Protein 1GC0 (pdb70)

Sequence (1427 aa):
LPGFATRAIHHGYDPQDHGGALVPPVYQTATFTFPSNPTLNLLEARMASLEGGEAGLALASGMGAITSTLWTLLRPGDEVLLGNTLYGCTFAFLHHGIGEFGVKLRHVDMADLQALEAAMTPATRVIYFESPANPNMHMADIAGVAKIARKHGATVVVDNTYCTPYLQRPLELGADLVVHSATYLSGHGDITAGIVVGSQALVDRIRLQGLKDMTGAVLSPHDAALLMRGIKTLNLRMDRHCANAQVLAEFLARQPQVELIHYPQPGGMIAFELKGGIGAGRRFMNALQLFSRAVSLGDAESLAQHPASMTHSSYTPEERAHYGISEGLVRLSVGLEDIDDLLADVQQALKASALPGFATRAIHHGYDPQDHGGALVPPVYQTATFTFPTVESNPTLNLLEARMASLEGGEAGLALASGMGAITSTLWTLLRPGDEVLLGNTLYGCTFAFLHHGIGEFGVKLRHVDMADLQALEAAMTPATRVIYFESPANPNMHMADIAGVAKIARKHGATVVVDNTYCTPYLQRPLELGADLVVHSATYLSGHGDITAGIVVGSQALVDRIRLQGLKDMTGAVLSPHDAALLMRGIKTLNLRMDRHCANAQVLAEFLARQPQVELIHYPPGGMIAFELKGGIGAGRRFMNALQLFSRAVSLGDAESLAQHPASMTHSSYTPEERAHYGISEGLVRLSVGLEDIDDLLADVQQALKASALPGFATRAIHHGYDPQDHGGALVPPVYQTATFTFPTSNPTLNLLEARMASLEGGEAGLALASGMGAITSTLWTLLRPGDEVLLGNTLYGCTFAFLHHGIGEFGVKLRHVDMADLQALEAAMTPATRVIYFESPANPNMHMADIAGVAKIARKHGATVVVDNTYCTPYLQRPLELGADLVVHSATYLSGHGDITAGIVVGSQALVDRIRLQGLKDMTGAVLSPHDAALLMRGIKTLNLRMDRHCANAQVLAEFLARQPQVELIHYPGLASQMSQPGGMIAFELKGGIGAGRRFMNALQLFSRAVSLGDAESLAQHPASMTHSSYTPEERAHYGISEGLVRLSVGLEDIDDLLADVQQALKASALPGFATRAIHHGYDPQDHGGALVPPVYQTATFTFPSNPTLNLLEARMASLEGGEAGLALASGMGAITSTLWTLLRPGDEVLLGNTLYGCTFAFLHHGIGEFGVKLRHVDMADLQALEAAMTPATRVIYFESPANPNMHMADIAGVAKIARKHGATVVVDNTYCTPYLQRPLELGADLVVHSATYLSGHGDITAGIVVGSQALVDRIRLQGLKDMTGAVLSPHDAALLMRGIKTLNLRMDRHCANAQVLAEFLARQPQVELIHYPGQPGGMIAFELKGGIGAGRRFMNALQLFSRAVSLGDAESLAQHPASMTHSSYTPEERAHYGISEGLVRLSVGLEDIDDLLADVQQALKASA

Nearest PDB structures (foldseek):
  1gc0-assembly1_D  TM=1.003E+00  e=3.222E-78  Pseudomonas putida
  1gc0-assembly1_A  TM=9.998E-01  e=4.541E-76  Pseudomonas putida
  3qi6-assembly1_A  TM=9.263E-01  e=9.766E-42  Mycobacterium ulcerans Agy99
  3qhx-assembly1_B  TM=9.249E-01  e=1.760E-41  Mycobacterium ulcerans Agy99
  3qhx-assembly1_C  TM=9.249E-01  e=3.569E-41  Mycobacterium ulcerans Agy99

Structure (mmCIF, N/CA/C/O backbone):
data_1GC0
#
_entry.id   1GC0
#
_cell.length_a   72.861
_cell.length_b   81.030
_cell.length_c   81.282
_cell.angle_alpha   70.56
_cell.angle_beta   63.17
_cell.angle_gamma   63.38
#
_symmetry.space_group_name_H-M   'P 1'
#
loop_
_entity.id
_entity.type
_entity.pdbx_description
1 polymer 'METHIONINE GAMMA-LYASE'
2 water water
#
loop_
_atom_site.group_PDB
_atom_site.id
_atom_site.type_symbol
_atom_site.label_atom_id
_atom_site.label_alt_id
_atom_site.label_comp_id
_atom_site.label_asym_id
_atom_site.label_entity_id
_atom_site.label_seq_id
_atom_site.pdbx_PDB_ins_code
_atom_site.Cartn_x
_atom_site.Cartn_y
_atom_site.Cartn_z
_atom_site.occupancy
_atom_site.B_iso_or_equiv
_atom_site.auth_seq_id
_atom_site.auth_comp_id
_atom_site.auth_asym_id
_atom_site.auth_atom_id
_atom_site.pdbx_PDB_model_num
ATOM 1 N N . LEU A 1 7 ? 26.409 -6.961 22.163 1.00 23.65 7 LEU A N 1
ATOM 2 C CA . LEU A 1 7 ? 25.477 -6.065 21.420 1.00 22.86 7 LEU A CA 1
ATOM 3 C C . LEU A 1 7 ? 25.703 -6.242 19.922 1.00 21.73 7 LEU A C 1
ATOM 4 O O . LEU A 1 7 ? 26.810 -6.038 19.422 1.00 21.95 7 LEU A O 1
ATOM 9 N N . PRO A 1 8 ? 24.651 -6.626 19.186 1.00 20.30 8 PRO A N 1
ATOM 10 C CA . PRO A 1 8 ? 24.759 -6.823 17.736 1.00 18.86 8 PRO A CA 1
ATOM 11 C C . PRO A 1 8 ? 25.184 -5.526 17.051 1.00 17.59 8 PRO A C 1
ATOM 12 O O . PRO A 1 8 ? 24.957 -4.435 17.577 1.00 17.32 8 PRO A O 1
ATOM 16 N N . GLY A 1 9 ? 25.802 -5.650 15.882 1.00 16.04 9 GLY A N 1
ATOM 17 C CA . GLY A 1 9 ? 26.244 -4.476 15.152 1.00 14.66 9 GLY A CA 1
ATOM 18 C C . GLY A 1 9 ? 25.078 -3.651 14.633 1.00 13.38 9 GLY A C 1
ATOM 19 O O . GLY A 1 9 ? 23.952 -4.132 14.553 1.00 12.93 9 GLY A O 1
ATOM 20 N N . PHE A 1 10 ? 25.366 -2.404 14.279 1.00 12.77 10 PHE A N 1
ATOM 21 C CA . PHE A 1 10 ? 24.362 -1.473 13.766 1.00 12.28 10 PHE A CA 1
ATOM 22 C C . PHE A 1 10 ? 23.525 -2.055 12.622 1.00 11.85 10 PHE A C 1
ATOM 23 O O . PHE A 1 10 ? 22.290 -2.021 12.666 1.00 11.61 10 PHE A O 1
ATOM 31 N N . ALA A 1 11 ? 24.189 -2.583 11.595 1.00 11.27 11 ALA A N 1
ATOM 32 C CA . ALA A 1 11 ? 23.477 -3.144 10.447 1.00 11.08 11 ALA A CA 1
ATOM 33 C C . ALA A 1 11 ? 22.569 -4.290 10.864 1.00 10.87 11 ALA A C 1
ATOM 34 O O . ALA A 1 11 ? 21.472 -4.462 10.333 1.00 11.01 11 ALA A O 1
ATOM 36 N N . THR A 1 12 ? 23.038 -5.089 11.811 1.00 10.57 12 THR A N 1
ATOM 37 C CA . THR A 1 12 ? 22.244 -6.202 12.283 1.00 10.50 12 THR A CA 1
ATOM 38 C C . THR A 1 12 ? 20.985 -5.686 12.967 1.00 10.22 12 THR A C 1
ATOM 39 O O . THR A 1 12 ? 19.888 -6.168 12.706 1.00 9.90 12 THR A O 1
ATOM 43 N N . ARG A 1 13 ? 21.142 -4.695 13.837 1.00 10.38 13 ARG A N 1
ATOM 44 C CA . ARG A 1 13 ? 19.992 -4.155 14.550 1.00 10.52 13 ARG A CA 1
ATOM 45 C C . ARG A 1 13 ? 19.023 -3.415 13.629 1.00 10.35 13 ARG A C 1
ATOM 46 O O . ARG A 1 13 ? 17.808 -3.462 13.832 1.00 9.83 13 ARG A O 1
ATOM 54 N N . ALA A 1 14 ? 19.553 -2.754 12.605 1.00 10.11 14 ALA A N 1
ATOM 55 C CA . ALA A 1 14 ? 18.708 -2.011 11.674 1.00 10.22 14 ALA A CA 1
ATOM 56 C C . ALA A 1 14 ? 17.820 -2.945 10.856 1.00 10.52 14 ALA A C 1
ATOM 57 O O . ALA A 1 14 ? 16.808 -2.527 10.288 1.00 10.49 14 ALA A O 1
ATOM 59 N N . ILE A 1 15 ? 18.202 -4.217 10.806 1.00 10.36 15 ILE A N 1
ATOM 60 C CA . ILE A 1 15 ? 17.454 -5.213 10.053 1.00 10.22 15 ILE A CA 1
ATOM 61 C C . ILE A 1 15 ? 16.588 -6.110 10.937 1.00 10.41 15 ILE A C 1
ATOM 62 O O . ILE A 1 15 ? 15.492 -6.500 10.536 1.00 10.58 15 ILE A O 1
ATOM 67 N N . HIS A 1 16 ? 17.071 -6.396 12.149 1.00 10.74 16 HIS A N 1
ATOM 68 C CA . HIS A 1 16 ? 16.398 -7.320 13.069 1.00 10.90 16 HIS A CA 1
ATOM 69 C C . HIS A 1 16 ? 15.847 -6.845 14.407 1.00 11.07 16 HIS A C 1
ATOM 70 O O . HIS A 1 16 ? 14.903 -7.438 14.929 1.00 10.86 16 HIS A O 1
ATOM 77 N N . HIS A 1 17 ? 16.439 -5.812 14.986 1.00 11.29 17 HIS A N 1
ATOM 78 C CA . HIS A 1 17 ? 16.014 -5.414 16.321 1.00 11.71 17 HIS A CA 1
ATOM 79 C C . HIS A 1 17 ? 14.530 -5.310 16.612 1.00 12.15 17 HIS A C 1
ATOM 80 O O . HIS A 1 17 ? 13.790 -4.622 15.911 1.00 11.61 17 HIS A O 1
ATOM 87 N N . GLY A 1 18 ? 14.118 -5.996 17.677 1.00 12.56 18 GLY A N 1
ATOM 88 C CA . GLY A 1 18 ? 12.735 -5.967 18.118 1.00 13.32 18 GLY A CA 1
ATOM 89 C C . GLY A 1 18 ? 11.757 -6.923 17.468 1.00 13.61 18 GLY A C 1
ATOM 90 O O . GLY A 1 18 ? 10.606 -6.998 17.902 1.00 13.73 18 GLY A O 1
ATOM 91 N N . TYR A 1 19 ? 12.200 -7.658 16.451 1.00 14.15 19 TYR A N 1
ATOM 92 C CA . TYR A 1 19 ? 11.315 -8.575 15.742 1.00 15.68 19 TYR A CA 1
ATOM 93 C C . TYR A 1 19 ? 11.741 -10.036 15.713 1.00 17.45 19 TYR A C 1
ATOM 94 O O . TYR A 1 19 ? 12.906 -10.359 15.528 1.00 18.06 19 TYR A O 1
ATOM 103 N N . ASP A 1 20 ? 10.763 -10.912 15.886 1.00 19.66 20 ASP A N 1
ATOM 104 C CA . ASP A 1 20 ? 10.979 -12.347 15.832 1.00 21.53 20 ASP A CA 1
ATOM 105 C C . ASP A 1 20 ? 9.786 -12.941 15.096 1.00 21.71 20 ASP A C 1
ATOM 106 O O . ASP A 1 20 ? 8.650 -12.830 15.556 1.00 22.22 20 ASP A O 1
ATOM 111 N N . PRO A 1 21 ? 10.029 -13.573 13.939 1.00 22.62 21 PRO A N 1
ATOM 112 C CA . PRO A 1 21 ? 8.958 -14.177 13.143 1.00 23.02 21 PRO A CA 1
ATOM 113 C C . PRO A 1 21 ? 7.968 -15.031 13.938 1.00 23.78 21 PRO A C 1
ATOM 114 O O . PRO A 1 21 ? 6.783 -15.070 13.618 1.00 22.99 21 PRO A O 1
ATOM 118 N N . GLN A 1 22 ? 8.456 -15.701 14.979 1.00 24.64 22 GLN A N 1
ATOM 119 C CA . GLN A 1 22 ? 7.613 -16.566 15.805 1.00 25.67 22 GLN A CA 1
ATOM 120 C C . GLN A 1 22 ? 6.391 -15.855 16.383 1.00 25.77 22 GLN A C 1
ATOM 121 O O . GLN A 1 22 ? 5.331 -16.459 16.551 1.00 26.05 22 GLN A O 1
ATOM 127 N N . ASP A 1 23 ? 6.540 -14.571 16.682 1.00 25.85 23 ASP A N 1
ATOM 128 C CA . ASP A 1 23 ? 5.455 -13.788 17.257 1.00 25.94 23 ASP A CA 1
ATOM 129 C C . ASP A 1 23 ? 4.444 -13.317 16.209 1.00 25.44 23 ASP A C 1
ATOM 130 O O . ASP A 1 23 ? 3.396 -12.768 16.551 1.00 25.57 23 ASP A O 1
ATOM 135 N N . HIS A 1 24 ? 4.752 -13.537 14.934 1.00 24.30 24 HIS A N 1
ATOM 136 C CA . HIS A 1 24 ? 3.860 -13.095 13.871 1.00 23.37 24 HIS A CA 1
ATOM 137 C C . HIS A 1 24 ? 3.688 -14.104 12.737 1.00 22.53 24 HIS A C 1
ATOM 138 O O . HIS A 1 24 ? 3.925 -13.797 11.568 1.00 22.34 24 HIS A O 1
ATOM 145 N N . GLY A 1 25 ? 3.268 -15.312 13.097 1.00 21.54 25 GLY A N 1
ATOM 146 C CA . GLY A 1 25 ? 3.032 -16.352 12.111 1.00 20.50 25 GLY A CA 1
ATOM 147 C C . GLY A 1 25 ? 4.213 -16.833 11.287 1.00 19.56 25 GLY A C 1
ATOM 148 O O . GLY A 1 25 ? 4.014 -17.438 10.236 1.00 19.88 25 GLY A O 1
ATOM 149 N N . GLY A 1 26 ? 5.432 -16.577 11.753 1.00 18.48 26 GLY A N 1
ATOM 150 C CA . GLY A 1 26 ? 6.611 -17.012 11.023 1.00 17.02 26 GLY A CA 1
ATOM 151 C C . GLY A 1 26 ? 6.988 -16.128 9.845 1.00 15.94 26 GLY A C 1
ATOM 152 O O . GLY A 1 26 ? 7.875 -16.464 9.063 1.00 15.63 26 GLY A O 1
ATOM 153 N N . ALA A 1 27 ? 6.321 -14.988 9.715 1.00 14.89 27 ALA A N 1
ATOM 154 C CA . ALA A 1 27 ? 6.599 -14.072 8.618 1.00 13.76 27 ALA A CA 1
ATOM 155 C C . ALA A 1 27 ? 8.016 -13.508 8.710 1.00 13.17 27 ALA A C 1
ATOM 156 O O . ALA A 1 27 ? 8.414 -12.998 9.752 1.00 12.61 27 ALA A O 1
ATOM 158 N N . LEU A 1 28 ? 8.779 -13.601 7.624 1.00 12.87 28 LEU A N 1
ATOM 159 C CA . LEU A 1 28 ? 10.138 -13.069 7.626 1.00 13.40 28 LEU A CA 1
ATOM 160 C C . LEU A 1 28 ? 10.069 -11.554 7.748 1.00 12.74 28 LEU A C 1
ATOM 161 O O . LEU A 1 28 ? 10.842 -10.953 8.496 1.00 13.53 28 LEU A O 1
ATOM 166 N N . VAL A 1 29 ? 9.142 -10.949 7.007 1.00 12.24 29 VAL A N 1
ATOM 167 C CA . VAL A 1 29 ? 8.924 -9.503 7.040 1.00 12.20 29 VAL A CA 1
ATOM 168 C C . VAL A 1 29 ? 7.709 -9.296 7.940 1.00 11.45 29 VAL A C 1
ATOM 169 O O . VAL A 1 29 ? 6.698 -9.980 7.786 1.00 11.50 29 VAL A O 1
ATOM 173 N N . PRO A 1 30 ? 7.796 -8.356 8.893 1.00 11.34 30 PRO A N 1
ATOM 174 C CA . PRO A 1 30 ? 6.678 -8.098 9.804 1.00 11.17 30 PRO A CA 1
ATOM 175 C C . PRO A 1 30 ? 5.394 -7.713 9.080 1.00 10.94 30 PRO A C 1
ATOM 176 O O . PRO A 1 30 ? 5.414 -6.885 8.170 1.00 10.74 30 PRO A O 1
ATOM 180 N N . PRO A 1 31 ? 4.261 -8.317 9.468 1.00 10.89 31 PRO A N 1
ATOM 181 C CA . PRO A 1 31 ? 2.972 -8.008 8.839 1.00 10.90 31 PRO A CA 1
ATOM 182 C C . PRO A 1 31 ? 2.652 -6.545 9.131 1.00 10.24 31 PRO A C 1
ATOM 183 O O . PRO A 1 31 ? 3.009 -6.035 10.192 1.00 10.24 31 PRO A O 1
ATOM 187 N N . VAL A 1 32 ? 1.976 -5.874 8.204 1.00 10.36 32 VAL A N 1
ATOM 188 C CA . VAL A 1 32 ? 1.634 -4.472 8.402 1.00 10.26 32 VAL A CA 1
ATOM 189 C C . VAL A 1 32 ? 0.276 -4.348 9.082 1.00 10.05 32 VAL A C 1
ATOM 190 O O . VAL A 1 32 ? -0.749 -4.741 8.521 1.00 9.37 32 VAL A O 1
ATOM 194 N N . TYR A 1 33 ? 0.276 -3.810 10.297 1.00 10.36 33 TYR A N 1
ATOM 195 C CA . TYR A 1 33 ? -0.963 -3.648 11.038 1.00 11.17 33 TYR A CA 1
ATOM 196 C C . TYR A 1 33 ? -1.705 -2.385 10.628 1.00 11.31 33 TYR A C 1
ATOM 197 O O . TYR A 1 33 ? -1.724 -1.389 11.355 1.00 11.55 33 TYR A O 1
ATOM 206 N N . GLN A 1 34 ? -2.303 -2.440 9.445 1.00 11.75 34 GLN A N 1
ATOM 207 C CA . GLN A 1 34 ? -3.060 -1.324 8.912 1.00 12.56 34 GLN A CA 1
ATOM 208 C C . GLN A 1 34 ? -4.471 -1.459 9.480 1.00 12.48 34 GLN A C 1
ATOM 209 O O . GLN A 1 34 ? -5.403 -1.883 8.794 1.00 12.71 34 GLN A O 1
ATOM 215 N N . THR A 1 35 ? -4.594 -1.132 10.760 1.00 12.56 35 THR A N 1
ATOM 216 C CA . THR A 1 35 ? -5.863 -1.189 11.477 1.00 13.02 35 THR A CA 1
ATOM 217 C C . THR A 1 35 ? -5.887 0.032 12.380 1.00 13.54 35 THR A C 1
ATOM 218 O O . THR A 1 35 ? -4.888 0.359 13.016 1.00 13.17 35 THR A O 1
ATOM 222 N N . ALA A 1 36 ? -7.017 0.725 12.420 1.00 13.92 36 ALA A N 1
ATOM 223 C CA . ALA A 1 36 ? -7.119 1.914 13.246 1.00 14.88 36 ALA A CA 1
ATOM 224 C C . ALA A 1 36 ? -7.392 1.541 14.691 1.00 15.57 36 ALA A C 1
ATOM 225 O O . ALA A 1 36 ? -7.027 2.277 15.611 1.00 16.69 36 ALA A O 1
ATOM 227 N N . THR A 1 37 ? -8.018 0.385 14.882 1.00 16.19 37 THR A N 1
ATOM 228 C CA . THR A 1 37 ? -8.391 -0.063 16.216 1.00 16.92 37 THR A CA 1
ATOM 229 C C . THR A 1 37 ? -8.004 -1.500 16.550 1.00 16.33 37 THR A C 1
ATOM 230 O O . THR A 1 37 ? -7.826 -2.343 15.668 1.00 15.83 37 THR A O 1
ATOM 234 N N . PHE A 1 38 ? -7.882 -1.758 17.848 1.00 16.08 38 PHE A N 1
ATOM 235 C CA . PHE A 1 38 ? -7.571 -3.080 18.368 1.00 16.06 38 PHE A CA 1
ATOM 236 C C . PHE A 1 38 ? -8.633 -3.365 19.420 1.00 16.85 38 PHE A C 1
ATOM 237 O O . PHE A 1 38 ? -9.255 -2.443 19.949 1.00 16.13 38 PHE A O 1
ATOM 245 N N . THR A 1 39 ? -8.849 -4.639 19.712 1.00 17.91 39 THR A N 1
ATOM 246 C CA . THR A 1 39 ? -9.823 -5.012 20.724 1.00 19.57 39 THR A CA 1
ATOM 247 C C . THR A 1 39 ? -9.350 -4.383 22.037 1.00 20.37 39 THR A C 1
ATOM 248 O O . THR A 1 39 ? -8.148 -4.241 22.263 1.00 20.76 39 THR A O 1
ATOM 252 N N . PHE A 1 40 ? -10.283 -3.990 22.896 1.00 21.33 40 PHE A N 1
ATOM 253 C CA . PHE A 1 40 ? -9.905 -3.388 24.168 1.00 22.47 40 PHE A CA 1
ATOM 254 C C . PHE A 1 40 ? -9.247 -4.465 25.035 1.00 23.13 40 PHE A C 1
ATOM 255 O O . PHE A 1 40 ? -9.728 -5.593 25.104 1.00 23.46 40 PHE A O 1
ATOM 263 N N . PRO A 1 41 ? -8.137 -4.129 25.710 1.00 23.81 41 PRO A N 1
ATOM 264 C CA . PRO A 1 41 ? -7.452 -5.111 26.558 1.00 24.21 41 PRO A CA 1
ATOM 265 C C . PRO A 1 41 ? -8.300 -5.605 27.729 1.00 24.53 41 PRO A C 1
ATOM 266 O O . PRO A 1 41 ? -9.240 -4.933 28.154 1.00 24.71 41 PRO A O 1
ATOM 270 N N . SER A 1 63 ? -1.473 -0.766 21.604 1.00 20.18 63 SER A N 1
ATOM 271 C CA . SER A 1 63 ? -0.404 -0.254 20.753 1.00 19.11 63 SER A CA 1
ATOM 272 C C . SER A 1 63 ? -0.310 -1.037 19.442 1.00 18.11 63 SER A C 1
ATOM 273 O O . SER A 1 63 ? -0.537 -2.247 19.406 1.00 18.47 63 SER A O 1
ATOM 276 N N . ASN A 1 64 ? 0.040 -0.333 18.371 1.00 16.29 64 ASN A N 1
ATOM 277 C CA . ASN A 1 64 ? 0.161 -0.931 17.044 1.00 14.40 64 ASN A CA 1
ATOM 278 C C . ASN A 1 64 ? 1.540 -1.584 16.899 1.00 13.33 64 ASN A C 1
ATOM 279 O O . ASN A 1 64 ? 2.559 -0.906 16.987 1.00 13.59 64 ASN A O 1
ATOM 284 N N . PRO A 1 65 ? 1.585 -2.909 16.664 1.00 12.64 65 PRO A N 1
ATOM 285 C CA . PRO A 1 65 ? 2.852 -3.636 16.523 1.00 12.02 65 PRO A CA 1
ATOM 286 C C . PRO A 1 65 ? 3.814 -3.102 15.469 1.00 11.49 65 PRO A C 1
ATOM 287 O O . PRO A 1 65 ? 5.029 -3.216 15.631 1.00 11.65 65 PRO A O 1
ATOM 291 N N . THR A 1 66 ? 3.275 -2.529 14.394 1.00 10.34 66 THR A N 1
ATOM 292 C CA . THR A 1 66 ? 4.114 -1.989 13.331 1.00 9.79 66 THR A CA 1
ATOM 293 C C . THR A 1 66 ? 4.809 -0.728 13.829 1.00 9.43 66 THR A C 1
ATOM 294 O O . THR A 1 66 ? 6.012 -0.555 13.646 1.00 8.60 66 THR A O 1
ATOM 298 N N . LEU A 1 67 ? 4.052 0.155 14.468 1.00 9.90 67 LEU A N 1
ATOM 299 C CA . LEU A 1 67 ? 4.647 1.376 14.990 1.00 10.68 67 LEU A CA 1
ATOM 300 C C . LEU A 1 67 ? 5.592 1.050 16.151 1.00 10.83 67 LEU A C 1
ATOM 301 O O . LEU A 1 67 ? 6.676 1.625 16.253 1.00 10.69 67 LEU A O 1
ATOM 306 N N . ASN A 1 68 ? 5.186 0.119 17.012 1.00 10.96 68 ASN A N 1
ATOM 307 C CA . ASN A 1 68 ? 6.010 -0.269 18.160 1.00 11.40 68 ASN A CA 1
ATOM 308 C C . ASN A 1 68 ? 7.376 -0.763 17.697 1.00 10.27 68 ASN A C 1
ATOM 309 O O . ASN A 1 68 ? 8.407 -0.421 18.284 1.00 10.01 68 ASN A O 1
ATOM 314 N N . LEU A 1 69 ? 7.374 -1.579 16.650 1.00 9.51 69 LEU A N 1
ATOM 315 C CA . LEU A 1 69 ? 8.616 -2.131 16.120 1.00 8.86 69 LEU A CA 1
ATOM 316 C C . LEU A 1 69 ? 9.512 -1.030 15.584 1.00 8.45 69 LEU A C 1
ATOM 317 O O . LEU A 1 69 ? 10.705 -1.003 15.869 1.00 8.73 69 LEU A O 1
ATOM 322 N N . LEU A 1 70 ? 8.940 -0.128 14.791 1.00 8.38 70 LEU A N 1
ATOM 323 C CA . LEU A 1 70 ? 9.705 0.984 14.241 1.00 8.03 70 LEU A CA 1
ATOM 324 C C . LEU A 1 70 ? 10.323 1.802 15.368 1.00 8.21 70 LEU A C 1
ATOM 325 O O . LEU A 1 70 ? 11.487 2.196 15.306 1.00 8.09 70 LEU A O 1
ATOM 330 N N . GLU A 1 71 ? 9.531 2.057 16.402 1.00 8.73 71 GLU A N 1
ATOM 331 C CA . GLU A 1 71 ? 9.993 2.838 17.538 1.00 8.88 71 GLU A CA 1
ATOM 332 C C . GLU A 1 71 ? 11.115 2.148 18.304 1.00 9.09 71 GLU A C 1
ATOM 333 O O . GLU A 1 71 ? 12.113 2.776 18.656 1.00 9.52 71 GLU A O 1
ATOM 339 N N . ALA A 1 72 ? 10.959 0.855 18.541 1.00 9.29 72 ALA A N 1
ATOM 340 C CA . ALA A 1 72 ? 11.969 0.100 19.272 1.00 9.13 72 ALA A CA 1
ATOM 341 C C . ALA A 1 72 ? 13.272 0.034 18.491 1.00 9.22 72 ALA A C 1
ATOM 342 O O . ALA A 1 72 ? 14.365 0.147 19.055 1.00 9.34 72 ALA A O 1
ATOM 344 N N . ARG A 1 73 ? 13.152 -0.159 17.184 1.00 9.09 73 ARG A N 1
ATOM 345 C CA . ARG A 1 73 ? 14.326 -0.249 16.337 1.00 9.47 73 ARG A CA 1
ATOM 346 C C . ARG A 1 73 ? 15.062 1.091 16.285 1.00 9.88 73 ARG A C 1
ATOM 347 O O . ARG A 1 73 ? 16.282 1.132 16.403 1.00 9.37 73 ARG A O 1
ATOM 355 N N . MET A 1 74 ? 14.329 2.194 16.129 1.00 10.08 74 MET A N 1
ATOM 356 C CA . MET A 1 74 ? 14.979 3.499 16.089 1.00 10.45 74 MET A CA 1
ATOM 357 C C . MET A 1 74 ? 15.619 3.819 17.436 1.00 10.05 74 MET A C 1
ATOM 358 O O . MET A 1 74 ? 16.667 4.455 17.490 1.00 9.79 74 MET A O 1
ATOM 363 N N . ALA A 1 75 ? 14.990 3.378 18.522 1.00 10.16 75 ALA A N 1
ATOM 364 C CA . ALA A 1 75 ? 15.545 3.620 19.853 1.00 10.45 75 ALA A CA 1
ATOM 365 C C . ALA A 1 75 ? 16.886 2.884 19.943 1.00 10.46 75 ALA A C 1
ATOM 366 O O . ALA A 1 75 ? 17.881 3.427 20.412 1.00 10.48 75 ALA A O 1
ATOM 368 N N . SER A 1 76 ? 16.907 1.644 19.470 1.00 10.94 76 SER A N 1
ATOM 369 C CA . SER A 1 76 ? 18.126 0.850 19.494 1.00 11.22 76 SER A CA 1
ATOM 370 C C . SER A 1 76 ? 19.255 1.516 18.716 1.00 11.47 76 SER A C 1
ATOM 371 O O . SER A 1 76 ? 20.386 1.603 19.196 1.00 11.65 76 SER A O 1
ATOM 374 N N . LEU A 1 77 ? 18.951 1.983 17.509 1.00 11.32 77 LEU A N 1
ATOM 375 C CA . LEU A 1 77 ? 19.970 2.612 16.680 1.00 11.80 77 LEU A CA 1
ATOM 376 C C . LEU A 1 77 ? 20.527 3.905 17.291 1.00 11.88 77 LEU A C 1
ATOM 377 O O . LEU A 1 77 ? 21.703 4.214 17.108 1.00 11.90 77 LEU A O 1
ATOM 382 N N . GLU A 1 78 ? 19.696 4.642 18.029 1.00 12.44 78 GLU A N 1
ATOM 383 C CA . GLU A 1 78 ? 20.134 5.888 18.671 1.00 12.99 78 GLU A CA 1
ATOM 384 C C . GLU A 1 78 ? 20.709 5.656 20.072 1.00 13.07 78 GLU A C 1
ATOM 385 O O . GLU A 1 78 ? 21.219 6.586 20.702 1.00 12.86 78 GLU A O 1
ATOM 391 N N . GLY A 1 79 ? 20.631 4.420 20.556 1.00 13.23 79 GLY A N 1
ATOM 392 C CA . GLY A 1 79 ? 21.147 4.121 21.882 1.00 13.45 79 GLY A CA 1
ATOM 393 C C . GLY A 1 79 ? 20.242 4.681 22.965 1.00 13.28 79 GLY A C 1
ATOM 394 O O . GLY A 1 79 ? 20.685 4.971 24.085 1.00 13.58 79 GLY A O 1
ATOM 395 N N . GLY A 1 80 ? 18.965 4.837 22.628 1.00 12.71 80 GLY A N 1
ATOM 396 C CA . GLY A 1 80 ? 18.000 5.364 23.573 1.00 12.46 80 GLY A CA 1
ATOM 397 C C . GLY A 1 80 ? 17.069 4.297 24.108 1.00 12.13 80 GLY A C 1
ATOM 398 O O . GLY A 1 80 ? 16.987 3.194 23.569 1.00 11.92 80 GLY A O 1
ATOM 399 N N . GLU A 1 81 ? 16.344 4.632 25.169 1.00 12.15 81 GLU A N 1
ATOM 400 C CA . GLU A 1 81 ? 15.433 3.685 25.792 1.00 12.08 81 GLU A CA 1
ATOM 401 C C . GLU A 1 81 ? 14.108 3.477 25.059 1.00 11.58 81 GLU A C 1
ATOM 402 O O . GLU A 1 81 ? 13.617 2.348 24.972 1.00 11.55 81 GLU A O 1
ATOM 408 N N . ALA A 1 82 ? 13.544 4.558 24.523 1.00 10.92 82 ALA A N 1
ATOM 409 C CA . ALA A 1 82 ? 12.255 4.482 23.842 1.00 10.38 82 ALA A CA 1
ATOM 410 C C . ALA A 1 82 ? 12.152 5.374 22.606 1.00 10.22 82 ALA A C 1
ATOM 411 O O . ALA A 1 82 ? 12.875 6.361 22.475 1.00 10.03 82 ALA A O 1
ATOM 413 N N . GLY A 1 83 ? 11.233 5.016 21.711 1.00 9.91 83 GLY A N 1
ATOM 414 C CA . GLY A 1 83 ? 11.031 5.793 20.498 1.00 9.46 83 GLY A CA 1
ATOM 415 C C . GLY A 1 83 ? 9.566 6.119 20.270 1.00 9.49 83 GLY A C 1
ATOM 416 O O . GLY A 1 83 ? 8.675 5.495 20.850 1.00 9.50 83 GLY A O 1
ATOM 417 N N . LEU A 1 84 ? 9.317 7.110 19.423 1.00 9.15 84 LEU A N 1
ATOM 418 C CA . LEU A 1 84 ? 7.959 7.520 19.097 1.00 9.32 84 LEU A CA 1
ATOM 419 C C . LEU A 1 84 ? 7.939 7.913 17.626 1.00 9.41 84 LEU A C 1
ATOM 420 O O . LEU A 1 84 ? 8.792 8.679 17.183 1.00 9.32 84 LEU A O 1
ATOM 425 N N . ALA A 1 85 ? 6.979 7.379 16.875 1.00 9.43 85 ALA A N 1
ATOM 426 C CA . ALA A 1 85 ? 6.865 7.694 15.450 1.00 9.28 85 ALA A CA 1
ATOM 427 C C . ALA A 1 85 ? 5.743 8.709 15.248 1.00 9.22 85 ALA A C 1
ATOM 428 O O . ALA A 1 85 ? 4.676 8.582 15.850 1.00 9.62 85 ALA A O 1
ATOM 430 N N . LEU A 1 86 ? 5.997 9.701 14.391 1.00 9.03 86 LEU A N 1
ATOM 431 C CA . LEU A 1 86 ? 5.037 10.761 14.092 1.00 9.01 86 LEU A CA 1
ATOM 432 C C . LEU A 1 86 ? 4.823 10.932 12.582 1.00 8.39 86 LEU A C 1
ATOM 433 O O . LEU A 1 86 ? 5.606 10.447 11.763 1.00 8.50 86 LEU A O 1
ATOM 438 N N . ALA A 1 87 ? 3.757 11.640 12.224 1.00 8.00 87 ALA A N 1
ATOM 439 C CA . ALA A 1 87 ? 3.412 11.866 10.826 1.00 8.01 87 ALA A CA 1
ATOM 440 C C . ALA A 1 87 ? 4.456 12.623 10.012 1.00 8.07 87 ALA A C 1
ATOM 441 O O . ALA A 1 87 ? 4.484 12.508 8.789 1.00 7.99 87 ALA A O 1
ATOM 443 N N . SER A 1 88 ? 5.304 13.398 10.681 1.00 8.20 88 SER A N 1
ATOM 444 C CA . SER A 1 88 ? 6.327 14.178 9.991 1.00 8.38 88 SER A CA 1
ATOM 445 C C . SER A 1 88 ? 7.388 14.652 10.969 1.00 8.37 88 SER A C 1
ATOM 446 O O . SER A 1 88 ? 7.217 14.546 12.181 1.00 8.93 88 SER A O 1
ATOM 449 N N . GLY A 1 89 ? 8.482 15.178 10.430 1.00 8.93 89 GLY A N 1
ATOM 450 C CA . GLY A 1 89 ? 9.529 15.717 11.277 1.00 9.40 89 GLY A CA 1
ATOM 451 C C . GLY A 1 89 ? 8.945 16.859 12.087 1.00 10.32 89 GLY A C 1
ATOM 452 O O . GLY A 1 89 ? 9.253 17.019 13.260 1.00 9.99 89 GLY A O 1
ATOM 453 N N . MET A 1 90 ? 8.092 17.669 11.464 1.00 10.97 90 MET A N 1
ATOM 454 C CA . MET A 1 90 ? 7.478 18.770 12.194 1.00 12.19 90 MET A CA 1
ATOM 455 C C . MET A 1 90 ? 6.584 18.218 13.300 1.00 12.02 90 MET A C 1
ATOM 456 O O . MET A 1 90 ? 6.465 18.816 14.370 1.00 12.26 90 MET A O 1
ATOM 461 N N . GLY A 1 91 ? 5.970 17.066 13.048 1.00 11.64 91 GLY A N 1
ATOM 462 C CA . GLY A 1 91 ? 5.128 16.450 14.059 1.00 11.31 91 GLY A CA 1
ATOM 463 C C . GLY A 1 91 ? 5.975 16.059 15.259 1.00 11.05 91 GLY A C 1
ATOM 464 O O . GLY A 1 91 ? 5.553 16.185 16.409 1.00 10.60 91 GLY A O 1
ATOM 465 N N . ALA A 1 92 ? 7.187 15.594 14.990 1.00 10.56 92 ALA A N 1
ATOM 466 C CA . ALA A 1 92 ? 8.097 15.185 16.056 1.00 10.88 92 ALA A CA 1
ATOM 467 C C . ALA A 1 92 ? 8.535 16.378 16.900 1.00 11.28 92 ALA A C 1
ATOM 468 O O . ALA A 1 92 ? 8.520 16.310 18.127 1.00 10.97 92 ALA A O 1
ATOM 470 N N . ILE A 1 93 ? 8.903 17.476 16.242 1.00 11.66 93 ILE A N 1
ATOM 471 C CA . ILE A 1 93 ? 9.357 18.665 16.958 1.00 12.96 93 ILE A CA 1
ATOM 472 C C . ILE A 1 93 ? 8.234 19.347 17.737 1.00 12.40 93 ILE A C 1
ATOM 473 O O . ILE A 1 93 ? 8.396 19.665 18.918 1.00 12.33 93 ILE A O 1
ATOM 478 N N . THR A 1 94 ? 7.095 19.568 17.090 1.00 12.18 94 THR A N 1
ATOM 479 C CA . THR A 1 94 ? 5.972 20.217 17.760 1.00 11.90 94 THR A CA 1
ATOM 480 C C . THR A 1 94 ? 5.433 19.385 18.927 1.00 11.92 94 THR A C 1
ATOM 481 O O . THR A 1 94 ? 5.162 19.917 20.007 1.00 11.78 94 THR A O 1
ATOM 485 N N . SER A 1 95 ? 5.288 18.079 18.720 1.00 11.42 95 SER A N 1
ATOM 486 C CA . SER A 1 95 ? 4.780 17.210 19.775 1.00 11.50 95 SER A CA 1
ATOM 487 C C . SER A 1 95 ? 5.711 17.257 20.981 1.00 11.47 95 SER A C 1
ATOM 488 O O . SER A 1 95 ? 5.265 17.249 22.126 1.00 11.62 95 SER A O 1
ATOM 491 N N . THR A 1 96 ? 7.007 17.306 20.711 1.00 11.38 96 THR A N 1
ATOM 492 C CA . THR A 1 96 ? 8.002 17.353 21.773 1.00 11.92 96 THR A CA 1
ATOM 493 C C . THR A 1 96 ? 7.976 18.677 22.533 1.00 12.72 96 THR A C 1
ATOM 494 O O . THR A 1 96 ? 7.918 18.686 23.762 1.00 13.04 96 THR A O 1
ATOM 498 N N . LEU A 1 97 ? 8.008 19.790 21.806 1.00 13.25 97 LEU A N 1
ATOM 499 C CA . LEU A 1 97 ? 8.016 21.102 22.446 1.00 13.62 97 LEU A CA 1
ATOM 500 C C . LEU A 1 97 ? 6.718 21.468 23.151 1.00 13.68 97 LEU A C 1
ATOM 501 O O . LEU A 1 97 ? 6.752 22.110 24.202 1.00 13.73 97 LEU A O 1
ATOM 506 N N . TRP A 1 98 ? 5.579 21.072 22.584 1.00 14.00 98 TRP A N 1
ATOM 507 C CA . TRP A 1 98 ? 4.287 21.359 23.203 1.00 14.18 98 TRP A CA 1
ATOM 508 C C . TRP A 1 98 ? 4.228 20.643 24.548 1.00 14.58 98 TRP A C 1
ATOM 509 O O . TRP A 1 98 ? 3.601 21.119 25.487 1.00 14.74 98 TRP A O 1
ATOM 520 N N . THR A 1 99 ? 4.890 19.494 24.630 1.00 14.29 99 THR A N 1
ATOM 521 C CA . THR A 1 99 ? 4.904 18.699 25.853 1.00 14.51 99 THR A CA 1
ATOM 522 C C . THR A 1 99 ? 5.772 19.305 26.952 1.00 14.68 99 THR A C 1
ATOM 523 O O . THR A 1 99 ? 5.352 19.409 28.106 1.00 14.81 99 THR A O 1
ATOM 527 N N . LEU A 1 100 ? 6.977 19.719 26.584 1.00 14.94 100 LEU A N 1
ATOM 528 C CA . LEU A 1 100 ? 7.935 20.246 27.551 1.00 15.44 100 LEU A CA 1
ATOM 529 C C . LEU A 1 100 ? 7.816 21.701 27.991 1.00 15.74 100 LEU A C 1
ATOM 530 O O . LEU A 1 100 ? 8.372 22.076 29.027 1.00 15.55 100 LEU A O 1
ATOM 535 N N . LEU A 1 101 ? 7.090 22.515 27.233 1.00 15.69 101 LEU A N 1
ATOM 536 C CA . LEU A 1 101 ? 6.987 23.935 27.555 1.00 15.91 101 LEU A CA 1
ATOM 537 C C . LEU A 1 101 ? 5.603 24.461 27.888 1.00 15.94 101 LEU A C 1
ATOM 538 O O . LEU A 1 101 ? 4.589 23.942 27.426 1.00 15.71 101 LEU A O 1
ATOM 543 N N . ARG A 1 102 ? 5.585 25.508 28.707 1.00 16.00 102 ARG A N 1
ATOM 544 C CA . ARG A 1 102 ? 4.355 26.174 29.114 1.00 16.03 102 ARG A CA 1
ATOM 545 C C . ARG A 1 102 ? 4.661 27.665 29.218 1.00 16.37 102 ARG A C 1
ATOM 546 O O . ARG A 1 102 ? 5.825 28.060 29.265 1.00 16.49 102 ARG A O 1
ATOM 554 N N . PRO A 1 103 ? 3.621 28.514 29.235 1.00 17.00 103 PRO A N 1
ATOM 555 C CA . PRO A 1 103 ? 3.838 29.962 29.331 1.00 17.41 103 PRO A CA 1
ATOM 556 C C . PRO A 1 103 ? 4.825 30.329 30.437 1.00 17.71 103 PRO A C 1
ATOM 557 O O . PRO A 1 103 ? 4.732 29.826 31.557 1.00 17.88 103 PRO A O 1
ATOM 561 N N . GLY A 1 104 ? 5.772 31.205 30.114 1.00 18.00 104 GLY A N 1
ATOM 562 C CA . GLY A 1 104 ? 6.758 31.611 31.097 1.00 18.73 104 GLY A CA 1
ATOM 563 C C . GLY A 1 104 ? 8.076 30.879 30.945 1.00 19.29 104 GLY A C 1
ATOM 564 O O . GLY A 1 104 ? 9.127 31.397 31.324 1.00 19.60 104 GLY A O 1
ATOM 565 N N . ASP A 1 105 ? 8.023 29.667 30.401 1.00 19.41 105 ASP A N 1
ATOM 566 C CA . ASP A 1 105 ? 9.233 28.875 30.192 1.00 19.89 105 ASP A CA 1
ATOM 567 C C . ASP A 1 105 ? 10.067 29.514 29.090 1.00 20.36 105 ASP A C 1
ATOM 568 O O . ASP A 1 105 ? 9.539 30.198 28.209 1.00 20.64 105 ASP A O 1
ATOM 573 N N . GLU A 1 106 ? 11.372 29.283 29.137 1.00 20.79 106 GLU A N 1
ATOM 574 C CA . GLU A 1 106 ? 12.269 29.841 28.141 1.00 21.51 106 GLU A CA 1
ATOM 575 C C . GLU A 1 106 ? 12.935 28.728 27.340 1.00 21.37 106 GLU A C 1
ATOM 576 O O . GLU A 1 106 ? 13.266 27.671 27.880 1.00 20.94 106 GLU A O 1
ATOM 582 N N . VAL A 1 107 ? 13.122 28.966 26.048 1.00 21.28 107 VAL A N 1
ATOM 583 C CA . VAL A 1 107 ? 13.770 27.987 25.186 1.00 21.50 107 VAL A CA 1
ATOM 584 C C . VAL A 1 107 ? 14.971 28.623 24.513 1.00 21.56 107 VAL A C 1
ATOM 585 O O . VAL A 1 107 ? 14.851 29.674 23.883 1.00 21.26 107 VAL A O 1
ATOM 589 N N . LEU A 1 108 ? 16.132 27.995 24.665 1.00 21.84 108 LEU A N 1
ATOM 590 C CA . LEU A 1 108 ? 17.345 28.489 24.031 1.00 22.43 108 LEU A CA 1
ATOM 591 C C . LEU A 1 108 ? 17.469 27.729 22.718 1.00 22.83 108 LEU A C 1
ATOM 592 O O . LEU A 1 108 ? 17.424 26.501 22.699 1.00 22.43 108 LEU A O 1
ATOM 597 N N . LEU A 1 109 ? 17.615 28.470 21.625 1.00 23.54 109 LEU A N 1
ATOM 598 C CA . LEU A 1 109 ? 17.697 27.887 20.290 1.00 24.82 109 LEU A CA 1
ATOM 599 C C . LEU A 1 109 ? 19.020 28.167 19.586 1.00 26.11 109 LEU A C 1
ATOM 600 O O . LEU A 1 109 ? 19.697 29.151 19.881 1.00 26.16 109 LEU A O 1
ATOM 605 N N . GLY A 1 110 ? 19.380 27.296 18.647 1.00 27.66 110 GLY A N 1
ATOM 606 C CA . GLY A 1 110 ? 20.603 27.500 17.893 1.00 29.62 110 GLY A CA 1
ATOM 607 C C . GLY A 1 110 ? 20.414 28.728 17.020 1.00 31.16 110 GLY A C 1
ATOM 608 O O . GLY A 1 110 ? 19.282 29.090 16.704 1.00 31.06 110 GLY A O 1
ATOM 609 N N . ASN A 1 111 ? 21.510 29.375 16.634 1.00 32.67 111 ASN A N 1
ATOM 610 C CA . ASN A 1 111 ? 21.442 30.576 15.803 1.00 34.46 111 ASN A CA 1
ATOM 611 C C . ASN A 1 111 ? 20.753 30.362 14.460 1.00 35.46 111 ASN A C 1
ATOM 612 O O . ASN A 1 111 ? 20.201 31.301 13.882 1.00 35.71 111 ASN A O 1
ATOM 617 N N . THR A 1 112 ? 20.791 29.132 13.958 1.00 36.50 112 THR A N 1
ATOM 618 C CA . THR A 1 112 ? 20.165 28.821 12.678 1.00 37.72 112 THR A CA 1
ATOM 619 C C . THR A 1 112 ? 19.442 27.482 12.723 1.00 38.34 112 THR A C 1
ATOM 620 O O . THR A 1 112 ? 20.010 26.472 13.139 1.00 38.51 112 THR A O 1
ATOM 624 N N . LEU A 1 113 ? 18.184 27.484 12.294 1.00 39.08 113 LEU A N 1
ATOM 625 C CA . LEU A 1 113 ? 17.377 26.271 12.280 1.00 39.81 113 LEU A CA 1
ATOM 626 C C . LEU A 1 113 ? 16.848 25.985 10.880 1.00 40.27 113 LEU A C 1
ATOM 627 O O . LEU A 1 113 ? 17.004 26.798 9.968 1.00 40.45 113 LEU A O 1
ATOM 632 N N . TYR A 1 114 ? 16.224 24.821 10.729 1.00 40.77 114 TYR A N 1
ATOM 633 C CA . TYR A 1 114 ? 15.645 24.379 9.463 1.00 41.26 114 TYR A CA 1
ATOM 634 C C . TYR A 1 114 ? 14.992 25.531 8.702 1.00 41.37 114 TYR A C 1
ATOM 635 O O . TYR A 1 114 ? 15.594 26.127 7.806 1.00 41.80 114 TYR A O 1
ATOM 644 N N . GLY A 1 115 ? 13.752 25.829 9.072 1.00 41.21 115 GLY A N 1
ATOM 645 C CA . GLY A 1 115 ? 12.998 26.894 8.438 1.00 40.79 115 GLY A CA 1
ATOM 646 C C . GLY A 1 115 ? 11.579 26.812 8.961 1.00 40.58 115 GLY A C 1
ATOM 647 O O . GLY A 1 115 ? 11.019 27.795 9.449 1.00 40.49 115 GLY A O 1
ATOM 648 N N . CYS A 1 116 ? 11.000 25.620 8.863 1.00 40.30 116 CYS A N 1
ATOM 649 C CA . CYS A 1 116 ? 9.648 25.383 9.347 1.00 40.00 116 CYS A CA 1
ATOM 650 C C . CYS A 1 116 ? 9.677 25.388 10.873 1.00 39.33 116 CYS A C 1
ATOM 651 O O . CYS A 1 116 ? 8.713 25.796 11.525 1.00 39.29 116 CYS A O 1
ATOM 654 N N . THR A 1 117 ? 10.792 24.931 11.436 1.00 38.43 117 THR A N 1
ATOM 655 C CA . THR A 1 117 ? 10.956 24.903 12.884 1.00 37.47 117 THR A CA 1
ATOM 656 C C . THR A 1 117 ? 11.044 26.343 13.374 1.00 36.74 117 THR A C 1
ATOM 657 O O . THR A 1 117 ? 10.371 26.730 14.328 1.00 36.47 117 THR A O 1
ATOM 661 N N . PHE A 1 118 ? 11.878 27.136 12.707 1.00 35.78 118 PHE A N 1
ATOM 662 C CA . PHE A 1 118 ? 12.047 28.537 13.068 1.00 35.01 118 PHE A CA 1
ATOM 663 C C . PHE A 1 118 ? 10.691 29.234 13.101 1.00 34.35 118 PHE A C 1
ATOM 664 O O . PHE A 1 118 ? 10.430 30.055 13.981 1.00 34.04 118 PHE A O 1
ATOM 672 N N . ALA A 1 119 ? 9.832 28.895 12.142 1.00 33.63 119 ALA A N 1
ATOM 673 C CA . ALA A 1 119 ? 8.498 29.482 12.059 1.00 32.98 119 ALA A CA 1
ATOM 674 C C . ALA A 1 119 ? 7.629 28.995 13.214 1.00 32.60 119 ALA A C 1
ATOM 675 O O . ALA A 1 119 ? 6.893 29.775 13.821 1.00 32.73 119 ALA A O 1
ATOM 677 N N . PHE A 1 120 ? 7.715 27.702 13.513 1.00 31.81 120 PHE A N 1
ATOM 678 C CA . PHE A 1 120 ? 6.944 27.124 14.608 1.00 30.93 120 PHE A CA 1
ATOM 679 C C . PHE A 1 120 ? 7.233 27.906 15.881 1.00 30.56 120 PHE A C 1
ATOM 680 O O . PHE A 1 120 ? 6.323 28.392 16.550 1.00 30.43 120 PHE A O 1
ATOM 688 N N . LEU A 1 121 ? 8.512 28.024 16.205 1.00 29.92 121 LEU A N 1
ATOM 689 C CA . LEU A 1 121 ? 8.922 28.726 17.406 1.00 29.43 121 LEU A CA 1
ATOM 690 C C . LEU A 1 121 ? 8.430 30.169 17.475 1.00 28.98 121 LEU A C 1
ATOM 691 O O . LEU A 1 121 ? 7.771 30.552 18.437 1.00 29.37 121 LEU A O 1
ATOM 696 N N . HIS A 1 122 ? 8.732 30.961 16.452 1.00 28.02 122 HIS A N 1
ATOM 697 C CA . HIS A 1 122 ? 8.347 32.370 16.445 1.00 26.98 122 HIS A CA 1
ATOM 698 C C . HIS A 1 122 ? 6.894 32.703 16.119 1.00 26.36 122 HIS A C 1
ATOM 699 O O . HIS A 1 122 ? 6.310 33.588 16.744 1.00 26.15 122 HIS A O 1
ATOM 706 N N . HIS A 1 123 ? 6.306 32.009 15.149 1.00 25.27 123 HIS A N 1
ATOM 707 C CA . HIS A 1 123 ? 4.921 32.284 14.779 1.00 24.43 123 HIS A CA 1
ATOM 708 C C . HIS A 1 123 ? 3.934 31.293 15.381 1.00 23.51 123 HIS A C 1
ATOM 709 O O . HIS A 1 123 ? 2.727 31.408 15.171 1.00 22.88 123 HIS A O 1
ATOM 716 N N . GLY A 1 124 ? 4.447 30.326 16.138 1.00 22.34 124 GLY A N 1
ATOM 717 C CA . GLY A 1 124 ? 3.580 29.333 16.747 1.00 21.50 124 GLY A CA 1
ATOM 718 C C . GLY A 1 124 ? 3.620 29.312 18.264 1.00 20.97 124 GLY A C 1
ATOM 719 O O . GLY A 1 124 ? 3.005 30.146 18.922 1.00 20.50 124 GLY A O 1
ATOM 720 N N . ILE A 1 125 ? 4.349 28.351 18.822 1.00 20.62 125 ILE A N 1
ATOM 721 C CA . ILE A 1 125 ? 4.451 28.216 20.270 1.00 20.27 125 ILE A CA 1
ATOM 722 C C . ILE A 1 125 ? 4.963 29.497 20.931 1.00 20.38 125 ILE A C 1
ATOM 723 O O . ILE A 1 125 ? 4.600 29.808 22.067 1.00 20.06 125 ILE A O 1
ATOM 728 N N . GLY A 1 126 ? 5.799 30.239 20.212 1.00 20.52 126 GLY A N 1
ATOM 729 C CA . GLY A 1 126 ? 6.339 31.476 20.746 1.00 20.76 126 GLY A CA 1
ATOM 730 C C . GLY A 1 126 ? 5.287 32.545 20.987 1.00 20.94 126 GLY A C 1
ATOM 731 O O . GLY A 1 126 ? 5.510 33.473 21.767 1.00 20.93 126 GLY A O 1
ATOM 732 N N . GLU A 1 127 ? 4.141 32.424 20.323 1.00 20.78 127 GLU A N 1
ATOM 733 C CA . GLU A 1 127 ? 3.068 33.401 20.500 1.00 20.98 127 GLU A CA 1
ATOM 734 C C . GLU A 1 127 ? 2.107 32.965 21.601 1.00 20.99 127 GLU A C 1
ATOM 735 O O . GLU A 1 127 ? 1.064 33.590 21.811 1.00 21.11 127 GLU A O 1
ATOM 741 N N . PHE A 1 128 ? 2.464 31.895 22.307 1.00 20.49 128 PHE A N 1
ATOM 742 C CA . PHE A 1 128 ? 1.629 31.382 23.387 1.00 20.52 128 PHE A CA 1
ATOM 743 C C . PHE A 1 128 ? 2.269 31.544 24.768 1.00 20.89 128 PHE A C 1
ATOM 744 O O . PHE A 1 128 ? 2.035 30.738 25.671 1.00 21.63 128 PHE A O 1
ATOM 752 N N . GLY A 1 129 ? 3.081 32.586 24.922 1.00 20.89 129 GLY A N 1
ATOM 753 C CA . GLY A 1 129 ? 3.709 32.851 26.206 1.00 21.15 129 GLY A CA 1
ATOM 754 C C . GLY A 1 129 ? 5.076 32.238 26.434 1.00 21.34 129 GLY A C 1
ATOM 755 O O . GLY A 1 129 ? 5.715 32.510 27.453 1.00 21.35 129 GLY A O 1
ATOM 756 N N . VAL A 1 130 ? 5.529 31.407 25.502 1.00 21.35 130 VAL A N 1
ATOM 757 C CA . VAL A 1 130 ? 6.838 30.774 25.631 1.00 21.98 130 VAL A CA 1
ATOM 758 C C . VAL A 1 130 ? 7.910 31.709 25.089 1.00 22.72 130 VAL A C 1
ATOM 759 O O . VAL A 1 130 ? 7.799 32.216 23.973 1.00 22.61 130 VAL A O 1
ATOM 763 N N . LYS A 1 131 ? 8.949 31.941 25.884 1.00 23.72 131 LYS A N 1
ATOM 764 C CA . LYS A 1 131 ? 10.028 32.828 25.472 1.00 24.90 131 LYS A CA 1
ATOM 765 C C . LYS A 1 131 ? 11.140 32.111 24.720 1.00 25.62 131 LYS A C 1
ATOM 766 O O . LYS A 1 131 ? 11.623 31.060 25.142 1.00 25.25 131 LYS A O 1
ATOM 772 N N . LEU A 1 132 ? 11.537 32.700 23.598 1.00 26.38 132 LEU A N 1
ATOM 773 C CA . LEU A 1 132 ? 12.587 32.146 22.754 1.00 27.58 132 LEU A CA 1
ATOM 774 C C . LEU A 1 132 ? 13.820 33.032 22.796 1.00 28.19 132 LEU A C 1
ATOM 775 O O . LEU A 1 132 ? 13.716 34.255 22.904 1.00 28.50 132 LEU A O 1
ATOM 780 N N . ARG A 1 133 ? 14.988 32.409 22.706 1.00 28.84 133 ARG A N 1
ATOM 781 C CA . ARG A 1 133 ? 16.246 33.136 22.721 1.00 29.57 133 ARG A CA 1
ATOM 782 C C . ARG A 1 133 ? 17.279 32.356 21.917 1.00 29.51 133 ARG A C 1
ATOM 783 O O . ARG A 1 133 ? 17.598 31.212 22.241 1.00 29.45 133 ARG A O 1
ATOM 791 N N . HIS A 1 134 ? 17.787 32.976 20.858 1.00 29.60 134 HIS A N 1
ATOM 792 C CA . HIS A 1 134 ? 18.788 32.342 20.011 1.00 29.77 134 HIS A CA 1
ATOM 793 C C . HIS A 1 134 ? 20.169 32.512 20.627 1.00 30.03 134 HIS A C 1
ATOM 794 O O . HIS A 1 134 ? 20.512 33.585 21.122 1.00 29.67 134 HIS A O 1
ATOM 801 N N . VAL A 1 135 ? 20.954 31.440 20.602 1.00 30.21 135 VAL A N 1
ATOM 802 C CA . VAL A 1 135 ? 22.296 31.460 21.165 1.00 30.78 135 VAL A CA 1
ATOM 803 C C . VAL A 1 135 ? 23.238 30.617 20.311 1.00 31.16 135 VAL A C 1
ATOM 804 O O . VAL A 1 135 ? 22.816 29.651 19.673 1.00 31.01 135 VAL A O 1
ATOM 808 N N . ASP A 1 136 ? 24.511 30.995 20.297 1.00 31.59 136 ASP A N 1
ATOM 809 C CA . ASP A 1 136 ? 25.518 30.263 19.541 1.00 32.06 136 ASP A CA 1
ATOM 810 C C . ASP A 1 136 ? 25.929 29.059 20.379 1.00 32.27 136 ASP A C 1
ATOM 811 O O . ASP A 1 136 ? 26.737 29.181 21.300 1.00 32.25 136 ASP A O 1
ATOM 816 N N . MET A 1 137 ? 25.361 27.901 20.058 1.00 32.50 137 MET A N 1
ATOM 817 C CA . MET A 1 137 ? 25.648 26.671 20.789 1.00 32.69 137 MET A CA 1
ATOM 818 C C . MET A 1 137 ? 27.126 26.295 20.779 1.00 33.02 137 MET A C 1
ATOM 819 O O . MET A 1 137 ? 27.570 25.485 21.592 1.00 33.07 137 MET A O 1
ATOM 824 N N . ALA A 1 138 ? 27.884 26.880 19.858 1.00 33.29 138 ALA A N 1
ATOM 825 C CA . ALA A 1 138 ? 29.311 26.599 19.763 1.00 33.54 138 ALA A CA 1
ATOM 826 C C . ALA A 1 138 ? 30.067 27.418 20.804 1.00 33.67 138 ALA A C 1
ATOM 827 O O . ALA A 1 138 ? 31.232 27.147 21.098 1.00 33.77 138 ALA A O 1
ATOM 829 N N . ASP A 1 139 ? 29.390 28.417 21.359 1.00 33.84 139 ASP A N 1
ATOM 830 C CA . ASP A 1 139 ? 29.978 29.293 22.365 1.00 33.95 139 ASP A CA 1
ATOM 831 C C . ASP A 1 139 ? 29.399 28.975 23.741 1.00 33.97 139 ASP A C 1
ATOM 832 O O . ASP A 1 139 ? 28.435 29.602 24.179 1.00 33.82 139 ASP A O 1
ATOM 837 N N . LEU A 1 140 ? 29.999 27.999 24.417 1.00 33.96 140 LEU A N 1
ATOM 838 C CA . LEU A 1 140 ? 29.542 27.578 25.737 1.00 34.16 140 LEU A CA 1
ATOM 839 C C . LEU A 1 140 ? 29.442 28.728 26.733 1.00 34.33 140 LEU A C 1
ATOM 840 O O . LEU A 1 140 ? 28.535 28.758 27.565 1.00 34.26 140 LEU A O 1
ATOM 845 N N . GLN A 1 141 ? 30.376 29.671 26.649 1.00 34.60 141 GLN A N 1
ATOM 846 C CA . GLN A 1 141 ? 30.374 30.819 27.547 1.00 34.88 141 GLN A CA 1
ATOM 847 C C . GLN A 1 141 ? 29.079 31.603 27.367 1.00 34.72 141 GLN A C 1
ATOM 848 O O . GLN A 1 141 ? 28.433 31.987 28.341 1.00 34.74 141 GLN A O 1
ATOM 854 N N . ALA A 1 142 ? 28.705 31.834 26.113 1.00 34.61 142 ALA A N 1
ATOM 855 C CA . ALA A 1 142 ? 27.485 32.571 25.802 1.00 34.59 142 ALA A CA 1
ATOM 856 C C . ALA A 1 142 ? 26.246 31.771 26.198 1.00 34.52 142 ALA A C 1
ATOM 857 O O . ALA A 1 142 ? 25.274 32.327 26.709 1.00 34.42 142 ALA A O 1
ATOM 859 N N . LEU A 1 143 ? 26.285 30.465 25.959 1.00 34.47 143 LEU A N 1
ATOM 860 C CA . LEU A 1 143 ? 25.162 29.599 26.297 1.00 34.46 143 LEU A CA 1
ATOM 861 C C . LEU A 1 143 ? 24.963 29.581 27.809 1.00 34.42 143 LEU A C 1
ATOM 862 O O . LEU A 1 143 ? 23.844 29.730 28.298 1.00 34.45 143 LEU A O 1
ATOM 867 N N . GLU A 1 144 ? 26.054 29.402 28.545 1.00 34.52 144 GLU A N 1
ATOM 868 C CA . GLU A 1 144 ? 25.996 29.375 30.002 1.00 34.51 144 GLU A CA 1
ATOM 869 C C . GLU A 1 144 ? 25.505 30.714 30.540 1.00 34.11 144 GLU A C 1
ATOM 870 O O . GLU A 1 144 ? 24.820 30.772 31.561 1.00 34.01 144 GLU A O 1
ATOM 876 N N . ALA A 1 145 ? 25.856 31.789 29.842 1.00 33.69 145 ALA A N 1
ATOM 877 C CA . ALA A 1 145 ? 25.462 33.133 30.247 1.00 33.26 145 ALA A CA 1
ATOM 878 C C . ALA A 1 145 ? 23.994 33.423 29.944 1.00 32.89 145 ALA A C 1
ATOM 879 O O . ALA A 1 145 ? 23.395 34.319 30.542 1.00 32.92 145 ALA A O 1
ATOM 881 N N . ALA A 1 146 ? 23.418 32.662 29.018 1.00 32.22 146 ALA A N 1
ATOM 882 C CA . ALA A 1 146 ? 22.023 32.845 28.633 1.00 31.42 146 ALA A CA 1
ATOM 883 C C . ALA A 1 146 ? 21.081 31.975 29.458 1.00 30.82 146 ALA A C 1
ATOM 884 O O . ALA A 1 146 ? 19.862 32.068 29.319 1.00 30.80 146 ALA A O 1
ATOM 886 N N . MET A 1 147 ? 21.649 31.130 30.313 1.00 30.18 147 MET A N 1
ATOM 887 C CA . MET A 1 147 ? 20.859 30.245 31.164 1.00 29.53 147 MET A CA 1
ATOM 888 C C . MET A 1 147 ? 20.182 31.009 32.295 1.00 29.30 147 MET A C 1
ATOM 889 O O . MET A 1 147 ? 20.842 31.706 33.067 1.00 29.52 147 MET A O 1
ATOM 894 N N . THR A 1 148 ? 18.863 30.873 32.390 1.00 28.79 148 THR A N 1
ATOM 895 C CA . THR A 1 148 ? 18.093 31.534 33.436 1.00 28.15 148 THR A CA 1
ATOM 896 C C . THR A 1 148 ? 17.272 30.485 34.179 1.00 27.70 148 THR A C 1
ATOM 897 O O . THR A 1 148 ? 17.118 29.358 33.706 1.00 27.49 148 THR A O 1
ATOM 901 N N . PRO A 1 149 ? 16.748 30.835 35.363 1.00 27.10 149 PRO A N 1
ATOM 902 C CA . PRO A 1 149 ? 15.944 29.880 36.130 1.00 26.42 149 PRO A CA 1
ATOM 903 C C . PRO A 1 149 ? 14.686 29.454 35.369 1.00 25.74 149 PRO A C 1
ATOM 904 O O . PRO A 1 149 ? 13.998 28.516 35.769 1.00 25.74 149 PRO A O 1
ATOM 908 N N . ALA A 1 150 ? 14.396 30.148 34.271 1.00 24.67 150 ALA A N 1
ATOM 909 C CA . ALA A 1 150 ? 13.217 29.850 33.462 1.00 23.51 150 ALA A CA 1
ATOM 910 C C . ALA A 1 150 ? 13.511 28.949 32.262 1.00 22.93 150 ALA A C 1
ATOM 911 O O . ALA A 1 150 ? 12.588 28.461 31.614 1.00 22.37 150 ALA A O 1
ATOM 913 N N . THR A 1 151 ? 14.790 28.735 31.968 1.00 22.22 151 THR A N 1
ATOM 914 C CA . THR A 1 151 ? 15.188 27.890 30.841 1.00 21.84 151 THR A CA 1
ATOM 915 C C . THR A 1 151 ? 14.778 26.439 31.087 1.00 21.48 151 THR A C 1
ATOM 916 O O . THR A 1 151 ? 15.177 25.836 32.082 1.00 21.73 151 THR A O 1
ATOM 920 N N . ARG A 1 152 ? 13.993 25.875 30.173 1.00 20.89 152 ARG A N 1
ATOM 921 C CA . ARG A 1 152 ? 13.530 24.497 30.318 1.00 20.09 152 ARG A CA 1
ATOM 922 C C . ARG A 1 152 ? 13.948 23.593 29.169 1.00 19.56 152 ARG A C 1
ATOM 923 O O . ARG A 1 152 ? 14.043 22.378 29.336 1.00 19.00 152 ARG A O 1
ATOM 931 N N . VAL A 1 153 ? 14.191 24.184 28.006 1.00 18.74 153 VAL A N 1
ATOM 932 C CA . VAL A 1 153 ? 14.585 23.411 26.837 1.00 18.44 153 VAL A CA 1
ATOM 933 C C . VAL A 1 153 ? 15.698 24.090 26.051 1.00 18.28 153 VAL A C 1
ATOM 934 O O . VAL A 1 153 ? 15.699 25.308 25.884 1.00 18.14 153 VAL A O 1
ATOM 938 N N . ILE A 1 154 ? 16.655 23.288 25.597 1.00 18.20 154 ILE A N 1
ATOM 939 C CA . ILE A 1 154 ? 17.756 23.768 24.771 1.00 18.23 154 ILE A CA 1
ATOM 940 C C . ILE A 1 154 ? 17.591 22.946 23.496 1.00 18.41 154 ILE A C 1
ATOM 941 O O . ILE A 1 154 ? 17.764 21.729 23.512 1.00 17.82 154 ILE A O 1
ATOM 946 N N . TYR A 1 155 ? 17.242 23.613 22.401 1.00 18.61 155 TYR A N 1
ATOM 947 C CA . TYR A 1 155 ? 17.008 22.923 21.137 1.00 18.86 155 TYR A CA 1
ATOM 948 C C . TYR A 1 155 ? 17.889 23.417 19.997 1.00 19.47 155 TYR A C 1
ATOM 949 O O . TYR A 1 155 ? 18.000 24.618 19.760 1.00 19.48 155 TYR A O 1
ATOM 958 N N . PHE A 1 156 ? 18.503 22.480 19.280 1.00 20.04 156 PHE A N 1
ATOM 959 C CA . PHE A 1 156 ? 19.369 22.840 18.166 1.00 21.04 156 PHE A CA 1
ATOM 960 C C . PHE A 1 156 ? 19.647 21.667 17.234 1.00 22.18 156 PHE A C 1
ATOM 961 O O . PHE A 1 156 ? 19.392 20.509 17.574 1.00 21.59 156 PHE A O 1
ATOM 969 N N . GLU A 1 157 ? 20.157 21.984 16.049 1.00 23.82 157 GLU A N 1
ATOM 970 C CA . GLU A 1 157 ? 20.502 20.973 15.060 1.00 26.04 157 GLU A CA 1
ATOM 971 C C . GLU A 1 157 ? 22.012 20.815 15.124 1.00 27.41 157 GLU A C 1
ATOM 972 O O . GLU A 1 157 ? 22.728 21.782 15.385 1.00 27.52 157 GLU A O 1
ATOM 978 N N . SER A 1 158 ? 22.489 19.594 14.905 1.00 28.99 158 SER A N 1
ATOM 979 C CA . SER A 1 158 ? 23.918 19.307 14.929 1.00 30.69 158 SER A CA 1
ATOM 980 C C . SER A 1 158 ? 24.243 18.289 13.844 1.00 31.73 158 SER A C 1
ATOM 981 O O . SER A 1 158 ? 23.832 17.132 13.930 1.00 31.93 158 SER A O 1
ATOM 984 N N . PRO A 1 159 ? 24.989 18.704 12.807 1.00 32.96 159 PRO A N 1
ATOM 985 C CA . PRO A 1 159 ? 25.533 20.051 12.608 1.00 34.02 159 PRO A CA 1
ATOM 986 C C . PRO A 1 159 ? 24.482 21.091 12.221 1.00 35.07 159 PRO A C 1
ATOM 987 O O . PRO A 1 159 ? 23.336 20.750 11.919 1.00 35.17 159 PRO A O 1
ATOM 991 N N . ALA A 1 160 ? 24.886 22.358 12.227 1.00 36.19 160 ALA A N 1
ATOM 992 C CA . ALA A 1 160 ? 23.992 23.460 11.886 1.00 37.47 160 ALA A CA 1
ATOM 993 C C . ALA A 1 160 ? 24.246 23.981 10.470 1.00 38.32 160 ALA A C 1
ATOM 994 O O . ALA A 1 160 ? 25.368 23.925 9.968 1.00 38.51 160 ALA A O 1
ATOM 996 N N . ASN A 1 161 ? 23.191 24.501 9.846 1.00 39.17 161 ASN A N 1
ATOM 997 C CA . ASN A 1 161 ? 23.232 25.023 8.479 1.00 40.12 161 ASN A CA 1
ATOM 998 C C . ASN A 1 161 ? 24.491 25.745 8.000 1.00 40.40 161 ASN A C 1
ATOM 999 O O . ASN A 1 161 ? 25.058 25.376 6.969 1.00 40.65 161 ASN A O 1
ATOM 1004 N N . PRO A 1 162 ? 24.942 26.782 8.729 1.00 40.62 162 PRO A N 1
ATOM 1005 C CA . PRO A 1 162 ? 26.139 27.537 8.339 1.00 40.62 162 PRO A CA 1
ATOM 1006 C C . PRO A 1 162 ? 27.212 26.713 7.626 1.00 40.66 162 PRO A C 1
ATOM 1007 O O . PRO A 1 162 ? 27.196 26.582 6.401 1.00 40.57 162 PRO A O 1
ATOM 1011 N N . ASN A 1 163 ? 28.147 26.168 8.396 1.00 40.71 163 ASN A N 1
ATOM 1012 C CA . ASN A 1 163 ? 29.220 25.352 7.840 1.00 40.88 163 ASN A CA 1
ATOM 1013 C C . ASN A 1 163 ? 29.130 23.946 8.408 1.00 40.91 163 ASN A C 1
ATOM 1014 O O . ASN A 1 163 ? 30.118 23.211 8.441 1.00 40.93 163 ASN A O 1
ATOM 1019 N N . MET A 1 164 ? 27.934 23.579 8.853 1.00 40.97 164 MET A N 1
ATOM 1020 C CA . MET A 1 164 ? 27.708 22.266 9.432 1.00 40.93 164 MET A CA 1
ATOM 1021 C C . MET A 1 164 ? 28.702 21.992 10.551 1.00 40.92 164 MET A C 1
ATOM 1022 O O . MET A 1 164 ? 29.338 20.937 10.590 1.00 40.82 164 MET A O 1
ATOM 1027 N N . HIS A 1 165 ? 28.838 22.956 11.456 1.00 40.96 165 HIS A N 1
ATOM 1028 C CA . HIS A 1 165 ? 29.740 22.812 12.589 1.00 40.92 165 HIS A CA 1
ATOM 1029 C C . HIS A 1 165 ? 29.067 21.945 13.646 1.00 40.71 165 HIS A C 1
ATOM 1030 O O . HIS A 1 165 ? 27.994 22.273 14.151 1.00 40.80 165 HIS A O 1
ATOM 1037 N N . MET A 1 166 ? 29.718 20.833 13.963 1.00 40.50 166 MET A N 1
ATOM 1038 C CA . MET A 1 166 ? 29.236 19.851 14.928 1.00 40.13 166 MET A CA 1
ATOM 1039 C C . MET A 1 166 ? 28.643 20.386 16.233 1.00 39.39 166 MET A C 1
ATOM 1040 O O . MET A 1 166 ? 27.504 20.064 16.569 1.00 39.52 166 MET A O 1
ATOM 1045 N N . ALA A 1 167 ? 29.413 21.187 16.965 1.00 38.41 167 ALA A N 1
ATOM 1046 C CA . ALA A 1 167 ? 28.972 21.749 18.247 1.00 37.12 167 ALA A CA 1
ATOM 1047 C C . ALA A 1 167 ? 29.131 20.715 19.363 1.00 36.00 167 ALA A C 1
ATOM 1048 O O . ALA A 1 167 ? 28.850 19.532 19.169 1.00 35.91 167 ALA A O 1
ATOM 1050 N N . ASP A 1 168 ? 29.575 21.172 20.532 1.00 34.42 168 ASP A N 1
ATOM 1051 C CA . ASP A 1 168 ? 29.801 20.290 21.674 1.00 32.80 168 ASP A CA 1
ATOM 1052 C C . ASP A 1 168 ? 28.509 19.935 22.402 1.00 31.46 168 ASP A C 1
ATOM 1053 O O . ASP A 1 168 ? 28.012 20.713 23.220 1.00 31.24 168 ASP A O 1
ATOM 1058 N N . ILE A 1 169 ? 27.975 18.753 22.112 1.00 29.73 169 ILE A N 1
ATOM 1059 C CA . ILE A 1 169 ? 26.745 18.300 22.747 1.00 28.21 169 ILE A CA 1
ATOM 1060 C C . ILE A 1 169 ? 26.951 17.975 24.226 1.00 27.48 169 ILE A C 1
ATOM 1061 O O . ILE A 1 169 ? 26.124 18.335 25.063 1.00 27.15 169 ILE A O 1
ATOM 1066 N N . ALA A 1 170 ? 28.049 17.297 24.547 1.00 26.58 170 ALA A N 1
ATOM 1067 C CA . ALA A 1 170 ? 28.340 16.946 25.934 1.00 25.92 170 ALA A CA 1
ATOM 1068 C C . ALA A 1 170 ? 28.529 18.214 26.759 1.00 25.64 170 ALA A C 1
ATOM 1069 O O . ALA A 1 170 ? 28.178 18.256 27.940 1.00 25.19 170 ALA A O 1
ATOM 1071 N N . GLY A 1 171 ? 29.088 19.242 26.127 1.00 25.28 171 GLY A N 1
ATOM 1072 C CA . GLY A 1 171 ? 29.312 20.506 26.810 1.00 25.01 171 GLY A CA 1
ATOM 1073 C C . GLY A 1 171 ? 28.012 21.227 27.101 1.00 24.83 171 GLY A C 1
ATOM 1074 O O . GLY A 1 171 ? 27.836 21.801 28.177 1.00 24.78 171 GLY A O 1
ATOM 1075 N N . VAL A 1 172 ? 27.100 21.205 26.136 1.00 24.50 172 VAL A N 1
ATOM 1076 C CA . VAL A 1 172 ? 25.802 21.846 26.298 1.00 24.32 172 VAL A CA 1
ATOM 1077 C C . VAL A 1 172 ? 25.026 21.112 27.385 1.00 24.19 172 VAL A C 1
ATOM 1078 O O . VAL A 1 172 ? 24.339 21.731 28.199 1.00 24.25 172 VAL A O 1
ATOM 1082 N N . ALA A 1 173 ? 25.151 19.788 27.395 1.00 24.28 173 ALA A N 1
ATOM 1083 C CA . ALA A 1 173 ? 24.463 18.956 28.373 1.00 24.52 173 ALA A CA 1
ATOM 1084 C C . ALA A 1 173 ? 24.902 19.278 29.799 1.00 24.94 173 ALA A C 1
ATOM 1085 O O . ALA A 1 173 ? 24.087 19.287 30.722 1.00 24.72 173 ALA A O 1
ATOM 1087 N N . LYS A 1 174 ? 26.191 19.544 29.975 1.00 25.48 174 LYS A N 1
ATOM 1088 C CA . LYS A 1 174 ? 26.721 19.864 31.296 1.00 26.30 174 LYS A CA 1
ATOM 1089 C C . LYS A 1 174 ? 26.117 21.168 31.809 1.00 26.59 174 LYS A C 1
ATOM 1090 O O . LYS A 1 174 ? 25.808 21.295 32.995 1.00 26.77 174 LYS A O 1
ATOM 1096 N N . ILE A 1 175 ? 25.944 22.132 30.910 1.00 26.95 175 ILE A N 1
ATOM 1097 C CA . ILE A 1 175 ? 25.372 23.423 31.274 1.00 27.53 175 ILE A CA 1
ATOM 1098 C C . ILE A 1 175 ? 23.874 23.316 31.533 1.00 28.04 175 ILE A C 1
ATOM 1099 O O . ILE A 1 175 ? 23.362 23.897 32.490 1.00 28.12 175 ILE A O 1
ATOM 1104 N N . ALA A 1 176 ? 23.175 22.573 30.678 1.00 28.10 176 ALA A N 1
ATOM 1105 C CA . ALA A 1 176 ? 21.732 22.393 30.816 1.00 28.57 176 ALA A CA 1
ATOM 1106 C C . ALA A 1 176 ? 21.362 21.946 32.228 1.00 28.99 176 ALA A C 1
ATOM 1107 O O . ALA A 1 176 ? 20.347 22.375 32.777 1.00 28.93 176 ALA A O 1
ATOM 1109 N N . ARG A 1 177 ? 22.195 21.085 32.807 1.00 29.63 177 ARG A N 1
ATOM 1110 C CA . ARG A 1 177 ? 21.980 20.565 34.158 1.00 30.46 177 ARG A CA 1
ATOM 1111 C C . ARG A 1 177 ? 21.691 21.678 35.162 1.00 30.28 177 ARG A C 1
ATOM 1112 O O . ARG A 1 177 ? 20.897 21.500 36.087 1.00 30.40 177 ARG A O 1
ATOM 1120 N N . LYS A 1 178 ? 22.349 22.819 34.975 1.00 30.06 178 LYS A N 1
ATOM 1121 C CA . LYS A 1 178 ? 22.192 23.973 35.857 1.00 29.93 178 LYS A CA 1
ATOM 1122 C C . LYS A 1 178 ? 20.772 24.109 36.391 1.00 29.35 178 LYS A C 1
ATOM 1123 O O . LYS A 1 178 ? 20.563 24.314 37.590 1.00 29.28 178 LYS A O 1
ATOM 1129 N N . HIS A 1 179 ? 19.796 23.999 35.498 1.00 28.42 179 HIS A N 1
ATOM 1130 C CA . HIS A 1 179 ? 18.400 24.104 35.894 1.00 27.59 179 HIS A CA 1
ATOM 1131 C C . HIS A 1 179 ? 17.573 22.975 35.306 1.00 26.59 179 HIS A C 1
ATOM 1132 O O . HIS A 1 179 ? 16.406 23.159 34.954 1.00 26.47 179 HIS A O 1
ATOM 1139 N N . GLY A 1 180 ? 18.191 21.802 35.206 1.00 25.47 180 GLY A N 1
ATOM 1140 C CA . GLY A 1 180 ? 17.500 20.642 34.677 1.00 23.88 180 GLY A CA 1
ATOM 1141 C C . GLY A 1 180 ? 16.815 20.880 33.348 1.00 23.01 180 GLY A C 1
ATOM 1142 O O . GLY A 1 180 ? 15.716 20.376 33.114 1.00 22.96 180 GLY A O 1
ATOM 1143 N N . ALA A 1 181 ? 17.456 21.648 32.474 1.00 21.57 181 ALA A N 1
ATOM 1144 C CA . ALA A 1 181 ? 16.888 21.926 31.162 1.00 20.13 181 ALA A CA 1
ATOM 1145 C C . ALA A 1 181 ? 17.004 20.672 30.310 1.00 19.30 181 ALA A C 1
ATOM 1146 O O . ALA A 1 181 ? 17.963 19.912 30.433 1.00 19.27 181 ALA A O 1
ATOM 1148 N N . THR A 1 182 ? 16.018 20.456 29.450 1.00 18.00 182 THR A N 1
ATOM 1149 C CA . THR A 1 182 ? 16.020 19.291 28.579 1.00 17.06 182 THR A CA 1
ATOM 1150 C C . THR A 1 182 ? 16.697 19.633 27.263 1.00 16.22 182 THR A C 1
ATOM 1151 O O . THR A 1 182 ? 16.310 20.587 26.586 1.00 15.86 182 THR A O 1
ATOM 1155 N N . VAL A 1 183 ? 17.714 18.854 26.908 1.00 15.09 183 VAL A N 1
ATOM 1156 C CA . VAL A 1 183 ? 18.452 19.079 25.672 1.00 14.30 183 VAL A CA 1
ATOM 1157 C C . VAL A 1 183 ? 17.869 18.242 24.541 1.00 13.84 183 VAL A C 1
ATOM 1158 O O . VAL A 1 183 ? 17.854 17.017 24.614 1.00 13.31 183 VAL A O 1
ATOM 1162 N N . VAL A 1 184 ? 17.393 18.918 23.499 1.00 13.78 184 VAL A N 1
ATOM 1163 C CA . VAL A 1 184 ? 16.803 18.250 22.346 1.00 13.54 184 VAL A CA 1
ATOM 1164 C C . VAL A 1 184 ? 17.658 18.529 21.117 1.00 13.37 184 VAL A C 1
ATOM 1165 O O . VAL A 1 184 ? 17.923 19.680 20.787 1.00 13.22 184 VAL A O 1
ATOM 1169 N N . VAL A 1 185 ? 18.077 17.472 20.431 1.00 13.37 185 VAL A N 1
ATOM 1170 C CA . VAL A 1 185 ? 18.913 17.632 19.253 1.00 13.09 185 VAL A CA 1
ATOM 1171 C C . VAL A 1 185 ? 18.278 17.068 17.989 1.00 13.43 185 VAL A C 1
ATOM 1172 O O . VAL A 1 185 ? 17.817 15.931 17.979 1.00 12.76 185 VAL A O 1
ATOM 1176 N N . ASP A 1 186 ? 18.244 17.877 16.932 1.00 13.40 186 ASP A N 1
ATOM 1177 C CA . ASP A 1 186 ? 17.701 17.428 15.650 1.00 13.65 186 ASP A CA 1
ATOM 1178 C C . ASP A 1 186 ? 18.861 16.701 14.973 1.00 13.54 186 ASP A C 1
ATOM 1179 O O . ASP A 1 186 ? 19.839 17.326 14.571 1.00 14.03 186 ASP A O 1
ATOM 1184 N N . ASN A 1 187 ? 18.748 15.382 14.849 1.00 13.15 187 ASN A N 1
ATOM 1185 C CA . ASN A 1 187 ? 19.811 14.562 14.266 1.00 13.19 187 ASN A CA 1
ATOM 1186 C C . ASN A 1 187 ? 19.501 14.106 12.843 1.00 13.01 187 ASN A C 1
ATOM 1187 O O . ASN A 1 187 ? 20.070 13.125 12.362 1.00 12.77 187 ASN A O 1
ATOM 1192 N N . THR A 1 188 ? 18.608 14.830 12.174 1.00 12.74 188 THR A N 1
ATOM 1193 C CA . THR A 1 188 ? 18.192 14.498 10.809 1.00 12.90 188 THR A CA 1
ATOM 1194 C C . THR A 1 188 ? 19.329 14.355 9.801 1.00 13.37 188 THR A C 1
ATOM 1195 O O . THR A 1 188 ? 19.388 13.376 9.052 1.00 13.23 188 THR A O 1
ATOM 1199 N N . TYR A 1 189 ? 20.222 15.337 9.775 1.00 13.95 189 TYR A N 1
ATOM 1200 C CA . TYR A 1 189 ? 21.332 15.344 8.829 1.00 15.42 189 TYR A CA 1
ATOM 1201 C C . TYR A 1 189 ? 22.288 14.161 8.958 1.00 15.16 189 TYR A C 1
ATOM 1202 O O . TYR A 1 189 ? 22.749 13.618 7.956 1.00 15.52 189 TYR A O 1
ATOM 1211 N N . CYS A 1 190 ? 22.578 13.765 10.191 1.00 14.54 190 CYS A N 1
ATOM 1212 C CA . CYS A 1 190 ? 23.528 12.685 10.441 1.00 14.49 190 CYS A CA 1
ATOM 1213 C C . CYS A 1 190 ? 22.967 11.270 10.464 1.00 13.26 190 CYS A C 1
ATOM 1214 O O . CYS A 1 190 ? 23.596 10.345 9.955 1.00 13.49 190 CYS A O 1
ATOM 1217 N N . THR A 1 191 ? 21.779 11.127 11.047 1.00 12.68 191 THR A N 1
ATOM 1218 C CA . THR A 1 191 ? 21.106 9.840 11.261 1.00 12.13 191 THR A CA 1
ATOM 1219 C C . THR A 1 191 ? 21.913 9.164 12.372 1.00 12.32 191 THR A C 1
ATOM 1220 O O . THR A 1 191 ? 23.076 9.502 12.594 1.00 12.50 191 THR A O 1
ATOM 1224 N N . PRO A 1 192 ? 21.305 8.216 13.096 1.00 12.35 192 PRO A N 1
ATOM 1225 C CA . PRO A 1 192 ? 22.029 7.532 14.174 1.00 12.52 192 PRO A CA 1
ATOM 1226 C C . PRO A 1 192 ? 23.262 6.752 13.711 1.00 12.74 192 PRO A C 1
ATOM 1227 O O . PRO A 1 192 ? 24.081 6.336 14.525 1.00 12.30 192 PRO A O 1
ATOM 1231 N N . TYR A 1 193 ? 23.389 6.547 12.405 1.00 12.70 193 TYR A N 1
ATOM 1232 C CA . TYR A 1 193 ? 24.536 5.821 11.872 1.00 13.12 193 TYR A CA 1
ATOM 1233 C C . TYR A 1 193 ? 25.823 6.636 12.003 1.00 13.56 193 TYR A C 1
ATOM 1234 O O . TYR A 1 193 ? 26.902 6.074 12.212 1.00 14.08 193 TYR A O 1
ATOM 1243 N N . LEU A 1 194 ? 25.701 7.959 11.902 1.00 13.78 194 LEU A N 1
ATOM 1244 C CA . LEU A 1 194 ? 26.852 8.859 11.977 1.00 14.32 194 LEU A CA 1
ATOM 1245 C C . LEU A 1 194 ? 27.005 9.632 13.284 1.00 14.80 194 LEU A C 1
ATOM 1246 O O . LEU A 1 194 ? 28.116 10.038 13.636 1.00 15.26 194 LEU A O 1
ATOM 1251 N N . GLN A 1 195 ? 25.903 9.854 13.993 1.00 14.46 195 GLN A N 1
ATOM 1252 C CA . GLN A 1 195 ? 25.951 10.589 15.258 1.00 15.04 195 GLN A CA 1
ATOM 1253 C C . GLN A 1 195 ? 24.815 10.150 16.172 1.00 14.89 195 GLN A C 1
ATOM 1254 O O . GLN A 1 195 ? 23.694 9.936 15.722 1.00 14.49 195 GLN A O 1
ATOM 1260 N N . ARG A 1 196 ? 25.117 10.006 17.458 1.00 15.04 196 ARG A N 1
ATOM 1261 C CA . ARG A 1 196 ? 24.117 9.591 18.429 1.00 15.35 196 ARG A CA 1
ATOM 1262 C C . ARG A 1 196 ? 24.157 10.532 19.626 1.00 15.30 196 ARG A C 1
ATOM 1263 O O . ARG A 1 196 ? 24.805 10.253 20.633 1.00 14.86 196 ARG A O 1
ATOM 1271 N N . PRO A 1 197 ? 23.460 11.672 19.522 1.00 14.99 197 PRO A N 1
ATOM 1272 C CA . PRO A 1 197 ? 23.393 12.693 20.572 1.00 15.46 197 PRO A CA 1
ATOM 1273 C C . PRO A 1 197 ? 23.103 12.182 21.982 1.00 15.76 197 PRO A C 1
ATOM 1274 O O . PRO A 1 197 ? 23.617 12.730 22.956 1.00 15.73 197 PRO A O 1
ATOM 1278 N N . LEU A 1 198 ? 22.283 11.141 22.097 1.00 16.10 198 LEU A N 1
ATOM 1279 C CA . LEU A 1 198 ? 21.940 10.611 23.414 1.00 16.70 198 LEU A CA 1
ATOM 1280 C C . LEU A 1 198 ? 23.145 10.048 24.159 1.00 17.69 198 LEU A C 1
ATOM 1281 O O . LEU A 1 198 ? 23.225 10.140 25.387 1.00 17.82 198 LEU A O 1
ATOM 1286 N N . GLU A 1 199 ? 24.079 9.464 23.417 1.00 18.82 199 GLU A N 1
ATOM 1287 C CA . GLU A 1 199 ? 25.269 8.878 24.023 1.00 19.99 199 GLU A CA 1
ATOM 1288 C C . GLU A 1 199 ? 26.268 9.968 24.402 1.00 20.52 199 GLU A C 1
ATOM 1289 O O . GLU A 1 199 ? 27.276 9.704 25.056 1.00 20.76 199 GLU A O 1
ATOM 1295 N N . LEU A 1 200 ? 25.967 11.200 24.003 1.00 20.98 200 LEU A N 1
ATOM 1296 C CA . LEU A 1 200 ? 26.824 12.340 24.304 1.00 21.12 200 LEU A CA 1
ATOM 1297 C C . LEU A 1 200 ? 26.212 13.211 25.401 1.00 20.75 200 LEU A C 1
ATOM 1298 O O . LEU A 1 200 ? 26.798 14.213 25.810 1.00 21.17 200 LEU A O 1
ATOM 1303 N N . GLY A 1 201 ? 25.028 12.832 25.874 1.00 20.24 201 GLY A N 1
ATOM 1304 C CA . GLY A 1 201 ? 24.396 13.594 26.938 1.00 19.30 201 GLY A CA 1
ATOM 1305 C C . GLY A 1 201 ? 23.059 14.247 26.647 1.00 18.62 201 GLY A C 1
ATOM 1306 O O . GLY A 1 201 ? 22.437 14.801 27.554 1.00 18.48 201 GLY A O 1
ATOM 1307 N N . ALA A 1 202 ? 22.608 14.210 25.397 1.00 17.70 202 ALA A N 1
ATOM 1308 C CA . ALA A 1 202 ? 21.318 14.811 25.060 1.00 16.85 202 ALA A CA 1
ATOM 1309 C C . ALA A 1 202 ? 20.195 14.001 25.693 1.00 15.97 202 ALA A C 1
ATOM 1310 O O . ALA A 1 202 ? 20.358 12.814 25.965 1.00 15.85 202 ALA A O 1
ATOM 1312 N N . ASP A 1 203 ? 19.059 14.652 25.927 1.00 15.05 203 ASP A N 1
ATOM 1313 C CA . ASP A 1 203 ? 17.895 14.002 26.524 1.00 14.69 203 ASP A CA 1
ATOM 1314 C C . ASP A 1 203 ? 16.998 13.421 25.440 1.00 14.02 203 ASP A C 1
ATOM 1315 O O . ASP A 1 203 ? 16.445 12.331 25.589 1.00 13.66 203 ASP A O 1
ATOM 1320 N N . LEU A 1 204 ? 16.849 14.163 24.351 1.00 13.41 204 LEU A N 1
ATOM 1321 C CA . LEU A 1 204 ? 15.998 13.721 23.257 1.00 13.00 204 LEU A CA 1
ATOM 1322 C C . LEU A 1 204 ? 16.595 14.014 21.897 1.00 13.08 204 LEU A C 1
ATOM 1323 O O . LEU A 1 204 ? 17.317 14.991 21.717 1.00 13.37 204 LEU A O 1
ATOM 1328 N N . VAL A 1 205 ? 16.286 13.153 20.939 1.00 13.14 205 VAL A N 1
ATOM 1329 C CA . VAL A 1 205 ? 16.743 13.350 19.572 1.00 13.20 205 VAL A CA 1
ATOM 1330 C C . VAL A 1 205 ? 15.501 13.289 18.692 1.00 12.73 205 VAL A C 1
ATOM 1331 O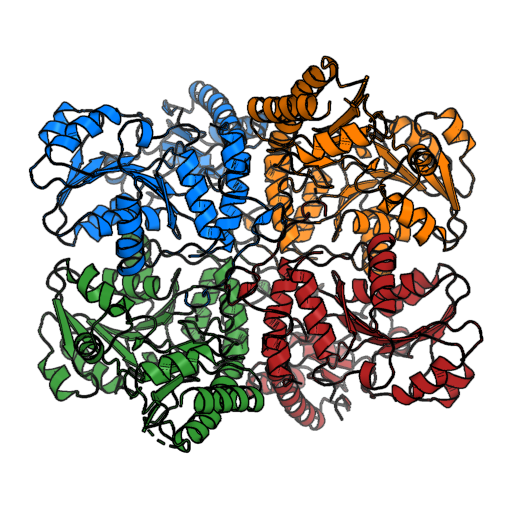 O . VAL A 1 205 ? 14.615 12.462 18.915 1.00 12.63 205 VAL A O 1
ATOM 1335 N N . VAL A 1 206 ? 15.419 14.193 17.723 1.00 11.96 206 VAL A N 1
ATOM 1336 C CA . VAL A 1 206 ? 14.290 14.212 16.799 1.00 11.54 206 VAL A CA 1
ATOM 1337 C C . VAL A 1 206 ? 14.818 14.049 15.382 1.00 11.16 206 VAL A C 1
ATOM 1338 O O . VAL A 1 206 ? 15.949 14.436 15.082 1.00 10.75 206 VAL A O 1
ATOM 1342 N N . HIS A 1 207 ? 13.987 13.470 14.521 1.00 10.90 207 HIS A N 1
ATOM 1343 C CA . HIS A 1 207 ? 14.348 13.230 13.127 1.00 11.28 207 HIS A CA 1
ATOM 1344 C C . HIS A 1 207 ? 13.225 13.495 12.150 1.00 11.11 207 HIS A C 1
ATOM 1345 O O . HIS A 1 207 ? 12.061 13.222 12.437 1.00 10.63 207 HIS A O 1
ATOM 1352 N N . SER A 1 208 ? 13.589 14.007 10.981 1.00 10.99 208 SER A N 1
ATOM 1353 C CA . SER A 1 208 ? 12.624 14.116 9.903 1.00 10.60 208 SER A CA 1
ATOM 1354 C C . SER A 1 208 ? 13.032 12.827 9.188 1.00 10.41 208 SER A C 1
ATOM 1355 O O . SER A 1 208 ? 14.024 12.809 8.451 1.00 11.19 208 SER A O 1
ATOM 1358 N N . ALA A 1 209 ? 12.308 11.740 9.446 1.00 10.40 209 ALA A N 1
ATOM 1359 C CA . ALA A 1 209 ? 12.622 10.450 8.839 1.00 9.59 209 ALA A CA 1
ATOM 1360 C C . ALA A 1 209 ? 12.300 10.488 7.348 1.00 9.77 209 ALA A C 1
ATOM 1361 O O . ALA A 1 209 ? 12.611 9.564 6.601 1.00 9.08 209 ALA A O 1
ATOM 1363 N N . THR A 1 210 ? 11.671 11.586 6.944 1.00 9.04 210 THR A N 1
ATOM 1364 C CA . THR A 1 210 ? 11.301 11.854 5.560 1.00 9.89 210 THR A CA 1
ATOM 1365 C C . THR A 1 210 ? 12.572 11.887 4.720 1.00 10.19 210 THR A C 1
ATOM 1366 O O . THR A 1 210 ? 12.554 11.629 3.509 1.00 10.61 210 THR A O 1
ATOM 1394 N N . TYR A 1 212 ? 16.959 11.011 5.136 1.00 10.49 212 TYR A N 1
ATOM 1395 C CA . TYR A 1 212 ? 17.825 9.831 5.081 1.00 10.01 212 TYR A CA 1
ATOM 1396 C C . TYR A 1 212 ? 17.276 8.512 5.604 1.00 9.83 212 TYR A C 1
ATOM 1397 O O . TYR A 1 212 ? 17.515 7.480 4.997 1.00 9.73 212 TYR A O 1
ATOM 1406 N N . LEU A 1 213 ? 16.572 8.530 6.732 1.00 9.08 213 LEU A N 1
ATOM 1407 C CA . LEU A 1 213 ? 16.056 7.281 7.292 1.00 9.30 213 LEU A CA 1
ATOM 1408 C C . LEU A 1 213 ? 15.198 6.532 6.277 1.00 9.26 213 LEU A C 1
ATOM 1409 O O . LEU A 1 213 ? 15.395 5.329 6.067 1.00 9.22 213 LEU A O 1
ATOM 1414 N N . SER A 1 214 ? 14.250 7.230 5.652 1.00 8.75 214 SER A N 1
ATOM 1415 C CA . SER A 1 214 ? 13.418 6.615 4.611 1.00 9.21 214 SER A CA 1
ATOM 1416 C C . SER A 1 214 ? 14.335 6.325 3.431 1.00 9.28 214 SER A C 1
ATOM 1417 O O . SER A 1 214 ? 14.354 5.215 2.885 1.00 9.46 214 SER A O 1
ATOM 1420 N N . GLY A 1 215 ? 15.063 7.365 3.030 1.00 8.95 215 GLY A N 1
ATOM 1421 C CA . GLY A 1 215 ? 16.017 7.273 1.944 1.00 9.16 215 GLY A CA 1
ATOM 1422 C C . GLY A 1 215 ? 15.501 7.197 0.521 1.00 8.89 215 GLY A C 1
ATOM 1423 O O . GLY A 1 215 ? 16.286 7.331 -0.413 1.00 9.36 215 GLY A O 1
ATOM 1424 N N . HIS A 1 216 ? 14.198 7.012 0.337 1.00 9.35 216 HIS A N 1
ATOM 1425 C CA . HIS A 1 216 ? 13.665 6.869 -1.012 1.00 9.71 216 HIS A CA 1
ATOM 1426 C C . HIS A 1 216 ? 12.609 7.897 -1.433 1.00 10.23 216 HIS A C 1
ATOM 1427 O O . HIS A 1 216 ? 11.947 7.732 -2.461 1.00 10.45 216 HIS A O 1
ATOM 1434 N N . GLY A 1 217 ? 12.461 8.942 -0.622 1.00 10.25 217 GLY A N 1
ATOM 1435 C CA . GLY A 1 217 ? 11.542 10.032 -0.917 1.00 10.63 217 GLY A CA 1
ATOM 1436 C C . GLY A 1 217 ? 10.075 9.734 -1.142 1.00 11.15 217 GLY A C 1
ATOM 1437 O O . GLY A 1 217 ? 9.367 10.556 -1.737 1.00 11.23 217 GLY A O 1
ATOM 1438 N N . ASP A 1 218 ? 9.601 8.589 -0.669 1.00 11.22 218 ASP A N 1
ATOM 1439 C CA . ASP A 1 218 ? 8.199 8.243 -0.865 1.00 11.89 218 ASP A CA 1
ATOM 1440 C C . ASP A 1 218 ? 7.320 8.370 0.372 1.00 12.37 218 ASP A C 1
ATOM 1441 O O . ASP A 1 218 ? 6.112 8.136 0.300 1.00 13.74 218 ASP A O 1
ATOM 1446 N N . ILE A 1 219 ? 7.910 8.734 1.505 1.00 12.31 219 ILE A N 1
ATOM 1447 C CA . ILE A 1 219 ? 7.118 8.903 2.713 1.00 12.10 219 ILE A CA 1
ATOM 1448 C C . ILE A 1 219 ? 7.536 10.117 3.529 1.00 11.42 219 ILE A C 1
ATOM 1449 O O . ILE A 1 219 ? 8.651 10.630 3.402 1.00 11.64 219 ILE A O 1
ATOM 1454 N N . THR A 1 220 ? 6.611 10.574 4.363 1.00 10.70 220 THR A N 1
ATOM 1455 C CA . THR A 1 220 ? 6.863 11.690 5.258 1.00 10.48 220 THR A CA 1
ATOM 1456 C C . THR A 1 220 ? 6.691 11.064 6.633 1.00 9.74 220 THR A C 1
ATOM 1457 O O . THR A 1 220 ? 5.747 10.302 6.849 1.00 9.91 220 THR A O 1
ATOM 1461 N N . ALA A 1 221 ? 7.617 11.345 7.545 1.00 9.57 221 ALA A N 1
ATOM 1462 C CA . ALA A 1 221 ? 7.544 10.782 8.892 1.00 8.95 221 ALA A CA 1
ATOM 1463 C C . ALA A 1 221 ? 8.512 11.460 9.851 1.00 8.89 221 ALA A C 1
ATOM 1464 O O . ALA A 1 221 ? 9.485 12.086 9.437 1.00 8.77 221 ALA A O 1
ATOM 1466 N N . GLY A 1 222 ? 8.234 11.315 11.140 1.00 8.62 222 GLY A N 1
ATOM 1467 C CA . GLY A 1 222 ? 9.083 11.901 12.157 1.00 8.29 222 GLY A CA 1
ATOM 1468 C C . GLY A 1 222 ? 9.368 10.877 13.237 1.00 8.38 222 GLY A C 1
ATOM 1469 O O . GLY A 1 222 ? 8.596 9.935 13.422 1.00 8.25 222 GLY A O 1
ATOM 1470 N N . ILE A 1 223 ? 10.481 11.057 13.937 1.00 8.68 223 ILE A N 1
ATOM 1471 C CA . ILE A 1 223 ? 10.879 10.153 15.015 1.00 9.35 223 ILE A CA 1
ATOM 1472 C C . ILE A 1 223 ? 11.435 10.935 16.206 1.00 9.50 223 ILE A C 1
ATOM 1473 O O . ILE A 1 223 ? 12.121 11.939 16.029 1.00 10.14 223 ILE A O 1
ATOM 1478 N N . VAL A 1 224 ? 11.122 10.475 17.413 1.00 9.73 224 VAL A N 1
ATOM 1479 C CA . VAL A 1 224 ? 11.652 11.066 18.636 1.00 10.21 224 VAL A CA 1
ATOM 1480 C C . VAL A 1 224 ? 12.186 9.891 19.445 1.00 9.96 224 VAL A C 1
ATOM 1481 O O . VAL A 1 224 ? 11.521 8.863 19.544 1.00 9.99 224 VAL A O 1
ATOM 1485 N N . VAL A 1 225 ? 13.387 10.030 19.997 1.00 10.16 225 VAL A N 1
ATOM 1486 C CA . VAL A 1 225 ? 13.964 8.967 20.821 1.00 10.32 225 VAL A CA 1
ATOM 1487 C C . VAL A 1 225 ? 14.568 9.570 22.078 1.00 10.74 225 VAL A C 1
ATOM 1488 O O . VAL A 1 225 ? 15.181 10.637 22.036 1.00 10.43 225 VAL A O 1
ATOM 1492 N N . GLY A 1 226 ? 14.384 8.874 23.193 1.00 10.88 226 GLY A N 1
ATOM 1493 C CA . GLY A 1 226 ? 14.916 9.339 24.461 1.00 11.99 226 GLY A CA 1
ATOM 1494 C C . GLY A 1 226 ? 14.525 8.379 25.564 1.00 12.02 226 GLY A C 1
ATOM 1495 O O . GLY A 1 226 ? 14.237 7.211 25.303 1.00 12.15 226 GLY A O 1
ATOM 1496 N N . SER A 1 227 ? 14.502 8.865 26.802 1.00 12.61 227 SER A N 1
ATOM 1497 C CA . SER A 1 227 ? 14.128 8.027 27.936 1.00 12.95 227 SER A CA 1
ATOM 1498 C C . SER A 1 227 ? 12.656 7.650 27.848 1.00 13.34 227 SER A C 1
ATOM 1499 O O . SER A 1 227 ? 11.853 8.380 27.268 1.00 13.16 227 SER A O 1
ATOM 1502 N N . GLN A 1 228 ? 12.301 6.512 28.432 1.00 13.40 228 GLN A N 1
ATOM 1503 C CA . GLN A 1 228 ? 10.915 6.077 28.420 1.00 13.71 228 GLN A CA 1
ATOM 1504 C C . GLN A 1 228 ? 10.074 7.164 29.091 1.00 13.36 228 GLN A C 1
ATOM 1505 O O . GLN A 1 228 ? 8.966 7.465 28.652 1.00 13.24 228 GLN A O 1
ATOM 1511 N N . ALA A 1 229 ? 10.620 7.758 30.150 1.00 13.20 229 ALA A N 1
ATOM 1512 C CA . ALA A 1 229 ? 9.933 8.813 30.891 1.00 12.85 229 ALA A CA 1
ATOM 1513 C C . ALA A 1 229 ? 9.521 9.979 29.995 1.00 12.40 229 ALA A C 1
ATOM 1514 O O . ALA A 1 229 ? 8.364 10.384 29.992 1.00 12.30 229 ALA A O 1
ATOM 1516 N N . LEU A 1 230 ? 10.475 10.517 29.243 1.00 12.04 230 LEU A N 1
ATOM 1517 C CA . LEU A 1 230 ? 10.205 11.641 28.350 1.00 11.86 230 LEU A CA 1
ATOM 1518 C C . LEU A 1 230 ? 9.312 11.267 27.165 1.00 12.17 230 LEU A C 1
ATOM 1519 O O . LEU A 1 230 ? 8.349 11.974 26.848 1.00 11.34 230 LEU A O 1
ATOM 1524 N N . VAL A 1 231 ? 9.622 10.154 26.510 1.00 12.22 231 VAL A N 1
ATOM 1525 C CA . VAL A 1 231 ? 8.829 9.726 25.364 1.00 12.66 231 VAL A CA 1
ATOM 1526 C C . VAL A 1 231 ? 7.377 9.451 25.753 1.00 12.96 231 VAL A C 1
ATOM 1527 O O . VAL A 1 231 ? 6.456 9.788 25.008 1.00 12.77 231 VAL A O 1
ATOM 1531 N N . ASP A 1 232 ? 7.167 8.845 26.919 1.00 13.43 232 ASP A N 1
ATOM 1532 C CA . ASP A 1 232 ? 5.809 8.564 27.381 1.00 14.16 232 ASP A CA 1
ATOM 1533 C C . ASP A 1 232 ? 5.011 9.861 27.476 1.00 13.75 232 ASP A C 1
ATOM 1534 O O . ASP A 1 232 ? 3.848 9.913 27.078 1.00 13.68 232 ASP A O 1
ATOM 1539 N N . ARG A 1 233 ? 5.636 10.897 28.027 1.00 13.30 233 ARG A N 1
ATOM 1540 C CA . ARG A 1 233 ? 4.979 12.194 28.170 1.00 13.42 233 ARG A CA 1
ATOM 1541 C C . ARG A 1 233 ? 4.646 12.792 26.808 1.00 13.06 233 ARG A C 1
ATOM 1542 O O . ARG A 1 233 ? 3.545 13.301 26.597 1.00 12.52 233 ARG A O 1
ATOM 1550 N N . ILE A 1 234 ? 5.595 12.715 25.882 1.00 12.62 234 ILE A N 1
ATOM 1551 C CA . ILE A 1 234 ? 5.378 13.261 24.545 1.00 11.89 234 ILE A CA 1
ATOM 1552 C C . ILE A 1 234 ? 4.260 12.488 23.846 1.00 11.93 234 ILE A C 1
ATOM 1553 O O . ILE A 1 234 ? 3.385 13.078 23.211 1.00 11.12 234 ILE A O 1
ATOM 1558 N N . ARG A 1 235 ? 4.280 11.168 23.979 1.00 11.82 235 ARG A N 1
ATOM 1559 C CA . ARG A 1 235 ? 3.258 10.326 23.368 1.00 12.44 235 ARG A CA 1
ATOM 1560 C C . ARG A 1 235 ? 1.859 10.623 23.903 1.00 13.10 235 ARG A C 1
ATOM 1561 O O . ARG A 1 235 ? 0.907 10.760 23.138 1.00 12.90 235 ARG A O 1
ATOM 1569 N N . LEU A 1 236 ? 1.744 10.718 25.224 1.00 13.38 236 LEU A N 1
ATOM 1570 C CA . LEU A 1 236 ? 0.452 10.935 25.869 1.00 14.22 236 LEU A CA 1
ATOM 1571 C C . LEU A 1 236 ? 0.010 12.374 26.065 1.00 14.60 236 LEU A C 1
ATOM 1572 O O . LEU A 1 236 ? -1.096 12.620 26.544 1.00 15.24 236 LEU A O 1
ATOM 1577 N N . GLN A 1 237 ? 0.859 13.326 25.709 1.00 14.77 237 GLN A N 1
ATOM 1578 C CA . GLN A 1 237 ? 0.507 14.730 25.867 1.00 15.20 237 GLN A CA 1
ATOM 1579 C C . GLN A 1 237 ? 0.638 15.477 24.543 1.00 15.04 237 GLN A C 1
ATOM 1580 O O . GLN A 1 237 ? -0.366 15.819 23.917 1.00 15.15 237 GLN A O 1
ATOM 1586 N N . GLY A 1 238 ? 1.868 15.708 24.103 1.00 15.04 238 GLY A N 1
ATOM 1587 C CA . GLY A 1 238 ? 2.068 16.417 22.852 1.00 14.66 238 GLY A CA 1
ATOM 1588 C C . GLY A 1 238 ? 1.340 15.783 21.679 1.00 14.76 238 GLY A C 1
ATOM 1589 O O . GLY A 1 238 ? 0.574 16.445 20.973 1.00 14.47 238 GLY A O 1
ATOM 1590 N N . LEU A 1 239 ? 1.570 14.493 21.468 1.00 14.66 239 LEU A N 1
ATOM 1591 C 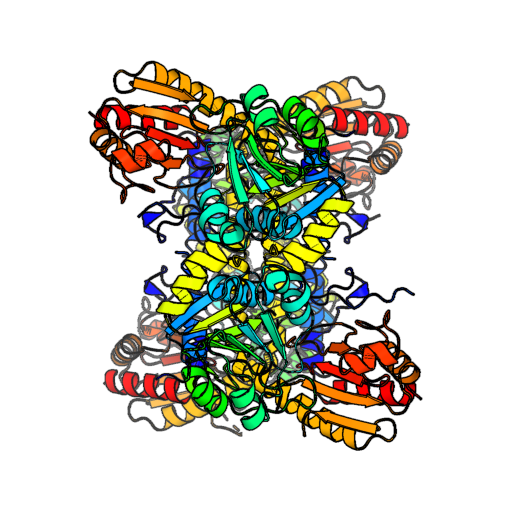CA . LEU A 1 239 ? 0.931 13.792 20.360 1.00 14.88 239 LEU A CA 1
ATOM 1592 C C . LEU A 1 239 ? -0.553 13.517 20.575 1.00 15.49 239 LEU A C 1
ATOM 1593 O O . LEU A 1 239 ? -1.397 13.943 19.788 1.00 14.89 239 LEU A O 1
ATOM 1598 N N . LYS A 1 240 ? -0.869 12.801 21.645 1.00 16.03 240 LYS A N 1
ATOM 1599 C CA . LYS A 1 240 ? -2.253 12.452 21.935 1.00 17.29 240 LYS A CA 1
ATOM 1600 C C . LYS A 1 240 ? -3.207 13.636 22.071 1.00 17.59 240 LYS A C 1
ATOM 1601 O O . LYS A 1 240 ? -4.314 13.610 21.526 1.00 18.26 240 LYS A O 1
ATOM 1607 N N . ASP A 1 241 ? -2.775 14.674 22.779 1.00 17.87 241 ASP A N 1
ATOM 1608 C CA . ASP A 1 241 ? -3.615 15.840 23.024 1.00 18.12 241 ASP A CA 1
ATOM 1609 C C . ASP A 1 241 ? -3.398 17.089 22.176 1.00 17.62 241 ASP A C 1
ATOM 1610 O O . ASP A 1 241 ? -4.356 17.801 21.884 1.00 18.26 241 ASP A O 1
ATOM 1615 N N . MET A 1 242 ? -2.163 17.363 21.767 1.00 16.38 242 MET A N 1
ATOM 1616 C CA . MET A 1 242 ? -1.903 18.601 21.048 1.00 15.02 242 MET A CA 1
ATOM 1617 C C . MET A 1 242 ? -1.562 18.625 19.557 1.00 13.73 242 MET A C 1
ATOM 1618 O O . MET A 1 242 ? -1.576 19.699 18.954 1.00 12.73 242 MET A O 1
ATOM 1623 N N . THR A 1 243 ? -1.246 17.482 18.954 1.00 12.26 243 THR A N 1
ATOM 1624 C CA . THR A 1 243 ? -0.954 17.493 17.517 1.00 11.49 243 THR A CA 1
ATOM 1625 C C . THR A 1 243 ? -1.708 16.441 16.716 1.00 11.00 243 THR A C 1
ATOM 1626 O O . THR A 1 243 ? -2.086 16.691 15.570 1.00 11.14 243 THR A O 1
ATOM 1630 N N . GLY A 1 244 ? -1.921 15.269 17.308 1.00 10.70 244 GLY A N 1
ATOM 1631 C CA . GLY A 1 244 ? -2.601 14.200 16.601 1.00 10.17 244 GLY A CA 1
ATOM 1632 C C . GLY A 1 244 ? -1.817 13.793 15.364 1.00 9.76 244 GLY A C 1
ATOM 1633 O O . GLY A 1 244 ? -2.370 13.217 14.438 1.00 9.93 244 GLY A O 1
ATOM 1634 N N . ALA A 1 245 ? -0.519 14.085 15.364 1.00 9.38 245 ALA A N 1
ATOM 1635 C CA . ALA A 1 245 ? 0.355 13.772 14.234 1.00 9.18 245 ALA A CA 1
ATOM 1636 C C . ALA A 1 245 ? 0.802 12.308 14.226 1.00 9.22 245 ALA A C 1
ATOM 1637 O O . ALA A 1 245 ? 1.984 12.006 14.384 1.00 9.68 245 ALA A O 1
ATOM 1639 N N . VAL A 1 246 ? -0.147 11.407 14.027 1.00 9.74 246 VAL A N 1
ATOM 1640 C CA . VAL A 1 246 ? 0.149 9.980 14.009 1.00 10.74 246 VAL A CA 1
ATOM 1641 C C . VAL A 1 246 ? 0.699 9.512 12.664 1.00 10.88 246 VAL A C 1
ATOM 1642 O O . VAL A 1 246 ? 0.380 10.076 11.616 1.00 11.39 246 VAL A O 1
ATOM 1646 N N . LEU A 1 247 ? 1.534 8.480 12.707 1.00 10.26 247 LEU A N 1
ATOM 1647 C CA . LEU A 1 247 ? 2.129 7.921 11.491 1.00 10.16 247 LEU A CA 1
ATOM 1648 C C . LEU A 1 247 ? 1.362 6.686 11.015 1.00 10.45 247 LEU A C 1
ATOM 1649 O O . LEU A 1 247 ? 1.034 5.799 11.810 1.00 10.78 247 LEU A O 1
ATOM 1654 N N . SER A 1 248 ? 1.088 6.630 9.714 1.00 10.21 248 SER A N 1
ATOM 1655 C CA . SER A 1 248 ? 0.377 5.501 9.118 1.00 10.71 248 SER A CA 1
ATOM 1656 C C . SER A 1 248 ? 1.225 4.241 9.198 1.00 10.35 248 SER A C 1
ATOM 1657 O O . SER A 1 248 ? 2.431 4.292 8.960 1.00 9.85 248 SER A O 1
ATOM 1660 N N . PRO A 1 249 ? 0.609 3.097 9.545 1.00 10.16 249 PRO A N 1
ATOM 1661 C CA . PRO A 1 249 ? 1.372 1.848 9.629 1.00 10.07 249 PRO A CA 1
ATOM 1662 C C . PRO A 1 249 ? 2.033 1.539 8.282 1.00 10.46 249 PRO A C 1
ATOM 1663 O O . PRO A 1 249 ? 3.143 1.009 8.232 1.00 10.28 249 PRO A O 1
ATOM 1667 N N . HIS A 1 250 ? 1.353 1.885 7.190 1.00 10.52 250 HIS A N 1
ATOM 1668 C CA . HIS A 1 250 ? 1.895 1.661 5.849 1.00 11.02 250 HIS A CA 1
ATOM 1669 C C . HIS A 1 250 ? 3.208 2.422 5.666 1.00 10.86 250 HIS A C 1
ATOM 1670 O O . HIS A 1 250 ? 4.187 1.872 5.165 1.00 10.61 250 HIS A O 1
ATOM 1677 N N . ASP A 1 251 ? 3.221 3.690 6.063 1.00 10.76 251 ASP A N 1
ATOM 1678 C CA . ASP A 1 251 ? 4.427 4.508 5.950 1.00 10.98 251 ASP A CA 1
ATOM 1679 C C . ASP A 1 251 ? 5.503 4.008 6.912 1.00 10.42 251 ASP A C 1
ATOM 1680 O O . ASP A 1 251 ? 6.694 4.022 6.589 1.00 10.13 251 ASP A O 1
ATOM 1685 N N . ALA A 1 252 ? 5.083 3.588 8.102 1.00 9.84 252 ALA A N 1
ATOM 1686 C CA . ALA A 1 252 ? 6.023 3.081 9.096 1.00 9.07 252 ALA A CA 1
ATOM 1687 C C . ALA A 1 252 ? 6.737 1.850 8.543 1.00 8.96 252 ALA A C 1
ATOM 1688 O O . ALA A 1 252 ? 7.930 1.663 8.766 1.00 8.62 252 ALA A O 1
ATOM 1690 N N . ALA A 1 253 ? 5.994 1.007 7.834 1.00 8.91 253 ALA A N 1
ATOM 1691 C CA . ALA A 1 253 ? 6.572 -0.204 7.256 1.00 8.97 253 ALA A CA 1
ATOM 1692 C C . ALA A 1 253 ? 7.577 0.166 6.169 1.00 9.32 253 ALA A C 1
ATOM 1693 O O . ALA A 1 253 ? 8.645 -0.447 6.064 1.00 9.24 253 ALA A O 1
ATOM 1695 N N . LEU A 1 254 ? 7.242 1.173 5.367 1.00 9.23 254 LEU A N 1
ATOM 1696 C CA . LEU A 1 254 ? 8.149 1.624 4.319 1.00 9.25 254 LEU A CA 1
ATOM 1697 C C . LEU A 1 254 ? 9.389 2.251 4.937 1.00 8.64 254 LEU A C 1
ATOM 1698 O O . LEU A 1 254 ? 10.493 2.115 4.411 1.00 8.45 254 LEU A O 1
ATOM 1703 N N . LEU A 1 255 ? 9.212 2.951 6.051 1.00 7.98 255 LEU A N 1
ATOM 1704 C CA . LEU A 1 255 ? 10.347 3.573 6.717 1.00 7.98 255 LEU A CA 1
ATOM 1705 C C . LEU A 1 255 ? 11.298 2.487 7.213 1.00 8.09 255 LEU A C 1
ATOM 1706 O O . LEU A 1 255 ? 12.509 2.609 7.057 1.00 8.52 255 LEU A O 1
ATOM 1711 N N . MET A 1 256 ? 10.754 1.423 7.803 1.00 8.81 256 MET A N 1
ATOM 1712 C CA . MET A 1 256 ? 11.609 0.336 8.277 1.00 9.05 256 MET A CA 1
ATOM 1713 C C . MET A 1 256 ? 12.311 -0.325 7.095 1.00 9.05 256 MET A C 1
ATOM 1714 O O . MET A 1 256 ? 13.461 -0.745 7.218 1.00 9.36 256 MET A O 1
ATOM 1719 N N . ARG A 1 257 ? 11.635 -0.400 5.948 1.00 9.09 257 ARG A N 1
ATOM 1720 C CA . ARG A 1 257 ? 12.248 -0.995 4.755 1.00 8.88 257 ARG A CA 1
ATOM 1721 C C . ARG A 1 257 ? 13.478 -0.157 4.414 1.00 9.01 257 ARG A C 1
ATOM 1722 O O . ARG A 1 257 ? 14.554 -0.690 4.147 1.00 9.17 257 ARG A O 1
ATOM 1730 N N . GLY A 1 258 ? 13.314 1.163 4.436 1.00 8.82 258 GLY A N 1
ATOM 1731 C CA . GLY A 1 258 ? 14.428 2.045 4.135 1.00 8.74 258 GLY A CA 1
ATOM 1732 C C . GLY A 1 258 ? 15.574 1.948 5.129 1.00 9.07 258 GLY A C 1
ATOM 1733 O O . GLY A 1 258 ? 16.743 1.965 4.746 1.00 9.13 258 GLY A O 1
ATOM 1734 N N . ILE A 1 259 ? 15.249 1.831 6.411 1.00 8.98 259 ILE A N 1
ATOM 1735 C CA . ILE A 1 259 ? 16.280 1.762 7.438 1.00 9.15 259 ILE A CA 1
ATOM 1736 C C . ILE A 1 259 ? 17.205 0.553 7.249 1.00 9.33 259 ILE A C 1
ATOM 1737 O O . ILE A 1 259 ? 18.376 0.599 7.629 1.00 9.72 259 ILE A O 1
ATOM 1742 N N . LYS A 1 260 ? 16.691 -0.506 6.625 1.00 9.56 260 LYS A N 1
ATOM 1743 C CA . LYS A 1 260 ? 17.484 -1.713 6.396 1.00 9.57 260 LYS A CA 1
ATOM 1744 C C . LYS A 1 260 ? 18.721 -1.521 5.518 1.00 10.04 260 LYS A C 1
ATOM 1745 O O . LYS A 1 260 ? 19.630 -2.354 5.538 1.00 10.50 260 LYS A O 1
ATOM 1751 N N . THR A 1 261 ? 18.764 -0.434 4.754 1.00 10.11 261 THR A N 1
ATOM 1752 C CA . THR A 1 261 ? 19.924 -0.153 3.914 1.00 9.93 261 THR A CA 1
ATOM 1753 C C . THR A 1 261 ? 20.588 1.163 4.321 1.00 10.14 261 THR A C 1
ATOM 1754 O O . THR A 1 261 ? 21.452 1.674 3.609 1.00 9.80 261 THR A O 1
ATOM 1758 N N . LEU A 1 262 ? 20.209 1.692 5.483 1.00 9.87 262 LEU A N 1
ATOM 1759 C CA . LEU A 1 262 ? 20.756 2.963 5.955 1.00 9.63 262 LEU A CA 1
ATOM 1760 C C . LEU A 1 262 ? 22.278 3.042 5.947 1.00 9.55 262 LEU A C 1
ATOM 1761 O O . LEU A 1 262 ? 22.845 3.979 5.396 1.00 9.23 262 LEU A O 1
ATOM 1766 N N . ASN A 1 263 ? 22.951 2.069 6.551 1.00 10.12 263 ASN A N 1
ATOM 1767 C CA . ASN A 1 263 ? 24.408 2.133 6.579 1.00 10.51 263 ASN A CA 1
ATOM 1768 C C . ASN A 1 263 ? 25.017 2.149 5.176 1.00 10.47 263 ASN A C 1
ATOM 1769 O O . ASN A 1 263 ? 25.956 2.900 4.916 1.00 10.41 263 ASN A O 1
ATOM 1774 N N . LEU A 1 264 ? 24.468 1.340 4.276 1.00 10.15 264 LEU A N 1
ATOM 1775 C CA . LEU A 1 264 ? 24.984 1.261 2.913 1.00 9.99 264 LEU A CA 1
ATOM 1776 C C . LEU A 1 264 ? 24.733 2.552 2.154 1.00 9.68 264 LEU A C 1
ATOM 1777 O O . LEU A 1 264 ? 25.599 3.027 1.418 1.00 9.58 264 LEU A O 1
ATOM 1782 N N . ARG A 1 265 ? 23.546 3.118 2.327 1.00 9.07 265 ARG A N 1
ATOM 1783 C CA . ARG A 1 265 ? 23.221 4.358 1.634 1.00 8.97 265 ARG A CA 1
ATOM 1784 C C . ARG A 1 265 ? 24.052 5.525 2.151 1.00 9.14 265 ARG A C 1
ATOM 1785 O O . ARG A 1 265 ? 24.606 6.288 1.359 1.00 9.33 265 ARG A O 1
ATOM 1793 N N . MET A 1 266 ? 24.158 5.663 3.470 1.00 9.76 266 MET A N 1
ATOM 1794 C CA . MET A 1 266 ? 24.941 6.755 4.025 1.00 10.63 266 MET A CA 1
ATOM 1795 C C . MET A 1 266 ? 26.394 6.670 3.561 1.00 11.17 266 MET A C 1
ATOM 1796 O O . MET A 1 266 ? 27.018 7.692 3.270 1.00 11.46 266 MET A O 1
ATOM 1801 N N . ASP A 1 267 ? 26.931 5.457 3.478 1.00 11.75 267 ASP A N 1
ATOM 1802 C CA . ASP A 1 267 ? 28.309 5.291 3.021 1.00 12.07 267 ASP A CA 1
ATOM 1803 C C . ASP A 1 267 ? 28.475 5.867 1.614 1.00 12.04 267 ASP A C 1
ATOM 1804 O O . ASP A 1 267 ? 29.430 6.601 1.354 1.00 12.57 267 ASP A O 1
ATOM 1809 N N . ARG A 1 268 ? 27.539 5.548 0.720 1.00 11.67 268 ARG A N 1
ATOM 1810 C CA . ARG A 1 268 ? 27.587 6.029 -0.661 1.00 12.08 268 ARG A CA 1
ATOM 1811 C C . ARG A 1 268 ? 27.312 7.534 -0.750 1.00 12.06 268 ARG A C 1
ATOM 1812 O O . ARG A 1 268 ? 27.974 8.238 -1.511 1.00 11.82 268 ARG A O 1
ATOM 1820 N N . HIS A 1 269 ? 26.347 8.031 0.024 1.00 11.99 269 HIS A N 1
ATOM 1821 C CA . HIS A 1 269 ? 26.044 9.467 0.022 1.00 12.28 269 HIS A CA 1
ATOM 1822 C C . HIS A 1 269 ? 27.315 10.234 0.379 1.00 12.93 269 HIS A C 1
ATOM 1823 O O . HIS A 1 269 ? 27.676 11.216 -0.275 1.00 13.05 269 HIS A O 1
ATOM 1830 N N . CYS A 1 270 ? 27.987 9.776 1.431 1.00 13.05 270 CYS A N 1
ATOM 1831 C CA . CYS A 1 270 ? 29.215 10.411 1.898 1.00 13.79 270 CYS A CA 1
ATOM 1832 C C . CYS A 1 270 ? 30.339 10.364 0.877 1.00 13.74 270 CYS A C 1
ATOM 1833 O O . CYS A 1 270 ? 31.018 11.370 0.649 1.00 13.79 270 CYS A O 1
ATOM 1836 N N . ALA A 1 271 ? 30.541 9.198 0.275 1.00 13.15 271 ALA A N 1
ATOM 1837 C CA . ALA A 1 271 ? 31.592 9.024 -0.722 1.00 13.23 271 ALA A CA 1
ATOM 1838 C C . ALA A 1 271 ? 31.322 9.920 -1.928 1.00 13.40 271 ALA A C 1
ATOM 1839 O O . ALA A 1 271 ? 32.212 10.628 -2.398 1.00 13.28 271 ALA A O 1
ATOM 1841 N N . ASN A 1 272 ? 30.092 9.894 -2.428 1.00 12.95 272 ASN A N 1
ATOM 1842 C CA . ASN A 1 272 ? 29.746 10.731 -3.573 1.00 13.47 272 ASN A CA 1
ATOM 1843 C C . ASN A 1 272 ? 29.952 12.209 -3.247 1.00 13.93 272 ASN A C 1
ATOM 1844 O O . ASN A 1 272 ? 30.537 12.950 -4.036 1.00 14.26 272 ASN A O 1
ATOM 1849 N N . ALA A 1 273 ? 29.464 12.636 -2.088 1.00 14.53 273 ALA A N 1
ATOM 1850 C CA . ALA A 1 273 ? 29.586 14.034 -1.683 1.00 15.07 273 ALA A CA 1
ATOM 1851 C C . ALA A 1 273 ? 31.038 14.487 -1.547 1.00 15.80 273 ALA A C 1
ATOM 1852 O O . ALA A 1 273 ? 31.371 15.616 -1.913 1.00 15.81 273 ALA A O 1
ATOM 1854 N N . GLN A 1 274 ? 31.899 13.615 -1.025 1.00 16.25 274 GLN A N 1
ATOM 1855 C CA . GLN A 1 274 ? 33.315 13.952 -0.862 1.00 17.41 274 GLN A CA 1
ATOM 1856 C C . GLN A 1 274 ? 33.949 14.245 -2.220 1.00 17.23 274 GLN A C 1
ATOM 1857 O O . GLN A 1 274 ? 34.678 15.224 -2.382 1.00 16.93 274 GLN A O 1
ATOM 1863 N N . VAL A 1 275 ? 33.673 13.387 -3.195 1.00 17.08 275 VAL A N 1
ATOM 1864 C CA . VAL A 1 275 ? 34.217 13.565 -4.535 1.00 17.27 275 VAL A CA 1
ATOM 1865 C C . VAL A 1 275 ? 33.695 14.851 -5.181 1.00 17.62 275 VAL A C 1
ATOM 1866 O O . VAL A 1 275 ? 34.463 15.610 -5.778 1.00 17.30 275 VAL A O 1
ATOM 1870 N N . LEU A 1 276 ? 32.395 15.101 -5.051 1.00 17.71 276 LEU A N 1
ATOM 1871 C CA . LEU A 1 276 ? 31.799 16.305 -5.629 1.00 18.66 276 LEU A CA 1
ATOM 1872 C C . LEU A 1 276 ? 32.296 17.571 -4.944 1.00 18.93 276 LEU A C 1
ATOM 1873 O O . LEU A 1 276 ? 32.470 18.607 -5.593 1.00 19.28 276 LEU A O 1
ATOM 1878 N N . ALA A 1 277 ? 32.510 17.490 -3.634 1.00 19.36 277 ALA A N 1
ATOM 1879 C CA . ALA A 1 277 ? 32.990 18.636 -2.872 1.00 20.17 277 ALA A CA 1
ATOM 1880 C C . ALA A 1 277 ? 34.400 18.997 -3.326 1.00 20.86 277 ALA A C 1
ATOM 1881 O O . ALA A 1 277 ? 34.713 20.171 -3.513 1.00 20.83 277 ALA A O 1
ATOM 1883 N N . GLU A 1 278 ? 35.243 17.984 -3.502 1.00 21.65 278 GLU A N 1
ATOM 1884 C CA . GLU A 1 278 ? 36.617 18.202 -3.950 1.00 22.97 278 GLU A CA 1
ATOM 1885 C C . GLU A 1 278 ? 36.619 18.870 -5.319 1.00 22.91 278 GLU A C 1
ATOM 1886 O O . GLU A 1 278 ? 37.424 19.767 -5.584 1.00 23.02 278 GLU A O 1
ATOM 1892 N N . PHE A 1 279 ? 35.713 18.424 -6.183 1.00 22.84 279 PHE A N 1
ATOM 1893 C CA . PHE A 1 279 ? 35.586 18.964 -7.530 1.00 22.85 279 PHE A CA 1
ATOM 1894 C C . PHE A 1 279 ? 35.150 20.424 -7.506 1.00 22.92 279 PHE A C 1
ATOM 1895 O O . PHE A 1 279 ? 35.787 21.283 -8.120 1.00 22.84 279 PHE A O 1
ATOM 1903 N N . LEU A 1 280 ? 34.057 20.696 -6.803 1.00 22.86 280 LEU A N 1
ATOM 1904 C CA . LEU A 1 280 ? 33.520 22.049 -6.703 1.00 23.22 280 LEU A CA 1
ATOM 1905 C C . LEU A 1 280 ? 34.544 23.053 -6.187 1.00 23.88 280 LEU A C 1
ATOM 1906 O O . LEU A 1 280 ? 34.532 24.222 -6.581 1.00 23.94 280 LEU A O 1
ATOM 1911 N N . ALA A 1 281 ? 35.429 22.594 -5.309 1.00 24.66 281 ALA A N 1
ATOM 1912 C CA . ALA A 1 281 ? 36.450 23.460 -4.731 1.00 25.79 281 ALA A CA 1
ATOM 1913 C C . ALA A 1 281 ? 37.450 23.968 -5.763 1.00 26.46 281 ALA A C 1
ATOM 1914 O O . ALA A 1 281 ? 37.997 25.063 -5.618 1.00 27.14 281 ALA A O 1
ATOM 1916 N N . ARG A 1 282 ? 37.682 23.179 -6.805 1.00 27.07 282 ARG A N 1
ATOM 1917 C CA . ARG A 1 282 ? 38.643 23.546 -7.841 1.00 27.62 282 ARG A CA 1
ATOM 1918 C C . ARG A 1 282 ? 38.039 24.277 -9.036 1.00 27.39 282 ARG A C 1
ATOM 1919 O O . ARG A 1 282 ? 38.757 24.624 -9.972 1.00 27.67 282 ARG A O 1
ATOM 1927 N N . GLN A 1 283 ? 36.730 24.510 -9.016 1.00 26.82 283 GLN A N 1
ATOM 1928 C CA . GLN A 1 283 ? 36.084 25.188 -10.134 1.00 26.40 283 GLN A CA 1
ATOM 1929 C C . GLN A 1 283 ? 36.137 26.708 -10.025 1.00 26.30 283 GLN A C 1
ATOM 1930 O O . GLN A 1 283 ? 35.901 27.275 -8.960 1.00 26.04 283 GLN A O 1
ATOM 1936 N N . PRO A 1 284 ? 36.439 27.388 -11.144 1.00 26.35 284 PRO A N 1
ATOM 1937 C CA . PRO A 1 284 ? 36.532 28.851 -11.203 1.00 26.27 284 PRO A CA 1
ATOM 1938 C C . PRO A 1 284 ? 35.219 29.583 -10.937 1.00 26.34 284 PRO A C 1
ATOM 1939 O O . PRO A 1 284 ? 35.226 30.759 -10.573 1.00 26.48 284 PRO A O 1
ATOM 1943 N N . GLN A 1 285 ? 34.096 28.892 -11.116 1.00 26.10 285 GLN A N 1
ATOM 1944 C CA . GLN A 1 285 ? 32.789 29.502 -10.884 1.00 26.04 285 GLN A CA 1
ATOM 1945 C C . GLN A 1 285 ? 32.408 29.482 -9.407 1.00 26.04 285 GLN A C 1
ATOM 1946 O O . GLN A 1 285 ? 31.469 30.160 -8.994 1.00 25.71 285 GLN A O 1
ATOM 1952 N N . VAL A 1 286 ? 33.139 28.703 -8.617 1.00 26.18 286 VAL A N 1
ATOM 1953 C CA . VAL A 1 286 ? 32.858 28.580 -7.190 1.00 26.61 286 VAL A CA 1
ATOM 1954 C C . VAL A 1 286 ? 33.760 29.456 -6.327 1.00 27.08 286 VAL A C 1
ATOM 1955 O O . VAL A 1 286 ? 34.985 29.391 -6.428 1.00 27.39 286 VAL A O 1
ATOM 1959 N N . GLU A 1 287 ? 33.146 30.267 -5.470 1.00 27.68 287 GLU A N 1
ATOM 1960 C CA . GLU A 1 287 ? 33.894 31.156 -4.584 1.00 28.42 287 GLU A CA 1
ATOM 1961 C C . GLU A 1 287 ? 34.477 30.378 -3.411 1.00 28.48 287 GLU A C 1
ATOM 1962 O O . GLU A 1 287 ? 35.613 30.614 -2.999 1.00 28.76 287 GLU A O 1
ATOM 1968 N N . LEU A 1 288 ? 33.693 29.449 -2.876 1.00 28.46 288 LEU A N 1
ATOM 1969 C CA . LEU A 1 288 ? 34.137 28.630 -1.758 1.00 28.29 288 LEU A CA 1
ATOM 1970 C C . LEU A 1 288 ? 33.080 27.605 -1.388 1.00 28.24 288 LEU A C 1
ATOM 1971 O O . LEU A 1 288 ? 31.932 27.689 -1.829 1.00 27.67 288 LEU A O 1
ATOM 1976 N N . ILE A 1 289 ? 33.482 26.643 -0.567 1.00 28.28 289 ILE A N 1
ATOM 1977 C CA . ILE A 1 289 ? 32.590 25.586 -0.117 1.00 28.76 289 ILE A CA 1
ATOM 1978 C C . ILE A 1 289 ? 32.257 25.812 1.350 1.00 29.08 289 ILE A C 1
ATOM 1979 O O . ILE A 1 289 ? 33.155 25.869 2.190 1.00 29.38 289 ILE A O 1
ATOM 1984 N N . HIS A 1 290 ? 30.972 25.953 1.655 1.00 29.32 290 HIS A N 1
ATOM 1985 C CA . HIS A 1 290 ? 30.545 26.158 3.034 1.00 29.59 290 HIS A CA 1
ATOM 1986 C C . HIS A 1 290 ? 30.751 24.849 3.797 1.00 29.59 290 HIS A C 1
ATOM 1987 O O . HIS A 1 290 ? 31.156 24.849 4.960 1.00 29.78 290 HIS A O 1
ATOM 1994 N N . TYR A 1 291 ? 30.472 23.737 3.124 1.00 29.47 291 TYR A N 1
ATOM 1995 C CA . TYR A 1 291 ? 30.639 22.409 3.703 1.00 29.35 291 TYR A CA 1
ATOM 1996 C C . TYR A 1 291 ? 30.387 21.343 2.640 1.00 29.65 291 TYR A C 1
ATOM 1997 O O . TYR A 1 291 ? 29.668 21.583 1.671 1.00 29.43 291 TYR A O 1
ATOM 2006 N N . PRO A 1 292 ? 30.975 20.147 2.808 1.00 29.82 292 PRO A N 1
ATOM 2007 C CA . PRO A 1 292 ? 31.846 19.734 3.914 1.00 30.13 292 PRO A CA 1
ATOM 2008 C C . PRO A 1 292 ? 33.178 20.479 3.954 1.00 30.30 292 PRO A C 1
ATOM 2009 O O . PRO A 1 292 ? 33.650 20.979 2.934 1.00 30.66 292 PRO A O 1
ATOM 2013 N N . GLN A 1 309 ? 31.817 14.722 8.208 1.00 30.89 309 GLN A N 1
ATOM 2014 C CA . GLN A 1 309 ? 31.101 15.195 7.028 1.00 30.63 309 GLN A CA 1
ATOM 2015 C C . GLN A 1 309 ? 29.590 14.992 7.153 1.00 29.93 309 GLN A C 1
ATOM 2016 O O . GLN A 1 309 ? 29.124 13.910 7.517 1.00 30.17 309 GLN A O 1
ATOM 2022 N N . PRO A 1 310 ? 28.809 16.047 6.859 1.00 29.03 310 PRO A N 1
ATOM 2023 C CA . PRO A 1 310 ? 27.342 16.105 6.908 1.00 28.04 310 PRO A CA 1
ATOM 2024 C C . PRO A 1 310 ? 26.643 15.156 5.941 1.00 26.87 310 PRO A C 1
ATOM 2025 O O . PRO A 1 310 ? 25.849 15.591 5.109 1.00 26.64 310 PRO A O 1
ATOM 2029 N N . GLY A 1 311 ? 26.923 13.862 6.054 1.00 25.39 311 GLY A N 1
ATOM 2030 C CA . GLY A 1 311 ? 26.294 12.913 5.157 1.00 23.56 311 GLY A CA 1
ATOM 2031 C C . GLY A 1 311 ? 26.616 13.249 3.712 1.00 22.22 311 GLY A C 1
ATOM 2032 O O . GLY A 1 311 ? 27.783 13.424 3.356 1.00 22.02 311 GLY A O 1
ATOM 2033 N N . GLY A 1 312 ? 25.585 13.345 2.879 1.00 20.70 312 GLY A N 1
ATOM 2034 C CA . GLY A 1 312 ? 25.802 13.660 1.480 1.00 19.33 312 GLY A CA 1
ATOM 2035 C C . GLY A 1 312 ? 25.442 15.096 1.155 1.00 18.65 312 GLY A C 1
ATOM 2036 O O . GLY A 1 312 ? 25.164 15.426 0.007 1.00 17.30 312 GLY A O 1
ATOM 2037 N N . MET A 1 313 ? 25.456 15.957 2.166 1.00 18.44 313 MET A N 1
ATOM 2038 C CA . MET A 1 313 ? 25.109 17.356 1.967 1.00 18.54 313 MET A CA 1
ATOM 2039 C C . MET A 1 313 ? 26.301 18.248 1.645 1.00 17.96 313 MET A C 1
ATOM 2040 O O . MET A 1 313 ? 27.364 18.143 2.260 1.00 17.53 313 MET A O 1
ATOM 2045 N N . ILE A 1 314 ? 26.106 19.132 0.673 1.00 16.97 314 ILE A N 1
ATOM 2046 C CA . ILE A 1 314 ? 27.141 20.079 0.276 1.00 16.96 314 ILE A CA 1
ATOM 2047 C C . ILE A 1 314 ? 26.501 21.443 0.087 1.00 16.60 314 ILE A C 1
ATOM 2048 O O . ILE A 1 314 ? 25.361 21.547 -0.351 1.00 16.51 314 ILE A O 1
ATOM 2053 N N . ALA A 1 315 ? 27.237 22.490 0.431 1.00 16.63 315 ALA A N 1
ATOM 2054 C CA . ALA A 1 315 ? 26.751 23.844 0.235 1.00 16.54 315 ALA A CA 1
ATOM 2055 C C . ALA A 1 315 ? 27.953 24.617 -0.275 1.00 16.40 315 ALA A C 1
ATOM 2056 O O . ALA A 1 315 ? 29.050 24.492 0.270 1.00 16.14 315 ALA A O 1
ATOM 2058 N N . PHE A 1 316 ? 27.757 25.376 -1.344 1.00 16.17 316 PHE A N 1
ATOM 2059 C CA . PHE A 1 316 ? 28.839 26.173 -1.895 1.00 16.47 316 PHE A CA 1
ATOM 2060 C C . PHE A 1 316 ? 28.294 27.502 -2.374 1.00 16.90 316 PHE A C 1
ATOM 2061 O O . PHE A 1 316 ? 27.082 27.703 -2.423 1.00 16.66 316 PHE A O 1
ATOM 2069 N N . GLU A 1 317 ? 29.197 28.413 -2.713 1.00 17.49 317 GLU A N 1
ATOM 2070 C CA . GLU A 1 317 ? 28.813 29.737 -3.174 1.00 18.17 317 GLU A CA 1
ATOM 2071 C C . GLU A 1 317 ? 29.246 29.968 -4.619 1.00 18.20 317 GLU A C 1
ATOM 2072 O O . GLU A 1 317 ? 30.393 29.710 -4.976 1.00 17.94 317 GLU A O 1
ATOM 2078 N N . LEU A 1 318 ? 28.321 30.441 -5.447 1.00 18.18 318 LEU A N 1
ATOM 2079 C CA . LEU A 1 318 ? 28.625 30.756 -6.840 1.00 18.75 318 LEU A CA 1
ATOM 2080 C C . LEU A 1 318 ? 29.051 32.221 -6.879 1.00 18.94 318 LEU A C 1
ATOM 2081 O O . LEU A 1 318 ? 28.396 33.073 -6.285 1.00 19.06 318 LEU A O 1
ATOM 2086 N N . LYS A 1 319 ? 30.144 32.511 -7.573 1.00 19.37 319 LYS A N 1
ATOM 2087 C CA . LYS A 1 319 ? 30.630 33.886 -7.668 1.00 19.56 319 LYS A CA 1
ATOM 2088 C C . LYS A 1 319 ? 29.612 34.822 -8.310 1.00 19.48 319 LYS A C 1
ATOM 2089 O O . LYS A 1 319 ? 29.492 35.981 -7.910 1.00 19.74 319 LYS A O 1
ATOM 2095 N N . GLY A 1 320 ? 28.891 34.311 -9.303 1.00 19.14 320 GLY A N 1
ATOM 2096 C CA . GLY A 1 320 ? 27.909 35.110 -10.019 1.00 18.97 320 GLY A CA 1
ATOM 2097 C C . GLY A 1 320 ? 26.596 35.456 -9.338 1.00 18.54 320 GLY A C 1
ATOM 2098 O O . GLY A 1 320 ? 25.679 35.945 -9.993 1.00 18.24 320 GLY A O 1
ATOM 2099 N N . GLY A 1 321 ? 26.482 35.192 -8.041 1.00 18.28 321 GLY A N 1
ATOM 2100 C CA . GLY A 1 321 ? 25.259 35.531 -7.330 1.00 18.19 321 GLY A CA 1
ATOM 2101 C C . GLY A 1 321 ? 23.968 34.863 -7.774 1.00 18.19 321 GLY A C 1
ATOM 2102 O O . GLY A 1 321 ? 23.975 33.721 -8.241 1.00 18.04 321 GLY A O 1
ATOM 2103 N N . ILE A 1 322 ? 22.853 35.579 -7.634 1.00 18.05 322 ILE A N 1
ATOM 2104 C CA . ILE A 1 322 ? 21.542 35.038 -7.985 1.00 18.13 322 ILE A CA 1
ATOM 2105 C C . ILE A 1 322 ? 21.356 34.684 -9.454 1.00 17.56 322 ILE A C 1
ATOM 2106 O O . ILE A 1 322 ? 20.673 33.713 -9.775 1.00 17.12 322 ILE A O 1
ATOM 2111 N N . GLY A 1 323 ? 21.953 35.468 -10.347 1.00 16.96 323 GLY A N 1
ATOM 2112 C CA . GLY A 1 323 ? 21.829 35.178 -11.765 1.00 16.89 323 GLY A CA 1
ATOM 2113 C C . GLY A 1 323 ? 22.519 33.870 -12.096 1.00 16.52 323 GLY A C 1
ATOM 2114 O O . GLY A 1 323 ? 21.976 33.030 -12.820 1.00 16.86 323 GLY A O 1
ATOM 2115 N N . ALA A 1 324 ? 23.726 33.694 -11.567 1.00 16.26 324 ALA A N 1
ATOM 2116 C CA . ALA A 1 324 ? 24.484 32.473 -11.802 1.00 15.81 324 ALA A CA 1
ATOM 2117 C C . ALA A 1 324 ? 23.711 31.292 -11.223 1.00 15.90 324 ALA A C 1
ATOM 2118 O O . ALA A 1 324 ? 23.643 30.226 -11.834 1.00 15.79 324 ALA A O 1
ATOM 2120 N N . GLY A 1 325 ? 23.133 31.494 -10.040 1.00 15.76 325 GLY A N 1
ATOM 2121 C CA . GLY A 1 325 ? 22.362 30.438 -9.398 1.00 15.97 325 GLY A CA 1
ATOM 2122 C C . GLY A 1 325 ? 21.196 29.977 -10.251 1.00 16.17 325 GLY A C 1
ATOM 2123 O O . GLY A 1 325 ? 20.960 28.773 -10.405 1.00 16.09 325 GLY A O 1
ATOM 2124 N N . ARG A 1 326 ? 20.457 30.930 -10.809 1.00 16.26 326 ARG A N 1
ATOM 2125 C CA . ARG A 1 326 ? 19.318 30.606 -11.659 1.00 16.33 326 ARG A CA 1
ATOM 2126 C C . ARG A 1 326 ? 19.732 29.830 -12.909 1.00 16.05 326 ARG A C 1
ATOM 2127 O O . ARG A 1 326 ? 19.091 28.843 -13.275 1.00 15.84 326 ARG A O 1
ATOM 2135 N N . ARG A 1 327 ? 20.801 30.274 -13.564 1.00 15.64 327 ARG A N 1
ATOM 2136 C CA . ARG A 1 327 ? 21.279 29.597 -14.768 1.00 15.59 327 ARG A CA 1
ATOM 2137 C C . ARG A 1 327 ? 21.802 28.207 -14.426 1.00 15.06 327 ARG A C 1
ATOM 2138 O O . ARG A 1 327 ? 21.605 27.260 -15.182 1.00 14.96 327 ARG A O 1
ATOM 2146 N N . PHE A 1 328 ? 22.471 28.096 -13.285 1.00 14.80 328 PHE A N 1
ATOM 2147 C CA . PHE A 1 328 ? 23.003 26.815 -12.829 1.00 14.73 328 PHE A CA 1
ATOM 2148 C C . PHE A 1 328 ? 21.845 25.837 -12.644 1.00 14.82 328 PHE A C 1
ATOM 2149 O O . PHE A 1 328 ? 21.882 24.718 -13.157 1.00 14.54 328 PHE A O 1
ATOM 2157 N N . MET A 1 329 ? 20.818 26.268 -11.911 1.00 14.84 329 MET A N 1
ATOM 2158 C CA . MET A 1 329 ? 19.652 25.419 -11.656 1.00 15.15 329 MET A CA 1
ATOM 2159 C C . MET A 1 329 ? 18.929 25.030 -12.942 1.00 15.52 329 MET A C 1
ATOM 2160 O O . MET A 1 329 ? 18.508 23.886 -13.104 1.00 15.18 329 MET A O 1
ATOM 2165 N N . ASN A 1 330 ? 18.779 25.985 -13.854 1.00 15.74 330 ASN A N 1
ATOM 2166 C CA . ASN A 1 330 ? 18.105 25.727 -15.120 1.00 16.39 330 ASN A CA 1
ATOM 2167 C C . ASN A 1 330 ? 18.837 24.691 -15.963 1.00 16.33 330 ASN A C 1
ATOM 2168 O O . ASN A 1 330 ? 18.212 23.906 -16.674 1.00 16.86 330 ASN A O 1
ATOM 2173 N N . ALA A 1 331 ? 20.162 24.691 -15.880 1.00 16.39 331 ALA A N 1
ATOM 2174 C CA . ALA A 1 331 ? 20.981 23.780 -16.671 1.00 16.30 331 ALA A CA 1
ATOM 2175 C C . ALA A 1 331 ? 21.039 22.328 -16.203 1.00 16.43 331 ALA A C 1
ATOM 2176 O O . ALA A 1 331 ? 21.248 21.430 -17.015 1.00 16.69 331 ALA A O 1
ATOM 2178 N N . LEU A 1 332 ? 20.858 22.092 -14.908 1.00 16.16 332 LEU A N 1
ATOM 2179 C CA . LEU A 1 332 ? 20.920 20.729 -14.376 1.00 15.85 332 LEU A CA 1
ATOM 2180 C C . LEU A 1 332 ? 20.001 19.755 -15.110 1.00 16.19 332 LEU A C 1
ATOM 2181 O O . LEU A 1 332 ? 18.829 20.058 -15.368 1.00 16.16 332 LEU A O 1
ATOM 2186 N N . GLN A 1 333 ? 20.535 18.582 -15.444 1.00 16.11 333 GLN A N 1
ATOM 2187 C CA . GLN A 1 333 ? 19.761 17.568 -16.152 1.00 16.49 333 GLN A CA 1
ATOM 2188 C C . GLN A 1 333 ? 19.591 16.274 -15.364 1.00 15.65 333 GLN A C 1
ATOM 2189 O O . GLN A 1 333 ? 18.706 15.478 -15.670 1.00 16.48 333 GLN A O 1
ATOM 2195 N N . LEU A 1 334 ? 20.447 16.058 -14.370 1.00 14.90 334 LEU A N 1
ATOM 2196 C CA . LEU A 1 334 ? 20.373 14.856 -13.545 1.00 13.78 334 LEU A CA 1
ATOM 2197 C C . LEU A 1 334 ? 19.899 15.241 -12.152 1.00 13.29 334 LEU A C 1
ATOM 2198 O O . LEU A 1 334 ? 18.974 14.632 -11.622 1.00 12.64 334 LEU A O 1
ATOM 2203 N N . PHE A 1 335 ? 20.544 16.241 -11.552 1.00 12.92 335 PHE A N 1
ATOM 2204 C CA . PHE A 1 335 ? 20.120 16.725 -10.245 1.00 12.98 335 PHE A CA 1
ATOM 2205 C C . PHE A 1 335 ? 18.718 17.269 -10.457 1.00 13.30 335 PHE A C 1
ATOM 2206 O O . PHE A 1 335 ? 18.429 17.842 -11.508 1.00 13.36 335 PHE A O 1
ATOM 2214 N N . SER A 1 336 ? 17.850 17.097 -9.468 1.00 13.42 336 SER A N 1
ATOM 2215 C CA . SER A 1 336 ? 16.489 17.608 -9.568 1.00 13.97 336 SER A CA 1
ATOM 2216 C C . SER A 1 336 ? 16.370 18.924 -8.805 1.00 13.99 336 SER A C 1
ATOM 2217 O O . SER A 1 336 ? 16.963 19.085 -7.738 1.00 13.95 336 SER A O 1
ATOM 2220 N N . ARG A 1 337 ? 15.607 19.863 -9.361 1.00 14.52 337 ARG A N 1
ATOM 2221 C CA . ARG A 1 337 ? 15.383 21.153 -8.725 1.00 15.53 337 ARG A CA 1
ATOM 2222 C C . ARG A 1 337 ? 14.267 20.928 -7.716 1.00 15.51 337 ARG A C 1
ATOM 2223 O O . ARG A 1 337 ? 13.085 20.966 -8.058 1.00 15.33 337 ARG A O 1
ATOM 2231 N N . ALA A 1 338 ? 14.648 20.681 -6.468 1.00 15.62 338 ALA A N 1
ATOM 2232 C CA . ALA A 1 338 ? 13.667 20.407 -5.432 1.00 16.26 338 ALA A CA 1
ATOM 2233 C C . ALA A 1 338 ? 14.209 20.691 -4.041 1.00 16.67 338 ALA A C 1
ATOM 2234 O O . ALA A 1 338 ? 15.420 20.732 -3.828 1.00 16.94 338 ALA A O 1
ATOM 2236 N N . VAL A 1 339 ? 13.297 20.870 -3.095 1.00 17.05 339 VAL A N 1
ATOM 2237 C CA . VAL A 1 339 ? 13.674 21.161 -1.725 1.00 17.25 339 VAL A CA 1
ATOM 2238 C C . VAL A 1 339 ? 13.428 19.994 -0.771 1.00 17.52 339 VAL A C 1
ATOM 2239 O O . VAL A 1 339 ? 12.306 19.757 -0.327 1.00 18.05 339 VAL A O 1
ATOM 2243 N N . SER A 1 340 ? 14.498 19.269 -0.480 1.00 17.28 340 SER A N 1
ATOM 2244 C CA . SER A 1 340 ? 14.477 18.145 0.446 1.00 17.35 340 SER A CA 1
ATOM 2245 C C . SER A 1 340 ? 15.887 17.582 0.465 1.00 17.22 340 SER A C 1
ATOM 2246 O O . SER A 1 340 ? 16.818 18.216 -0.032 1.00 17.30 340 SER A O 1
ATOM 2249 N N . LEU A 1 341 ? 16.054 16.402 1.047 1.00 16.49 341 LEU A N 1
ATOM 2250 C CA . LEU A 1 341 ? 17.368 15.788 1.100 1.00 16.20 341 LEU A CA 1
ATOM 2251 C C . LEU A 1 341 ? 17.259 14.356 1.580 1.00 15.64 341 LEU A C 1
ATOM 2252 O O . LEU A 1 341 ? 16.211 13.933 2.069 1.00 15.30 341 LEU A O 1
ATOM 2257 N N . GLY A 1 342 ? 18.343 13.607 1.418 1.00 15.13 342 GLY A N 1
ATOM 2258 C CA . GLY A 1 342 ? 18.353 12.228 1.857 1.00 14.59 342 GLY A CA 1
ATOM 2259 C C . GLY A 1 342 ? 17.686 11.247 0.913 1.00 14.53 342 GLY A C 1
ATOM 2260 O O . GLY A 1 342 ? 17.430 10.108 1.299 1.00 14.53 342 GLY A O 1
ATOM 2261 N N . ASP A 1 343 ? 17.403 11.675 -0.316 1.00 13.78 343 ASP A N 1
ATOM 2262 C CA . ASP A 1 343 ? 16.767 10.801 -1.302 1.00 13.78 343 ASP A CA 1
ATOM 2263 C C . ASP A 1 343 ? 17.825 10.062 -2.110 1.00 13.22 343 ASP A C 1
ATOM 2264 O O . ASP A 1 343 ? 18.998 10.440 -2.108 1.00 13.07 343 ASP A O 1
ATOM 2269 N N . ALA A 1 344 ? 17.406 9.005 -2.801 1.00 12.67 344 ALA A N 1
ATOM 2270 C CA . ALA A 1 344 ? 18.321 8.245 -3.645 1.00 12.78 344 ALA A CA 1
ATOM 2271 C C . ALA A 1 344 ? 18.705 9.165 -4.802 1.00 12.54 344 ALA A C 1
ATOM 2272 O O . ALA A 1 344 ? 19.825 9.113 -5.311 1.00 12.52 344 ALA A O 1
ATOM 2274 N N . GLU A 1 345 ? 17.761 10.012 -5.203 1.00 12.67 345 GLU A N 1
ATOM 2275 C CA . GLU A 1 345 ? 17.986 10.962 -6.290 1.00 12.63 345 GLU A CA 1
ATOM 2276 C C . GLU A 1 345 ? 18.682 12.211 -5.763 1.00 12.09 345 GLU A C 1
ATOM 2277 O O . GLU A 1 345 ? 18.349 12.706 -4.684 1.00 11.76 345 GLU A O 1
ATOM 2283 N N . SER A 1 346 ? 19.644 12.721 -6.526 1.00 11.12 346 SER A N 1
ATOM 2284 C CA . SER A 1 346 ? 20.364 13.933 -6.137 1.00 11.22 346 SER A CA 1
ATOM 2285 C C . SER A 1 346 ? 19.455 15.144 -6.310 1.00 11.06 346 SER A C 1
ATOM 2286 O O . SER A 1 346 ? 18.756 15.267 -7.318 1.00 10.78 346 SER A O 1
ATOM 2289 N N . LEU A 1 347 ? 19.483 16.037 -5.329 1.00 11.21 347 LEU A N 1
ATOM 2290 C CA . LEU A 1 347 ? 18.652 17.231 -5.353 1.00 11.88 347 LEU A CA 1
ATOM 2291 C C . LEU A 1 347 ? 19.517 18.478 -5.240 1.00 12.23 347 LEU A C 1
ATOM 2292 O O . LEU A 1 347 ? 20.610 18.448 -4.676 1.00 11.97 347 LEU A O 1
ATOM 2297 N N . ALA A 1 348 ? 19.019 19.581 -5.779 1.00 12.67 348 ALA A N 1
ATOM 2298 C CA . ALA A 1 348 ? 19.757 20.828 -5.727 1.00 13.07 348 ALA A CA 1
ATOM 2299 C C . ALA A 1 348 ? 18.773 21.959 -5.512 1.00 13.55 348 ALA A C 1
ATOM 2300 O O . ALA A 1 348 ? 17.627 21.888 -5.948 1.00 13.59 348 ALA A O 1
ATOM 2302 N N . GLN A 1 349 ? 19.221 22.995 -4.817 1.00 14.58 349 GLN A N 1
ATOM 2303 C CA . GLN A 1 349 ? 18.383 24.150 -4.576 1.00 15.48 349 GLN A CA 1
ATOM 2304 C C . GLN A 1 349 ? 19.238 25.405 -4.474 1.00 15.31 349 GLN A C 1
ATOM 2305 O O . GLN A 1 349 ? 20.397 25.361 -4.056 1.00 14.98 349 GLN A O 1
ATOM 2311 N N . HIS A 1 350 ? 18.649 26.517 -4.890 1.00 15.18 350 HIS A N 1
ATOM 2312 C CA . HIS A 1 350 ? 19.293 27.825 -4.858 1.00 15.47 350 HIS A CA 1
ATOM 2313 C C . HIS A 1 350 ? 18.264 28.689 -4.136 1.00 15.97 350 HIS A C 1
ATOM 2314 O O . HIS A 1 350 ? 17.405 29.301 -4.767 1.00 16.06 350 HIS A O 1
ATOM 2321 N N . PRO A 1 351 ? 18.338 28.738 -2.795 1.00 16.81 351 PRO A N 1
ATOM 2322 C CA . PRO A 1 351 ? 17.422 29.504 -1.945 1.00 17.30 351 PRO A CA 1
ATOM 2323 C C . PRO A 1 351 ? 17.001 30.871 -2.463 1.00 17.63 351 PRO A C 1
ATOM 2324 O O . PRO A 1 351 ? 15.814 31.185 -2.497 1.00 17.63 351 PRO A O 1
ATOM 2328 N N . ALA A 1 352 ? 17.976 31.679 -2.868 1.00 17.71 352 ALA A N 1
ATOM 2329 C CA . ALA A 1 352 ? 17.696 33.027 -3.356 1.00 18.12 352 ALA A CA 1
ATOM 2330 C C . ALA A 1 352 ? 16.688 33.117 -4.503 1.00 18.36 352 ALA A C 1
ATOM 2331 O O . ALA A 1 352 ? 15.979 34.114 -4.624 1.00 18.79 352 ALA A O 1
ATOM 2333 N N . SER A 1 353 ? 16.625 32.091 -5.347 1.00 18.56 353 SER A N 1
ATOM 2334 C CA . SER A 1 353 ? 15.690 32.095 -6.468 1.00 18.99 353 SER A CA 1
ATOM 2335 C C . SER A 1 353 ? 14.585 31.063 -6.276 1.00 19.32 353 SER A C 1
ATOM 2336 O O . SER A 1 353 ? 13.734 30.887 -7.146 1.00 19.61 353 SER A O 1
ATOM 2339 N N . MET A 1 354 ? 14.602 30.383 -5.136 1.00 19.63 354 MET A N 1
ATOM 2340 C CA . MET A 1 354 ? 13.601 29.365 -4.857 1.00 20.28 354 MET A CA 1
ATOM 2341 C C . MET A 1 354 ? 12.823 29.630 -3.570 1.00 20.83 354 MET A C 1
ATOM 2342 O O . MET A 1 354 ? 11.871 30.410 -3.580 1.00 21.31 354 MET A O 1
ATOM 2347 N N . THR A 1 355 ? 13.222 29.009 -2.465 1.00 21.54 355 THR A N 1
ATOM 2348 C CA . THR A 1 355 ? 12.515 29.198 -1.198 1.00 22.18 355 THR A CA 1
ATOM 2349 C C . THR A 1 355 ? 12.489 30.634 -0.673 1.00 23.04 355 THR A C 1
ATOM 2350 O O . THR A 1 355 ? 11.497 31.062 -0.083 1.00 22.92 355 THR A O 1
ATOM 2354 N N . HIS A 1 356 ? 13.568 31.378 -0.891 1.00 23.79 356 HIS A N 1
ATOM 2355 C CA . HIS A 1 356 ? 13.645 32.751 -0.397 1.00 24.72 356 HIS A CA 1
ATOM 2356 C C . HIS A 1 356 ? 13.635 33.814 -1.494 1.00 25.13 356 HIS A C 1
ATOM 2357 O O . HIS A 1 356 ? 14.172 34.907 -1.308 1.00 25.17 356 HIS A O 1
ATOM 2364 N N . SER A 1 357 ? 13.012 33.502 -2.625 1.00 25.65 357 SER A N 1
ATOM 2365 C CA . SER A 1 357 ? 12.952 34.431 -3.750 1.00 26.43 357 SER A CA 1
ATOM 2366 C C . SER A 1 357 ? 12.109 35.681 -3.492 1.00 26.87 357 SER A C 1
ATOM 2367 O O . SER A 1 357 ? 12.352 36.732 -4.089 1.00 26.93 357 SER A O 1
ATOM 2370 N N . SER A 1 358 ? 11.125 35.572 -2.604 1.00 27.26 358 SER A N 1
ATOM 2371 C CA . SER A 1 358 ? 10.252 36.702 -2.301 1.00 27.57 358 SER A CA 1
ATOM 2372 C C . SER A 1 358 ? 10.938 37.774 -1.459 1.00 27.45 358 SER A C 1
ATOM 2373 O O . SER A 1 358 ? 10.620 38.960 -1.576 1.00 27.89 358 SER A O 1
ATOM 2376 N N . TYR A 1 359 ? 11.878 37.354 -0.617 1.00 27.01 359 TYR A N 1
ATOM 2377 C CA . TYR A 1 359 ? 12.611 38.273 0.250 1.00 26.44 359 TYR A CA 1
ATOM 2378 C C . TYR A 1 359 ? 13.556 39.169 -0.543 1.00 25.69 359 TYR A C 1
ATOM 2379 O O . TYR A 1 359 ? 13.782 38.960 -1.736 1.00 25.56 359 TYR A O 1
ATOM 2388 N N . THR A 1 360 ? 14.102 40.173 0.133 1.00 24.53 360 THR A N 1
ATOM 2389 C CA . THR A 1 360 ? 15.055 41.082 -0.492 1.00 23.72 360 THR A CA 1
ATOM 2390 C C . THR A 1 360 ? 16.446 40.562 -0.148 1.00 23.09 360 THR A C 1
ATOM 2391 O O . THR A 1 360 ? 16.608 39.764 0.775 1.00 22.72 360 THR A O 1
ATOM 2395 N N . PRO A 1 361 ? 17.471 41.003 -0.888 1.00 22.66 361 PRO A N 1
ATOM 2396 C CA . PRO A 1 361 ? 18.835 40.549 -0.611 1.00 22.81 361 PRO A CA 1
ATOM 2397 C C . PRO A 1 361 ? 19.252 40.718 0.852 1.00 23.05 361 PRO A C 1
ATOM 2398 O O . PRO A 1 361 ? 19.904 39.844 1.420 1.00 22.71 361 PRO A O 1
ATOM 2402 N N . GLU A 1 362 ? 18.875 41.840 1.462 1.00 23.81 362 GLU A N 1
ATOM 2403 C CA . GLU A 1 362 ? 19.232 42.092 2.855 1.00 24.64 362 GLU A CA 1
ATOM 2404 C C . GLU A 1 362 ? 18.484 41.145 3.784 1.00 24.94 362 GLU A C 1
ATOM 2405 O O . GLU A 1 362 ? 19.043 40.659 4.767 1.00 24.79 362 GLU A O 1
ATOM 2411 N N . GLU A 1 363 ? 17.221 40.880 3.467 1.00 25.17 363 GLU A N 1
ATOM 2412 C CA . GLU A 1 363 ? 16.418 39.977 4.281 1.00 25.82 363 GLU A CA 1
ATOM 2413 C C . GLU A 1 363 ? 16.983 38.563 4.191 1.00 25.84 363 GLU A C 1
ATOM 2414 O O . GLU A 1 363 ? 17.031 37.844 5.187 1.00 25.98 363 GLU A O 1
ATOM 2420 N N . ARG A 1 364 ? 17.420 38.165 2.998 1.00 25.81 364 ARG A N 1
ATOM 2421 C CA . ARG A 1 364 ? 17.992 36.834 2.829 1.00 26.02 364 ARG A CA 1
ATOM 2422 C C . ARG A 1 364 ? 19.249 36.695 3.682 1.00 26.39 364 ARG A C 1
ATOM 2423 O O . ARG A 1 364 ? 19.457 35.672 4.338 1.00 26.35 364 ARG A O 1
ATOM 2431 N N . ALA A 1 365 ? 20.079 37.734 3.679 1.00 27.00 365 ALA A N 1
ATOM 2432 C CA . ALA A 1 365 ? 21.318 37.734 4.451 1.00 27.94 365 ALA A CA 1
ATOM 2433 C C . ALA A 1 365 ? 21.028 37.529 5.935 1.00 28.84 365 ALA A C 1
ATOM 2434 O O . ALA A 1 365 ? 21.771 36.842 6.635 1.00 28.75 365 ALA A O 1
ATOM 2436 N N . HIS A 1 366 ? 19.942 38.134 6.405 1.00 29.79 366 HIS A N 1
ATOM 2437 C CA . HIS A 1 366 ? 19.543 38.024 7.802 1.00 30.92 366 HIS A CA 1
ATOM 2438 C C . HIS A 1 366 ? 19.207 36.573 8.128 1.00 31.19 366 HIS A C 1
ATOM 2439 O O . HIS A 1 366 ? 19.267 36.154 9.286 1.00 31.70 366 HIS A O 1
ATOM 2446 N N . TYR A 1 367 ? 18.860 35.809 7.096 1.00 31.25 367 TYR A N 1
ATOM 2447 C CA . TYR A 1 367 ? 18.512 34.402 7.261 1.00 31.23 367 TYR A CA 1
ATOM 2448 C C . TYR A 1 367 ? 19.672 33.489 6.878 1.00 30.68 367 TYR A C 1
ATOM 2449 O O . TYR A 1 367 ? 19.492 32.284 6.691 1.00 30.83 367 TYR A O 1
ATOM 2458 N N . GLY A 1 368 ? 20.861 34.075 6.770 1.00 29.84 368 GLY A N 1
ATOM 2459 C CA . GLY A 1 368 ? 22.046 33.315 6.417 1.00 28.42 368 GLY A CA 1
ATOM 2460 C C . GLY A 1 368 ? 22.028 32.806 4.991 1.00 27.21 368 GLY A C 1
ATOM 2461 O O . GLY A 1 368 ? 22.667 31.799 4.674 1.00 27.63 368 GLY A O 1
ATOM 2462 N N . ILE A 1 369 ? 21.300 33.498 4.122 1.00 25.64 369 ILE A N 1
ATOM 2463 C CA . ILE A 1 369 ? 21.212 33.094 2.728 1.00 24.25 369 ILE A CA 1
ATOM 2464 C C . ILE A 1 369 ? 21.918 34.076 1.800 1.00 22.95 369 ILE A C 1
ATOM 2465 O O . ILE A 1 369 ? 21.470 35.206 1.623 1.00 22.66 369 ILE A O 1
ATOM 2470 N N . SER A 1 370 ? 23.027 33.638 1.214 1.00 21.86 370 SER A N 1
ATOM 2471 C CA . SER A 1 370 ? 23.776 34.477 0.285 1.00 20.52 370 SER A CA 1
ATOM 2472 C C . SER A 1 370 ? 23.162 34.348 -1.106 1.00 19.39 370 SER A C 1
ATOM 2473 O O . SER A 1 370 ? 22.510 33.350 -1.417 1.00 19.23 370 SER A O 1
ATOM 2476 N N . GLU A 1 371 ? 23.375 35.358 -1.943 1.00 17.81 371 GLU A N 1
ATOM 2477 C CA . GLU A 1 371 ? 22.814 35.367 -3.287 1.00 16.67 371 GLU A CA 1
ATOM 2478 C C . GLU A 1 371 ? 23.262 34.210 -4.172 1.00 15.59 371 GLU A C 1
ATOM 2479 O O . GLU A 1 371 ? 22.528 33.799 -5.068 1.00 15.48 371 GLU A O 1
ATOM 2485 N N . GLY A 1 372 ? 24.459 33.688 -3.927 1.00 15.14 372 GLY A N 1
ATOM 2486 C CA . GLY A 1 372 ? 24.961 32.595 -4.746 1.00 14.50 372 GLY A CA 1
ATOM 2487 C C . GLY A 1 372 ? 25.007 31.243 -4.060 1.00 14.45 372 GLY A C 1
ATOM 2488 O O . GLY A 1 372 ? 25.589 30.296 -4.594 1.00 13.70 372 GLY A O 1
ATOM 2489 N N . LEU A 1 373 ? 24.392 31.150 -2.884 1.00 14.05 373 LEU A N 1
ATOM 2490 C CA . LEU A 1 373 ? 24.368 29.902 -2.124 1.00 14.18 373 LEU A CA 1
ATOM 2491 C C . LEU A 1 373 ? 23.587 28.805 -2.835 1.00 14.36 373 LEU A C 1
ATOM 2492 O O . LEU A 1 373 ? 22.434 28.994 -3.229 1.00 14.23 373 LEU A O 1
ATOM 2497 N N . VAL A 1 374 ? 24.234 27.660 -3.000 1.00 14.42 374 VAL A N 1
ATOM 2498 C CA . VAL A 1 374 ? 23.614 26.502 -3.623 1.00 14.48 374 VAL A CA 1
ATOM 2499 C C . VAL A 1 374 ? 23.798 25.329 -2.664 1.00 14.40 374 VAL A C 1
ATOM 2500 O O . VAL A 1 374 ? 24.893 25.101 -2.147 1.00 14.42 374 VAL A O 1
ATOM 2504 N N . ARG A 1 375 ? 22.715 24.605 -2.406 1.00 14.20 375 ARG A N 1
ATOM 2505 C CA . ARG A 1 375 ? 22.772 23.455 -1.515 1.00 14.43 375 ARG A CA 1
ATOM 2506 C C . ARG A 1 375 ? 22.485 22.216 -2.328 1.00 13.71 375 ARG A C 1
ATOM 2507 O O . ARG A 1 375 ? 21.585 22.211 -3.171 1.00 13.79 375 ARG A O 1
ATOM 2515 N N . LEU A 1 376 ? 23.261 21.170 -2.078 1.00 13.45 376 LEU A N 1
ATOM 2516 C CA . LEU A 1 376 ? 23.096 19.921 -2.795 1.00 12.81 376 LEU A CA 1
ATOM 2517 C C . LEU A 1 376 ? 22.924 18.758 -1.841 1.00 12.55 376 LEU A C 1
ATOM 2518 O O . LEU A 1 376 ? 23.614 18.667 -0.827 1.00 12.56 376 LEU A O 1
ATOM 2523 N N . SER A 1 377 ? 21.978 17.885 -2.162 1.00 12.15 377 SER A N 1
ATOM 2524 C CA . SER A 1 377 ? 21.782 16.664 -1.399 1.00 11.87 377 SER A CA 1
ATOM 2525 C C . SER A 1 377 ? 22.290 15.666 -2.427 1.00 11.53 377 SER A C 1
ATOM 2526 O O . SER A 1 377 ? 21.579 15.326 -3.371 1.00 11.54 377 SER A O 1
ATOM 2529 N N . VAL A 1 378 ? 23.539 15.238 -2.276 1.00 11.27 378 VAL A N 1
ATOM 2530 C CA . VAL A 1 378 ? 24.117 14.308 -3.229 1.00 11.47 378 VAL A CA 1
ATOM 2531 C C . VAL A 1 378 ? 23.503 12.937 -3.026 1.00 11.51 378 VAL A C 1
ATOM 2532 O O . VAL A 1 378 ? 23.527 12.403 -1.920 1.00 12.04 378 VAL A O 1
ATOM 2536 N N . GLY A 1 379 ? 22.964 12.386 -4.109 1.00 11.63 379 GLY A N 1
ATOM 2537 C CA . GLY A 1 379 ? 22.306 11.092 -4.064 1.00 11.63 379 GLY A CA 1
ATOM 2538 C C . GLY A 1 379 ? 23.206 9.889 -4.250 1.00 11.52 379 GLY A C 1
ATOM 2539 O O . GLY A 1 379 ? 24.411 9.959 -4.023 1.00 11.78 379 GLY A O 1
ATOM 2540 N N . LEU A 1 380 ? 22.607 8.788 -4.693 1.00 11.36 380 LEU A N 1
ATOM 2541 C CA . LEU A 1 380 ? 23.311 7.526 -4.878 1.00 11.29 380 LEU A CA 1
ATOM 2542 C C . LEU A 1 380 ? 23.668 7.186 -6.323 1.00 11.99 380 LEU A C 1
ATOM 2543 O O . LEU A 1 380 ? 24.133 6.079 -6.599 1.00 12.03 380 LEU A O 1
ATOM 2548 N N . GLU A 1 381 ? 23.463 8.124 -7.244 1.00 11.47 381 GLU A N 1
ATOM 2549 C CA . GLU A 1 381 ? 23.787 7.866 -8.645 1.00 12.13 381 GLU A CA 1
ATOM 2550 C C . GLU A 1 381 ? 25.290 7.710 -8.844 1.00 12.19 381 GLU A C 1
ATOM 2551 O O . GLU A 1 381 ? 26.081 7.971 -7.938 1.00 12.33 381 GLU A O 1
ATOM 2557 N N . ASP A 1 382 ? 25.674 7.280 -10.039 1.00 13.31 382 ASP A N 1
ATOM 2558 C CA . ASP A 1 382 ? 27.081 7.096 -10.378 1.00 14.55 382 ASP A CA 1
ATOM 2559 C C . ASP A 1 382 ? 27.750 8.467 -10.281 1.00 14.79 382 ASP A C 1
ATOM 2560 O O . ASP A 1 382 ? 27.313 9.413 -10.927 1.00 14.51 382 ASP A O 1
ATOM 2565 N N . ILE A 1 383 ? 28.812 8.569 -9.488 1.00 14.63 383 ILE A N 1
ATOM 2566 C CA . ILE A 1 383 ? 29.498 9.845 -9.308 1.00 15.17 383 ILE A CA 1
ATOM 2567 C C . ILE A 1 383 ? 29.959 10.499 -10.612 1.00 15.38 383 ILE A C 1
ATOM 2568 O O . ILE A 1 383 ? 29.975 11.723 -10.716 1.00 15.30 383 ILE A O 1
ATOM 2573 N N . ASP A 1 384 ? 30.323 9.700 -11.609 1.00 15.66 384 ASP A N 1
ATOM 2574 C CA . ASP A 1 384 ? 30.770 10.279 -12.873 1.00 16.39 384 ASP A CA 1
ATOM 2575 C C . ASP A 1 384 ? 29.651 11.021 -13.587 1.00 15.84 384 ASP A C 1
ATOM 2576 O O . ASP A 1 384 ? 29.896 12.000 -14.293 1.00 16.15 384 ASP A O 1
ATOM 2581 N N . ASP A 1 385 ? 28.420 10.563 -13.396 1.00 15.02 385 ASP A N 1
ATOM 2582 C CA . ASP A 1 385 ? 27.274 11.207 -14.022 1.00 14.56 385 ASP A CA 1
ATOM 2583 C C . ASP A 1 385 ? 26.950 12.488 -13.270 1.00 14.17 385 ASP A C 1
ATOM 2584 O O . ASP A 1 385 ? 26.552 13.487 -13.868 1.00 14.41 385 ASP A O 1
ATOM 2589 N N . LEU A 1 386 ? 27.135 12.457 -11.956 1.00 13.79 386 LEU A N 1
ATOM 2590 C CA . LEU A 1 386 ? 26.864 13.625 -11.130 1.00 13.64 386 LEU A CA 1
ATOM 2591 C C . LEU A 1 386 ? 27.893 14.715 -11.402 1.00 13.96 386 LEU A C 1
ATOM 2592 O O . LEU A 1 386 ? 27.544 15.893 -11.511 1.00 13.36 386 LEU A O 1
ATOM 2597 N N . LEU A 1 387 ? 29.159 14.322 -11.521 1.00 13.96 387 LEU A N 1
ATOM 2598 C CA . LEU A 1 387 ? 30.218 15.289 -11.800 1.00 14.73 387 LEU A CA 1
ATOM 2599 C C . LEU A 1 387 ? 29.984 15.948 -13.154 1.00 14.55 387 LEU A C 1
ATOM 2600 O O . LEU A 1 387 ? 30.179 17.155 -13.306 1.00 14.96 387 LEU A O 1
ATOM 2605 N N . ALA A 1 388 ? 29.564 15.152 -14.132 1.00 14.51 388 ALA A N 1
ATOM 2606 C CA . ALA A 1 388 ? 29.319 15.658 -15.476 1.00 14.53 388 ALA A CA 1
ATOM 2607 C C . ALA A 1 388 ? 28.171 16.652 -15.495 1.00 14.50 388 ALA A C 1
ATOM 2608 O O . ALA A 1 388 ? 28.227 17.665 -16.192 1.00 14.52 388 ALA A O 1
ATOM 2610 N N . ASP A 1 389 ? 27.126 16.362 -14.729 1.00 14.28 389 ASP A N 1
ATOM 2611 C CA . ASP A 1 389 ? 25.970 17.248 -14.683 1.00 14.75 389 ASP A CA 1
ATOM 2612 C C . ASP A 1 389 ? 26.349 18.582 -14.044 1.00 14.86 389 ASP A C 1
ATOM 2613 O O . ASP A 1 389 ? 25.994 19.648 -14.549 1.00 15.01 389 ASP A O 1
ATOM 2618 N N . VAL A 1 390 ? 27.068 18.525 -12.929 1.00 15.42 390 VAL A N 1
ATOM 2619 C CA . VAL A 1 390 ? 27.478 19.745 -12.245 1.00 16.05 390 VAL A CA 1
ATOM 2620 C C . VAL A 1 390 ? 28.456 20.540 -13.100 1.00 16.77 390 VAL A C 1
ATOM 2621 O O . VAL A 1 390 ? 28.362 21.763 -13.189 1.00 16.55 390 VAL A O 1
ATOM 2625 N N . GLN A 1 391 ? 29.386 19.842 -13.740 1.00 17.42 391 GLN A N 1
ATOM 2626 C CA . GLN A 1 391 ? 30.370 20.512 -14.580 1.00 18.68 391 GLN A CA 1
ATOM 2627 C C . GLN A 1 391 ? 29.713 21.336 -15.683 1.00 18.40 391 GLN A C 1
ATOM 2628 O O . GLN A 1 391 ? 30.037 22.513 -15.862 1.00 18.68 391 GLN A O 1
ATOM 2634 N N . GLN A 1 392 ? 28.788 20.728 -16.419 1.00 18.00 392 GLN A N 1
ATOM 2635 C CA . GLN A 1 392 ? 28.122 21.437 -17.507 1.00 17.49 392 GLN A CA 1
ATOM 2636 C C . GLN A 1 392 ? 27.225 22.555 -16.986 1.00 17.58 392 GLN A C 1
ATOM 2637 O O . GLN A 1 392 ? 27.090 23.600 -17.629 1.00 17.29 392 GLN A O 1
ATOM 2643 N N . ALA A 1 393 ? 26.625 22.344 -15.817 1.00 17.43 393 ALA A N 1
ATOM 2644 C CA . ALA A 1 393 ? 25.751 23.353 -15.227 1.00 17.62 393 ALA A CA 1
ATOM 2645 C C . ALA A 1 393 ? 26.578 24.564 -14.798 1.00 17.83 393 ALA A C 1
ATOM 2646 O O . ALA A 1 393 ? 26.145 25.709 -14.956 1.00 17.79 393 ALA A O 1
ATOM 2648 N N . LEU A 1 394 ? 27.764 24.310 -14.250 1.00 18.10 394 LEU A N 1
ATOM 2649 C CA . LEU A 1 394 ? 28.652 25.393 -13.825 1.00 18.88 394 LEU A CA 1
ATOM 2650 C C . LEU A 1 394 ? 29.098 26.216 -15.031 1.00 19.60 394 LEU A C 1
ATOM 2651 O O . LEU A 1 394 ? 29.222 27.438 -14.947 1.00 19.56 394 LEU A O 1
ATOM 2656 N N . LYS A 1 395 ? 29.346 25.549 -16.153 1.00 20.32 395 LYS A N 1
ATOM 2657 C CA . LYS A 1 395 ? 29.774 26.265 -17.348 1.00 21.50 395 LYS A CA 1
ATOM 2658 C C . LYS A 1 395 ? 28.616 27.073 -17.905 1.00 21.91 395 LYS A C 1
ATOM 2659 O O . LYS A 1 395 ? 28.811 28.139 -18.486 1.00 21.86 395 LYS A O 1
ATOM 2665 N N . ALA A 1 396 ? 27.407 26.560 -17.721 1.00 22.17 396 ALA A N 1
ATOM 2666 C CA . ALA A 1 396 ? 26.215 27.239 -18.201 1.00 23.07 396 ALA A CA 1
ATOM 2667 C C . ALA A 1 396 ? 25.860 28.397 -17.278 1.00 23.60 396 ALA A C 1
ATOM 2668 O O . ALA A 1 396 ? 25.167 29.332 -17.683 1.00 23.80 396 ALA A O 1
ATOM 2670 N N . SER A 1 397 ? 26.344 28.337 -16.039 1.00 24.34 397 SER A N 1
ATOM 2671 C CA . SER A 1 397 ? 26.062 29.384 -15.061 1.00 25.08 397 SER A CA 1
ATOM 2672 C C . SER A 1 397 ? 26.751 30.693 -15.434 1.00 25.79 397 SER A C 1
ATOM 2673 O O . SER A 1 397 ? 26.352 31.763 -14.976 1.00 25.76 397 SER A O 1
ATOM 2676 N N . ALA A 1 398 ? 27.785 30.600 -16.264 1.00 26.34 398 ALA A N 1
ATOM 2677 C CA . ALA A 1 398 ? 28.514 31.784 -16.710 1.00 27.18 398 ALA A CA 1
ATOM 2678 C C . ALA A 1 398 ? 27.685 32.509 -17.765 1.00 27.30 398 ALA A C 1
ATOM 2679 O O . ALA A 1 398 ? 27.489 33.735 -17.629 1.00 27.98 398 ALA A O 1
ATOM 2682 N N . LEU B 1 7 ? 26.442 6.512 -22.110 1.00 21.35 7 LEU B N 1
ATOM 2683 C CA . LEU B 1 7 ? 25.349 5.875 -21.324 1.00 20.68 7 LEU B CA 1
ATOM 2684 C C . LEU B 1 7 ? 25.562 6.107 -19.831 1.00 19.90 7 LEU B C 1
ATOM 2685 O O . LEU B 1 7 ? 26.656 5.886 -19.308 1.00 19.87 7 LEU B O 1
ATOM 2690 N N . PRO B 1 8 ? 24.515 6.561 -19.125 1.00 18.83 8 PRO B N 1
ATOM 2691 C CA . PRO B 1 8 ? 24.630 6.805 -17.684 1.00 17.70 8 PRO B CA 1
ATOM 2692 C C . PRO B 1 8 ? 25.043 5.512 -16.988 1.00 16.67 8 PRO B C 1
ATOM 2693 O O . PRO B 1 8 ? 24.800 4.419 -17.505 1.00 16.73 8 PRO B O 1
ATOM 2697 N N . GLY B 1 9 ? 25.661 5.641 -15.819 1.00 15.52 9 GLY B N 1
ATOM 2698 C CA . GLY B 1 9 ? 26.096 4.473 -15.073 1.00 14.45 9 GLY B CA 1
ATOM 2699 C C . GLY B 1 9 ? 24.938 3.629 -14.576 1.00 13.57 9 GLY B C 1
ATOM 2700 O O . GLY B 1 9 ? 23.794 4.085 -14.533 1.00 12.90 9 GLY B O 1
ATOM 2701 N N . PHE B 1 10 ? 25.250 2.394 -14.193 1.00 12.98 10 PHE B N 1
ATOM 2702 C CA . PHE B 1 10 ? 24.263 1.444 -13.693 1.00 12.59 10 PHE B CA 1
ATOM 2703 C C . PHE B 1 10 ? 23.435 2.022 -12.546 1.00 12.17 10 PHE B C 1
ATOM 2704 O O . PHE B 1 10 ? 22.199 1.974 -12.582 1.00 12.16 10 PHE B O 1
ATOM 2712 N N . ALA B 1 11 ? 24.111 2.555 -11.529 1.00 11.71 11 ALA B N 1
ATOM 2713 C CA . ALA B 1 11 ? 23.418 3.123 -10.370 1.00 11.52 11 ALA B CA 1
ATOM 2714 C C . ALA B 1 11 ? 22.485 4.249 -10.790 1.00 11.44 11 ALA B C 1
ATOM 2715 O O . ALA B 1 11 ? 21.378 4.391 -10.268 1.00 11.38 11 ALA B O 1
ATOM 2717 N N . THR B 1 12 ? 22.942 5.066 -11.729 1.00 11.05 12 THR B N 1
ATOM 2718 C CA . THR B 1 12 ? 22.128 6.168 -12.211 1.00 10.74 12 THR B CA 1
ATOM 2719 C C . THR B 1 12 ? 20.867 5.653 -12.896 1.00 10.48 12 THR B C 1
ATOM 2720 O O . THR B 1 12 ? 19.763 6.127 -12.624 1.00 9.88 12 THR B O 1
ATOM 2724 N N . ARG B 1 13 ? 21.027 4.673 -13.778 1.00 10.17 13 ARG B N 1
ATOM 2725 C CA . ARG B 1 13 ? 19.886 4.124 -14.487 1.00 10.22 13 ARG B CA 1
ATOM 2726 C C . ARG B 1 13 ? 18.927 3.382 -13.553 1.00 9.90 13 ARG B C 1
ATOM 2727 O O . ARG B 1 13 ? 17.717 3.413 -13.756 1.00 9.64 13 ARG B O 1
ATOM 2735 N N . ALA B 1 14 ? 19.466 2.739 -12.520 1.00 9.44 14 ALA B N 1
ATOM 2736 C CA . ALA B 1 14 ? 18.630 1.996 -11.577 1.00 9.98 14 ALA B CA 1
ATOM 2737 C C . ALA B 1 14 ? 17.750 2.942 -10.770 1.00 10.13 14 ALA B C 1
ATOM 2738 O O . ALA B 1 14 ? 16.749 2.533 -10.191 1.00 10.25 14 ALA B O 1
ATOM 2740 N N . ILE B 1 15 ? 18.120 4.214 -10.742 1.00 9.90 15 ILE B N 1
ATOM 2741 C CA . ILE B 1 15 ? 17.349 5.193 -9.989 1.00 10.29 15 ILE B CA 1
ATOM 2742 C C . ILE B 1 15 ? 16.488 6.088 -10.886 1.00 10.97 15 ILE B C 1
ATOM 2743 O O . ILE B 1 15 ? 15.381 6.487 -10.500 1.00 10.92 15 ILE B O 1
ATOM 2748 N N . HIS B 1 16 ? 16.970 6.356 -12.100 1.00 10.88 16 HIS B N 1
ATOM 2749 C CA . HIS B 1 16 ? 16.290 7.280 -13.015 1.00 11.22 16 HIS B CA 1
ATOM 2750 C C . HIS B 1 16 ? 15.717 6.817 -14.346 1.00 11.50 16 HIS B C 1
ATOM 2751 O O . HIS B 1 16 ? 14.767 7.422 -14.856 1.00 11.33 16 HIS B O 1
ATOM 2758 N N . HIS B 1 17 ? 16.290 5.776 -14.931 1.00 11.73 17 HIS B N 1
ATOM 2759 C CA . HIS B 1 17 ? 15.856 5.380 -16.259 1.00 12.02 17 HIS B CA 1
ATOM 2760 C C . HIS B 1 17 ? 14.372 5.278 -16.550 1.00 12.34 17 HIS B C 1
ATOM 2761 O O . HIS B 1 17 ? 13.642 4.574 -15.862 1.00 11.92 17 HIS B O 1
ATOM 2768 N N . GLY B 1 18 ? 13.953 5.986 -17.598 1.00 12.75 18 GLY B N 1
ATOM 2769 C CA . GLY B 1 18 ? 12.572 5.954 -18.041 1.00 13.50 18 GLY B CA 1
ATOM 2770 C C . GLY B 1 18 ? 11.592 6.907 -17.391 1.00 13.92 18 GLY B C 1
ATOM 2771 O O . GLY B 1 18 ? 10.441 6.992 -17.827 1.00 13.83 18 GLY B O 1
ATOM 2772 N N . TYR B 1 19 ? 12.037 7.630 -16.369 1.00 14.28 19 TYR B N 1
ATOM 2773 C CA . TYR B 1 19 ? 11.152 8.539 -15.654 1.00 15.85 19 TYR B CA 1
ATOM 2774 C C . TYR B 1 19 ? 11.530 10.012 -15.687 1.00 17.62 19 TYR B C 1
ATOM 2775 O O . TYR B 1 19 ? 12.675 10.382 -15.456 1.00 18.24 19 TYR B O 1
ATOM 2784 N N . ASP B 1 20 ? 10.539 10.848 -15.967 1.00 19.81 20 ASP B N 1
ATOM 2785 C CA . ASP B 1 20 ? 10.720 12.291 -15.991 1.00 21.94 20 ASP B CA 1
ATOM 2786 C C . ASP B 1 20 ? 9.550 12.870 -15.200 1.00 22.26 20 ASP B C 1
ATOM 2787 O O . ASP B 1 20 ? 8.398 12.760 -15.618 1.00 22.66 20 ASP B O 1
ATOM 2792 N N . PRO B 1 21 ? 9.835 13.483 -14.043 1.00 23.23 21 PRO B N 1
ATOM 2793 C CA . PRO B 1 21 ? 8.805 14.077 -13.184 1.00 23.56 21 PRO B CA 1
ATOM 2794 C C . PRO B 1 21 ? 7.794 14.969 -13.913 1.00 24.24 21 PRO B C 1
ATOM 2795 O O . PRO B 1 21 ? 6.643 15.072 -13.498 1.00 23.72 21 PRO B O 1
ATOM 2799 N N . GLN B 1 22 ? 8.220 15.601 -15.002 1.00 25.10 22 GLN B N 1
ATOM 2800 C CA . GLN B 1 22 ? 7.335 16.488 -15.755 1.00 25.90 22 GLN B CA 1
ATOM 2801 C C . GLN B 1 22 ? 6.085 15.828 -16.324 1.00 25.90 22 GLN B C 1
ATOM 2802 O O . GLN B 1 22 ? 5.052 16.479 -16.485 1.00 26.38 22 GLN B O 1
ATOM 2808 N N . ASP B 1 23 ? 6.167 14.540 -16.630 1.00 25.91 23 ASP B N 1
ATOM 2809 C CA . ASP B 1 23 ? 5.020 13.838 -17.185 1.00 25.82 23 ASP B CA 1
ATOM 2810 C C . ASP B 1 23 ? 4.100 13.281 -16.110 1.00 25.12 23 ASP B C 1
ATOM 2811 O O . ASP B 1 23 ? 3.083 12.654 -16.413 1.00 25.21 23 ASP B O 1
ATOM 2816 N N . HIS B 1 24 ? 4.451 13.524 -14.851 1.00 24.05 24 HIS B N 1
ATOM 2817 C CA . HIS B 1 24 ? 3.652 13.030 -13.741 1.00 23.12 24 HIS B CA 1
ATOM 2818 C C . HIS B 1 24 ? 3.531 14.053 -12.616 1.00 22.51 24 HIS B C 1
ATOM 2819 O O . HIS B 1 24 ? 3.823 13.764 -11.455 1.00 22.45 24 HIS B O 1
ATOM 2826 N N . GLY B 1 25 ? 3.101 15.257 -12.987 1.00 21.67 25 GLY B N 1
ATOM 2827 C CA . GLY B 1 25 ? 2.905 16.329 -12.026 1.00 20.76 25 GLY B CA 1
ATOM 2828 C C . GLY B 1 25 ? 4.099 16.823 -11.231 1.00 19.86 25 GLY B C 1
ATOM 2829 O O . GLY B 1 25 ? 3.919 17.472 -10.202 1.00 20.12 25 GLY B O 1
ATOM 2830 N N . GLY B 1 26 ? 5.311 16.535 -11.695 1.00 18.92 26 GLY B N 1
ATOM 2831 C CA . GLY B 1 26 ? 6.493 16.979 -10.980 1.00 17.07 26 GLY B CA 1
ATOM 2832 C C . GLY B 1 26 ? 6.873 16.096 -9.800 1.00 15.94 26 GLY B C 1
ATOM 2833 O O . GLY B 1 26 ? 7.789 16.418 -9.049 1.00 15.44 26 GLY B O 1
ATOM 2834 N N . ALA B 1 27 ? 6.183 14.974 -9.636 1.00 14.84 27 ALA B N 1
ATOM 2835 C CA . ALA B 1 27 ? 6.478 14.072 -8.529 1.00 13.85 27 ALA B CA 1
ATOM 2836 C C . ALA B 1 27 ? 7.889 13.489 -8.633 1.00 13.40 27 ALA B C 1
ATOM 2837 O O . ALA B 1 27 ? 8.246 12.918 -9.662 1.00 12.79 27 ALA B O 1
ATOM 2839 N N . LEU B 1 28 ? 8.686 13.622 -7.572 1.00 13.16 28 LEU B N 1
ATOM 2840 C CA . LEU B 1 28 ? 10.047 13.078 -7.581 1.00 13.60 28 LEU B CA 1
ATOM 2841 C C . LEU B 1 28 ? 9.983 11.560 -7.702 1.00 13.11 28 LEU B C 1
ATOM 2842 O O . LEU B 1 28 ? 10.754 10.949 -8.451 1.00 13.64 28 LEU B O 1
ATOM 2847 N N . VAL B 1 29 ? 9.065 10.960 -6.950 1.00 12.54 29 VAL B N 1
ATOM 2848 C CA . VAL B 1 29 ? 8.847 9.516 -6.976 1.00 12.40 29 VAL B CA 1
ATOM 2849 C C . VAL B 1 29 ? 7.635 9.301 -7.875 1.00 11.70 29 VAL B C 1
ATOM 2850 O O . VAL B 1 29 ? 6.620 9.970 -7.718 1.00 11.64 29 VAL B O 1
ATOM 2854 N N . PRO B 1 30 ? 7.725 8.367 -8.833 1.00 11.52 30 PRO B N 1
ATOM 2855 C CA . PRO B 1 30 ? 6.601 8.109 -9.738 1.00 11.28 30 PRO B CA 1
ATOM 2856 C C . PRO B 1 30 ? 5.318 7.713 -9.009 1.00 11.05 30 PRO B C 1
ATOM 2857 O O . PRO B 1 30 ? 5.342 6.889 -8.090 1.00 10.64 30 PRO B O 1
ATOM 2861 N N . PRO B 1 31 ? 4.178 8.302 -9.405 1.00 10.88 31 PRO B N 1
ATOM 2862 C CA . PRO B 1 31 ? 2.893 7.982 -8.773 1.00 10.73 31 PRO B CA 1
ATOM 2863 C C . PRO B 1 31 ? 2.565 6.526 -9.067 1.00 10.07 31 PRO B C 1
ATOM 2864 O O . PRO B 1 31 ? 2.926 6.008 -10.124 1.00 9.54 31 PRO B O 1
ATOM 2868 N N . VAL B 1 32 ? 1.877 5.868 -8.142 1.00 9.60 32 VAL B N 1
ATOM 2869 C CA . VAL B 1 32 ? 1.523 4.472 -8.336 1.00 9.85 32 VAL B CA 1
ATOM 2870 C C . VAL B 1 32 ? 0.167 4.351 -9.012 1.00 9.58 32 VAL B C 1
ATOM 2871 O O . VAL B 1 32 ? -0.852 4.755 -8.456 1.00 9.25 32 VAL B O 1
ATOM 2875 N N . TYR B 1 33 ? 0.161 3.802 -10.222 1.00 9.88 33 TYR B N 1
ATOM 2876 C CA . TYR B 1 33 ? -1.077 3.640 -10.968 1.00 10.40 33 TYR B CA 1
ATOM 2877 C C . TYR B 1 33 ? -1.831 2.383 -10.571 1.00 10.75 33 TYR B C 1
ATOM 2878 O O . TYR B 1 33 ? -1.912 1.421 -11.335 1.00 10.70 33 TYR B O 1
ATOM 2887 N N . GLN B 1 34 ? -2.377 2.403 -9.362 1.00 10.81 34 GLN B N 1
ATOM 2888 C CA . GLN B 1 34 ? -3.135 1.276 -8.856 1.00 11.92 34 GLN B CA 1
ATOM 2889 C C . GLN B 1 34 ? -4.547 1.418 -9.421 1.00 12.19 34 GLN B C 1
ATOM 2890 O O . GLN B 1 34 ? -5.467 1.868 -8.736 1.00 12.51 34 GLN B O 1
ATOM 2896 N N . THR B 1 35 ? -4.688 1.067 -10.695 1.00 12.05 35 THR B N 1
ATOM 2897 C CA . THR B 1 35 ? -5.965 1.121 -11.402 1.00 12.31 35 THR B CA 1
ATOM 2898 C C . THR B 1 35 ? -5.988 -0.098 -12.309 1.00 12.78 35 THR B C 1
ATOM 2899 O O . THR B 1 35 ? -4.988 -0.421 -12.948 1.00 12.87 35 THR B O 1
ATOM 2903 N N . ALA B 1 36 ? -7.117 -0.787 -12.356 1.00 13.01 36 ALA B N 1
ATOM 2904 C CA . ALA B 1 36 ? -7.217 -1.978 -13.184 1.00 14.17 36 ALA B CA 1
ATOM 2905 C C . ALA B 1 36 ? -7.464 -1.614 -14.640 1.00 15.05 36 ALA B C 1
ATOM 2906 O O . ALA B 1 36 ? -7.106 -2.371 -15.546 1.00 15.77 36 ALA B O 1
ATOM 2908 N N . THR B 1 37 ? -8.055 -0.445 -14.859 1.00 15.58 37 THR B N 1
ATOM 2909 C CA . THR B 1 37 ? -8.397 -0.017 -16.208 1.00 16.72 37 THR B CA 1
ATOM 2910 C C . THR B 1 37 ? -8.075 1.444 -16.515 1.00 16.12 37 THR B C 1
ATOM 2911 O O . THR B 1 37 ? -7.941 2.274 -15.613 1.00 16.06 37 THR B O 1
ATOM 2915 N N . PHE B 1 38 ? -7.958 1.736 -17.809 1.00 15.90 38 PHE B N 1
ATOM 2916 C CA . PHE B 1 38 ? -7.706 3.086 -18.299 1.00 15.79 38 PHE B CA 1
ATOM 2917 C C . PHE B 1 38 ? -8.777 3.369 -19.343 1.00 16.61 38 PHE B C 1
ATOM 2918 O O . PHE B 1 38 ? -9.387 2.443 -19.874 1.00 15.93 38 PHE B O 1
ATOM 2926 N N . THR B 1 39 ? -9.010 4.643 -19.630 1.00 18.09 39 THR B N 1
ATOM 2927 C CA . THR B 1 39 ? -9.995 5.007 -20.640 1.00 20.22 39 THR B CA 1
ATOM 2928 C C . THR B 1 39 ? -9.534 4.354 -21.940 1.00 21.33 39 THR B C 1
ATOM 2929 O O . THR B 1 39 ? -8.335 4.174 -22.155 1.00 21.84 39 THR B O 1
ATOM 2933 N N . PHE B 1 40 ? -10.474 3.984 -22.801 1.00 22.84 40 PHE B N 1
ATOM 2934 C CA . PHE B 1 40 ? -10.112 3.348 -24.060 1.00 24.65 40 PHE B CA 1
ATOM 2935 C C . PHE B 1 40 ? -9.463 4.369 -24.991 1.00 26.17 40 PHE B C 1
ATOM 2936 O O . PHE B 1 40 ? -9.941 5.496 -25.118 1.00 26.21 40 PHE B O 1
ATOM 2944 N N . PRO B 1 41 ? -8.356 3.986 -25.649 1.00 27.82 41 PRO B N 1
ATOM 2945 C CA . PRO B 1 41 ? -7.634 4.869 -26.571 1.00 29.46 41 PRO B CA 1
ATOM 2946 C C . PRO B 1 41 ? -8.539 5.551 -27.597 1.00 31.11 41 PRO B C 1
ATOM 2947 O O . PRO B 1 41 ? -9.441 4.926 -28.155 1.00 31.04 41 PRO B O 1
ATOM 2951 N N . THR B 1 42 ? -8.289 6.835 -27.836 1.00 33.06 42 THR B N 1
ATOM 2952 C CA . THR B 1 42 ? -9.072 7.606 -28.796 1.00 35.23 42 THR B CA 1
ATOM 2953 C C . THR B 1 42 ? -8.533 7.377 -30.205 1.00 36.46 42 THR B C 1
ATOM 2954 O O . THR B 1 42 ? -9.270 7.472 -31.189 1.00 36.89 42 THR B O 1
ATOM 2958 N N . VAL B 1 43 ? -7.240 7.076 -30.289 1.00 37.85 43 VAL B N 1
ATOM 2959 C CA . VAL B 1 43 ? -6.577 6.818 -31.564 1.00 39.20 43 VAL B CA 1
ATOM 2960 C C . VAL B 1 43 ? -6.903 7.916 -32.575 1.00 39.97 43 VAL B C 1
ATOM 2961 O O . VAL B 1 43 ? -6.775 7.723 -33.787 1.00 40.25 43 VAL B O 1
ATOM 2965 N N . GLU B 1 44 ? -7.317 9.072 -32.069 1.00 40.79 44 GLU B N 1
ATOM 2966 C CA . GLU B 1 44 ? -7.667 10.198 -32.924 1.00 41.40 44 GLU B CA 1
ATOM 2967 C C . GLU B 1 44 ? -7.424 11.522 -32.208 1.00 41.56 44 GLU B C 1
ATOM 2968 O O . GLU B 1 44 ? -7.120 12.534 -32.841 1.00 41.95 44 GLU B O 1
ATOM 2974 N N . SER B 1 63 ? -1.669 0.693 -21.525 1.00 19.83 63 SER B N 1
ATOM 2975 C CA . SER B 1 63 ? -0.578 0.212 -20.684 1.00 18.97 63 SER B CA 1
ATOM 2976 C C . SER B 1 63 ? -0.484 0.993 -19.373 1.00 17.95 63 SER B C 1
ATOM 2977 O O . SER B 1 63 ? -0.743 2.195 -19.330 1.00 18.46 63 SER B O 1
ATOM 2980 N N . ASN B 1 64 ? -0.097 0.295 -18.311 1.00 16.23 64 ASN B N 1
ATOM 2981 C CA . ASN B 1 64 ? 0.030 0.886 -16.981 1.00 14.28 64 ASN B CA 1
ATOM 2982 C C . ASN B 1 64 ? 1.400 1.555 -16.834 1.00 13.43 64 ASN B C 1
ATOM 2983 O O . ASN B 1 64 ? 2.429 0.887 -16.911 1.00 13.26 64 ASN B O 1
ATOM 2988 N N . PRO B 1 65 ? 1.431 2.883 -16.604 1.00 12.52 65 PRO B N 1
ATOM 2989 C CA . PRO B 1 65 ? 2.699 3.606 -16.460 1.00 12.06 65 PRO B CA 1
ATOM 2990 C C . PRO B 1 65 ? 3.655 3.070 -15.398 1.00 11.29 65 PRO B C 1
ATOM 2991 O O . PRO B 1 65 ? 4.877 3.168 -15.551 1.00 11.43 65 PRO B O 1
ATOM 2995 N N . THR B 1 66 ? 3.114 2.515 -14.318 1.00 10.15 66 THR B N 1
ATOM 2996 C CA . THR B 1 66 ? 3.971 1.989 -13.266 1.00 9.70 66 THR B CA 1
ATOM 2997 C C . THR B 1 66 ? 4.682 0.733 -13.746 1.00 9.66 66 THR B C 1
ATOM 2998 O O . THR B 1 66 ? 5.885 0.578 -13.536 1.00 9.34 66 THR B O 1
ATOM 3002 N N . LEU B 1 67 ? 3.938 -0.157 -14.394 1.00 10.12 67 LEU B N 1
ATOM 3003 C CA . LEU B 1 67 ? 4.527 -1.387 -14.911 1.00 10.96 67 LEU B CA 1
ATOM 3004 C C . LEU B 1 67 ? 5.462 -1.076 -16.071 1.00 10.94 67 LEU B C 1
ATOM 3005 O O . LEU B 1 67 ? 6.541 -1.662 -16.181 1.00 10.75 67 LEU B O 1
ATOM 3010 N N . ASN B 1 68 ? 5.054 -0.150 -16.934 1.00 11.00 68 ASN B N 1
ATOM 3011 C CA . ASN B 1 68 ? 5.884 0.214 -18.086 1.00 11.44 68 ASN B CA 1
ATOM 3012 C C . ASN B 1 68 ? 7.241 0.748 -17.625 1.00 10.44 68 ASN B C 1
ATOM 3013 O O . ASN B 1 68 ? 8.275 0.454 -18.228 1.00 10.03 68 ASN B O 1
ATOM 3018 N N . LEU B 1 69 ? 7.235 1.545 -16.561 1.00 9.59 69 LEU B N 1
ATOM 3019 C CA . LEU B 1 69 ? 8.474 2.115 -16.044 1.00 9.24 69 LEU B CA 1
ATOM 3020 C C . LEU B 1 69 ? 9.388 1.023 -15.513 1.00 8.97 69 LEU B C 1
ATOM 3021 O O . LEU B 1 69 ? 10.584 1.018 -15.784 1.00 9.25 69 LEU B O 1
ATOM 3026 N N . LEU B 1 70 ? 8.822 0.106 -14.734 1.00 8.77 70 LEU B N 1
ATOM 3027 C CA . LEU B 1 70 ? 9.599 -0.998 -14.183 1.00 8.57 70 LEU B CA 1
ATOM 3028 C C . LEU B 1 70 ? 10.221 -1.823 -15.309 1.00 8.89 70 LEU B C 1
ATOM 3029 O O . LEU B 1 70 ? 11.395 -2.193 -15.250 1.00 8.97 70 LEU B O 1
ATOM 3034 N N . GLU B 1 71 ? 9.417 -2.106 -16.327 1.00 9.18 71 GLU B N 1
ATOM 3035 C CA . GLU B 1 71 ? 9.857 -2.897 -17.472 1.00 9.60 71 GLU B CA 1
ATOM 3036 C C . GLU B 1 71 ? 10.971 -2.202 -18.248 1.00 9.99 71 GLU B C 1
ATOM 3037 O O . GLU B 1 71 ? 11.968 -2.830 -18.621 1.00 10.27 71 GLU B O 1
ATOM 3043 N N . ALA B 1 72 ? 10.812 -0.907 -18.482 1.00 9.91 72 ALA B N 1
ATOM 3044 C CA . ALA B 1 72 ? 11.825 -0.153 -19.209 1.00 9.63 72 ALA B CA 1
ATOM 3045 C C . ALA B 1 72 ? 13.124 -0.066 -18.423 1.00 9.80 72 ALA B C 1
ATOM 3046 O O . ALA B 1 72 ? 14.211 -0.189 -18.982 1.00 9.27 72 ALA B O 1
ATOM 3048 N N . ARG B 1 73 ? 13.010 0.144 -17.115 1.00 9.38 73 ARG B N 1
ATOM 3049 C CA . ARG B 1 73 ? 14.189 0.256 -16.275 1.00 9.67 73 ARG B CA 1
ATOM 3050 C C . ARG B 1 73 ? 14.930 -1.078 -16.206 1.00 9.81 73 ARG B C 1
ATOM 3051 O O . ARG B 1 73 ? 16.156 -1.114 -16.305 1.00 9.77 73 ARG B O 1
ATOM 3059 N N . MET B 1 74 ? 14.197 -2.180 -16.060 1.00 9.82 74 MET B N 1
ATOM 3060 C CA . MET B 1 74 ? 14.857 -3.477 -16.007 1.00 9.98 74 MET B CA 1
ATOM 3061 C C . MET B 1 74 ? 15.494 -3.809 -17.352 1.00 9.84 74 MET B C 1
ATOM 3062 O O . MET B 1 74 ? 16.559 -4.427 -17.398 1.00 9.62 74 MET B O 1
ATOM 3067 N N . ALA B 1 75 ? 14.849 -3.401 -18.442 1.00 9.34 75 ALA B N 1
ATOM 3068 C CA . ALA B 1 75 ? 15.409 -3.664 -19.770 1.00 9.91 75 ALA B CA 1
ATOM 3069 C C . ALA B 1 75 ? 16.741 -2.924 -19.866 1.00 10.06 75 ALA B C 1
ATOM 3070 O O . ALA B 1 75 ? 17.742 -3.467 -20.335 1.00 9.95 75 ALA B O 1
ATOM 3072 N N . SER B 1 76 ? 16.755 -1.679 -19.403 1.00 10.27 76 SER B N 1
ATOM 3073 C CA . SER B 1 76 ? 17.974 -0.879 -19.433 1.00 10.66 76 SER B CA 1
ATOM 3074 C C . SER B 1 76 ? 19.101 -1.533 -18.638 1.00 10.89 76 SER B C 1
ATOM 3075 O O . SER B 1 76 ? 20.245 -1.585 -19.093 1.00 11.01 76 SER B O 1
ATOM 3078 N N . LEU B 1 77 ? 18.787 -2.029 -17.445 1.00 10.73 77 LEU B N 1
ATOM 3079 C CA . LEU B 1 77 ? 19.810 -2.649 -16.613 1.00 11.08 77 LEU B CA 1
ATOM 3080 C C . LEU B 1 77 ? 20.390 -3.932 -17.214 1.00 11.37 77 LEU B C 1
ATOM 3081 O O . LEU B 1 77 ? 21.570 -4.227 -17.013 1.00 11.65 77 LEU B O 1
ATOM 3086 N N . GLU B 1 78 ? 19.572 -4.681 -17.948 1.00 12.04 78 GLU B N 1
ATOM 3087 C CA . GLU B 1 78 ? 20.024 -5.925 -18.584 1.00 12.85 78 GLU B CA 1
ATOM 3088 C C . GLU B 1 78 ? 20.556 -5.678 -19.997 1.00 13.24 78 GLU B C 1
ATOM 3089 O O . GLU B 1 78 ? 21.048 -6.601 -20.652 1.00 13.47 78 GLU B O 1
ATOM 3095 N N . GLY B 1 79 ? 20.449 -4.439 -20.466 1.00 13.43 79 GLY B N 1
ATOM 3096 C CA . GLY B 1 79 ? 20.919 -4.119 -21.806 1.00 13.72 79 GLY B CA 1
ATOM 3097 C C . GLY B 1 79 ? 20.023 -4.698 -22.886 1.00 13.55 79 GLY B C 1
ATOM 3098 O O . GLY B 1 79 ? 20.477 -4.996 -23.999 1.00 14.00 79 GLY B O 1
ATOM 3099 N N . GLY B 1 80 ? 18.744 -4.857 -22.560 1.00 12.92 80 GLY B N 1
ATOM 3100 C CA . GLY B 1 80 ? 17.787 -5.402 -23.504 1.00 12.77 80 GLY B CA 1
ATOM 3101 C C . GLY B 1 80 ? 16.862 -4.329 -24.043 1.00 12.48 80 GLY B C 1
ATOM 3102 O O . GLY B 1 80 ? 16.813 -3.220 -23.513 1.00 12.47 80 GLY B O 1
ATOM 3103 N N . GLU B 1 81 ? 16.116 -4.662 -25.089 1.00 12.61 81 GLU B N 1
ATOM 3104 C CA . GLU B 1 81 ? 15.209 -3.708 -25.715 1.00 12.83 81 GLU B CA 1
ATOM 3105 C C . GLU B 1 81 ? 13.877 -3.503 -24.993 1.00 12.52 81 GLU B C 1
ATOM 3106 O O . GLU B 1 81 ? 13.371 -2.377 -24.910 1.00 12.66 81 GLU B O 1
ATOM 3112 N N . ALA B 1 82 ? 13.320 -4.588 -24.465 1.00 11.69 82 ALA B N 1
ATOM 3113 C CA . ALA B 1 82 ? 12.030 -4.527 -23.792 1.00 11.13 82 ALA B CA 1
ATOM 3114 C C . ALA B 1 82 ? 11.967 -5.396 -22.543 1.00 10.86 82 ALA B C 1
ATOM 3115 O O . ALA B 1 82 ? 12.701 -6.370 -22.407 1.00 10.44 82 ALA B O 1
ATOM 3117 N N . GLY B 1 83 ? 11.065 -5.036 -21.637 1.00 10.19 83 GLY B N 1
ATOM 3118 C CA . GLY B 1 83 ? 10.905 -5.802 -20.415 1.00 9.80 83 GLY B CA 1
ATOM 3119 C C . GLY B 1 83 ? 9.449 -6.141 -20.189 1.00 10.01 83 GLY B C 1
ATOM 3120 O O . GLY B 1 83 ? 8.560 -5.523 -20.771 1.00 9.83 83 GLY B O 1
ATOM 3121 N N . LEU B 1 84 ? 9.204 -7.150 -19.362 1.00 9.41 84 LEU B N 1
ATOM 3122 C CA . LEU B 1 84 ? 7.848 -7.560 -19.034 1.00 9.64 84 LEU B CA 1
ATOM 3123 C C . LEU B 1 84 ? 7.850 -7.930 -17.559 1.00 9.76 84 LEU B C 1
ATOM 3124 O O . LEU B 1 84 ? 8.730 -8.661 -17.101 1.00 9.58 84 LEU B O 1
ATOM 3129 N N . ALA B 1 85 ? 6.880 -7.403 -16.816 1.00 9.79 85 ALA B N 1
ATOM 3130 C CA . ALA B 1 85 ? 6.779 -7.690 -15.386 1.00 9.61 85 ALA B CA 1
ATOM 3131 C C . ALA B 1 85 ? 5.654 -8.693 -15.166 1.00 9.47 85 ALA B C 1
ATOM 3132 O O . ALA B 1 85 ? 4.581 -8.558 -15.750 1.00 9.97 85 ALA B O 1
ATOM 3134 N N . LEU B 1 86 ? 5.919 -9.692 -14.323 1.00 9.12 86 LEU B N 1
ATOM 3135 C CA . LEU B 1 86 ? 4.963 -10.750 -14.016 1.00 9.05 86 LEU B CA 1
ATOM 3136 C C . LEU B 1 86 ? 4.769 -10.934 -12.508 1.00 8.23 86 LEU B C 1
ATOM 3137 O O . LEU B 1 86 ? 5.566 -10.458 -11.700 1.00 8.25 86 LEU B O 1
ATOM 3142 N N . ALA B 1 87 ? 3.707 -11.652 -12.152 1.00 8.30 87 ALA B N 1
ATOM 3143 C CA . ALA B 1 87 ? 3.358 -11.905 -10.757 1.00 8.53 87 ALA B CA 1
ATOM 3144 C C . ALA B 1 87 ? 4.418 -12.646 -9.946 1.00 8.49 87 ALA B C 1
ATOM 3145 O O . ALA B 1 87 ? 4.472 -12.515 -8.721 1.00 8.38 87 ALA B O 1
ATOM 3147 N N . SER B 1 88 ? 5.271 -13.413 -10.617 1.00 8.71 88 SER B N 1
ATOM 3148 C CA . SER B 1 88 ? 6.299 -14.169 -9.915 1.00 8.29 88 SER B CA 1
ATOM 3149 C C . SER B 1 88 ? 7.357 -14.642 -10.895 1.00 8.52 88 SER B C 1
ATOM 3150 O O . SER B 1 88 ? 7.172 -14.548 -12.105 1.00 8.50 88 SER B O 1
ATOM 3153 N N . GLY B 1 89 ? 8.456 -15.158 -10.358 1.00 9.16 89 GLY B N 1
ATOM 3154 C CA . GLY B 1 89 ? 9.502 -15.695 -11.210 1.00 9.59 89 GLY B CA 1
ATOM 3155 C C . GLY B 1 89 ? 8.921 -16.838 -12.017 1.00 10.36 89 GLY B C 1
ATOM 3156 O O . GLY B 1 89 ? 9.230 -16.983 -13.191 1.00 9.85 89 GLY B O 1
ATOM 3157 N N . MET B 1 90 ? 8.079 -17.664 -11.395 1.00 10.91 90 MET B N 1
ATOM 3158 C CA . MET B 1 90 ? 7.463 -18.776 -12.118 1.00 11.91 90 MET B CA 1
ATOM 3159 C C . MET B 1 90 ? 6.553 -18.250 -13.228 1.00 11.65 90 MET B C 1
ATOM 3160 O O . MET B 1 90 ? 6.440 -18.857 -14.291 1.00 11.64 90 MET B O 1
ATOM 3165 N N . GLY B 1 91 ? 5.914 -17.111 -12.976 1.00 11.27 91 GLY B N 1
ATOM 3166 C CA . GLY B 1 91 ? 5.052 -16.514 -13.980 1.00 10.58 91 GLY B CA 1
ATOM 3167 C C . GLY B 1 91 ? 5.877 -16.084 -15.182 1.00 10.46 91 GLY B C 1
ATOM 3168 O O . GLY B 1 91 ? 5.422 -16.162 -16.324 1.00 9.70 91 GLY B O 1
ATOM 3169 N N . ALA B 1 92 ? 7.098 -15.629 -14.927 1.00 10.00 92 ALA B N 1
ATOM 3170 C CA . ALA B 1 92 ? 7.984 -15.197 -16.003 1.00 10.20 92 ALA B CA 1
ATOM 3171 C C . ALA B 1 92 ? 8.426 -16.402 -16.838 1.00 10.80 92 ALA B C 1
ATOM 3172 O O . ALA B 1 92 ? 8.373 -16.368 -18.069 1.00 10.49 92 ALA B O 1
ATOM 3174 N N . ILE B 1 93 ? 8.840 -17.468 -16.157 1.00 11.12 93 ILE B N 1
ATOM 3175 C CA . ILE B 1 93 ? 9.305 -18.682 -16.826 1.00 12.46 93 ILE B CA 1
ATOM 3176 C C . ILE B 1 93 ? 8.192 -19.355 -17.626 1.00 11.88 93 ILE B C 1
ATOM 3177 O O . ILE B 1 93 ? 8.361 -19.651 -18.810 1.00 12.13 93 ILE B O 1
ATOM 3182 N N . THR B 1 94 ? 7.043 -19.582 -16.995 1.00 11.59 94 THR B N 1
ATOM 3183 C CA . THR B 1 94 ? 5.929 -20.222 -17.690 1.00 11.23 94 THR B CA 1
ATOM 3184 C C . THR B 1 94 ? 5.382 -19.389 -18.858 1.00 10.95 94 THR B C 1
ATOM 3185 O O . THR B 1 94 ? 5.132 -19.924 -19.937 1.00 11.11 94 THR B O 1
ATOM 3189 N N . SER B 1 95 ? 5.195 -18.086 -18.652 1.00 10.34 95 SER B N 1
ATOM 3190 C CA . SER B 1 95 ? 4.670 -17.232 -19.717 1.00 10.33 95 SER B CA 1
ATOM 3191 C C . SER B 1 95 ? 5.597 -17.267 -20.923 1.00 10.51 95 SER B C 1
ATOM 3192 O O . SER B 1 95 ? 5.151 -17.218 -22.068 1.00 10.57 95 SER B O 1
ATOM 3195 N N . THR B 1 96 ? 6.891 -17.342 -20.648 1.00 10.55 96 THR B N 1
ATOM 3196 C CA . THR B 1 96 ? 7.894 -17.379 -21.703 1.00 11.34 96 THR B CA 1
ATOM 3197 C C . THR B 1 96 ? 7.867 -18.705 -22.460 1.00 12.12 96 THR B C 1
ATOM 3198 O O . THR B 1 96 ? 7.792 -18.716 -23.689 1.00 12.31 96 THR B O 1
ATOM 3202 N N . LEU B 1 97 ? 7.912 -19.817 -21.730 1.00 12.63 97 LEU B N 1
ATOM 3203 C CA . LEU B 1 97 ? 7.915 -21.140 -22.357 1.00 13.16 97 LEU B CA 1
ATOM 3204 C C . LEU B 1 97 ? 6.619 -21.502 -23.081 1.00 13.31 97 LEU B C 1
ATOM 3205 O O . LEU B 1 97 ? 6.658 -22.130 -24.140 1.00 13.63 97 LEU B O 1
ATOM 3210 N N . TRP B 1 98 ? 5.473 -21.114 -22.522 1.00 13.54 98 TRP B N 1
ATOM 3211 C CA . TRP B 1 98 ? 4.185 -21.393 -23.156 1.00 13.55 98 TRP B CA 1
ATOM 3212 C C . TRP B 1 98 ? 4.113 -20.674 -24.500 1.00 13.76 98 TRP B C 1
ATOM 3213 O O . TRP B 1 98 ? 3.468 -21.141 -25.427 1.00 13.78 98 TRP B O 1
ATOM 3224 N N . THR B 1 99 ? 4.770 -19.523 -24.587 1.00 13.32 99 THR B N 1
ATOM 3225 C CA . THR B 1 99 ? 4.772 -18.734 -25.809 1.00 13.80 99 THR B CA 1
ATOM 3226 C C . THR B 1 99 ? 5.642 -19.330 -26.913 1.00 13.97 99 THR B C 1
ATOM 3227 O O . THR B 1 99 ? 5.228 -19.418 -28.072 1.00 14.21 99 THR B O 1
ATOM 3231 N N . LEU B 1 100 ? 6.847 -19.743 -26.543 1.00 14.22 100 LEU B N 1
ATOM 3232 C CA . LEU B 1 100 ? 7.808 -20.261 -27.511 1.00 14.72 100 LEU B CA 1
ATOM 3233 C C . LEU B 1 100 ? 7.700 -21.714 -27.950 1.00 15.33 100 LEU B C 1
ATOM 3234 O O . LEU B 1 100 ? 8.247 -22.083 -28.992 1.00 15.32 100 LEU B O 1
ATOM 3239 N N . LEU B 1 101 ? 6.999 -22.536 -27.182 1.00 15.60 101 LEU B N 1
ATOM 3240 C CA . LEU B 1 101 ? 6.905 -23.956 -27.507 1.00 15.86 101 LEU B CA 1
ATOM 3241 C C . LEU B 1 101 ? 5.515 -24.471 -27.845 1.00 16.12 101 LEU B C 1
ATOM 3242 O O . LEU B 1 101 ? 4.506 -23.944 -27.386 1.00 16.04 101 LEU B O 1
ATOM 3247 N N . ARG B 1 102 ? 5.485 -25.520 -28.661 1.00 16.32 102 ARG B N 1
ATOM 3248 C CA . ARG B 1 102 ? 4.246 -26.171 -29.067 1.00 16.36 102 ARG B CA 1
ATOM 3249 C C . ARG B 1 102 ? 4.534 -27.666 -29.163 1.00 16.62 102 ARG B C 1
ATOM 3250 O O . ARG B 1 102 ? 5.693 -28.071 -29.183 1.00 16.69 102 ARG B O 1
ATOM 3258 N N . PRO B 1 103 ? 3.486 -28.508 -29.199 1.00 17.06 103 PRO B N 1
ATOM 3259 C CA . PRO B 1 103 ? 3.685 -29.959 -29.289 1.00 17.38 103 PRO B CA 1
ATOM 3260 C C . PRO B 1 103 ? 4.665 -30.341 -30.396 1.00 17.71 103 PRO B C 1
ATOM 3261 O O . PRO B 1 103 ? 4.550 -29.867 -31.526 1.00 18.00 103 PRO B O 1
ATOM 3265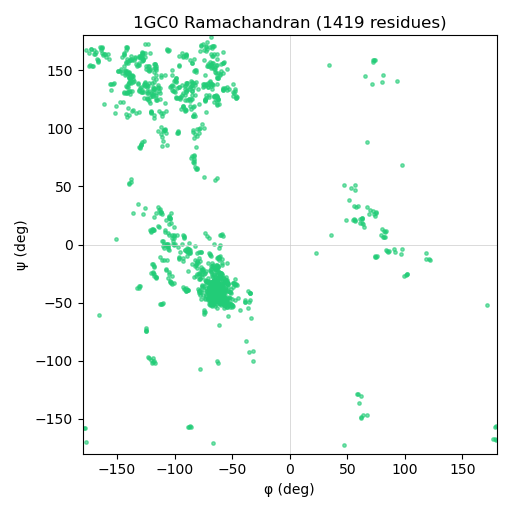 N N . GLY B 1 104 ? 5.630 -31.191 -30.061 1.00 17.98 104 GLY B N 1
ATOM 3266 C CA . GLY B 1 104 ? 6.610 -31.612 -31.047 1.00 18.53 104 GLY B CA 1
ATOM 3267 C C . GLY B 1 104 ? 7.940 -30.901 -30.901 1.00 18.95 104 GLY B C 1
ATOM 3268 O O . GLY B 1 104 ? 8.980 -31.424 -31.309 1.00 19.12 104 GLY B O 1
ATOM 3269 N N . ASP B 1 105 ? 7.909 -29.700 -30.326 1.00 19.02 105 ASP B N 1
ATOM 3270 C CA . ASP B 1 105 ? 9.120 -28.917 -30.115 1.00 19.38 105 ASP B CA 1
ATOM 3271 C C . ASP B 1 105 ? 9.954 -29.555 -29.014 1.00 19.67 105 ASP B C 1
ATOM 3272 O O . ASP B 1 105 ? 9.434 -30.274 -28.160 1.00 19.62 105 ASP B O 1
ATOM 3277 N N . GLU B 1 106 ? 11.253 -29.288 -29.041 1.00 20.10 106 GLU B N 1
ATOM 3278 C CA . GLU B 1 106 ? 12.157 -29.815 -28.036 1.00 20.81 106 GLU B CA 1
ATOM 3279 C C . GLU B 1 106 ? 12.826 -28.686 -27.262 1.00 20.82 106 GLU B C 1
ATOM 3280 O O . GLU B 1 106 ? 13.148 -27.636 -27.819 1.00 20.34 106 GLU B O 1
ATOM 3286 N N . VAL B 1 107 ? 13.023 -28.910 -25.968 1.00 20.87 107 VAL B N 1
ATOM 3287 C CA . VAL B 1 107 ? 13.678 -27.931 -25.115 1.00 21.08 107 VAL B CA 1
ATOM 3288 C C . VAL B 1 107 ? 14.871 -28.590 -24.442 1.00 21.21 107 VAL B C 1
ATOM 3289 O O . VAL B 1 107 ? 14.734 -29.644 -23.822 1.00 21.05 107 VAL B O 1
ATOM 3293 N N . LEU B 1 108 ? 16.041 -27.979 -24.582 1.00 21.55 108 LEU B N 1
ATOM 3294 C CA . LEU B 1 108 ? 17.243 -28.498 -23.946 1.00 22.16 108 LEU B CA 1
ATOM 3295 C C . LEU B 1 108 ? 17.401 -27.720 -22.646 1.00 22.72 108 LEU B C 1
ATOM 3296 O O . LEU B 1 108 ? 17.405 -26.490 -22.649 1.00 22.27 108 LEU B O 1
ATOM 3301 N N . LEU B 1 109 ? 17.524 -28.449 -21.541 1.00 23.45 109 LEU B N 1
ATOM 3302 C CA . LEU B 1 109 ? 17.634 -27.849 -20.215 1.00 24.68 109 LEU B CA 1
ATOM 3303 C C . LEU B 1 109 ? 18.956 -28.145 -19.516 1.00 25.77 109 LEU B C 1
ATOM 3304 O O . LEU B 1 109 ? 19.612 -29.145 -19.804 1.00 25.58 109 LEU B O 1
ATOM 3309 N N . GLY B 1 110 ? 19.346 -27.270 -18.593 1.00 27.13 110 GLY B N 1
ATOM 3310 C CA . GLY B 1 110 ? 20.569 -27.502 -17.846 1.00 28.80 110 GLY B CA 1
ATOM 3311 C C . GLY B 1 110 ? 20.315 -28.731 -16.990 1.00 30.15 110 GLY B C 1
ATOM 3312 O O . GLY B 1 110 ? 19.160 -29.038 -16.697 1.00 30.11 110 GLY B O 1
ATOM 3313 N N . ASN B 1 111 ? 21.368 -29.439 -16.589 1.00 31.61 111 ASN B N 1
ATOM 3314 C CA . ASN B 1 111 ? 21.203 -30.646 -15.777 1.00 33.18 111 ASN B CA 1
ATOM 3315 C C . ASN B 1 111 ? 20.563 -30.404 -14.413 1.00 34.09 111 ASN B C 1
ATOM 3316 O O . ASN B 1 111 ? 19.837 -31.260 -13.902 1.00 34.38 111 ASN B O 1
ATOM 3321 N N . THR B 1 112 ? 20.839 -29.249 -13.818 1.00 34.96 112 THR B N 1
ATOM 3322 C CA . THR B 1 112 ? 20.271 -28.918 -12.516 1.00 35.92 112 THR B CA 1
ATOM 3323 C C . THR B 1 112 ? 19.459 -27.633 -12.608 1.00 36.38 112 THR B C 1
ATOM 3324 O O . THR B 1 112 ? 19.978 -26.583 -12.991 1.00 36.64 112 THR B O 1
ATOM 3328 N N . LEU B 1 113 ? 18.181 -27.725 -12.253 1.00 36.89 113 LEU B N 1
ATOM 3329 C CA . LEU B 1 113 ? 17.279 -26.580 -12.304 1.00 37.36 113 LEU B CA 1
ATOM 3330 C C . LEU B 1 113 ? 16.586 -26.344 -10.967 1.00 37.68 113 LEU B C 1
ATOM 3331 O O . LEU B 1 113 ? 16.699 -27.149 -10.041 1.00 37.69 113 LEU B O 1
ATOM 3336 N N . TYR B 1 114 ? 15.870 -25.228 -10.881 1.00 38.05 114 TYR B N 1
ATOM 3337 C CA . TYR B 1 114 ? 15.120 -24.875 -9.682 1.00 38.33 114 TYR B CA 1
ATOM 3338 C C . TYR B 1 114 ? 14.023 -25.923 -9.513 1.00 38.32 114 TYR B C 1
ATOM 3339 O O . TYR B 1 114 ? 13.579 -26.526 -10.493 1.00 38.47 114 TYR B O 1
ATOM 3348 N N . GLY B 1 115 ? 13.592 -26.138 -8.274 1.00 38.17 115 GLY B N 1
ATOM 3349 C CA . GLY B 1 115 ? 12.558 -27.121 -8.006 1.00 37.95 115 GLY B CA 1
ATOM 3350 C C . GLY B 1 115 ? 11.294 -26.947 -8.828 1.00 37.83 115 GLY B C 1
ATOM 3351 O O . GLY B 1 115 ? 10.923 -27.832 -9.601 1.00 37.68 115 GLY B O 1
ATOM 3352 N N . CYS B 1 116 ? 10.626 -25.809 -8.664 1.00 37.62 116 CYS B N 1
ATOM 3353 C CA . CYS B 1 116 ? 9.393 -25.541 -9.396 1.00 37.38 116 CYS B CA 1
ATOM 3354 C C . CYS B 1 116 ? 9.604 -25.521 -10.909 1.00 36.66 116 CYS B C 1
ATOM 3355 O O . CYS B 1 116 ? 8.751 -25.992 -11.663 1.00 36.74 116 CYS B O 1
ATOM 3358 N N . THR B 1 117 ? 10.732 -24.976 -11.356 1.00 35.86 117 THR B N 1
ATOM 3359 C CA . THR B 1 117 ? 11.020 -24.934 -12.786 1.00 34.87 117 THR B CA 1
ATOM 3360 C C . THR B 1 117 ? 11.091 -26.370 -13.285 1.00 34.09 117 THR B C 1
ATOM 3361 O O . THR B 1 117 ? 10.452 -26.730 -14.272 1.00 33.71 117 THR B O 1
ATOM 3365 N N . PHE B 1 118 ? 11.875 -27.187 -12.589 1.00 33.16 118 PHE B N 1
ATOM 3366 C CA . PHE B 1 118 ? 12.027 -28.590 -12.947 1.00 32.34 118 PHE B CA 1
ATOM 3367 C C . PHE B 1 118 ? 10.653 -29.236 -13.058 1.00 31.80 118 PHE B C 1
ATOM 3368 O O . PHE B 1 118 ? 10.373 -29.958 -14.014 1.00 31.72 118 PHE B O 1
ATOM 3376 N N . ALA B 1 119 ? 9.800 -28.959 -12.074 1.00 31.11 119 ALA B N 1
ATOM 3377 C CA . ALA B 1 119 ? 8.451 -29.511 -12.033 1.00 30.62 119 ALA B CA 1
ATOM 3378 C C . ALA B 1 119 ? 7.581 -29.006 -13.177 1.00 30.32 119 ALA B C 1
ATOM 3379 O O . ALA B 1 119 ? 6.856 -29.783 -13.803 1.00 30.52 119 ALA B O 1
ATOM 3381 N N . PHE B 1 120 ? 7.644 -27.706 -13.444 1.00 29.68 120 PHE B N 1
ATOM 3382 C CA . PHE B 1 120 ? 6.858 -27.124 -14.524 1.00 28.84 120 PHE B CA 1
ATOM 3383 C C . PHE B 1 120 ? 7.151 -27.859 -15.819 1.00 28.54 120 PHE B C 1
ATOM 3384 O O . PHE B 1 120 ? 6.242 -28.238 -16.553 1.00 28.52 120 PHE B O 1
ATOM 3392 N N . LEU B 1 121 ? 8.431 -28.059 -16.095 1.00 28.02 121 LEU B N 1
ATOM 3393 C CA . LEU B 1 121 ? 8.818 -28.745 -17.312 1.00 27.64 121 LEU B CA 1
ATOM 3394 C C . LEU B 1 121 ? 8.270 -30.168 -17.334 1.00 27.18 121 LEU B C 1
ATOM 3395 O O . LEU B 1 121 ? 7.355 -30.471 -18.095 1.00 27.68 121 LEU B O 1
ATOM 3400 N N . HIS B 1 122 ? 8.804 -31.028 -16.476 1.00 26.47 122 HIS B N 1
ATOM 3401 C CA . HIS B 1 122 ? 8.391 -32.427 -16.435 1.00 25.56 122 HIS B CA 1
ATOM 3402 C C . HIS B 1 122 ? 6.930 -32.719 -16.106 1.00 25.03 122 HIS B C 1
ATOM 3403 O O . HIS B 1 122 ? 6.305 -33.551 -16.765 1.00 24.94 122 HIS B O 1
ATOM 3410 N N . HIS B 1 123 ? 6.378 -32.048 -15.100 1.00 24.04 123 HIS B N 1
ATOM 3411 C CA . HIS B 1 123 ? 4.990 -32.297 -14.720 1.00 23.47 123 HIS B CA 1
ATOM 3412 C C . HIS B 1 123 ? 3.983 -31.320 -15.315 1.00 22.67 123 HIS B C 1
ATOM 3413 O O . HIS B 1 123 ? 2.775 -31.468 -15.105 1.00 22.30 123 HIS B O 1
ATOM 3420 N N . GLY B 1 124 ? 4.472 -30.333 -16.061 1.00 21.49 124 GLY B N 1
ATOM 3421 C CA . GLY B 1 124 ? 3.579 -29.355 -16.657 1.00 20.51 124 GLY B CA 1
ATOM 3422 C C . GLY B 1 124 ? 3.590 -29.321 -18.175 1.00 19.99 124 GLY B C 1
ATOM 3423 O O . GLY B 1 124 ? 2.950 -30.142 -18.826 1.00 19.46 124 GLY B O 1
ATOM 3424 N N . ILE B 1 125 ? 4.312 -28.361 -18.744 1.00 19.74 125 ILE B N 1
ATOM 3425 C CA . ILE B 1 125 ? 4.380 -28.226 -20.195 1.00 19.42 125 ILE B CA 1
ATOM 3426 C C . ILE B 1 125 ? 4.913 -29.506 -20.844 1.00 19.51 125 ILE B C 1
ATOM 3427 O O . ILE B 1 125 ? 4.564 -29.832 -21.980 1.00 19.34 125 ILE B O 1
ATOM 3432 N N . GLY B 1 126 ? 5.749 -30.235 -20.111 1.00 19.51 126 GLY B N 1
ATOM 3433 C CA . GLY B 1 126 ? 6.303 -31.470 -20.633 1.00 19.57 126 GLY B CA 1
ATOM 3434 C C . GLY B 1 126 ? 5.247 -32.534 -20.874 1.00 19.64 126 GLY B C 1
ATOM 3435 O O . GLY B 1 126 ? 5.469 -33.477 -21.640 1.00 19.59 126 GLY B O 1
ATOM 3436 N N . GLU B 1 127 ? 4.094 -32.392 -20.227 1.00 19.09 127 GLU B N 1
ATOM 3437 C CA . GLU B 1 127 ? 3.017 -33.363 -20.401 1.00 19.30 127 GLU B CA 1
ATOM 3438 C C . GLU B 1 127 ? 2.059 -32.963 -21.521 1.00 19.29 127 GLU B C 1
ATOM 3439 O O . GLU B 1 127 ? 1.033 -33.614 -21.729 1.00 19.42 127 GLU B O 1
ATOM 3445 N N . PHE B 1 128 ? 2.390 -31.896 -22.244 1.00 18.86 128 PHE B N 1
ATOM 3446 C CA . PHE B 1 128 ? 1.540 -31.447 -23.341 1.00 18.99 128 PHE B CA 1
ATOM 3447 C C . PHE B 1 128 ? 2.160 -31.637 -24.727 1.00 19.63 128 PHE B C 1
ATOM 3448 O O . PHE B 1 128 ? 1.829 -30.913 -25.665 1.00 20.49 128 PHE B O 1
ATOM 3456 N N . GLY B 1 129 ? 3.058 -32.608 -24.852 1.00 20.06 129 GLY B N 1
ATOM 3457 C CA . GLY B 1 129 ? 3.669 -32.873 -26.144 1.00 20.28 129 GLY B CA 1
ATOM 3458 C C . GLY B 1 129 ? 5.032 -32.256 -26.382 1.00 20.59 129 GLY B C 1
ATOM 3459 O O . GLY B 1 129 ? 5.646 -32.486 -27.428 1.00 20.62 129 GLY B O 1
ATOM 3460 N N . VAL B 1 130 ? 5.509 -31.463 -25.430 1.00 20.57 130 VAL B N 1
ATOM 3461 C CA . VAL B 1 130 ? 6.815 -30.828 -25.557 1.00 21.05 130 VAL B CA 1
ATOM 3462 C C . VAL B 1 130 ? 7.900 -31.755 -25.018 1.00 21.69 130 VAL B C 1
ATOM 3463 O O . VAL B 1 130 ? 7.831 -32.207 -23.877 1.00 21.32 130 VAL B O 1
ATOM 3467 N N . LYS B 1 131 ? 8.905 -32.039 -25.842 1.00 22.53 131 LYS B N 1
ATOM 3468 C CA . LYS B 1 131 ? 9.986 -32.924 -25.425 1.00 23.79 131 LYS B CA 1
ATOM 3469 C C . LYS B 1 131 ? 11.077 -32.192 -24.653 1.00 24.32 131 LYS B C 1
ATOM 3470 O O . LYS B 1 131 ? 11.551 -31.136 -25.071 1.00 24.15 131 LYS B O 1
ATOM 3476 N N . LEU B 1 132 ? 11.470 -32.769 -23.523 1.00 24.92 132 LEU B N 1
ATOM 3477 C CA . LEU B 1 132 ? 12.505 -32.188 -22.681 1.00 26.08 132 LEU B CA 1
ATOM 3478 C C . LEU B 1 132 ? 13.744 -33.066 -22.722 1.00 26.82 132 LEU B C 1
ATOM 3479 O O . LEU B 1 132 ? 13.644 -34.292 -22.783 1.00 27.05 132 LEU B O 1
ATOM 3484 N N . ARG B 1 133 ? 14.911 -32.436 -22.678 1.00 27.64 133 ARG B N 1
ATOM 3485 C CA . ARG B 1 133 ? 16.168 -33.164 -22.712 1.00 28.62 133 ARG B CA 1
ATOM 3486 C C . ARG B 1 133 ? 17.194 -32.406 -21.878 1.00 28.73 133 ARG B C 1
ATOM 3487 O O . ARG B 1 133 ? 17.467 -31.233 -22.128 1.00 28.57 133 ARG B O 1
ATOM 3495 N N . HIS B 1 134 ? 17.749 -33.079 -20.876 1.00 29.04 134 HIS B N 1
ATOM 3496 C CA . HIS B 1 134 ? 18.743 -32.473 -19.998 1.00 29.60 134 HIS B CA 1
ATOM 3497 C C . HIS B 1 134 ? 20.154 -32.694 -20.526 1.00 30.00 134 HIS B C 1
ATOM 3498 O O . HIS B 1 134 ? 20.522 -33.810 -20.885 1.00 29.95 134 HIS B O 1
ATOM 3505 N N . VAL B 1 135 ? 20.941 -31.623 -20.573 1.00 30.49 135 VAL B N 1
ATOM 3506 C CA . VAL B 1 135 ? 22.314 -31.709 -21.055 1.00 31.09 135 VAL B CA 1
ATOM 3507 C C . VAL B 1 135 ? 23.232 -30.776 -20.269 1.00 31.50 135 VAL B C 1
ATOM 3508 O O . VAL B 1 135 ? 22.790 -29.759 -19.728 1.00 31.29 135 VAL B O 1
ATOM 3512 N N . ASP B 1 136 ? 24.510 -31.134 -20.206 1.00 31.94 136 ASP B N 1
ATOM 3513 C CA . ASP B 1 136 ? 25.500 -30.331 -19.498 1.00 32.39 136 ASP B CA 1
ATOM 3514 C C . ASP B 1 136 ? 25.857 -29.122 -20.354 1.00 32.54 136 ASP B C 1
ATOM 3515 O O . ASP B 1 136 ? 26.592 -29.241 -21.335 1.00 32.51 136 ASP B O 1
ATOM 3520 N N . MET B 1 137 ? 25.330 -27.961 -19.979 1.00 32.73 137 MET B N 1
ATOM 3521 C CA . MET B 1 137 ? 25.586 -26.730 -20.718 1.00 32.96 137 MET B CA 1
ATOM 3522 C C . MET B 1 137 ? 27.062 -26.347 -20.705 1.00 33.35 137 MET B C 1
ATOM 3523 O O . MET B 1 137 ? 27.510 -25.558 -21.536 1.00 33.38 137 MET B O 1
ATOM 3528 N N . ALA B 1 138 ? 27.815 -26.906 -19.762 1.00 33.68 138 ALA B N 1
ATOM 3529 C CA . ALA B 1 138 ? 29.242 -26.620 -19.660 1.00 33.95 138 ALA B CA 1
ATOM 3530 C C . ALA B 1 138 ? 30.010 -27.431 -20.698 1.00 34.15 138 ALA B C 1
ATOM 3531 O O . ALA B 1 138 ? 31.193 -27.193 -20.940 1.00 34.34 138 ALA B O 1
ATOM 3533 N N . ASP B 1 139 ? 29.323 -28.390 -21.310 1.00 34.37 139 ASP B N 1
ATOM 3534 C CA . ASP B 1 139 ? 29.926 -29.246 -22.323 1.00 34.52 139 ASP B CA 1
ATOM 3535 C C . ASP B 1 139 ? 29.339 -28.930 -23.695 1.00 34.55 139 ASP B C 1
ATOM 3536 O O . ASP B 1 139 ? 28.401 -29.588 -24.146 1.00 34.46 139 ASP B O 1
ATOM 3541 N N . LEU B 1 140 ? 29.901 -27.922 -24.355 1.00 34.61 140 LEU B N 1
ATOM 3542 C CA . LEU B 1 140 ? 29.433 -27.506 -25.672 1.00 34.76 140 LEU B CA 1
ATOM 3543 C C . LEU B 1 140 ? 29.396 -28.660 -26.665 1.00 34.94 140 LEU B C 1
ATOM 3544 O O . LEU B 1 140 ? 28.540 -28.700 -27.550 1.00 35.01 140 LEU B O 1
ATOM 3549 N N . GLN B 1 141 ? 30.327 -29.597 -26.517 1.00 35.18 141 GLN B N 1
ATOM 3550 C CA . GLN B 1 141 ? 30.390 -30.753 -27.401 1.00 35.20 141 GLN B CA 1
ATOM 3551 C C . GLN B 1 141 ? 29.103 -31.563 -27.273 1.00 34.90 141 GLN B C 1
ATOM 3552 O O . GLN B 1 141 ? 28.519 -31.984 -28.272 1.00 34.81 141 GLN B O 1
ATOM 3558 N N . ALA B 1 142 ? 28.666 -31.776 -26.037 1.00 34.55 142 ALA B N 1
ATOM 3559 C CA . ALA B 1 142 ? 27.447 -32.531 -25.776 1.00 34.32 142 ALA B CA 1
ATOM 3560 C C . ALA B 1 142 ? 26.213 -31.745 -26.215 1.00 34.09 142 ALA B C 1
ATOM 3561 O O . ALA B 1 142 ? 25.277 -32.310 -26.780 1.00 33.88 142 ALA B O 1
ATOM 3563 N N . LEU B 1 143 ? 26.217 -30.441 -25.957 1.00 33.84 143 LEU B N 1
ATOM 3564 C CA . LEU B 1 143 ? 25.089 -29.593 -26.332 1.00 33.68 143 LEU B CA 1
ATOM 3565 C C . LEU B 1 143 ? 24.840 -29.643 -27.836 1.00 33.58 143 LEU B C 1
ATOM 3566 O O . LEU B 1 143 ? 23.706 -29.811 -28.282 1.00 33.66 143 LEU B O 1
ATOM 3571 N N . GLU B 1 144 ? 25.908 -29.497 -28.613 1.00 33.59 144 GLU B N 1
ATOM 3572 C CA . GLU B 1 144 ? 25.801 -29.522 -30.065 1.00 33.50 144 GLU B CA 1
ATOM 3573 C C . GLU B 1 144 ? 25.296 -30.874 -30.558 1.00 32.96 144 GLU B C 1
ATOM 3574 O O . GLU B 1 144 ? 24.575 -30.952 -31.553 1.00 32.93 144 GLU B O 1
ATOM 3580 N N . ALA B 1 145 ? 25.671 -31.936 -29.852 1.00 32.48 145 ALA B N 1
ATOM 3581 C CA . ALA B 1 145 ? 25.259 -33.286 -30.216 1.00 31.86 145 ALA B CA 1
ATOM 3582 C C . ALA B 1 145 ? 23.788 -33.517 -29.883 1.00 31.52 145 ALA B C 1
ATOM 3583 O O . ALA B 1 145 ? 23.129 -34.362 -30.490 1.00 31.41 145 ALA B O 1
ATOM 3585 N N . ALA B 1 146 ? 23.279 -32.755 -28.920 1.00 30.85 146 ALA B N 1
ATOM 3586 C CA . ALA B 1 146 ? 21.888 -32.874 -28.495 1.00 30.10 146 ALA B CA 1
ATOM 3587 C C . ALA B 1 146 ? 20.946 -32.002 -29.322 1.00 29.49 146 ALA B C 1
ATOM 3588 O O . ALA B 1 146 ? 19.728 -32.083 -29.170 1.00 29.57 146 ALA B O 1
ATOM 3590 N N . MET B 1 147 ? 21.509 -31.169 -30.192 1.00 28.95 147 MET B N 1
ATOM 3591 C CA . MET B 1 147 ? 20.705 -30.291 -31.040 1.00 28.34 147 MET B CA 1
ATOM 3592 C C . MET B 1 147 ? 20.008 -31.070 -32.149 1.00 28.11 147 MET B C 1
ATOM 3593 O O . MET B 1 147 ? 20.646 -31.828 -32.880 1.00 28.26 147 MET B O 1
ATOM 3598 N N . THR B 1 148 ? 18.698 -30.879 -32.271 1.00 27.51 148 THR B N 1
ATOM 3599 C CA . THR B 1 148 ? 17.914 -31.551 -33.301 1.00 26.94 148 THR B CA 1
ATOM 3600 C C . THR B 1 148 ? 17.097 -30.512 -34.060 1.00 26.49 148 THR B C 1
ATOM 3601 O O . THR B 1 148 ? 16.922 -29.384 -33.593 1.00 26.43 148 THR B O 1
ATOM 3605 N N . PRO B 1 149 ? 16.592 -30.875 -35.248 1.00 25.97 149 PRO B N 1
ATOM 3606 C CA . PRO B 1 149 ? 15.792 -29.940 -36.043 1.00 25.32 149 PRO B CA 1
ATOM 3607 C C . PRO B 1 149 ? 14.557 -29.471 -35.275 1.00 24.66 149 PRO B C 1
ATOM 3608 O O . PRO B 1 149 ? 13.926 -28.480 -35.641 1.00 24.39 149 PRO B O 1
ATOM 3612 N N . ALA B 1 150 ? 14.218 -30.193 -34.210 1.00 23.59 150 ALA B N 1
ATOM 3613 C CA . ALA B 1 150 ? 13.052 -29.858 -33.402 1.00 22.73 150 ALA B CA 1
ATOM 3614 C C . ALA B 1 150 ? 13.372 -28.943 -32.223 1.00 22.05 150 ALA B C 1
ATOM 3615 O O . ALA B 1 150 ? 12.464 -28.377 -31.620 1.00 21.87 150 ALA B O 1
ATOM 3617 N N . THR B 1 151 ? 14.652 -28.799 -31.894 1.00 21.42 151 THR B N 1
ATOM 3618 C CA . THR B 1 151 ? 15.057 -27.951 -30.772 1.00 21.06 151 THR B CA 1
ATOM 3619 C C . THR B 1 151 ? 14.640 -26.501 -30.994 1.00 20.59 151 THR B C 1
ATOM 3620 O O . THR B 1 151 ? 15.048 -25.881 -31.969 1.00 20.75 151 THR B O 1
ATOM 3624 N N . ARG B 1 152 ? 13.839 -25.956 -30.080 1.00 19.95 152 ARG B N 1
ATOM 3625 C CA . ARG B 1 152 ? 13.371 -24.576 -30.211 1.00 19.32 152 ARG B CA 1
ATOM 3626 C C . ARG B 1 152 ? 13.807 -23.665 -29.069 1.00 18.76 152 ARG B C 1
ATOM 3627 O O . ARG B 1 152 ? 13.893 -22.445 -29.236 1.00 18.54 152 ARG B O 1
ATOM 3635 N N . VAL B 1 153 ? 14.078 -24.254 -27.911 1.00 18.06 153 VAL B N 1
ATOM 3636 C CA . VAL B 1 153 ? 14.491 -23.473 -26.756 1.00 17.78 153 VAL B CA 1
ATOM 3637 C C . VAL B 1 153 ? 15.608 -24.140 -25.973 1.00 17.61 153 VAL B C 1
ATOM 3638 O O . VAL B 1 153 ? 15.622 -25.354 -25.805 1.00 17.42 153 VAL B O 1
ATOM 3642 N N . ILE B 1 154 ? 16.559 -23.329 -25.525 1.00 17.60 154 ILE B N 1
ATOM 3643 C CA . ILE B 1 154 ? 17.658 -23.802 -24.697 1.00 17.50 154 ILE B CA 1
ATOM 3644 C C . ILE B 1 154 ? 17.489 -22.980 -23.422 1.00 17.62 154 ILE B C 1
ATOM 3645 O O . ILE B 1 154 ? 17.626 -21.757 -23.445 1.00 17.02 154 ILE B O 1
ATOM 3650 N N . TYR B 1 155 ? 17.185 -23.652 -22.317 1.00 17.85 155 TYR B N 1
ATOM 3651 C CA . TYR B 1 155 ? 16.956 -22.963 -21.052 1.00 18.63 155 TYR B CA 1
ATOM 3652 C C . TYR B 1 155 ? 17.841 -23.454 -19.913 1.00 18.99 155 TYR B C 1
ATOM 3653 O O . TYR B 1 155 ? 17.938 -24.653 -19.666 1.00 19.23 155 TYR B O 1
ATOM 3662 N N . PHE B 1 156 ? 18.476 -22.518 -19.211 1.00 19.73 156 PHE B N 1
ATOM 3663 C CA . PHE B 1 156 ? 19.351 -22.876 -18.099 1.00 20.68 156 PHE B CA 1
ATOM 3664 C C . PHE B 1 156 ? 19.635 -21.705 -17.165 1.00 21.82 156 PHE B C 1
ATOM 3665 O O . PHE B 1 156 ? 19.407 -20.543 -17.510 1.00 21.15 156 PHE B O 1
ATOM 3673 N N . GLU B 1 157 ? 20.125 -22.030 -15.974 1.00 23.55 157 GLU B N 1
ATOM 3674 C CA . GLU B 1 157 ? 20.477 -21.027 -14.978 1.00 25.68 157 GLU B CA 1
ATOM 3675 C C . GLU B 1 157 ? 21.982 -20.820 -15.079 1.00 27.01 157 GLU B C 1
ATOM 3676 O O . GLU B 1 157 ? 22.726 -21.770 -15.330 1.00 27.13 157 GLU B O 1
ATOM 3682 N N . SER B 1 158 ? 22.424 -19.581 -14.899 1.00 28.39 158 SER B N 1
ATOM 3683 C CA . SER B 1 158 ? 23.845 -19.252 -14.964 1.00 29.92 158 SER B CA 1
ATOM 3684 C C . SER B 1 158 ? 24.175 -18.210 -13.902 1.00 30.92 158 SER B C 1
ATOM 3685 O O . SER B 1 158 ? 23.763 -17.054 -14.010 1.00 31.22 158 SER B O 1
ATOM 3688 N N . PRO B 1 159 ? 24.924 -18.605 -12.859 1.00 32.03 159 PRO B N 1
ATOM 3689 C CA . PRO B 1 159 ? 25.459 -19.952 -12.645 1.00 32.86 159 PRO B CA 1
ATOM 3690 C C . PRO B 1 159 ? 24.394 -20.939 -12.177 1.00 33.70 159 PRO B C 1
ATOM 3691 O O . PRO B 1 159 ? 23.262 -20.555 -11.885 1.00 33.76 159 PRO B O 1
ATOM 3695 N N . ALA B 1 160 ? 24.767 -22.212 -12.102 1.00 34.73 160 ALA B N 1
ATOM 3696 C CA . ALA B 1 160 ? 23.842 -23.253 -11.673 1.00 35.65 160 ALA B CA 1
ATOM 3697 C C . ALA B 1 160 ? 24.501 -24.191 -10.669 1.00 36.41 160 ALA B C 1
ATOM 3698 O O . ALA B 1 160 ? 25.727 -24.239 -10.562 1.00 36.40 160 ALA B O 1
ATOM 3700 N N . ASN B 1 161 ? 23.678 -24.933 -9.932 1.00 37.16 161 ASN B N 1
ATOM 3701 C CA . ASN B 1 161 ? 24.181 -25.884 -8.948 1.00 37.99 161 ASN B CA 1
ATOM 3702 C C . ASN B 1 161 ? 24.995 -26.968 -9.653 1.00 38.47 161 ASN B C 1
ATOM 3703 O O . ASN B 1 161 ? 24.903 -27.129 -10.871 1.00 38.51 161 ASN B O 1
ATOM 3708 N N . PRO B 1 162 ? 25.799 -27.732 -8.894 1.00 38.89 162 PRO B N 1
ATOM 3709 C CA . PRO B 1 162 ? 25.971 -27.623 -7.442 1.00 39.18 162 PRO B CA 1
ATOM 3710 C C . PRO B 1 162 ? 27.168 -26.768 -7.030 1.00 39.46 162 PRO B C 1
ATOM 3711 O O . PRO B 1 162 ? 27.360 -26.492 -5.846 1.00 39.48 162 PRO B O 1
ATOM 3715 N N . ASN B 1 163 ? 27.970 -26.351 -8.005 1.00 39.70 163 ASN B N 1
ATOM 3716 C CA . ASN B 1 163 ? 29.154 -25.548 -7.721 1.00 40.00 163 ASN B CA 1
ATOM 3717 C C . ASN B 1 163 ? 29.076 -24.136 -8.291 1.00 40.15 163 ASN B C 1
ATOM 3718 O O . ASN B 1 163 ? 30.091 -23.445 -8.383 1.00 40.11 163 ASN B O 1
ATOM 3723 N N . MET B 1 164 ? 27.873 -23.708 -8.663 1.00 40.32 164 MET B N 1
ATOM 3724 C CA . MET B 1 164 ? 27.677 -22.379 -9.229 1.00 40.43 164 MET B CA 1
ATOM 3725 C C . MET B 1 164 ? 28.703 -22.083 -10.316 1.00 40.48 164 MET B C 1
ATOM 3726 O O . MET B 1 164 ? 29.372 -21.048 -10.294 1.00 40.35 164 MET B O 1
ATOM 3731 N N . HIS B 1 165 ? 28.821 -23.005 -11.264 1.00 40.54 165 HIS B N 1
ATOM 3732 C CA . HIS B 1 165 ? 29.753 -22.858 -12.375 1.00 40.58 165 HIS B CA 1
ATOM 3733 C C . HIS B 1 165 ? 29.127 -22.039 -13.497 1.00 40.32 165 HIS B C 1
ATOM 3734 O O . HIS B 1 165 ? 28.047 -22.366 -13.990 1.00 40.37 165 HIS B O 1
ATOM 3741 N N . MET B 1 166 ? 29.811 -20.971 -13.890 1.00 40.04 166 MET B N 1
ATOM 3742 C CA . MET B 1 166 ? 29.334 -20.099 -14.957 1.00 39.62 166 MET B CA 1
ATOM 3743 C C . MET B 1 166 ? 29.466 -20.747 -16.334 1.00 38.73 166 MET B C 1
ATOM 3744 O O . MET B 1 166 ? 30.573 -20.991 -16.813 1.00 38.95 166 MET B O 1
ATOM 3749 N N . ALA B 1 167 ? 28.329 -21.023 -16.966 1.00 37.59 167 ALA B N 1
ATOM 3750 C CA . ALA B 1 167 ? 28.319 -21.642 -18.288 1.00 36.30 167 ALA B CA 1
ATOM 3751 C C . ALA B 1 167 ? 28.716 -20.633 -19.360 1.00 35.22 167 ALA B C 1
ATOM 3752 O O . ALA B 1 167 ? 28.616 -19.425 -19.150 1.00 35.18 167 ALA B O 1
ATOM 3754 N N . ASP B 1 168 ? 29.169 -21.133 -20.508 1.00 33.72 168 ASP B N 1
ATOM 3755 C CA . ASP B 1 168 ? 29.580 -20.266 -21.609 1.00 32.27 168 ASP B CA 1
ATOM 3756 C C . ASP B 1 168 ? 28.358 -19.854 -22.416 1.00 30.88 168 ASP B C 1
ATOM 3757 O O . ASP B 1 168 ? 27.961 -20.542 -23.357 1.00 30.58 168 ASP B O 1
ATOM 3762 N N . ILE B 1 169 ? 27.766 -18.724 -22.048 1.00 29.23 169 ILE B N 1
ATOM 3763 C CA . ILE B 1 169 ? 26.582 -18.228 -22.734 1.00 27.66 169 ILE B CA 1
ATOM 3764 C C . ILE B 1 169 ? 26.831 -17.922 -24.209 1.00 26.90 169 ILE B C 1
ATOM 3765 O O . ILE B 1 169 ? 26.020 -18.277 -25.062 1.00 26.53 169 ILE B O 1
ATOM 3770 N N . ALA B 1 170 ? 27.947 -17.266 -24.510 1.00 26.05 170 ALA B N 1
ATOM 3771 C CA . ALA B 1 170 ? 28.266 -16.930 -25.895 1.00 25.42 170 ALA B CA 1
ATOM 3772 C C . ALA B 1 170 ? 28.423 -18.198 -26.724 1.00 25.18 170 ALA B C 1
ATOM 3773 O O . ALA B 1 170 ? 28.020 -18.242 -27.888 1.00 24.8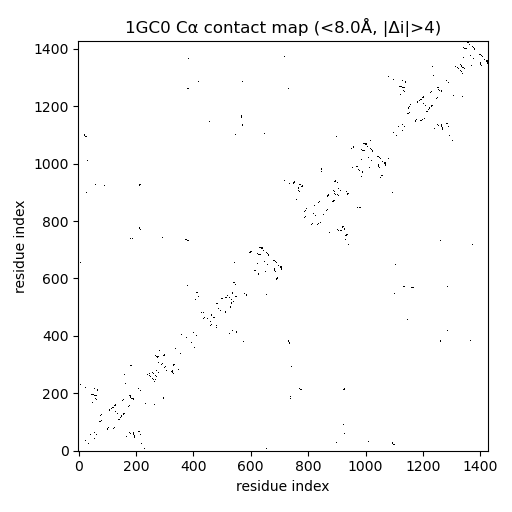4 170 ALA B O 1
ATOM 3775 N N . GLY B 1 171 ? 29.007 -19.227 -26.115 1.00 24.88 171 GLY B N 1
ATOM 3776 C CA . GLY B 1 171 ? 29.208 -20.491 -26.806 1.00 24.61 171 GLY B CA 1
ATOM 3777 C C . GLY B 1 171 ? 27.903 -21.209 -27.082 1.00 24.31 171 GLY B C 1
ATOM 3778 O O . GLY B 1 171 ? 27.711 -21.788 -28.154 1.00 24.13 171 GLY B O 1
ATOM 3779 N N . VAL B 1 172 ? 27.000 -21.177 -26.105 1.00 23.86 172 VAL B N 1
ATOM 3780 C CA . VAL B 1 172 ? 25.700 -21.814 -26.248 1.00 23.46 172 VAL B CA 1
ATOM 3781 C C . VAL B 1 172 ? 24.908 -21.101 -27.338 1.00 23.32 172 VAL B C 1
ATOM 3782 O O . VAL B 1 172 ? 24.248 -21.739 -28.159 1.00 23.36 172 VAL B O 1
ATOM 3786 N N . ALA B 1 173 ? 24.982 -19.774 -27.339 1.00 23.38 173 ALA B N 1
ATOM 3787 C CA . ALA B 1 173 ? 24.272 -18.965 -28.323 1.00 23.59 173 ALA B CA 1
ATOM 3788 C C . ALA B 1 173 ? 24.703 -19.317 -29.745 1.00 24.14 173 ALA B C 1
ATOM 3789 O O . ALA B 1 173 ? 23.879 -19.384 -30.657 1.00 23.89 173 ALA B O 1
ATOM 3791 N N . LYS B 1 174 ? 26.000 -19.540 -29.925 1.00 24.77 174 LYS B N 1
ATOM 3792 C CA . LYS B 1 174 ? 26.542 -19.890 -31.234 1.00 25.64 174 LYS B CA 1
ATOM 3793 C C . LYS B 1 174 ? 25.915 -21.184 -31.743 1.00 25.80 174 LYS B C 1
ATOM 3794 O O . LYS B 1 174 ? 25.558 -21.294 -32.916 1.00 25.99 174 LYS B O 1
ATOM 3800 N N . ILE B 1 175 ? 25.786 -22.162 -30.854 1.00 26.33 175 ILE B N 1
ATOM 3801 C CA . ILE B 1 175 ? 25.208 -23.453 -31.202 1.00 26.94 175 ILE B CA 1
ATOM 3802 C C . ILE B 1 175 ? 23.707 -23.344 -31.438 1.00 27.45 175 ILE B C 1
ATOM 3803 O O . ILE B 1 175 ? 23.168 -23.935 -32.372 1.00 27.42 175 ILE B O 1
ATOM 3808 N N . ALA B 1 176 ? 23.036 -22.579 -30.585 1.00 27.66 176 ALA B N 1
ATOM 3809 C CA . ALA B 1 176 ? 21.594 -22.397 -30.685 1.00 28.15 176 ALA B CA 1
ATOM 3810 C C . ALA B 1 176 ? 21.129 -21.933 -32.062 1.00 28.70 176 ALA B C 1
ATOM 3811 O O . ALA B 1 176 ? 20.167 -22.472 -32.609 1.00 28.51 176 ALA B O 1
ATOM 3813 N N . ARG B 1 177 ? 21.808 -20.937 -32.621 1.00 29.47 177 ARG B N 1
ATOM 3814 C CA . ARG B 1 177 ? 21.425 -20.401 -33.923 1.00 30.56 177 ARG B CA 1
ATOM 3815 C C . ARG B 1 177 ? 21.479 -21.401 -35.077 1.00 30.49 177 ARG B C 1
ATOM 3816 O O . ARG B 1 177 ? 21.120 -21.063 -36.206 1.00 30.67 177 ARG B O 1
ATOM 3824 N N . LYS B 1 178 ? 21.914 -22.627 -34.802 1.00 30.36 178 LYS B N 1
ATOM 3825 C CA . LYS B 1 178 ? 21.990 -23.645 -35.845 1.00 30.25 178 LYS B CA 1
ATOM 3826 C C . LYS B 1 178 ? 20.595 -24.014 -36.332 1.00 29.63 178 LYS B C 1
ATOM 3827 O O . LYS B 1 178 ? 20.413 -24.432 -37.475 1.00 29.80 178 LYS B O 1
ATOM 3833 N N . HIS B 1 179 ? 19.611 -23.859 -35.455 1.00 28.82 179 HIS B N 1
ATOM 3834 C CA . HIS B 1 179 ? 18.227 -24.143 -35.802 1.00 27.81 179 HIS B CA 1
ATOM 3835 C C . HIS B 1 179 ? 17.340 -23.037 -35.262 1.00 26.73 179 HIS B C 1
ATOM 3836 O O . HIS B 1 179 ? 16.159 -23.248 -34.982 1.00 26.74 179 HIS B O 1
ATOM 3843 N N . GLY B 1 180 ? 17.927 -21.853 -35.122 1.00 25.62 180 GLY B N 1
ATOM 3844 C CA . GLY B 1 180 ? 17.191 -20.706 -34.625 1.00 24.11 180 GLY B CA 1
ATOM 3845 C C . GLY B 1 180 ? 16.579 -20.915 -33.254 1.00 23.13 180 GLY B C 1
ATOM 3846 O O . GLY B 1 180 ? 15.517 -20.370 -32.957 1.00 23.30 180 GLY B O 1
ATOM 3847 N N . ALA B 1 181 ? 17.244 -21.702 -32.414 1.00 21.75 181 ALA B N 1
ATOM 3848 C CA . ALA B 1 181 ? 16.740 -21.961 -31.070 1.00 20.46 181 ALA B CA 1
ATOM 3849 C C . ALA B 1 181 ? 16.872 -20.709 -30.214 1.00 19.49 181 ALA B C 1
ATOM 3850 O O . ALA B 1 181 ? 17.877 -20.001 -30.281 1.00 19.74 181 ALA B O 1
ATOM 3852 N N . THR B 1 182 ? 15.850 -20.442 -29.412 1.00 18.16 182 THR B N 1
ATOM 3853 C CA . THR B 1 182 ? 15.842 -19.278 -28.534 1.00 17.14 182 THR B CA 1
ATOM 3854 C C . THR B 1 182 ? 16.526 -19.634 -27.220 1.00 16.30 182 THR B C 1
ATOM 3855 O O . THR B 1 182 ? 16.127 -20.582 -26.547 1.00 16.18 182 THR B O 1
ATOM 3859 N N . VAL B 1 183 ? 17.558 -18.875 -26.864 1.00 15.49 183 VAL B N 1
ATOM 3860 C CA . VAL B 1 183 ? 18.305 -19.112 -25.633 1.00 14.87 183 VAL B CA 1
ATOM 3861 C C . VAL B 1 183 ? 17.730 -18.283 -24.491 1.00 14.57 183 VAL B C 1
ATOM 3862 O O . VAL B 1 183 ? 17.726 -17.055 -24.553 1.00 14.31 183 VAL B O 1
ATOM 3866 N N . VAL B 1 184 ? 17.261 -18.965 -23.449 1.00 14.17 184 VAL B N 1
ATOM 3867 C CA . VAL B 1 184 ? 16.674 -18.304 -22.284 1.00 13.95 184 VAL B CA 1
ATOM 3868 C C . VAL B 1 184 ? 17.528 -18.568 -21.050 1.00 13.87 184 VAL B C 1
ATOM 3869 O O . VAL B 1 184 ? 17.783 -19.720 -20.699 1.00 13.69 184 VAL B O 1
ATOM 3873 N N . VAL B 1 185 ? 17.961 -17.504 -20.383 1.00 13.83 185 VAL B N 1
ATOM 3874 C CA . VAL B 1 185 ? 18.796 -17.658 -19.202 1.00 13.44 185 VAL B CA 1
ATOM 3875 C C . VAL B 1 185 ? 18.168 -17.079 -17.945 1.00 13.73 185 VAL B C 1
ATOM 3876 O O . VAL B 1 185 ? 17.714 -15.938 -17.949 1.00 13.07 185 VAL B O 1
ATOM 3880 N N . ASP B 1 186 ? 18.143 -17.883 -16.882 1.00 13.29 186 ASP B N 1
ATOM 3881 C CA . ASP B 1 186 ? 17.617 -17.446 -15.588 1.00 13.43 186 ASP B CA 1
ATOM 3882 C C . ASP B 1 186 ? 18.791 -16.731 -14.915 1.00 13.30 186 ASP B C 1
ATOM 3883 O O . ASP B 1 186 ? 19.779 -17.364 -14.533 1.00 13.55 186 ASP B O 1
ATOM 3888 N N . ASN B 1 187 ? 18.680 -15.413 -14.778 1.00 12.86 187 ASN B N 1
ATOM 3889 C CA . ASN B 1 187 ? 19.741 -14.589 -14.199 1.00 12.98 187 ASN B CA 1
ATOM 3890 C C . ASN B 1 187 ? 19.438 -14.122 -12.775 1.00 12.79 187 ASN B C 1
ATOM 3891 O O . ASN B 1 187 ? 19.990 -13.124 -12.307 1.00 12.16 187 ASN B O 1
ATOM 3896 N N . THR B 1 188 ? 18.580 -14.866 -12.084 1.00 12.70 188 THR B N 1
ATOM 3897 C CA . THR B 1 188 ? 18.185 -14.522 -10.716 1.00 12.97 188 THR B CA 1
ATOM 3898 C C . THR B 1 188 ? 19.343 -14.378 -9.726 1.00 13.48 188 THR B C 1
ATOM 3899 O O . THR B 1 188 ? 19.440 -13.374 -9.021 1.00 13.39 188 THR B O 1
ATOM 3903 N N . TYR B 1 189 ? 20.222 -15.377 -9.683 1.00 14.45 189 TYR B N 1
ATOM 3904 C CA . TYR B 1 189 ? 21.351 -15.383 -8.755 1.00 15.93 189 TYR B CA 1
ATOM 3905 C C . TYR B 1 189 ? 22.308 -14.201 -8.877 1.00 15.86 189 TYR B C 1
ATOM 3906 O O . TYR B 1 189 ? 22.805 -13.697 -7.872 1.00 16.24 189 TYR B O 1
ATOM 3915 N N . CYS B 1 190 ? 22.569 -13.763 -10.105 1.00 15.26 190 CYS B N 1
ATOM 3916 C CA . CYS B 1 190 ? 23.511 -12.671 -10.342 1.00 15.29 190 CYS B CA 1
ATOM 3917 C C . CYS B 1 190 ? 22.941 -11.259 -10.379 1.00 13.94 190 CYS B C 1
ATOM 3918 O O . CYS B 1 190 ? 23.571 -10.321 -9.896 1.00 13.56 190 CYS B O 1
ATOM 3921 N N . THR B 1 191 ? 21.751 -11.129 -10.958 1.00 13.42 191 THR B N 1
ATOM 3922 C CA . THR B 1 191 ? 21.075 -9.843 -11.179 1.00 12.73 191 THR B CA 1
ATOM 3923 C C . THR B 1 191 ? 21.853 -9.162 -12.310 1.00 12.85 191 THR B C 1
ATOM 3924 O O . THR B 1 191 ? 23.003 -9.513 -12.575 1.00 12.51 191 THR B O 1
ATOM 3928 N N . PRO B 1 192 ? 21.234 -8.195 -13.004 1.00 12.76 192 PRO B N 1
ATOM 3929 C CA . PRO B 1 192 ? 21.940 -7.513 -14.097 1.00 12.85 192 PRO B CA 1
ATOM 3930 C C . PRO B 1 192 ? 23.184 -6.747 -13.646 1.00 12.63 192 PRO B C 1
ATOM 3931 O O . PRO B 1 192 ? 23.987 -6.310 -14.468 1.00 12.43 192 PRO B O 1
ATOM 3935 N N . TYR B 1 193 ? 23.346 -6.586 -12.336 1.00 12.35 193 TYR B N 1
ATOM 3936 C CA . TYR B 1 193 ? 24.500 -5.883 -11.795 1.00 12.40 193 TYR B CA 1
ATOM 3937 C C . TYR B 1 193 ? 25.783 -6.714 -11.913 1.00 12.87 193 TYR B C 1
ATOM 3938 O O . TYR B 1 193 ? 26.873 -6.161 -12.075 1.00 13.45 193 TYR B O 1
ATOM 3947 N N . LEU B 1 194 ? 25.648 -8.036 -11.837 1.00 13.42 194 LEU B N 1
ATOM 3948 C CA . LEU B 1 194 ? 26.801 -8.933 -11.906 1.00 13.82 194 LEU B CA 1
ATOM 3949 C C . LEU B 1 194 ? 26.928 -9.719 -13.208 1.00 14.62 194 LEU B C 1
ATOM 3950 O O . LEU B 1 194 ? 28.015 -10.204 -13.533 1.00 15.31 194 LEU B O 1
ATOM 3955 N N . GLN B 1 195 ? 25.830 -9.862 -13.942 1.00 14.50 195 GLN B N 1
ATOM 3956 C CA . GLN B 1 195 ? 25.860 -10.594 -15.206 1.00 15.20 195 GLN B CA 1
ATOM 3957 C C . GLN B 1 195 ? 24.722 -10.157 -16.116 1.00 15.14 195 GLN B C 1
ATOM 3958 O O . GLN B 1 195 ? 23.592 -9.958 -15.665 1.00 14.86 195 GLN B O 1
ATOM 3964 N N . ARG B 1 196 ? 25.026 -9.999 -17.400 1.00 15.02 196 ARG B N 1
ATOM 3965 C CA . ARG B 1 196 ? 24.021 -9.592 -18.371 1.00 15.57 196 ARG B CA 1
ATOM 3966 C C . ARG B 1 196 ? 24.051 -10.526 -19.575 1.00 15.58 196 ARG B C 1
ATOM 3967 O O . ARG B 1 196 ? 24.666 -10.224 -20.595 1.00 15.60 196 ARG B O 1
ATOM 3975 N N . PRO B 1 197 ? 23.376 -11.681 -19.464 1.00 15.12 197 PRO B N 1
ATOM 3976 C CA . PRO B 1 197 ? 23.309 -12.688 -20.526 1.00 15.43 197 PRO B CA 1
ATOM 3977 C C . PRO B 1 197 ? 22.973 -12.179 -21.925 1.00 15.69 197 PRO B C 1
ATOM 3978 O O . PRO B 1 197 ? 23.467 -12.724 -22.910 1.00 15.66 197 PRO B O 1
ATOM 3982 N N . LEU B 1 198 ? 22.136 -11.147 -22.027 1.00 15.77 198 LEU B N 1
ATOM 3983 C CA . LEU B 1 198 ? 21.767 -10.632 -23.343 1.00 16.48 198 LEU B CA 1
ATOM 3984 C C . LEU B 1 198 ? 22.964 -10.050 -24.087 1.00 17.49 198 LEU B C 1
ATOM 3985 O O . LEU B 1 198 ? 23.030 -10.111 -25.319 1.00 17.65 198 LEU B O 1
ATOM 3990 N N . GLU B 1 199 ? 23.909 -9.491 -23.342 1.00 18.61 199 GLU B N 1
ATOM 3991 C CA . GLU B 1 199 ? 25.093 -8.899 -23.952 1.00 20.22 199 GLU B CA 1
ATOM 3992 C C . GLU B 1 199 ? 26.092 -9.991 -24.330 1.00 20.78 199 GLU B C 1
ATOM 3993 O O . GLU B 1 199 ? 27.103 -9.723 -24.980 1.00 21.19 199 GLU B O 1
ATOM 3999 N N . LEU B 1 200 ? 25.786 -11.224 -23.931 1.00 21.30 200 LEU B N 1
ATOM 4000 C CA . LEU B 1 200 ? 26.636 -12.376 -24.225 1.00 21.44 200 LEU B CA 1
ATOM 4001 C C . LEU B 1 200 ? 26.020 -13.268 -25.302 1.00 21.03 200 LEU B C 1
ATOM 4002 O O . LEU B 1 200 ? 26.593 -14.295 -25.669 1.00 21.35 200 LEU B O 1
ATOM 4007 N N . GLY B 1 201 ? 24.847 -12.885 -25.799 1.00 20.09 201 GLY B N 1
ATOM 4008 C CA . GLY B 1 201 ? 24.216 -13.670 -26.845 1.00 19.30 201 GLY B CA 1
ATOM 4009 C C . GLY B 1 201 ? 22.861 -14.286 -26.553 1.00 18.58 201 GLY B C 1
ATOM 4010 O O . GLY B 1 201 ? 22.194 -14.766 -27.471 1.00 18.70 201 GLY B O 1
ATOM 4011 N N . ALA B 1 202 ? 22.442 -14.293 -25.292 1.00 17.52 202 ALA B N 1
ATOM 4012 C CA . ALA B 1 202 ? 21.143 -14.867 -24.954 1.00 16.58 202 ALA B CA 1
ATOM 4013 C C . ALA B 1 202 ? 20.033 -14.055 -25.609 1.00 15.59 202 ALA B C 1
ATOM 4014 O O . ALA B 1 202 ? 20.207 -12.871 -25.885 1.00 15.51 202 ALA B O 1
ATOM 4016 N N . ASP B 1 203 ? 18.896 -14.699 -25.854 1.00 14.72 203 ASP B N 1
ATOM 4017 C CA . ASP B 1 203 ? 17.741 -14.046 -26.470 1.00 14.54 203 ASP B CA 1
ATOM 4018 C C . ASP B 1 203 ? 16.846 -13.441 -25.393 1.00 14.12 203 ASP B C 1
ATOM 4019 O O . ASP B 1 203 ? 16.289 -12.353 -25.555 1.00 13.72 203 ASP B O 1
ATOM 4024 N N . LEU B 1 204 ? 16.711 -14.163 -24.290 1.00 13.55 204 LEU B N 1
ATOM 4025 C CA . LEU B 1 204 ? 15.864 -13.710 -23.196 1.00 13.03 204 LEU B CA 1
ATOM 4026 C C . LEU B 1 204 ? 16.466 -14.008 -21.842 1.00 13.19 204 LEU B C 1
ATOM 4027 O O . LEU B 1 204 ? 17.180 -14.993 -21.667 1.00 13.24 204 LEU B O 1
ATOM 4032 N N . VAL B 1 205 ? 16.170 -13.148 -20.879 1.00 13.01 205 VAL B N 1
ATOM 4033 C CA . VAL B 1 205 ? 16.635 -13.366 -19.520 1.00 13.10 205 VAL B CA 1
ATOM 4034 C C . VAL B 1 205 ? 15.399 -13.287 -18.639 1.00 12.73 205 VAL B C 1
ATOM 4035 O O . VAL B 1 205 ? 14.520 -12.452 -18.868 1.00 12.46 205 VAL B O 1
ATOM 4039 N N . VAL B 1 206 ? 15.315 -14.188 -17.667 1.00 11.97 206 VAL B N 1
ATOM 4040 C CA . VAL B 1 206 ? 14.186 -14.216 -16.743 1.00 11.48 206 VAL B CA 1
ATOM 4041 C C . VAL B 1 206 ? 14.716 -14.077 -15.325 1.00 11.35 206 VAL B C 1
ATOM 4042 O O . VAL B 1 206 ? 15.829 -14.509 -15.023 1.00 11.23 206 VAL B O 1
ATOM 4046 N N . HIS B 1 207 ? 13.910 -13.468 -14.461 1.00 11.13 207 HIS B N 1
ATOM 4047 C CA . HIS B 1 207 ? 14.290 -13.244 -13.070 1.00 11.71 207 HIS B CA 1
ATOM 4048 C C . HIS B 1 207 ? 13.181 -13.528 -12.092 1.00 11.58 207 HIS B C 1
ATOM 4049 O O . HIS B 1 207 ? 12.011 -13.297 -12.386 1.00 11.59 207 HIS B O 1
ATOM 4056 N N . SER B 1 208 ? 13.562 -14.023 -10.921 1.00 11.81 208 SER B N 1
ATOM 4057 C CA . SER B 1 208 ? 12.609 -14.155 -9.835 1.00 10.98 208 SER B CA 1
ATOM 4058 C C . SER B 1 208 ? 13.016 -12.858 -9.130 1.00 10.62 208 SER B C 1
ATOM 4059 O O . SER B 1 208 ? 14.011 -12.826 -8.399 1.00 10.83 208 SER B O 1
ATOM 4062 N N . ALA B 1 209 ? 12.289 -11.776 -9.398 1.00 10.02 209 ALA B N 1
ATOM 4063 C CA . ALA B 1 209 ? 12.611 -10.486 -8.795 1.00 9.42 209 ALA B CA 1
ATOM 4064 C C . ALA B 1 209 ? 12.305 -10.531 -7.301 1.00 9.48 209 ALA B C 1
ATOM 4065 O O . ALA B 1 209 ? 12.658 -9.630 -6.548 1.00 9.25 209 ALA B O 1
ATOM 4067 N N . THR B 1 210 ? 11.650 -11.613 -6.895 1.00 9.11 210 THR B N 1
ATOM 4068 C CA . THR B 1 210 ? 11.308 -11.869 -5.500 1.00 9.90 210 THR B CA 1
ATOM 4069 C C . THR B 1 210 ? 12.590 -11.901 -4.659 1.00 10.13 210 THR B C 1
ATOM 4070 O O . THR B 1 210 ? 12.581 -11.636 -3.447 1.00 10.53 210 THR B O 1
ATOM 4098 N N . TYR B 1 212 ? 16.969 -11.010 -5.069 1.00 9.74 212 TYR B N 1
ATOM 4099 C CA . TYR B 1 212 ? 17.835 -9.836 -5.010 1.00 9.61 212 TYR B CA 1
ATOM 4100 C C . TYR B 1 212 ? 17.272 -8.526 -5.538 1.00 9.41 212 TYR B C 1
ATOM 4101 O O . TYR B 1 212 ? 17.491 -7.486 -4.931 1.00 9.45 212 TYR B O 1
ATOM 4110 N N . LEU B 1 213 ? 16.559 -8.561 -6.659 1.00 9.60 213 LEU B N 1
ATOM 4111 C CA . LEU B 1 213 ? 16.030 -7.320 -7.224 1.00 9.78 213 LEU B CA 1
ATOM 4112 C C . LEU B 1 213 ? 15.188 -6.558 -6.203 1.00 9.95 213 LEU B C 1
ATOM 4113 O O . LEU B 1 213 ? 15.397 -5.356 -5.997 1.00 9.77 213 LEU B O 1
ATOM 4118 N N . SER B 1 214 ? 14.242 -7.249 -5.572 1.00 9.42 214 SER B N 1
ATOM 4119 C CA . SER B 1 214 ? 13.412 -6.631 -4.532 1.00 9.68 214 SER B CA 1
ATOM 4120 C C . SER B 1 214 ? 14.338 -6.352 -3.354 1.00 9.49 214 SER B C 1
ATOM 4121 O O . SER B 1 214 ? 14.371 -5.242 -2.805 1.00 9.99 214 SER B O 1
ATOM 4124 N N . GLY B 1 215 ? 15.060 -7.398 -2.958 1.00 8.97 215 GLY B N 1
ATOM 4125 C CA . GLY B 1 215 ? 16.029 -7.310 -1.886 1.00 9.00 215 GLY B CA 1
ATOM 4126 C C . GLY B 1 215 ? 15.536 -7.234 -0.459 1.00 9.01 215 GLY B C 1
ATOM 4127 O O . G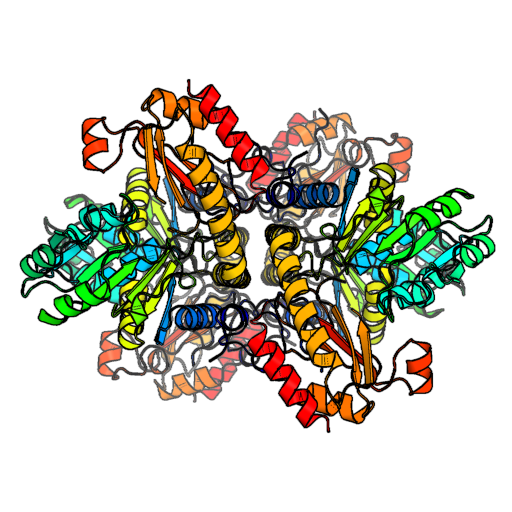LY B 1 215 ? 16.333 -7.380 0.464 1.00 9.27 215 GLY B O 1
ATOM 4128 N N . HIS B 1 216 ? 14.239 -7.030 -0.264 1.00 9.35 216 HIS B N 1
ATOM 4129 C CA . HIS B 1 216 ? 13.724 -6.895 1.091 1.00 9.79 216 HIS B CA 1
ATOM 4130 C C . HIS B 1 216 ? 12.673 -7.932 1.500 1.00 10.20 216 HIS B C 1
ATOM 4131 O O . HIS B 1 216 ? 11.993 -7.773 2.519 1.00 10.42 216 HIS B O 1
ATOM 4138 N N . GLY B 1 217 ? 12.547 -8.981 0.691 1.00 10.12 217 GLY B N 1
ATOM 4139 C CA . GLY B 1 217 ? 11.636 -10.077 0.972 1.00 10.34 217 GLY B CA 1
ATOM 4140 C C . GLY B 1 217 ? 10.167 -9.795 1.213 1.00 10.82 217 GLY B C 1
ATOM 4141 O O . GLY B 1 217 ? 9.479 -10.632 1.805 1.00 10.59 217 GLY B O 1
ATOM 4142 N N . ASP B 1 218 ? 9.671 -8.653 0.748 1.00 11.01 218 ASP B N 1
ATOM 4143 C CA . ASP B 1 218 ? 8.268 -8.311 0.957 1.00 11.95 218 ASP B CA 1
ATOM 4144 C C . ASP B 1 218 ? 7.372 -8.446 -0.268 1.00 12.50 218 ASP B C 1
ATOM 4145 O O . ASP B 1 218 ? 6.159 -8.259 -0.172 1.00 13.82 218 ASP B O 1
ATOM 4150 N N . ILE B 1 219 ? 7.947 -8.783 -1.416 1.00 12.51 219 ILE B N 1
ATOM 4151 C CA . ILE B 1 219 ? 7.137 -8.943 -2.612 1.00 12.52 219 ILE B CA 1
ATOM 4152 C C . ILE B 1 219 ? 7.553 -10.150 -3.436 1.00 11.78 219 ILE B C 1
ATOM 4153 O O . ILE B 1 219 ? 8.663 -10.665 -3.302 1.00 11.73 219 ILE B O 1
ATOM 4158 N N . THR B 1 220 ? 6.634 -10.610 -4.272 1.00 11.20 220 THR B N 1
ATOM 4159 C CA . THR B 1 220 ? 6.900 -11.723 -5.172 1.00 10.70 220 THR B CA 1
ATOM 4160 C C . THR B 1 220 ? 6.722 -11.099 -6.551 1.00 10.09 220 THR B C 1
ATOM 4161 O O . THR B 1 220 ? 5.769 -10.354 -6.777 1.00 10.17 220 THR B O 1
ATOM 4165 N N . ALA B 1 221 ? 7.649 -11.373 -7.463 1.00 9.47 221 ALA B N 1
ATOM 4166 C CA . ALA B 1 221 ? 7.567 -10.802 -8.802 1.00 8.71 221 ALA B CA 1
ATOM 4167 C C . ALA B 1 221 ? 8.521 -11.486 -9.768 1.00 8.68 221 ALA B C 1
ATOM 4168 O O . ALA B 1 221 ? 9.510 -12.086 -9.360 1.00 8.22 221 ALA B O 1
ATOM 4170 N N . GLY B 1 222 ? 8.215 -11.362 -11.052 1.00 8.48 222 GLY B N 1
ATOM 4171 C CA . GLY B 1 222 ? 9.053 -11.948 -12.078 1.00 8.51 222 GLY B CA 1
ATOM 4172 C C . GLY B 1 222 ? 9.323 -10.925 -13.161 1.00 9.03 222 GLY B C 1
ATOM 4173 O O . GLY B 1 222 ? 8.537 -10.000 -13.352 1.00 8.97 222 GLY B O 1
ATOM 4174 N N . ILE B 1 223 ? 10.440 -11.086 -13.863 1.00 8.99 223 ILE B N 1
ATOM 4175 C CA . ILE B 1 223 ? 10.814 -10.177 -14.945 1.00 9.76 223 ILE B CA 1
ATOM 4176 C C . ILE B 1 223 ? 11.349 -10.974 -16.132 1.00 9.99 223 ILE B C 1
ATOM 4177 O O . ILE B 1 223 ? 12.015 -11.994 -15.955 1.00 10.52 223 ILE B O 1
ATOM 4182 N N . VAL B 1 224 ? 11.037 -10.509 -17.336 1.00 10.11 224 VAL B N 1
ATOM 4183 C CA . VAL B 1 224 ? 11.543 -11.114 -18.564 1.00 10.62 224 VAL B CA 1
ATOM 4184 C C . VAL B 1 224 ? 12.074 -9.941 -19.375 1.00 10.43 224 VAL B C 1
ATOM 4185 O O . VAL B 1 224 ? 11.404 -8.915 -19.489 1.00 9.89 224 VAL B O 1
ATOM 4189 N N . VAL B 1 225 ? 13.289 -10.067 -19.899 1.00 10.18 225 VAL B N 1
ATOM 4190 C CA . VAL B 1 225 ? 13.855 -9.005 -20.727 1.00 10.41 225 VAL B CA 1
ATOM 4191 C C . VAL B 1 225 ? 14.422 -9.620 -22.000 1.00 10.81 225 VAL B C 1
ATOM 4192 O O . VAL B 1 225 ? 15.044 -10.679 -21.961 1.00 10.76 225 VAL B O 1
ATOM 4196 N N . GLY B 1 226 ? 14.196 -8.948 -23.122 1.00 10.97 226 GLY B N 1
ATOM 4197 C CA . GLY B 1 226 ? 14.697 -9.434 -24.395 1.00 11.71 226 GLY B CA 1
ATOM 4198 C C . GLY B 1 226 ? 14.333 -8.459 -25.495 1.00 11.78 226 GLY B C 1
ATOM 4199 O O . GLY B 1 226 ? 14.086 -7.283 -25.230 1.00 12.09 226 GLY B O 1
ATOM 4200 N N . SER B 1 227 ? 14.294 -8.936 -26.734 1.00 12.09 227 SER B N 1
ATOM 4201 C CA . SER B 1 227 ? 13.940 -8.074 -27.851 1.00 12.35 227 SER B CA 1
ATOM 4202 C C . SER B 1 227 ? 12.467 -7.695 -27.780 1.00 12.66 227 SER B C 1
ATOM 4203 O O . SER B 1 227 ? 11.657 -8.425 -27.211 1.00 12.60 227 SER B O 1
ATOM 4206 N N . GLN B 1 228 ? 12.119 -6.553 -28.363 1.00 12.53 228 GLN B N 1
ATOM 4207 C CA . GLN B 1 228 ? 10.731 -6.114 -28.367 1.00 13.06 228 GLN B CA 1
ATOM 4208 C C . GLN B 1 228 ? 9.870 -7.189 -29.029 1.00 12.63 228 GLN B C 1
ATOM 4209 O O . GLN B 1 228 ? 8.762 -7.471 -28.581 1.00 12.45 228 GLN B O 1
ATOM 4215 N N . ALA B 1 229 ? 10.390 -7.795 -30.096 1.00 12.40 229 ALA B N 1
ATOM 4216 C CA . ALA B 1 229 ? 9.663 -8.834 -30.817 1.00 12.16 229 ALA B CA 1
ATOM 4217 C C . ALA B 1 229 ? 9.276 -10.014 -29.924 1.00 11.65 229 ALA B C 1
ATOM 4218 O O . ALA B 1 229 ? 8.125 -10.449 -29.925 1.00 11.91 229 ALA B O 1
ATOM 4220 N N . LEU B 1 230 ? 10.242 -10.534 -29.177 1.00 11.22 230 LEU B N 1
ATOM 4221 C CA . LEU B 1 230 ? 9.996 -11.663 -28.282 1.00 11.08 230 LEU B CA 1
ATOM 4222 C C . LEU B 1 230 ? 9.126 -11.283 -27.083 1.00 11.32 230 LEU B C 1
ATOM 4223 O O . LEU B 1 230 ? 8.180 -11.994 -26.743 1.00 10.75 230 LEU B O 1
ATOM 4228 N N . VAL B 1 231 ? 9.445 -10.163 -26.447 1.00 11.31 231 VAL B N 1
ATOM 4229 C CA . VAL B 1 231 ? 8.672 -9.725 -25.289 1.00 11.81 231 VAL B CA 1
ATOM 4230 C C . VAL B 1 231 ? 7.220 -9.441 -25.683 1.00 12.11 231 VAL B C 1
ATOM 4231 O O . VAL B 1 231 ? 6.301 -9.768 -24.939 1.00 11.82 231 VAL B O 1
ATOM 4235 N N . ASP B 1 232 ? 7.005 -8.844 -26.854 1.00 12.54 232 ASP B N 1
ATOM 4236 C CA . ASP B 1 232 ? 5.646 -8.562 -27.315 1.00 13.20 232 ASP B CA 1
ATOM 4237 C C . ASP B 1 232 ? 4.841 -9.855 -27.417 1.00 12.89 232 ASP B C 1
ATOM 4238 O O . ASP B 1 232 ? 3.667 -9.896 -27.043 1.00 12.43 232 ASP B O 1
ATOM 4243 N N . ARG B 1 233 ? 5.471 -10.903 -27.944 1.00 12.47 233 ARG B N 1
ATOM 4244 C CA . ARG B 1 233 ? 4.806 -12.193 -28.088 1.00 12.59 233 ARG B CA 1
ATOM 4245 C C . ARG B 1 233 ? 4.483 -12.797 -26.726 1.00 12.27 233 ARG B C 1
ATOM 4246 O O . ARG B 1 233 ? 3.378 -13.295 -26.511 1.00 11.62 233 ARG B O 1
ATOM 4254 N N . ILE B 1 234 ? 5.448 -12.753 -25.812 1.00 11.58 234 ILE B N 1
ATOM 4255 C CA . ILE B 1 234 ? 5.233 -13.303 -24.479 1.00 11.25 234 ILE B CA 1
ATOM 4256 C C . ILE B 1 234 ? 4.117 -12.527 -23.778 1.00 11.68 234 ILE B C 1
ATOM 4257 O O . ILE B 1 234 ? 3.242 -13.117 -23.142 1.00 11.16 234 ILE B O 1
ATOM 4262 N N . ARG B 1 235 ? 4.134 -11.206 -23.918 1.00 11.90 235 ARG B N 1
ATOM 4263 C CA . ARG B 1 235 ? 3.109 -10.360 -23.307 1.00 12.64 235 ARG B CA 1
ATOM 4264 C C . ARG B 1 235 ? 1.706 -10.653 -23.839 1.00 13.07 235 ARG B C 1
ATOM 4265 O O . ARG B 1 235 ? 0.755 -10.803 -23.072 1.00 13.01 235 ARG B O 1
ATOM 4273 N N . LEU B 1 236 ? 1.585 -10.731 -25.160 1.00 13.43 236 LEU B N 1
ATOM 4274 C CA . LEU B 1 236 ? 0.293 -10.946 -25.806 1.00 13.90 236 LEU B CA 1
ATOM 4275 C C . LEU B 1 236 ? -0.154 -12.392 -25.986 1.00 14.36 236 LEU B C 1
ATOM 4276 O O . LEU B 1 236 ? -1.271 -12.642 -26.441 1.00 14.55 236 LEU B O 1
ATOM 4281 N N . GLN B 1 237 ? 0.705 -13.342 -25.636 1.00 14.54 237 GLN B N 1
ATOM 4282 C CA . GLN B 1 237 ? 0.355 -14.750 -25.777 1.00 15.26 237 GLN B CA 1
ATOM 4283 C C . GLN B 1 237 ? 0.508 -15.496 -24.450 1.00 15.12 237 GLN B C 1
ATOM 4284 O O . GLN B 1 237 ? -0.486 -15.824 -23.800 1.00 15.34 237 GLN B O 1
ATOM 4290 N N . GLY B 1 238 ? 1.744 -15.751 -24.040 1.00 15.20 238 GLY B N 1
ATOM 4291 C CA . GLY B 1 238 ? 1.963 -16.456 -22.790 1.00 14.77 238 GLY B CA 1
ATOM 4292 C C . GLY B 1 238 ? 1.248 -15.809 -21.615 1.00 14.83 238 GLY B C 1
ATOM 4293 O O . GLY B 1 238 ? 0.507 -16.474 -20.888 1.00 14.46 238 GLY B O 1
ATOM 4294 N N . LEU B 1 239 ? 1.455 -14.510 -21.431 1.00 14.63 239 LEU B N 1
ATOM 4295 C CA . LEU B 1 239 ? 0.824 -13.804 -20.319 1.00 14.76 239 LEU B CA 1
ATOM 4296 C C . LEU B 1 239 ? -0.664 -13.543 -20.515 1.00 15.35 239 LEU B C 1
ATOM 4297 O O . LEU B 1 239 ? -1.493 -13.992 -19.723 1.00 14.88 239 LEU B O 1
ATOM 4302 N N . LYS B 1 240 ? -1.001 -12.821 -21.577 1.00 15.79 240 LYS B N 1
ATOM 4303 C CA . LYS B 1 240 ? -2.389 -12.470 -21.851 1.00 17.35 240 LYS B CA 1
ATOM 4304 C C . LYS B 1 240 ? -3.356 -13.643 -21.990 1.00 17.61 240 LYS B C 1
ATOM 4305 O O . LYS B 1 240 ? -4.479 -13.591 -21.478 1.00 18.27 240 LYS B O 1
ATOM 4311 N N . ASP B 1 241 ? -2.921 -14.703 -22.662 1.00 17.52 241 ASP B N 1
ATOM 4312 C CA . ASP B 1 241 ? -3.778 -15.854 -22.895 1.00 17.47 241 ASP B CA 1
ATOM 4313 C C . ASP B 1 241 ? -3.520 -17.114 -22.084 1.00 16.83 241 ASP B C 1
ATOM 4314 O O . ASP B 1 241 ? -4.453 -17.869 -21.830 1.00 17.54 241 ASP B O 1
ATOM 4319 N N . MET B 1 242 ? -2.280 -17.358 -21.667 1.00 15.78 242 MET B N 1
ATOM 4320 C CA . MET B 1 242 ? -2.000 -18.606 -20.971 1.00 14.52 242 MET B CA 1
ATOM 4321 C C . MET B 1 242 ? -1.656 -18.636 -19.484 1.00 13.26 242 MET B C 1
ATOM 4322 O O . MET B 1 242 ? -1.667 -19.711 -18.889 1.00 12.38 242 MET B O 1
ATOM 4327 N N . THR B 1 243 ? -1.353 -17.494 -18.871 1.00 11.84 243 THR B N 1
ATOM 4328 C CA . THR B 1 243 ? -1.051 -17.510 -17.437 1.00 11.19 243 THR B CA 1
ATOM 4329 C C . THR B 1 243 ? -1.809 -16.455 -16.638 1.00 11.09 243 THR B C 1
ATOM 4330 O O . THR B 1 243 ? -2.220 -16.713 -15.508 1.00 11.10 243 THR B O 1
ATOM 4334 N N . GLY B 1 244 ? -1.988 -15.272 -17.219 1.00 10.58 244 GLY B N 1
ATOM 4335 C CA . GLY B 1 244 ? -2.670 -14.200 -16.509 1.00 10.21 244 GLY B CA 1
ATOM 4336 C C . GLY B 1 244 ? -1.892 -13.792 -15.267 1.00 9.86 244 GLY B C 1
ATOM 4337 O O . GLY B 1 244 ? -2.451 -13.224 -14.329 1.00 9.60 244 GLY B O 1
ATOM 4338 N N . ALA B 1 245 ? -0.590 -14.071 -15.271 1.00 9.20 245 ALA B N 1
ATOM 4339 C CA . ALA B 1 245 ? 0.288 -13.764 -14.144 1.00 8.53 245 ALA B CA 1
ATOM 4340 C C . ALA B 1 245 ? 0.743 -12.310 -14.150 1.00 8.69 245 ALA B C 1
ATOM 4341 O O . ALA B 1 245 ? 1.925 -12.021 -14.303 1.00 8.29 245 ALA B O 1
ATOM 4343 N N . VAL B 1 246 ? -0.202 -11.399 -13.970 1.00 8.99 246 VAL B N 1
ATOM 4344 C CA . VAL B 1 246 ? 0.111 -9.974 -13.968 1.00 10.01 246 VAL B CA 1
ATOM 4345 C C . VAL B 1 246 ? 0.646 -9.491 -12.621 1.00 10.28 246 VAL B C 1
ATOM 4346 O O . VAL B 1 246 ? 0.269 -10.009 -11.564 1.00 10.77 246 VAL B O 1
ATOM 4350 N N . LEU B 1 247 ? 1.524 -8.492 -12.663 1.00 9.70 247 LEU B N 1
ATOM 4351 C CA . LEU B 1 247 ? 2.110 -7.939 -11.441 1.00 9.86 247 LEU B CA 1
ATOM 4352 C C . LEU B 1 247 ? 1.316 -6.731 -10.950 1.00 9.91 247 LEU B C 1
ATOM 4353 O O . LEU B 1 247 ? 0.921 -5.872 -11.740 1.00 10.27 247 LEU B O 1
ATOM 4358 N N . SER B 1 248 ? 1.091 -6.665 -9.641 1.00 9.96 248 SER B N 1
ATOM 4359 C CA . SER B 1 248 ? 0.360 -5.549 -9.052 1.00 10.26 248 SER B CA 1
ATOM 4360 C C . SER B 1 248 ? 1.189 -4.269 -9.134 1.00 10.01 248 SER B C 1
ATOM 4361 O O . SER B 1 248 ? 2.392 -4.291 -8.891 1.00 9.08 248 SER B O 1
ATOM 4364 N N . PRO B 1 249 ? 0.552 -3.135 -9.478 1.00 9.78 249 PRO B N 1
ATOM 4365 C CA . PRO B 1 249 ? 1.317 -1.885 -9.556 1.00 10.18 249 PRO B CA 1
ATOM 4366 C C . PRO B 1 249 ? 1.975 -1.561 -8.214 1.00 10.40 249 PRO B C 1
ATOM 4367 O O . PRO B 1 249 ? 3.069 -0.996 -8.173 1.00 10.54 249 PRO B O 1
ATOM 4371 N N . HIS B 1 250 ? 1.309 -1.924 -7.118 1.00 10.68 250 HIS B N 1
ATOM 4372 C CA . HIS B 1 250 ? 1.851 -1.688 -5.783 1.00 11.14 250 HIS B CA 1
ATOM 4373 C C . HIS B 1 250 ? 3.159 -2.458 -5.608 1.00 10.73 250 HIS B C 1
ATOM 4374 O O . HIS B 1 250 ? 4.147 -1.908 -5.127 1.00 10.85 250 HIS B O 1
ATOM 4381 N N . ASP B 1 251 ? 3.163 -3.728 -6.005 1.00 10.52 251 ASP B N 1
ATOM 4382 C CA . ASP B 1 251 ? 4.370 -4.549 -5.897 1.00 10.37 251 ASP B CA 1
ATOM 4383 C C . ASP B 1 251 ? 5.455 -4.053 -6.847 1.00 9.65 251 ASP B C 1
ATOM 4384 O O . ASP B 1 251 ? 6.643 -4.084 -6.518 1.00 9.17 251 ASP B O 1
ATOM 4389 N N . ALA B 1 252 ? 5.046 -3.613 -8.034 1.00 9.09 252 ALA B N 1
ATOM 4390 C CA . ALA B 1 252 ? 5.993 -3.095 -9.014 1.00 8.68 252 ALA B CA 1
ATOM 4391 C C . ALA B 1 252 ? 6.691 -1.858 -8.463 1.00 8.54 252 ALA B C 1
ATOM 4392 O O . ALA B 1 252 ? 7.884 -1.660 -8.677 1.00 7.95 252 ALA B O 1
ATOM 4394 N N . ALA B 1 253 ? 5.939 -1.017 -7.760 1.00 8.68 253 ALA B N 1
ATOM 4395 C CA . ALA B 1 253 ? 6.516 0.193 -7.189 1.00 8.82 253 ALA B CA 1
ATOM 4396 C C . ALA B 1 253 ? 7.529 -0.170 -6.106 1.00 9.17 253 ALA B C 1
ATOM 4397 O O . ALA B 1 253 ? 8.581 0.468 -5.984 1.00 8.97 253 ALA B O 1
ATOM 4399 N N . LEU B 1 254 ? 7.214 -1.196 -5.324 1.00 8.98 254 LEU B N 1
ATOM 4400 C CA . LEU B 1 254 ? 8.119 -1.643 -4.273 1.00 9.56 254 LEU B CA 1
ATOM 4401 C C . LEU B 1 254 ? 9.366 -2.261 -4.888 1.00 8.92 254 LEU B C 1
ATOM 4402 O O . LEU B 1 254 ? 10.470 -2.089 -4.373 1.00 9.13 254 LEU B O 1
ATOM 4407 N N . LEU B 1 255 ? 9.188 -2.987 -5.985 1.00 8.80 255 LEU B N 1
ATOM 4408 C CA . LEU B 1 255 ? 10.324 -3.607 -6.657 1.00 8.58 255 LEU B CA 1
ATOM 4409 C C . LEU B 1 255 ? 11.263 -2.511 -7.144 1.00 8.67 255 LEU B C 1
ATOM 4410 O O . LEU B 1 255 ? 12.481 -2.613 -6.988 1.00 8.86 255 LEU B O 1
ATOM 4415 N N . MET B 1 256 ? 10.705 -1.459 -7.740 1.00 8.69 256 MET B N 1
ATOM 4416 C CA . MET B 1 256 ? 11.541 -0.355 -8.199 1.00 9.01 256 MET B CA 1
ATOM 4417 C C . MET B 1 256 ? 12.260 0.301 -7.022 1.00 9.00 256 MET B C 1
ATOM 4418 O O . MET B 1 256 ? 13.413 0.719 -7.148 1.00 9.38 256 MET B O 1
ATOM 4423 N N . ARG B 1 257 ? 11.593 0.388 -5.872 1.00 8.73 257 ARG B N 1
ATOM 4424 C CA . ARG B 1 257 ? 12.222 0.983 -4.691 1.00 8.21 257 ARG B CA 1
ATOM 4425 C C . ARG B 1 257 ? 13.455 0.148 -4.344 1.00 8.46 257 ARG B C 1
ATOM 4426 O O . ARG B 1 257 ? 14.521 0.682 -4.053 1.00 8.61 257 ARG B O 1
ATOM 4434 N N . GLY B 1 258 ? 13.298 -1.170 -4.390 1.00 8.37 258 GLY B N 1
ATOM 4435 C CA . GLY B 1 258 ? 14.409 -2.053 -4.074 1.00 8.51 258 GLY B CA 1
ATOM 4436 C C . GLY B 1 258 ? 15.556 -1.956 -5.062 1.00 8.81 258 GLY B C 1
ATOM 4437 O O . GLY B 1 258 ? 16.722 -1.973 -4.681 1.00 8.50 258 GLY B O 1
ATOM 4438 N N . ILE B 1 259 ? 15.224 -1.849 -6.342 1.00 9.31 259 ILE B N 1
ATOM 4439 C CA . ILE B 1 259 ? 16.242 -1.771 -7.379 1.00 9.24 259 ILE B CA 1
ATOM 4440 C C . ILE B 1 259 ? 17.149 -0.548 -7.192 1.00 9.46 259 ILE B C 1
ATOM 4441 O O . ILE B 1 259 ? 18.314 -0.561 -7.585 1.00 9.57 259 ILE B O 1
ATOM 4446 N N . LYS B 1 260 ? 16.631 0.493 -6.546 1.00 9.23 260 LYS B N 1
ATOM 4447 C CA . LYS B 1 260 ? 17.424 1.699 -6.336 1.00 9.61 260 LYS B CA 1
ATOM 4448 C C . LYS B 1 260 ? 18.675 1.513 -5.477 1.00 9.55 260 LYS B C 1
ATOM 4449 O O . LYS B 1 260 ? 19.582 2.348 -5.507 1.00 10.14 260 LYS B O 1
ATOM 4455 N N . THR B 1 261 ? 18.738 0.420 -4.721 1.00 9.71 261 THR B N 1
ATOM 4456 C CA . THR B 1 261 ? 19.903 0.147 -3.889 1.00 9.88 261 THR B CA 1
ATOM 4457 C C . THR B 1 261 ? 20.576 -1.167 -4.297 1.00 10.06 261 THR B C 1
ATOM 4458 O O . THR B 1 261 ? 21.455 -1.666 -3.586 1.00 10.16 261 THR B O 1
ATOM 4462 N N . LEU B 1 262 ? 20.183 -1.706 -5.451 1.00 9.90 262 LEU B N 1
ATOM 4463 C CA . LEU B 1 262 ? 20.727 -2.978 -5.925 1.00 10.03 262 LEU B CA 1
ATOM 4464 C C . LEU B 1 262 ? 22.249 -3.069 -5.892 1.00 9.97 262 LEU B C 1
ATOM 4465 O O . LEU B 1 262 ? 22.805 -4.013 -5.323 1.00 9.49 262 LEU B O 1
ATOM 4470 N N . ASN B 1 263 ? 22.929 -2.101 -6.498 1.00 10.31 263 ASN B N 1
ATOM 4471 C CA . ASN B 1 263 ? 24.386 -2.141 -6.516 1.00 10.42 263 ASN B CA 1
ATOM 4472 C C . ASN B 1 263 ? 24.995 -2.185 -5.117 1.00 10.42 263 ASN B C 1
ATOM 4473 O O . ASN B 1 263 ? 25.907 -2.969 -4.860 1.00 10.68 263 ASN B O 1
ATOM 4478 N N . LEU B 1 264 ? 24.475 -1.361 -4.211 1.00 9.79 264 LEU B N 1
ATOM 4479 C CA . LEU B 1 264 ? 24.994 -1.303 -2.850 1.00 9.70 264 LEU B CA 1
ATOM 4480 C C . LEU B 1 264 ? 24.736 -2.586 -2.082 1.00 9.14 264 LEU B C 1
ATOM 4481 O O . LEU B 1 264 ? 25.594 -3.048 -1.333 1.00 8.91 264 LEU B O 1
ATOM 4486 N N . ARG B 1 265 ? 23.549 -3.155 -2.249 1.00 8.61 265 ARG B N 1
ATOM 4487 C CA . ARG B 1 265 ? 23.229 -4.383 -1.537 1.00 8.62 265 ARG B CA 1
ATOM 4488 C C . ARG B 1 265 ? 24.051 -5.553 -2.067 1.00 8.94 265 ARG B C 1
ATOM 4489 O O . ARG B 1 265 ? 24.611 -6.327 -1.285 1.00 8.94 265 ARG B O 1
ATOM 4497 N N . MET B 1 266 ? 24.141 -5.682 -3.387 1.00 9.48 266 MET B N 1
ATOM 4498 C CA . MET B 1 266 ? 24.917 -6.784 -3.947 1.00 10.39 266 MET B CA 1
ATOM 4499 C C . MET B 1 266 ? 26.374 -6.689 -3.497 1.00 10.79 266 MET B C 1
ATOM 4500 O O . MET B 1 266 ? 27.019 -7.707 -3.218 1.00 11.07 266 MET B O 1
ATOM 4505 N N . ASP B 1 267 ? 26.896 -5.470 -3.408 1.00 10.97 267 ASP B N 1
ATOM 4506 C CA . ASP B 1 267 ? 28.274 -5.290 -2.964 1.00 11.61 267 ASP B CA 1
ATOM 4507 C C . ASP B 1 267 ? 28.469 -5.855 -1.561 1.00 11.85 267 ASP B C 1
ATOM 4508 O O . ASP B 1 267 ? 29.459 -6.536 -1.292 1.00 11.92 267 ASP B O 1
ATOM 4513 N N . ARG B 1 268 ? 27.520 -5.571 -0.671 1.00 11.66 268 ARG B N 1
ATOM 4514 C CA . ARG B 1 268 ? 27.599 -6.050 0.705 1.00 12.05 268 ARG B CA 1
ATOM 4515 C C . ARG B 1 268 ? 27.317 -7.554 0.804 1.00 12.01 268 ARG B C 1
ATOM 4516 O O . ARG B 1 268 ? 27.951 -8.244 1.602 1.00 12.29 268 ARG B O 1
ATOM 4524 N N . HIS B 1 269 ? 26.375 -8.060 0.009 1.00 12.08 269 HIS B N 1
ATOM 4525 C CA . HIS B 1 269 ? 26.066 -9.493 0.022 1.00 12.56 269 HIS B CA 1
ATOM 4526 C C . HIS B 1 269 ? 27.346 -10.260 -0.312 1.00 13.32 269 HIS B C 1
ATOM 4527 O O . HIS B 1 269 ? 27.721 -11.226 0.365 1.00 13.37 269 HIS B O 1
ATOM 4534 N N . CYS B 1 270 ? 28.012 -9.811 -1.370 1.00 13.61 270 CYS B N 1
ATOM 4535 C CA . CYS B 1 270 ? 29.244 -10.443 -1.826 1.00 14.25 270 CYS B CA 1
ATOM 4536 C C . CYS B 1 270 ? 30.373 -10.382 -0.805 1.00 14.20 270 CYS B C 1
ATOM 4537 O O . CYS B 1 270 ? 31.042 -11.387 -0.563 1.00 14.30 270 CYS B O 1
ATOM 4540 N N . ALA B 1 271 ? 30.591 -9.208 -0.218 1.00 13.57 271 ALA B N 1
ATOM 4541 C CA . ALA B 1 271 ? 31.649 -9.041 0.773 1.00 13.61 271 ALA B CA 1
ATOM 4542 C C . ALA B 1 271 ? 31.388 -9.930 1.987 1.00 13.93 271 ALA B C 1
ATOM 4543 O O . ALA B 1 271 ? 32.290 -10.615 2.471 1.00 13.44 271 ALA B O 1
ATOM 4545 N N . ASN B 1 272 ? 30.155 -9.922 2.484 1.00 13.75 272 ASN B N 1
ATOM 4546 C CA . ASN B 1 272 ? 29.822 -10.762 3.630 1.00 14.05 272 ASN B CA 1
ATOM 4547 C C . ASN B 1 272 ? 30.019 -12.245 3.301 1.00 14.46 272 ASN B C 1
ATOM 4548 O O . ASN B 1 272 ? 30.597 -12.988 4.095 1.00 14.62 272 ASN B O 1
ATOM 4553 N N . ALA B 1 273 ? 29.544 -12.672 2.134 1.00 15.07 273 ALA B N 1
ATOM 4554 C CA . ALA B 1 273 ? 29.662 -14.072 1.733 1.00 16.03 273 ALA B CA 1
ATOM 4555 C C . ALA B 1 273 ? 31.115 -14.520 1.601 1.00 16.79 273 ALA B C 1
ATOM 4556 O O . ALA B 1 273 ? 31.459 -15.640 1.982 1.00 16.75 273 ALA B O 1
ATOM 4558 N N . GLN B 1 274 ? 31.964 -13.648 1.065 1.00 17.45 274 GLN B N 1
ATOM 4559 C CA . GLN B 1 274 ? 33.380 -13.980 0.893 1.00 18.35 274 GLN B CA 1
ATOM 4560 C C . GLN B 1 274 ? 34.028 -14.282 2.246 1.00 18.07 274 GLN B C 1
ATOM 4561 O O . GLN B 1 274 ? 34.757 -15.267 2.393 1.00 17.95 274 GLN B O 1
ATOM 4567 N N . VAL B 1 275 ? 33.753 -13.438 3.235 1.00 17.47 275 VAL B N 1
ATOM 4568 C CA . VAL B 1 275 ? 34.307 -13.618 4.573 1.00 17.67 275 VAL B CA 1
ATOM 4569 C C . VAL B 1 275 ? 33.783 -14.886 5.243 1.00 17.99 275 VAL B C 1
ATOM 4570 O O . VAL B 1 275 ? 34.546 -15.635 5.856 1.00 17.91 275 VAL B O 1
ATOM 4574 N N . LEU B 1 276 ? 32.483 -15.129 5.125 1.00 17.99 276 LEU B N 1
ATOM 4575 C CA . LEU B 1 276 ? 31.889 -16.312 5.740 1.00 18.66 276 LEU B CA 1
ATOM 4576 C C . LEU B 1 276 ? 32.396 -17.582 5.061 1.00 18.86 276 LEU B C 1
ATOM 4577 O O . LEU B 1 276 ? 32.642 -18.593 5.721 1.00 18.85 276 LEU B O 1
ATOM 4582 N N . ALA B 1 277 ? 32.553 -17.522 3.743 1.00 19.09 277 ALA B N 1
ATOM 4583 C CA . ALA B 1 277 ? 33.029 -18.665 2.974 1.00 19.85 277 ALA B CA 1
ATOM 4584 C C . ALA B 1 277 ? 34.443 -19.053 3.393 1.00 20.60 277 ALA B C 1
ATOM 4585 O O . ALA B 1 277 ? 34.750 -20.236 3.545 1.00 20.68 277 ALA B O 1
ATOM 4587 N N . GLU B 1 278 ? 35.297 -18.052 3.573 1.00 21.31 278 GLU B N 1
ATOM 4588 C CA . GLU B 1 278 ? 36.680 -18.288 3.974 1.00 22.47 278 GLU B CA 1
ATOM 4589 C C . GLU B 1 278 ? 36.738 -18.878 5.378 1.00 22.47 278 GLU B C 1
ATOM 4590 O O . GLU B 1 278 ? 37.585 -19.726 5.678 1.00 22.53 278 GLU B O 1
ATOM 4596 N N . PHE B 1 279 ? 35.828 -18.429 6.235 1.00 22.42 279 PHE B N 1
ATOM 4597 C CA . PHE B 1 279 ? 35.755 -18.924 7.602 1.00 22.39 279 PHE B CA 1
ATOM 4598 C C . PHE B 1 279 ? 35.329 -20.390 7.589 1.00 22.51 279 PHE B C 1
ATOM 4599 O O . PHE B 1 279 ? 35.973 -21.242 8.201 1.00 22.59 279 PHE B O 1
ATOM 4607 N N . LEU B 1 280 ? 34.237 -20.672 6.886 1.00 22.43 280 LEU B N 1
ATOM 4608 C CA . LEU B 1 280 ? 33.707 -22.029 6.790 1.00 22.88 280 LEU B CA 1
ATOM 4609 C C . LEU B 1 280 ? 34.722 -23.031 6.251 1.00 23.51 280 LEU B C 1
ATOM 4610 O O . LEU B 1 280 ? 34.772 -24.177 6.699 1.00 23.72 280 LEU B O 1
ATOM 4615 N N . ALA B 1 281 ? 35.531 -22.594 5.294 1.00 24.42 281 ALA B N 1
ATOM 4616 C CA . ALA B 1 281 ? 36.529 -23.462 4.680 1.00 25.44 281 ALA B CA 1
ATOM 4617 C C . ALA B 1 281 ? 37.608 -23.950 5.646 1.00 26.24 281 ALA B C 1
ATOM 4618 O O . ALA B 1 281 ? 38.306 -24.925 5.357 1.00 26.78 281 ALA B O 1
ATOM 4620 N N . ARG B 1 282 ? 37.741 -23.285 6.790 1.00 26.79 282 ARG B N 1
ATOM 4621 C CA . ARG B 1 282 ? 38.759 -23.658 7.773 1.00 27.46 282 ARG B CA 1
ATOM 4622 C C . ARG B 1 282 ? 38.197 -24.366 9.003 1.00 27.29 282 ARG B C 1
ATOM 4623 O O . ARG B 1 282 ? 38.951 -24.721 9.910 1.00 27.44 282 ARG B O 1
ATOM 4631 N N . GLN B 1 283 ? 36.885 -24.573 9.044 1.00 26.79 283 GLN B N 1
ATOM 4632 C CA . GLN B 1 283 ? 36.268 -25.218 10.197 1.00 26.40 283 GLN B CA 1
ATOM 4633 C C . GLN B 1 283 ? 36.266 -26.743 10.116 1.00 26.33 283 GLN B C 1
ATOM 4634 O O . GLN B 1 283 ? 35.962 -27.321 9.077 1.00 25.88 283 GLN B O 1
ATOM 4640 N N . PRO B 1 284 ? 36.613 -27.411 11.230 1.00 26.57 284 PRO B N 1
ATOM 4641 C CA . PRO B 1 284 ? 36.677 -28.872 11.357 1.00 26.49 284 PRO B CA 1
ATOM 4642 C C . PRO B 1 284 ? 35.376 -29.601 11.027 1.00 26.54 284 PRO B C 1
ATOM 4643 O O . PRO B 1 284 ? 35.399 -30.752 10.593 1.00 26.68 284 PRO B O 1
ATOM 4647 N N . GLN B 1 285 ? 34.245 -28.932 11.237 1.00 26.23 285 GLN B N 1
ATOM 4648 C CA . GLN B 1 285 ? 32.944 -29.535 10.969 1.00 26.19 285 GLN B CA 1
ATOM 4649 C C . GLN B 1 285 ? 32.567 -29.514 9.488 1.00 26.20 285 GLN B C 1
ATOM 4650 O O . GLN B 1 285 ? 31.664 -30.235 9.061 1.00 25.82 285 GLN B O 1
ATOM 4656 N N . VAL B 1 286 ? 33.262 -28.690 8.711 1.00 26.31 286 VAL B N 1
ATOM 4657 C CA . VAL B 1 286 ? 32.985 -28.560 7.283 1.00 26.63 286 VAL B CA 1
ATOM 4658 C C . VAL B 1 286 ? 33.882 -29.450 6.427 1.00 27.11 286 VAL B C 1
ATOM 4659 O O . VAL B 1 286 ? 35.106 -29.375 6.516 1.00 27.29 286 VAL B O 1
ATOM 4663 N N . GLU B 1 287 ? 33.268 -30.282 5.591 1.00 27.63 287 GLU B N 1
ATOM 4664 C CA . GLU B 1 287 ? 34.022 -31.179 4.717 1.00 28.39 287 GLU B CA 1
ATOM 4665 C C . GLU B 1 287 ? 34.564 -30.414 3.514 1.00 28.42 287 GLU B C 1
ATOM 4666 O O . GLU B 1 287 ? 35.714 -30.596 3.117 1.00 28.58 287 GLU B O 1
ATOM 4672 N N . LEU B 1 288 ? 33.731 -29.554 2.935 1.00 28.46 288 LEU B N 1
ATOM 4673 C CA . LEU B 1 288 ? 34.144 -28.762 1.784 1.00 28.53 288 LEU B CA 1
ATOM 4674 C C . LEU B 1 288 ? 33.138 -27.668 1.469 1.00 28.54 288 LEU B C 1
ATOM 4675 O O . LEU B 1 288 ? 31.999 -27.702 1.938 1.00 28.20 288 LEU B O 1
ATOM 4680 N N . ILE B 1 289 ? 33.573 -26.702 0.666 1.00 28.50 289 ILE B N 1
ATOM 4681 C CA . ILE B 1 289 ? 32.729 -25.587 0.257 1.00 28.86 289 ILE B CA 1
ATOM 4682 C C . ILE B 1 289 ? 32.402 -25.742 -1.225 1.00 29.24 289 ILE B C 1
ATOM 4683 O O . ILE B 1 289 ? 33.291 -25.652 -2.071 1.00 29.42 289 ILE B O 1
ATOM 4688 N N . HIS B 1 290 ? 31.131 -25.984 -1.534 1.00 29.56 290 HIS B N 1
ATOM 4689 C CA . HIS B 1 290 ? 30.706 -26.143 -2.921 1.00 29.83 290 HIS B CA 1
ATOM 4690 C C . HIS B 1 290 ? 30.895 -24.824 -3.669 1.00 29.72 290 HIS B C 1
ATOM 4691 O O . HIS B 1 290 ? 31.333 -24.809 -4.820 1.00 29.90 290 HIS B O 1
ATOM 4698 N N . TYR B 1 291 ? 30.558 -23.720 -3.006 1.00 29.32 291 TYR B N 1
ATOM 4699 C CA . TYR B 1 291 ? 30.707 -22.386 -3.579 1.00 28.98 291 TYR B CA 1
ATOM 4700 C C . TYR B 1 291 ? 30.438 -21.314 -2.523 1.00 29.02 291 TYR B C 1
ATOM 4701 O O . TYR B 1 291 ? 29.711 -21.550 -1.560 1.00 28.80 291 TYR B O 1
ATOM 4710 N N . PRO B 1 292 ? 31.030 -20.120 -2.689 1.00 28.91 292 PRO B N 1
ATOM 4711 C CA . PRO B 1 292 ? 31.917 -19.729 -3.790 1.00 29.16 292 PRO B CA 1
ATOM 4712 C C . PRO B 1 292 ? 33.252 -20.468 -3.758 1.00 29.38 292 PRO B C 1
ATOM 4713 O O . PRO B 1 292 ? 33.609 -21.070 -2.746 1.00 29.73 292 PRO B O 1
ATOM 4717 N N . PRO B 1 310 ? 28.860 -15.850 -6.834 1.00 24.03 310 PRO B N 1
ATOM 4718 C CA . PRO B 1 310 ? 27.411 -15.863 -7.060 1.00 23.72 310 PRO B CA 1
ATOM 4719 C C . PRO B 1 310 ? 26.646 -15.078 -5.996 1.00 23.28 310 PRO B C 1
ATOM 4720 O O . PRO B 1 310 ? 25.912 -15.654 -5.186 1.00 23.22 310 PR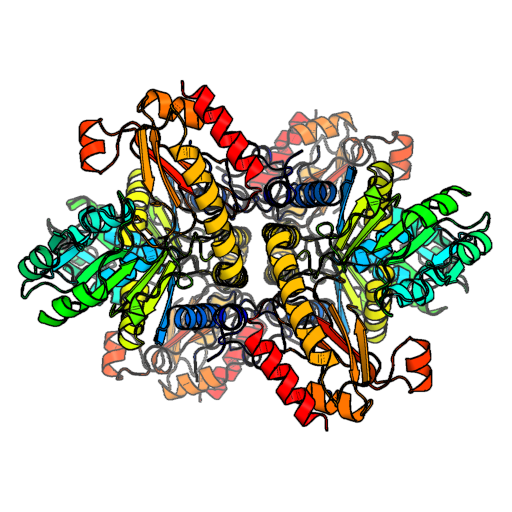O B O 1
ATOM 4724 N N . GLY B 1 311 ? 26.819 -13.760 -6.007 1.00 22.39 311 GLY B N 1
ATOM 4725 C CA . GLY B 1 311 ? 26.143 -12.923 -5.037 1.00 21.21 311 GLY B CA 1
ATOM 4726 C C . GLY B 1 311 ? 26.552 -13.298 -3.628 1.00 20.57 311 GLY B C 1
ATOM 4727 O O . GLY B 1 311 ? 27.732 -13.530 -3.355 1.00 20.53 311 GLY B O 1
ATOM 4728 N N . GLY B 1 312 ? 25.577 -13.365 -2.730 1.00 19.81 312 GLY B N 1
ATOM 4729 C CA . GLY B 1 312 ? 25.876 -13.716 -1.357 1.00 18.79 312 GLY B CA 1
ATOM 4730 C C . GLY B 1 312 ? 25.507 -15.153 -1.052 1.00 18.26 312 GLY B C 1
ATOM 4731 O O . GLY B 1 312 ? 25.224 -15.491 0.093 1.00 17.24 312 GLY B O 1
ATOM 4732 N N . MET B 1 313 ? 25.516 -16.002 -2.075 1.00 18.06 313 MET B N 1
ATOM 4733 C CA . MET B 1 313 ? 25.164 -17.407 -1.895 1.00 18.34 313 MET B CA 1
ATOM 4734 C C . MET B 1 313 ? 26.359 -18.286 -1.553 1.00 17.99 313 MET B C 1
ATOM 4735 O O . MET B 1 313 ? 27.437 -18.150 -2.141 1.00 17.60 313 MET B O 1
ATOM 4740 N N . ILE B 1 314 ? 26.153 -19.193 -0.603 1.00 17.21 314 ILE B N 1
ATOM 4741 C CA . ILE B 1 314 ? 27.185 -20.138 -0.188 1.00 17.19 314 ILE B CA 1
ATOM 4742 C C . ILE B 1 314 ? 26.537 -21.502 -0.008 1.00 16.95 314 ILE B C 1
ATOM 4743 O O . ILE B 1 314 ? 25.397 -21.607 0.421 1.00 16.69 314 ILE B O 1
ATOM 4748 N N . ALA B 1 315 ? 27.270 -22.552 -0.346 1.00 17.03 315 ALA B N 1
ATOM 4749 C CA . ALA B 1 315 ? 26.766 -23.900 -0.155 1.00 17.23 315 ALA B CA 1
ATOM 4750 C C . ALA B 1 315 ? 27.974 -24.676 0.336 1.00 17.46 315 ALA B C 1
ATOM 4751 O O . ALA B 1 315 ? 29.058 -24.563 -0.235 1.00 17.71 315 ALA B O 1
ATOM 4753 N N . PHE B 1 316 ? 27.799 -25.427 1.416 1.00 17.27 316 PHE B N 1
ATOM 4754 C CA . PHE B 1 316 ? 28.897 -26.213 1.951 1.00 17.51 316 PHE B CA 1
ATOM 4755 C C . PHE B 1 316 ? 28.400 -27.555 2.448 1.00 18.14 316 PHE B C 1
ATOM 4756 O O . PHE B 1 316 ? 27.197 -27.791 2.532 1.00 17.74 316 PHE B O 1
ATOM 4764 N N . GLU B 1 317 ? 29.339 -28.434 2.771 1.00 18.86 317 GLU B N 1
ATOM 4765 C CA . GLU B 1 317 ? 29.013 -29.772 3.234 1.00 19.76 317 GLU B CA 1
ATOM 4766 C C . GLU B 1 317 ? 29.407 -29.979 4.690 1.00 19.43 317 GLU B C 1
ATOM 4767 O O . GLU B 1 317 ? 30.528 -29.668 5.083 1.00 19.47 317 GLU B O 1
ATOM 4773 N N . LEU B 1 318 ? 28.480 -30.497 5.489 1.00 19.42 318 LEU B N 1
ATOM 4774 C CA . LEU B 1 318 ? 28.755 -30.795 6.892 1.00 19.68 318 LEU B CA 1
ATOM 4775 C C . LEU B 1 318 ? 29.149 -32.269 6.986 1.00 19.89 318 LEU B C 1
ATOM 4776 O O . LEU B 1 318 ? 28.422 -33.136 6.510 1.00 19.96 318 LEU B O 1
ATOM 4781 N N . LYS B 1 319 ? 30.298 -32.550 7.594 1.00 20.04 319 LYS B N 1
ATOM 4782 C CA . LYS B 1 319 ? 30.766 -33.928 7.731 1.00 20.21 319 LYS B CA 1
ATOM 4783 C C . LYS B 1 319 ? 29.735 -34.822 8.408 1.00 19.91 319 LYS B C 1
ATOM 4784 O O . LYS B 1 319 ? 29.545 -35.975 8.014 1.00 20.50 319 LYS B O 1
ATOM 4790 N N . GLY B 1 320 ? 29.075 -34.279 9.427 1.00 19.45 320 GLY B N 1
ATOM 4791 C CA . GLY B 1 320 ? 28.078 -35.026 10.178 1.00 18.79 320 GLY B CA 1
ATOM 4792 C C . GLY B 1 320 ? 26.804 -35.437 9.463 1.00 18.11 320 GLY B C 1
ATOM 4793 O O . GLY B 1 320 ? 25.927 -36.048 10.070 1.00 17.67 320 GLY B O 1
ATOM 4794 N N . GLY B 1 321 ? 26.682 -35.095 8.185 1.00 17.66 321 GLY B N 1
ATOM 4795 C CA . GLY B 1 321 ? 25.501 -35.484 7.435 1.00 17.21 321 GLY B CA 1
ATOM 4796 C C . GLY B 1 321 ? 24.177 -34.860 7.841 1.00 16.77 321 GLY B C 1
ATOM 4797 O O . GLY B 1 321 ? 24.125 -33.716 8.296 1.00 16.92 321 GLY B O 1
ATOM 4798 N N . ILE B 1 322 ? 23.102 -35.629 7.689 1.00 16.57 322 ILE B N 1
ATOM 4799 C CA . ILE B 1 322 ? 21.757 -35.149 7.991 1.00 16.10 322 ILE B CA 1
ATOM 4800 C C . ILE B 1 322 ? 21.539 -34.752 9.453 1.00 16.16 322 ILE B C 1
ATOM 4801 O O . ILE B 1 322 ? 20.871 -33.752 9.738 1.00 15.73 322 ILE B O 1
ATOM 4806 N N . GLY B 1 323 ? 22.109 -35.512 10.382 1.00 15.45 323 GLY B N 1
ATOM 4807 C CA . GLY B 1 323 ? 21.951 -35.184 11.789 1.00 15.82 323 GLY B CA 1
ATOM 4808 C C . GLY B 1 323 ? 22.644 -33.878 12.131 1.00 15.64 323 GLY B C 1
ATOM 4809 O O . GLY B 1 323 ? 22.093 -33.035 12.845 1.00 16.36 323 GLY B O 1
ATOM 4810 N N . ALA B 1 324 ? 23.862 -33.707 11.627 1.00 15.64 324 ALA B N 1
ATOM 4811 C CA . ALA B 1 324 ? 24.625 -32.490 11.877 1.00 15.42 324 ALA B CA 1
ATOM 4812 C C . ALA B 1 324 ? 23.863 -31.302 11.303 1.00 15.54 324 ALA B C 1
ATOM 4813 O O . ALA B 1 324 ? 23.823 -30.229 11.908 1.00 15.76 324 ALA B O 1
ATOM 4815 N N . GLY B 1 325 ? 23.274 -31.508 10.128 1.00 15.70 325 GLY B N 1
ATOM 4816 C CA . GLY B 1 325 ? 22.507 -30.459 9.473 1.00 15.95 325 GLY B CA 1
ATOM 4817 C C . GLY B 1 325 ? 21.343 -29.995 10.327 1.00 16.36 325 GLY B C 1
ATOM 4818 O O . GLY B 1 325 ? 21.115 -28.794 10.484 1.00 16.12 325 GLY B O 1
ATOM 4819 N N . ARG B 1 326 ? 20.599 -30.945 10.882 1.00 16.71 326 ARG B N 1
ATOM 4820 C CA . ARG B 1 326 ? 19.465 -30.612 11.737 1.00 16.97 326 ARG B CA 1
ATOM 4821 C C . ARG B 1 326 ? 19.898 -29.832 12.982 1.00 16.75 326 ARG B C 1
ATOM 4822 O O . ARG B 1 326 ? 19.275 -28.831 13.340 1.00 16.62 326 ARG B O 1
ATOM 4830 N N . ARG B 1 327 ? 20.964 -30.281 13.642 1.00 16.44 327 ARG B N 1
ATOM 4831 C CA . ARG B 1 327 ? 21.446 -29.596 14.842 1.00 16.52 327 ARG B CA 1
ATOM 4832 C C . ARG B 1 327 ? 21.985 -28.215 14.494 1.00 15.97 327 ARG B C 1
ATOM 4833 O O . ARG B 1 327 ? 21.805 -27.260 15.250 1.00 16.06 327 ARG B O 1
ATOM 4841 N N . PHE B 1 328 ? 22.653 -28.114 13.351 1.00 15.27 328 PHE B N 1
ATOM 4842 C CA . PHE B 1 328 ? 23.191 -26.835 12.900 1.00 15.06 328 PHE B CA 1
ATOM 4843 C C . PHE B 1 328 ? 22.030 -25.859 12.712 1.00 14.98 328 PHE B C 1
ATOM 4844 O O . PHE B 1 328 ? 22.075 -24.733 13.209 1.00 14.85 328 PHE B O 1
ATOM 4852 N N . MET B 1 329 ? 20.994 -26.304 11.998 1.00 15.38 329 MET B N 1
ATOM 4853 C CA . MET B 1 329 ? 19.820 -25.465 11.734 1.00 15.73 329 MET B CA 1
ATOM 4854 C C . MET B 1 329 ? 19.096 -25.063 13.015 1.00 16.07 329 MET B C 1
ATOM 4855 O O . MET B 1 329 ? 18.665 -23.917 13.164 1.00 15.81 329 MET B O 1
ATOM 4860 N N . ASN B 1 330 ? 18.959 -26.010 13.938 1.00 16.15 330 ASN B N 1
ATOM 4861 C CA . ASN B 1 330 ? 18.290 -25.753 15.209 1.00 16.57 330 ASN B CA 1
ATOM 4862 C C . ASN B 1 330 ? 19.037 -24.728 16.056 1.00 16.24 330 ASN B C 1
ATOM 4863 O O . ASN B 1 330 ? 18.424 -23.965 16.803 1.00 16.33 330 ASN B O 1
ATOM 4868 N N . ALA B 1 331 ? 20.362 -24.717 15.941 1.00 15.89 331 ALA B N 1
ATOM 4869 C CA . ALA B 1 331 ? 21.197 -23.812 16.726 1.00 15.97 331 ALA B CA 1
ATOM 4870 C C . ALA B 1 331 ? 21.267 -22.365 16.252 1.00 15.95 331 ALA B C 1
ATOM 4871 O O . ALA B 1 331 ? 21.538 -21.471 17.050 1.00 16.05 331 ALA B O 1
ATOM 4873 N N . LEU B 1 332 ? 21.034 -22.124 14.966 1.00 15.78 332 LEU B N 1
ATOM 4874 C CA . LEU B 1 332 ? 21.104 -20.760 14.443 1.00 15.63 332 LEU B CA 1
ATOM 4875 C C . LEU B 1 332 ? 20.201 -19.790 15.200 1.00 15.98 332 LEU B C 1
ATOM 4876 O O . LEU B 1 332 ? 19.041 -20.102 15.486 1.00 16.08 332 LEU B O 1
ATOM 4881 N N . GLN B 1 333 ? 20.737 -18.612 15.514 1.00 15.94 333 GLN B N 1
ATOM 4882 C CA . GLN B 1 333 ? 19.981 -17.595 16.241 1.00 16.46 333 GLN B CA 1
ATOM 4883 C C . GLN B 1 333 ? 19.822 -16.294 15.456 1.00 15.76 333 GLN B C 1
ATOM 4884 O O . GLN B 1 333 ? 18.978 -15.470 15.796 1.00 16.42 333 GLN B O 1
ATOM 4890 N N . LEU B 1 334 ? 20.639 -16.101 14.425 1.00 15.28 334 LEU B N 1
ATOM 4891 C CA . LEU B 1 334 ? 20.549 -14.891 13.607 1.00 14.29 334 LEU B CA 1
ATOM 4892 C C . LEU B 1 334 ? 20.055 -15.271 12.219 1.00 14.06 334 LEU B C 1
ATOM 4893 O O . LEU B 1 334 ? 19.111 -14.670 11.707 1.00 14.06 334 LEU B O 1
ATOM 4898 N N . PHE B 1 335 ? 20.700 -16.262 11.605 1.00 13.95 335 PHE B N 1
ATOM 4899 C CA . PHE B 1 335 ? 20.262 -16.743 10.301 1.00 13.98 335 PHE B CA 1
ATOM 4900 C C . PHE B 1 335 ? 18.862 -17.302 10.503 1.00 13.95 335 PHE B C 1
ATOM 4901 O O . PHE B 1 335 ? 18.576 -17.896 11.540 1.00 14.45 335 PHE B O 1
ATOM 4909 N N . SER B 1 336 ? 17.993 -17.114 9.520 1.00 14.12 336 SER B N 1
ATOM 4910 C CA . SER B 1 336 ? 16.630 -17.625 9.606 1.00 14.16 336 SER B CA 1
ATOM 4911 C C . SER B 1 336 ? 16.485 -18.945 8.852 1.00 14.29 336 SER B C 1
ATOM 4912 O O . SER B 1 336 ? 17.051 -19.115 7.770 1.00 13.88 336 SER B O 1
ATOM 4915 N N . ARG B 1 337 ? 15.727 -19.872 9.436 1.00 14.77 337 ARG B N 1
ATOM 4916 C CA . ARG B 1 337 ? 15.458 -21.170 8.826 1.00 15.60 337 ARG B CA 1
ATOM 4917 C C . ARG B 1 337 ? 14.373 -20.913 7.790 1.00 15.77 337 ARG B C 1
ATOM 4918 O O . ARG B 1 337 ? 13.188 -20.884 8.114 1.00 15.39 337 ARG B O 1
ATOM 4926 N N . ALA B 1 338 ? 14.776 -20.727 6.541 1.00 15.79 338 ALA B N 1
ATOM 4927 C CA . ALA B 1 338 ? 13.806 -20.437 5.502 1.00 16.41 338 ALA B CA 1
ATOM 4928 C C . ALA B 1 338 ? 14.326 -20.772 4.119 1.00 16.91 338 ALA B C 1
ATOM 4929 O O . ALA B 1 338 ? 15.528 -20.945 3.912 1.00 17.46 338 ALA B O 1
ATOM 4931 N N . VAL B 1 339 ? 13.402 -20.850 3.173 1.00 17.31 339 VAL B N 1
ATOM 4932 C CA . VAL B 1 339 ? 13.746 -21.171 1.804 1.00 17.59 339 VAL B CA 1
ATOM 4933 C C . VAL B 1 339 ? 13.482 -20.013 0.849 1.00 17.93 339 VAL B C 1
ATOM 4934 O O . VAL B 1 339 ? 12.356 -19.791 0.411 1.00 18.27 339 VAL B O 1
ATOM 4938 N N . SER B 1 340 ? 14.544 -19.278 0.554 1.00 17.47 340 SER B N 1
ATOM 4939 C CA . SER B 1 340 ? 14.516 -18.158 -0.374 1.00 17.67 340 SER B CA 1
ATOM 4940 C C . SER B 1 340 ? 15.920 -17.587 -0.363 1.00 17.45 340 SER B C 1
ATOM 4941 O O . SER B 1 340 ? 16.842 -18.218 0.148 1.00 17.66 340 SER B O 1
ATOM 4944 N N . LEU B 1 341 ? 16.091 -16.406 -0.938 1.00 16.80 341 LEU B N 1
ATOM 4945 C CA . LEU B 1 341 ? 17.396 -15.772 -0.948 1.00 16.67 341 LEU B CA 1
ATOM 4946 C C . LEU B 1 341 ? 17.294 -14.365 -1.489 1.00 16.25 341 LEU B C 1
ATOM 4947 O O . LEU B 1 341 ? 16.256 -13.969 -2.026 1.00 15.70 341 LEU B O 1
ATOM 4952 N N . GLY B 1 342 ? 18.366 -13.602 -1.317 1.00 15.62 342 GLY B N 1
ATOM 4953 C CA . GLY B 1 342 ? 18.384 -12.239 -1.803 1.00 15.16 342 GLY B CA 1
ATOM 4954 C C . GLY B 1 342 ? 17.732 -11.242 -0.865 1.00 14.89 342 GLY B C 1
ATOM 4955 O O . GLY B 1 342 ? 17.502 -10.099 -1.252 1.00 14.96 342 GLY B O 1
ATOM 4956 N N . ASP B 1 343 ? 17.433 -11.667 0.359 1.00 14.34 343 ASP B N 1
ATOM 4957 C CA . ASP B 1 343 ? 16.807 -10.791 1.351 1.00 14.31 343 ASP B CA 1
ATOM 4958 C C . ASP B 1 343 ? 17.870 -10.069 2.167 1.00 13.84 343 ASP B C 1
ATOM 4959 O O . ASP B 1 343 ? 19.036 -10.468 2.186 1.00 13.47 343 ASP B O 1
ATOM 4964 N N . ALA B 1 344 ? 17.459 -9.001 2.844 1.00 13.16 344 ALA B N 1
ATOM 4965 C CA . ALA B 1 344 ? 18.372 -8.249 3.694 1.00 13.07 344 ALA B CA 1
ATOM 4966 C C . ALA B 1 344 ? 18.768 -9.159 4.856 1.00 12.53 344 ALA B C 1
ATOM 4967 O O . ALA B 1 344 ? 19.880 -9.073 5.377 1.00 12.18 344 ALA B O 1
ATOM 4969 N N . GLU B 1 345 ? 17.845 -10.030 5.254 1.00 12.59 345 GLU B N 1
ATOM 4970 C CA . GLU B 1 345 ? 18.090 -10.969 6.349 1.00 12.78 345 GLU B CA 1
ATOM 4971 C C . GLU B 1 345 ? 18.783 -12.217 5.814 1.00 12.10 345 GLU B C 1
ATOM 4972 O O . GLU B 1 345 ? 18.458 -12.690 4.727 1.00 11.99 345 GLU B O 1
ATOM 4978 N N . SER B 1 346 ? 19.736 -12.742 6.579 1.00 11.46 346 SER B N 1
ATOM 4979 C CA . SER B 1 346 ? 20.459 -13.951 6.183 1.00 11.35 346 SER B CA 1
ATOM 4980 C C . SER B 1 346 ? 19.557 -15.163 6.364 1.00 11.32 346 SER B C 1
ATOM 4981 O O . SER B 1 346 ? 18.870 -15.293 7.383 1.00 10.80 346 SER B O 1
ATOM 4984 N N . LEU B 1 347 ? 19.574 -16.053 5.379 1.00 11.28 347 LEU B N 1
ATOM 4985 C CA . LEU B 1 347 ? 18.745 -17.248 5.418 1.00 12.07 347 LEU B CA 1
ATOM 4986 C C . LEU B 1 347 ? 19.617 -18.490 5.301 1.00 12.54 347 LEU B C 1
ATOM 4987 O O . LEU B 1 347 ? 20.707 -18.446 4.733 1.00 12.68 347 LEU B O 1
ATOM 4992 N N . ALA B 1 348 ? 19.129 -19.598 5.842 1.00 13.17 348 ALA B N 1
ATOM 4993 C CA . ALA B 1 348 ? 19.867 -20.847 5.782 1.00 13.32 348 ALA B CA 1
ATOM 4994 C C . ALA B 1 348 ? 18.896 -21.994 5.592 1.00 13.70 348 ALA B C 1
ATOM 4995 O O . ALA B 1 348 ? 17.771 -21.956 6.082 1.00 13.52 348 ALA B O 1
ATOM 4997 N N . GLN B 1 349 ? 19.327 -23.010 4.858 1.00 14.39 349 GLN B N 1
ATOM 4998 C CA . GLN B 1 349 ? 18.492 -24.177 4.648 1.00 15.36 349 GLN B CA 1
ATOM 4999 C C . GLN B 1 349 ? 19.360 -25.421 4.554 1.00 15.37 349 GLN B C 1
ATOM 5000 O O . GLN B 1 349 ? 20.522 -25.362 4.148 1.00 15.36 349 GLN B O 1
ATOM 5006 N N . HIS B 1 350 ? 18.778 -26.542 4.953 1.00 15.41 350 HIS B N 1
ATOM 5007 C CA . HIS B 1 350 ? 19.448 -27.835 4.924 1.00 15.47 350 HIS B CA 1
ATOM 5008 C C . HIS B 1 350 ? 18.450 -28.735 4.206 1.00 15.95 350 HIS B C 1
ATOM 5009 O O . HIS B 1 350 ? 17.630 -29.404 4.836 1.00 16.00 350 HIS B O 1
ATOM 5016 N N . PRO B 1 351 ? 18.500 -28.744 2.864 1.00 16.67 351 PRO B N 1
ATOM 5017 C CA . PRO B 1 351 ? 17.619 -29.526 1.994 1.00 17.03 351 PRO B CA 1
ATOM 5018 C C . PRO B 1 351 ? 17.188 -30.899 2.491 1.00 17.39 351 PRO B C 1
ATOM 5019 O O . PRO B 1 351 ? 15.999 -31.220 2.481 1.00 17.28 351 PRO B O 1
ATOM 5023 N N . ALA B 1 352 ? 18.150 -31.704 2.928 1.00 17.41 352 ALA B N 1
ATOM 5024 C CA . ALA B 1 352 ? 17.862 -33.053 3.407 1.00 17.86 352 ALA B CA 1
ATOM 5025 C C . ALA B 1 352 ? 16.848 -33.136 4.547 1.00 18.25 352 ALA B C 1
ATOM 5026 O O . ALA B 1 352 ? 16.125 -34.127 4.660 1.00 18.23 352 ALA B O 1
ATOM 5028 N N . SER B 1 353 ? 16.797 -32.115 5.397 1.00 18.50 353 SER B N 1
ATOM 5029 C CA . SER B 1 353 ? 15.852 -32.116 6.510 1.00 19.19 353 SER B CA 1
ATOM 5030 C C . SER B 1 353 ? 14.751 -31.082 6.310 1.00 19.70 353 SER B C 1
ATOM 5031 O O . SER B 1 353 ? 13.890 -30.906 7.172 1.00 20.06 353 SER B O 1
ATOM 5034 N N . MET B 1 354 ? 14.776 -30.402 5.169 1.00 19.93 354 MET B N 1
ATOM 5035 C CA . MET B 1 354 ? 13.777 -29.382 4.884 1.00 20.43 354 MET B CA 1
ATOM 5036 C C . MET B 1 354 ? 12.981 -29.645 3.604 1.00 21.14 354 MET B C 1
ATOM 5037 O O . MET B 1 354 ? 12.032 -30.428 3.624 1.00 21.63 354 MET B O 1
ATOM 5042 N N . THR B 1 355 ? 13.358 -29.015 2.496 1.00 22.06 355 THR B N 1
ATOM 5043 C CA . THR B 1 355 ? 12.625 -29.205 1.244 1.00 23.03 355 THR B CA 1
ATOM 5044 C C . THR B 1 355 ? 12.587 -30.644 0.731 1.00 23.89 355 THR B C 1
ATOM 5045 O O . THR B 1 355 ? 11.599 -31.063 0.129 1.00 23.98 355 THR B O 1
ATOM 5049 N N . HIS B 1 356 ? 13.654 -31.401 0.966 1.00 24.64 356 HIS B N 1
ATOM 5050 C CA . HIS B 1 356 ? 13.714 -32.780 0.486 1.00 25.66 356 HIS B CA 1
ATOM 5051 C C . HIS B 1 356 ? 13.723 -33.822 1.599 1.00 26.06 356 HIS B C 1
ATOM 5052 O O . HIS B 1 356 ? 14.274 -34.912 1.433 1.00 26.23 356 HIS B O 1
ATOM 5059 N N . SER B 1 357 ? 13.100 -33.493 2.724 1.00 26.48 357 SER B N 1
ATOM 5060 C CA . SER B 1 357 ? 13.046 -34.400 3.863 1.00 27.06 357 SER B CA 1
ATOM 5061 C C . SER B 1 357 ? 12.195 -35.643 3.603 1.00 27.37 357 SER B C 1
ATOM 5062 O O . SER B 1 357 ? 12.371 -36.669 4.263 1.00 27.48 357 SER B O 1
ATOM 5065 N N . SER B 1 358 ? 11.277 -35.556 2.642 1.00 27.62 358 SER B N 1
ATOM 5066 C CA . SER B 1 358 ? 10.399 -36.683 2.327 1.00 27.81 358 SER B CA 1
ATOM 5067 C C . SER B 1 358 ? 11.074 -37.761 1.484 1.00 27.71 358 SER B C 1
ATOM 5068 O O . SER B 1 358 ? 10.711 -38.937 1.566 1.00 28.11 358 SER B O 1
ATOM 5071 N N . TYR B 1 359 ? 12.053 -37.358 0.679 1.00 27.26 359 TYR B N 1
ATOM 5072 C CA . TYR B 1 359 ? 12.779 -38.281 -0.190 1.00 26.85 359 TYR B CA 1
ATOM 5073 C C . TYR B 1 359 ? 13.718 -39.187 0.603 1.00 26.16 359 TYR B C 1
ATOM 5074 O O . TYR B 1 359 ? 13.959 -38.965 1.790 1.00 26.15 359 TYR B O 1
ATOM 5083 N N . THR B 1 360 ? 14.240 -40.212 -0.062 1.00 24.92 360 THR B N 1
ATOM 5084 C CA . THR B 1 360 ? 15.184 -41.128 0.567 1.00 24.09 360 THR B CA 1
ATOM 5085 C C . THR B 1 360 ? 16.568 -40.587 0.236 1.00 23.49 360 THR B C 1
ATOM 5086 O O . THR B 1 360 ? 16.715 -39.745 -0.651 1.00 23.20 360 THR B O 1
ATOM 5090 N N . PRO B 1 361 ? 17.602 -41.054 0.947 1.00 22.99 361 PRO B N 1
ATOM 5091 C CA . PRO B 1 361 ? 18.954 -40.569 0.665 1.00 23.04 361 PRO B CA 1
ATOM 5092 C C . PRO B 1 361 ? 19.355 -40.720 -0.805 1.00 23.25 361 PRO B C 1
ATOM 5093 O O . PRO B 1 361 ? 19.994 -39.834 -1.370 1.00 23.14 361 PRO B O 1
ATOM 5097 N N . GLU B 1 362 ? 18.980 -41.840 -1.421 1.00 23.87 362 GLU B N 1
ATOM 5098 C CA . GLU B 1 362 ? 19.322 -42.077 -2.822 1.00 24.60 362 GLU B CA 1
ATOM 5099 C C . GLU B 1 362 ? 18.568 -41.127 -3.748 1.00 24.75 362 GLU B C 1
ATOM 5100 O O . GLU B 1 362 ? 19.123 -40.649 -4.736 1.00 24.78 362 GLU B O 1
ATOM 5106 N N . GLU B 1 363 ? 17.307 -40.855 -3.428 1.00 24.93 363 GLU B N 1
ATOM 5107 C CA . GLU B 1 363 ? 16.501 -39.947 -4.238 1.00 25.36 363 GLU B CA 1
ATOM 5108 C C . GLU B 1 363 ? 17.048 -38.527 -4.129 1.00 25.41 363 GLU B C 1
ATOM 5109 O O . GLU B 1 363 ? 17.034 -37.776 -5.102 1.00 25.46 363 GLU B O 1
ATOM 5115 N N . ARG B 1 364 ? 17.530 -38.158 -2.945 1.00 25.43 364 ARG B N 1
ATOM 5116 C CA . ARG B 1 364 ? 18.093 -36.826 -2.752 1.00 25.81 364 ARG B CA 1
ATOM 5117 C C . ARG B 1 364 ? 19.352 -36.670 -3.597 1.00 26.31 364 ARG B C 1
ATOM 5118 O O . ARG B 1 364 ? 19.548 -35.649 -4.257 1.00 26.45 364 ARG B O 1
ATOM 5126 N N . ALA B 1 365 ? 20.202 -37.691 -3.574 1.00 27.11 365 ALA B N 1
ATOM 5127 C CA . ALA B 1 365 ? 21.442 -37.668 -4.338 1.00 28.11 365 ALA B CA 1
ATOM 5128 C C . ALA B 1 365 ? 21.135 -37.456 -5.816 1.00 28.89 365 ALA B C 1
ATOM 5129 O O . ALA B 1 365 ? 21.817 -36.692 -6.500 1.00 28.96 365 ALA B O 1
ATOM 5131 N N . HIS B 1 366 ? 20.099 -38.135 -6.295 1.00 29.64 366 HIS B N 1
ATOM 5132 C CA . HIS B 1 366 ? 19.682 -38.035 -7.687 1.00 30.83 366 HIS B CA 1
ATOM 5133 C C . HIS B 1 366 ? 19.303 -36.599 -8.039 1.00 31.05 366 HIS B C 1
ATOM 5134 O O . HIS B 1 366 ? 19.363 -36.201 -9.203 1.00 31.44 366 HIS B O 1
ATOM 5141 N N . TYR B 1 367 ? 18.922 -35.824 -7.028 1.00 31.12 367 TYR B N 1
ATOM 5142 C CA . TYR B 1 367 ? 18.531 -34.432 -7.228 1.00 31.09 367 TYR B CA 1
ATOM 5143 C C . TYR B 1 367 ? 19.623 -33.454 -6.810 1.00 30.42 367 TYR B C 1
ATOM 5144 O O . TYR B 1 367 ? 19.361 -32.269 -6.596 1.00 30.64 367 TYR B O 1
ATOM 5153 N N . GLY B 1 368 ? 20.848 -33.959 -6.700 1.00 29.52 368 GLY B N 1
ATOM 5154 C CA . GLY B 1 368 ? 21.971 -33.120 -6.321 1.00 28.07 368 GLY B CA 1
ATOM 5155 C C . GLY B 1 368 ? 21.937 -32.648 -4.881 1.00 26.73 368 GLY B C 1
ATOM 5156 O O . GLY B 1 368 ? 22.453 -31.573 -4.559 1.00 27.09 368 GLY B O 1
ATOM 5157 N N . ILE B 1 369 ? 21.336 -33.446 -4.007 1.00 25.29 369 ILE B N 1
ATOM 5158 C CA . ILE B 1 369 ? 21.251 -33.082 -2.600 1.00 23.66 369 ILE B CA 1
ATOM 5159 C C . ILE B 1 369 ? 21.974 -34.090 -1.713 1.00 22.58 369 ILE B C 1
ATOM 5160 O O . ILE B 1 369 ? 21.543 -35.233 -1.577 1.00 22.18 369 ILE B O 1
ATOM 5165 N N . SER B 1 370 ? 23.079 -33.662 -1.118 1.00 21.56 370 SER B N 1
ATOM 5166 C CA . SER B 1 370 ? 23.835 -34.525 -0.221 1.00 20.77 370 SER B CA 1
ATOM 5167 C C . SER B 1 370 ? 23.228 -34.390 1.172 1.00 19.81 370 SER B C 1
ATOM 5168 O O . SER B 1 370 ? 22.563 -33.398 1.471 1.00 19.46 370 SER B O 1
ATOM 5171 N N . GLU B 1 371 ? 23.467 -35.381 2.025 1.00 18.28 371 GLU B N 1
ATOM 5172 C CA . GLU B 1 371 ? 22.917 -35.372 3.371 1.00 17.33 371 GLU B CA 1
ATOM 5173 C C . GLU B 1 371 ? 23.393 -34.214 4.241 1.00 16.52 371 GLU B C 1
ATOM 5174 O O . GLU B 1 371 ? 22.671 -33.777 5.135 1.00 16.43 371 GLU B O 1
ATOM 5180 N N . GLY B 1 372 ? 24.602 -33.725 3.984 1.00 15.89 372 GLY B N 1
ATOM 5181 C CA . GLY B 1 372 ? 25.137 -32.633 4.781 1.00 15.32 372 GLY B CA 1
ATOM 5182 C C . GLY B 1 372 ? 25.147 -31.278 4.100 1.00 14.99 372 GLY B C 1
ATOM 5183 O O . GLY B 1 372 ? 25.714 -30.323 4.638 1.00 14.28 372 GLY B O 1
ATOM 5184 N N . LEU B 1 373 ? 24.519 -31.190 2.930 1.00 14.68 373 LEU B N 1
ATOM 5185 C CA . LEU B 1 373 ? 24.468 -29.935 2.180 1.00 14.42 373 LEU B CA 1
ATOM 5186 C C . LEU B 1 373 ? 23.692 -28.850 2.910 1.00 14.56 373 LEU B C 1
ATOM 5187 O O . LEU B 1 373 ? 22.551 -29.059 3.316 1.00 14.74 373 LEU B O 1
ATOM 5192 N N . VAL B 1 374 ? 24.324 -27.693 3.062 1.00 14.30 374 VAL B N 1
ATOM 5193 C CA . VAL B 1 374 ? 23.699 -26.545 3.703 1.00 14.27 374 VAL B CA 1
ATOM 5194 C C . VAL B 1 374 ? 23.868 -25.370 2.744 1.00 14.35 374 VAL B C 1
ATOM 5195 O O . VAL B 1 374 ? 24.961 -25.128 2.229 1.00 14.25 374 VAL B O 1
ATOM 5199 N N . ARG B 1 375 ? 22.777 -24.657 2.488 1.00 14.26 375 ARG B N 1
ATOM 5200 C CA . ARG B 1 375 ? 22.813 -23.511 1.590 1.00 14.72 375 ARG B CA 1
ATOM 5201 C C . ARG B 1 375 ? 22.552 -22.248 2.386 1.00 14.12 375 ARG B C 1
ATOM 5202 O O . ARG B 1 375 ? 21.644 -22.209 3.219 1.00 14.21 375 ARG B O 1
ATOM 5210 N N . LEU B 1 376 ? 23.355 -21.223 2.130 1.00 13.48 376 LEU B N 1
ATOM 5211 C CA . LEU B 1 376 ? 23.207 -19.962 2.835 1.00 13.02 376 LEU B CA 1
ATOM 5212 C C . LEU B 1 376 ? 22.998 -18.795 1.891 1.00 12.76 376 LEU B C 1
ATOM 5213 O O . LEU B 1 376 ? 23.653 -18.695 0.852 1.00 13.07 376 LEU B O 1
ATOM 5218 N N . SER B 1 377 ? 22.060 -17.926 2.251 1.00 12.38 377 SER B N 1
ATOM 5219 C CA . SER B 1 377 ? 21.834 -16.703 1.498 1.00 12.05 377 SER B CA 1
ATOM 5220 C C . SER B 1 377 ? 22.350 -15.691 2.505 1.00 11.68 377 SER B C 1
ATOM 5221 O O . SER B 1 377 ? 21.647 -15.335 3.452 1.00 11.89 377 SER B O 1
ATOM 5224 N N . VAL B 1 378 ? 23.595 -15.261 2.332 1.00 11.42 378 VAL B N 1
ATOM 5225 C CA . VAL B 1 378 ? 24.191 -14.318 3.267 1.00 11.60 378 VAL B CA 1
ATOM 5226 C C . VAL B 1 378 ? 23.594 -12.937 3.063 1.00 11.44 378 VAL B C 1
ATOM 5227 O O . VAL B 1 378 ? 23.636 -12.398 1.960 1.00 12.01 378 VAL B O 1
ATOM 5231 N N . GLY B 1 379 ? 23.059 -12.382 4.147 1.00 11.49 379 GLY B N 1
ATOM 5232 C CA . GLY B 1 379 ? 22.411 -11.082 4.113 1.00 11.38 379 GLY B CA 1
ATOM 5233 C C . GLY B 1 379 ? 23.293 -9.872 4.338 1.00 11.12 379 GLY B C 1
ATOM 5234 O O . GLY B 1 379 ? 24.508 -9.927 4.154 1.00 11.32 379 GLY B O 1
ATOM 5235 N N . LEU B 1 380 ? 22.671 -8.779 4.767 1.00 10.84 380 LEU B N 1
ATOM 5236 C CA . LEU B 1 380 ? 23.361 -7.514 4.974 1.00 10.69 380 LEU B CA 1
ATOM 5237 C C . LEU B 1 380 ? 23.733 -7.185 6.422 1.00 11.14 380 LEU B C 1
ATOM 5238 O O . LEU B 1 380 ? 24.197 -6.080 6.707 1.00 11.44 380 LEU B O 1
ATOM 5243 N N . GLU B 1 381 ? 23.554 -8.138 7.333 1.00 11.10 381 GLU B N 1
ATOM 5244 C CA . GLU B 1 381 ? 23.892 -7.902 8.734 1.00 11.68 381 GLU B CA 1
ATOM 5245 C C . GLU B 1 381 ? 25.400 -7.758 8.921 1.00 12.37 381 GLU B C 1
ATOM 5246 O O . GLU B 1 381 ? 26.181 -8.040 8.013 1.00 12.67 381 GLU B O 1
ATOM 5252 N N . ASP B 1 382 ? 25.797 -7.323 10.112 1.00 13.24 382 ASP B N 1
ATOM 5253 C CA . ASP B 1 382 ? 27.207 -7.144 10.443 1.00 14.60 382 ASP B CA 1
ATOM 5254 C C . ASP B 1 382 ? 27.887 -8.510 10.349 1.00 14.83 382 ASP B C 1
ATOM 5255 O O . ASP B 1 382 ? 27.463 -9.462 10.999 1.00 14.74 382 ASP B O 1
ATOM 5260 N N . ILE B 1 383 ? 28.946 -8.599 9.551 1.00 14.97 383 ILE B N 1
ATOM 5261 C CA . ILE B 1 383 ? 29.647 -9.865 9.366 1.00 15.39 383 ILE B CA 1
ATOM 5262 C C . ILE B 1 383 ? 30.114 -10.516 10.671 1.00 15.43 383 ILE B C 1
ATOM 5263 O O . ILE B 1 383 ? 30.129 -11.741 10.776 1.00 15.15 383 ILE B O 1
ATOM 5268 N N . ASP B 1 384 ? 30.475 -9.715 11.668 1.00 15.79 384 ASP B N 1
ATOM 5269 C CA . ASP B 1 384 ? 30.924 -10.290 12.938 1.00 16.76 384 ASP B CA 1
ATOM 5270 C C . ASP B 1 384 ? 29.810 -11.054 13.638 1.00 16.31 384 ASP B C 1
ATOM 5271 O O . ASP B 1 384 ? 30.058 -12.052 14.317 1.00 16.41 384 ASP B O 1
ATOM 5276 N N . ASP B 1 385 ? 28.578 -10.583 13.475 1.00 15.34 385 ASP B N 1
ATOM 5277 C CA . ASP B 1 385 ? 27.434 -11.235 14.091 1.00 14.87 385 ASP B CA 1
ATOM 5278 C C . ASP B 1 385 ? 27.096 -12.515 13.343 1.00 14.39 385 ASP B C 1
ATOM 5279 O O . ASP B 1 385 ? 26.688 -13.504 13.946 1.00 14.69 385 ASP B O 1
ATOM 5284 N N . LEU B 1 386 ? 27.276 -12.492 12.026 1.00 14.14 386 LEU B N 1
ATOM 5285 C CA . LEU B 1 386 ? 26.997 -13.655 11.199 1.00 13.86 386 LEU B CA 1
ATOM 5286 C C . LEU B 1 386 ? 28.029 -14.744 11.464 1.00 14.20 386 LEU B C 1
ATOM 5287 O O . LEU B 1 386 ? 27.689 -15.922 11.539 1.00 14.12 386 LEU B O 1
ATOM 5292 N N . LEU B 1 387 ? 29.286 -14.340 11.614 1.00 14.18 387 LEU B N 1
ATOM 5293 C CA . LEU B 1 387 ? 30.354 -15.297 11.888 1.00 15.00 387 LEU B CA 1
ATOM 5294 C C . LEU B 1 387 ? 30.111 -15.968 13.231 1.00 14.96 387 LEU B C 1
ATOM 5295 O O . LEU B 1 387 ? 30.244 -17.183 13.358 1.00 15.59 387 LEU B O 1
ATOM 5300 N N . ALA B 1 388 ? 29.752 -15.170 14.230 1.00 15.20 388 ALA B N 1
ATOM 5301 C CA . ALA B 1 388 ? 29.504 -15.695 15.566 1.00 14.97 388 ALA B CA 1
ATOM 5302 C C . ALA B 1 388 ? 28.352 -16.686 15.562 1.00 14.99 388 ALA B C 1
ATOM 5303 O O . ALA B 1 388 ? 28.404 -17.715 16.238 1.00 14.34 388 ALA B O 1
ATOM 5305 N N . ASP B 1 389 ? 27.309 -16.381 14.798 1.00 14.85 389 ASP B N 1
ATOM 5306 C CA . ASP B 1 389 ? 26.151 -17.264 14.736 1.00 15.21 389 ASP B CA 1
ATOM 5307 C C . ASP B 1 389 ? 26.529 -18.595 14.088 1.00 15.44 389 ASP B C 1
ATOM 5308 O O . ASP B 1 389 ? 26.159 -19.661 14.579 1.00 15.33 389 ASP B O 1
ATOM 5313 N N . VAL B 1 390 ? 27.267 -18.533 12.986 1.00 15.91 390 VAL B N 1
ATOM 5314 C CA . VAL B 1 390 ? 27.676 -19.749 12.291 1.00 16.19 390 VAL B CA 1
ATOM 5315 C C . VAL B 1 390 ? 28.654 -20.555 13.142 1.00 16.62 390 VAL B C 1
ATOM 5316 O O . VAL B 1 390 ? 28.572 -21.782 13.205 1.00 16.52 390 VAL B O 1
ATOM 5320 N N . GLN B 1 391 ? 29.571 -19.859 13.800 1.00 17.48 391 GLN B N 1
ATOM 5321 C CA . GLN B 1 391 ? 30.557 -20.523 14.639 1.00 18.47 391 GLN B CA 1
ATOM 5322 C C . GLN B 1 391 ? 29.907 -21.346 15.747 1.00 18.41 391 GLN B C 1
ATOM 5323 O O . GLN B 1 391 ? 30.238 -22.517 15.928 1.00 18.39 391 GLN B O 1
ATOM 5329 N N . GLN B 1 392 ? 28.977 -20.748 16.485 1.00 18.08 392 GLN B N 1
ATOM 5330 C CA . GLN B 1 392 ? 28.334 -21.479 17.572 1.00 17.75 392 GLN B CA 1
ATOM 5331 C C . GLN B 1 392 ? 27.437 -22.596 17.060 1.00 17.70 392 GLN B C 1
ATOM 5332 O O . GLN B 1 392 ? 27.316 -23.646 17.701 1.00 17.75 392 GLN B O 1
ATOM 5338 N N . ALA B 1 393 ? 26.827 -22.387 15.896 1.00 17.55 393 ALA B N 1
ATOM 5339 C CA . ALA B 1 393 ? 25.958 -23.402 15.311 1.00 17.67 393 ALA B CA 1
ATOM 5340 C C . ALA B 1 393 ? 26.796 -24.601 14.876 1.00 18.06 393 ALA B C 1
ATOM 5341 O O . ALA B 1 393 ? 26.375 -25.746 15.029 1.00 17.66 393 ALA B O 1
ATOM 5343 N N . LEU B 1 394 ? 27.980 -24.334 14.335 1.00 18.42 394 LEU B N 1
ATOM 5344 C CA . LEU B 1 394 ? 28.871 -25.408 13.903 1.00 19.62 394 LEU B CA 1
ATOM 5345 C C . LEU B 1 394 ? 29.325 -26.231 15.102 1.00 20.44 394 LEU B C 1
ATOM 5346 O O . LEU B 1 394 ? 29.441 -27.455 15.018 1.00 20.62 394 LEU B O 1
ATOM 5351 N N . LYS B 1 395 ? 29.583 -25.559 16.219 1.00 21.18 395 LYS B N 1
ATOM 5352 C CA . LYS B 1 395 ? 30.031 -26.259 17.416 1.00 22.38 395 LYS B CA 1
ATOM 5353 C C . LYS B 1 395 ? 28.881 -27.094 17.965 1.00 22.66 395 LYS B C 1
ATOM 5354 O O . LYS B 1 395 ? 29.090 -28.176 18.510 1.00 22.70 395 LYS B O 1
ATOM 5360 N N . ALA B 1 396 ? 27.662 -26.590 17.804 1.00 22.87 396 ALA B N 1
ATOM 5361 C CA . ALA B 1 396 ? 26.478 -27.291 18.279 1.00 23.40 396 ALA B CA 1
ATOM 5362 C C . ALA B 1 396 ? 26.119 -28.444 17.350 1.00 23.72 396 ALA B C 1
ATOM 5363 O O . ALA B 1 396 ? 25.433 -29.380 17.756 1.00 23.84 396 ALA B O 1
ATOM 5365 N N . SER B 1 397 ? 26.586 -28.378 16.105 1.00 24.11 397 SER B N 1
ATOM 5366 C CA . SER B 1 397 ? 26.297 -29.423 15.127 1.00 24.68 397 SER B CA 1
ATOM 5367 C C . SER B 1 397 ? 26.975 -30.738 15.494 1.00 25.32 397 SER B C 1
ATOM 5368 O O . SER B 1 397 ? 26.515 -31.810 15.100 1.00 25.06 397 SER B O 1
ATOM 5371 N N . ALA B 1 398 ? 28.069 -30.653 16.246 1.00 25.96 398 ALA B N 1
ATOM 5372 C CA . ALA B 1 398 ? 28.792 -31.848 16.675 1.00 26.97 398 ALA B CA 1
ATOM 5373 C C . ALA B 1 398 ? 27.906 -32.672 17.604 1.00 27.18 398 ALA B C 1
ATOM 5374 O O . ALA B 1 398 ? 27.638 -33.848 17.281 1.00 28.18 398 ALA B O 1
ATOM 5377 N N . LEU C 1 7 ? -26.140 20.671 -10.516 1.00 22.35 7 LEU C N 1
ATOM 5378 C CA . LEU C 1 7 ? -25.247 20.081 -9.476 1.00 21.68 7 LEU C CA 1
ATOM 5379 C C . LEU C 1 7 ? -25.500 18.576 -9.376 1.00 20.58 7 LEU C C 1
ATOM 5380 O O . LEU C 1 7 ? -26.598 18.143 -9.027 1.00 20.86 7 LEU C O 1
ATOM 5385 N N . PRO C 1 8 ? -24.480 17.758 -9.673 1.00 19.21 8 PRO C N 1
ATOM 5386 C CA . PRO C 1 8 ? -24.614 16.299 -9.608 1.00 17.82 8 PRO C CA 1
ATOM 5387 C C . PRO C 1 8 ? -25.032 15.855 -8.208 1.00 16.47 8 PRO C C 1
ATOM 5388 O O . PRO C 1 8 ? -24.790 16.562 -7.229 1.00 16.24 8 PRO C O 1
ATOM 5392 N N . GLY C 1 9 ? -25.645 14.681 -8.118 1.00 14.93 9 GLY C N 1
ATOM 5393 C CA . GLY C 1 9 ? -26.078 14.170 -6.828 1.00 13.89 9 GLY C CA 1
ATOM 5394 C C . GLY C 1 9 ? -24.909 13.796 -5.935 1.00 13.27 9 GLY C C 1
ATOM 5395 O O . GLY C 1 9 ? -23.779 13.652 -6.402 1.00 13.05 9 GLY C O 1
ATOM 5396 N N . PHE C 1 10 ? -25.192 13.643 -4.646 1.00 12.57 10 PHE C N 1
ATOM 5397 C CA . PHE C 1 10 ? -24.186 13.291 -3.647 1.00 12.03 10 PHE C CA 1
ATOM 5398 C C . PHE C 1 10 ? -23.366 12.062 -4.046 1.00 11.70 10 PHE C C 1
ATOM 5399 O O . PHE C 1 10 ? -22.130 12.105 -4.032 1.00 11.45 10 PHE C O 1
ATOM 5407 N N . ALA C 1 11 ? -24.045 10.972 -4.401 1.00 11.34 11 ALA C N 1
ATOM 5408 C CA . ALA C 1 11 ? -23.346 9.740 -4.771 1.00 11.64 11 ALA C CA 1
ATOM 5409 C C . ALA C 1 11 ? -22.424 9.969 -5.957 1.00 11.42 11 ALA C C 1
ATOM 5410 O O . ALA C 1 11 ? -21.318 9.431 -6.019 1.00 11.58 11 ALA C O 1
ATOM 5412 N N . THR C 1 12 ? -22.886 10.766 -6.909 1.00 11.03 12 THR C N 1
ATOM 5413 C CA . THR C 1 12 ? -22.077 11.050 -8.082 1.00 10.78 12 THR C CA 1
ATOM 5414 C C . THR C 1 12 ? -20.820 11.814 -7.682 1.00 10.43 12 THR C C 1
ATOM 5415 O O . THR C 1 12 ? -19.713 11.487 -8.108 1.00 10.14 12 THR C O 1
ATOM 5419 N N . ARG C 1 13 ? -20.987 12.829 -6.843 1.00 10.21 13 ARG C N 1
ATOM 5420 C CA . ARG C 1 13 ? -19.852 13.626 -6.422 1.00 10.08 13 ARG C CA 1
ATOM 5421 C C . ARG C 1 13 ? -18.874 12.838 -5.549 1.00 9.74 13 ARG C C 1
ATOM 5422 O O . ARG C 1 13 ? -17.662 13.038 -5.635 1.00 9.42 13 ARG C O 1
ATOM 5430 N N . ALA C 1 14 ? -19.396 11.929 -4.732 1.00 9.61 14 ALA C N 1
ATOM 5431 C CA . ALA C 1 14 ? -18.540 11.137 -3.855 1.00 9.98 14 ALA C CA 1
ATOM 5432 C C . ALA C 1 14 ? -17.669 10.171 -4.650 1.00 10.54 14 ALA C C 1
ATOM 5433 O O . ALA C 1 14 ? -16.655 9.685 -4.155 1.00 10.21 14 ALA C O 1
ATOM 5435 N N . ILE C 1 15 ? -18.055 9.914 -5.895 1.00 10.18 15 ILE C N 1
ATOM 5436 C CA . ILE C 1 15 ? -17.301 8.996 -6.743 1.00 10.58 15 ILE C CA 1
ATOM 5437 C C . ILE C 1 15 ? -16.443 9.727 -7.777 1.00 10.77 15 ILE C C 1
ATOM 5438 O O . ILE C 1 15 ? -15.342 9.279 -8.111 1.00 10.60 15 ILE C O 1
ATOM 5443 N N . HIS C 1 16 ? -16.930 10.878 -8.241 1.00 10.51 16 HIS C N 1
ATOM 5444 C CA . HIS C 1 16 ? -16.265 11.635 -9.302 1.00 10.77 16 HIS C CA 1
ATOM 5445 C C . HIS C 1 16 ? -15.701 13.024 -9.053 1.00 10.91 16 HIS C C 1
ATOM 5446 O O . HIS C 1 16 ? -14.760 13.438 -9.736 1.00 10.21 16 HIS C O 1
ATOM 5453 N N . HIS C 1 17 ? -16.268 13.763 -8.109 1.00 11.10 17 HIS C N 1
ATOM 5454 C CA . HIS C 1 17 ? -15.830 15.137 -7.943 1.00 11.77 17 HIS C CA 1
ATOM 5455 C C . HIS C 1 17 ? -14.346 15.438 -7.912 1.00 12.02 17 HIS C C 1
ATOM 5456 O O . HIS C 1 17 ? -13.593 14.854 -7.139 1.00 12.13 17 HIS C O 1
ATOM 5463 N N . GLY C 1 18 ? -13.950 16.380 -8.765 1.00 12.57 18 GLY C N 1
ATOM 5464 C CA . GLY C 1 18 ? -12.569 16.821 -8.826 1.00 13.25 18 GLY C CA 1
ATOM 5465 C C . GLY C 1 18 ? -11.601 16.002 -9.657 1.00 13.62 18 GLY C C 1
ATOM 5466 O O . GLY C 1 18 ? -10.449 16.400 -9.805 1.00 13.89 18 GLY C O 1
ATOM 5467 N N . TYR C 1 19 ? -12.053 14.879 -10.205 1.00 14.22 19 TYR C N 1
ATOM 5468 C CA . TYR C 1 19 ? -11.168 14.028 -10.992 1.00 15.60 19 TYR C CA 1
ATOM 5469 C C . TYR C 1 19 ? -11.578 13.787 -12.439 1.00 17.40 19 TYR C C 1
ATOM 5470 O O . TYR C 1 19 ? -12.714 13.426 -12.735 1.00 18.08 19 TYR C O 1
ATOM 5479 N N . ASP C 1 20 ? -10.620 13.981 -13.332 1.00 19.53 20 ASP C N 1
ATOM 5480 C CA . ASP C 1 20 ? -10.816 13.754 -14.754 1.00 21.43 20 ASP C CA 1
ATOM 5481 C C . ASP C 1 20 ? -9.617 12.901 -15.170 1.00 21.63 20 ASP C C 1
ATOM 5482 O O . ASP C 1 20 ? -8.476 13.357 -15.106 1.00 21.91 20 ASP C O 1
ATOM 5487 N N . PRO C 1 21 ? -9.866 11.648 -15.580 1.00 22.50 21 PRO C N 1
ATOM 5488 C CA . PRO C 1 21 ? -8.825 10.704 -16.003 1.00 22.93 21 PRO C CA 1
ATOM 5489 C C . PRO C 1 21 ? -7.799 11.229 -17.005 1.00 23.70 21 PRO C C 1
ATOM 5490 O O . PRO C 1 21 ? -6.634 10.834 -16.969 1.00 23.06 21 PRO C O 1
ATOM 5494 N N . GLN C 1 22 ? -8.223 12.119 -17.894 1.00 24.58 22 GLN C N 1
ATOM 5495 C CA . GLN C 1 22 ? -7.314 12.649 -18.903 1.00 25.53 22 GLN C CA 1
ATOM 5496 C C . GLN C 1 22 ? -6.153 13.457 -18.341 1.00 25.52 22 GLN C C 1
ATOM 5497 O O . GLN C 1 22 ? -5.128 13.631 -19.003 1.00 25.88 22 GLN C O 1
ATOM 5503 N N . ASP C 1 23 ? -6.297 13.938 -17.113 1.00 25.63 23 ASP C N 1
ATOM 5504 C CA . ASP C 1 23 ? -5.239 14.714 -16.490 1.00 25.59 23 ASP C CA 1
ATOM 5505 C C . ASP C 1 23 ? -4.242 13.781 -15.807 1.00 24.96 23 ASP C C 1
ATOM 5506 O O . ASP C 1 23 ? -3.202 14.218 -15.314 1.00 25.06 23 ASP C O 1
ATOM 5511 N N . HIS C 1 24 ? -4.564 12.490 -15.786 1.00 23.85 24 HIS C N 1
ATOM 5512 C CA . HIS C 1 24 ? -3.701 11.506 -15.143 1.00 22.98 24 HIS C CA 1
ATOM 5513 C C . HIS C 1 24 ? -3.550 10.218 -15.953 1.00 22.42 24 HIS C C 1
ATOM 5514 O O . HIS C 1 24 ? -3.794 9.119 -15.452 1.00 22.46 24 HIS C O 1
ATOM 5521 N N . GLY C 1 25 ? -3.147 10.368 -17.212 1.00 21.67 25 GLY C N 1
ATOM 5522 C CA . GLY C 1 25 ? -2.935 9.224 -18.084 1.00 20.61 25 GLY C CA 1
ATOM 5523 C C . GLY C 1 25 ? -4.127 8.356 -18.450 1.00 19.84 25 GLY C C 1
ATOM 5524 O O . GLY C 1 25 ? -3.945 7.251 -18.960 1.00 19.89 25 GLY C O 1
ATOM 5525 N N . GLY C 1 26 ? -5.341 8.844 -18.209 1.00 18.50 26 GLY C N 1
ATOM 5526 C CA . GLY C 1 26 ? -6.522 8.066 -18.534 1.00 16.98 26 GLY C CA 1
ATOM 5527 C C . GLY C 1 26 ? -6.885 7.036 -17.475 1.00 15.80 26 GLY C C 1
ATOM 5528 O O . GLY C 1 26 ? -7.801 6.241 -17.665 1.00 15.30 26 GLY C O 1
ATOM 5529 N N . ALA C 1 27 ? -6.176 7.056 -16.351 1.00 14.91 27 ALA C N 1
ATOM 5530 C CA . ALA C 1 27 ? -6.441 6.105 -15.276 1.00 14.09 27 ALA C CA 1
ATOM 5531 C C . ALA C 1 27 ? -7.848 6.295 -14.722 1.00 13.78 27 ALA C C 1
ATOM 5532 O O . ALA C 1 27 ? -8.225 7.407 -14.357 1.00 13.56 27 ALA C O 1
ATOM 5534 N N . LEU C 1 28 ? -8.624 5.217 -14.650 1.00 13.36 28 LEU C N 1
ATOM 5535 C CA . LEU C 1 28 ? -9.980 5.321 -14.121 1.00 13.90 28 LEU C CA 1
ATOM 5536 C C . LEU C 1 28 ? -9.921 5.677 -12.643 1.00 13.24 28 LEU C C 1
ATOM 5537 O O . LEU C 1 28 ? -10.708 6.499 -12.160 1.00 14.02 28 LEU C O 1
ATOM 5542 N N . VAL C 1 29 ? -8.985 5.053 -11.933 1.00 12.55 29 VAL C N 1
ATOM 5543 C CA . VAL C 1 29 ? -8.776 5.327 -10.514 1.00 12.31 29 VAL C CA 1
ATOM 5544 C C . VAL C 1 29 ? -7.560 6.245 -10.450 1.00 11.38 29 VAL C C 1
ATOM 5545 O O . VAL C 1 29 ? -6.534 5.975 -11.077 1.00 11.53 29 VAL C O 1
ATOM 5549 N N . PRO C 1 30 ? -7.655 7.342 -9.688 1.00 11.45 30 PRO C N 1
ATOM 5550 C CA . PRO C 1 30 ? -6.537 8.282 -9.576 1.00 11.06 30 PRO C CA 1
ATOM 5551 C C . PRO C 1 30 ? -5.254 7.640 -9.060 1.00 10.98 30 PRO C C 1
ATOM 5552 O O . PRO C 1 30 ? -5.277 6.904 -8.075 1.00 10.58 30 PRO C O 1
ATOM 5556 N N . PRO C 1 31 ? -4.116 7.915 -9.721 1.00 11.14 31 PRO C N 1
ATOM 5557 C CA . PRO C 1 31 ? -2.820 7.360 -9.307 1.00 11.08 31 PRO C CA 1
ATOM 5558 C C . PRO C 1 31 ? -2.497 7.871 -7.908 1.00 10.35 31 PRO C C 1
ATOM 5559 O O . PRO C 1 31 ? -2.862 8.996 -7.557 1.00 10.26 31 PRO C O 1
ATOM 5563 N N . VAL C 1 32 ? -1.808 7.059 -7.114 1.00 9.88 32 VAL C N 1
ATOM 5564 C CA . VAL C 1 32 ? -1.461 7.468 -5.762 1.00 9.74 32 VAL C CA 1
ATOM 5565 C C . VAL C 1 32 ? -0.107 8.163 -5.747 1.00 9.78 32 VAL C C 1
ATOM 5566 O O . VAL C 1 32 ? 0.924 7.550 -6.043 1.00 9.42 32 VAL C O 1
ATOM 5570 N N . TYR C 1 33 ? -0.112 9.447 -5.405 1.00 9.75 33 TYR C N 1
ATOM 5571 C CA . TYR C 1 33 ? 1.121 10.218 -5.365 1.00 10.53 33 TYR C CA 1
ATOM 5572 C C . TYR C 1 33 ? 1.877 10.027 -4.063 1.00 10.82 33 TYR C C 1
ATOM 5573 O O . TYR C 1 33 ? 1.923 10.919 -3.216 1.00 10.81 33 TYR C O 1
ATOM 5582 N N . GLN C 1 34 ? 2.464 8.847 -3.908 1.00 11.25 34 GLN C N 1
ATOM 5583 C CA . GLN C 1 34 ? 3.224 8.530 -2.716 1.00 12.27 34 GLN C CA 1
ATOM 5584 C C . GLN C 1 34 ? 4.637 9.056 -2.935 1.00 12.60 34 GLN C C 1
ATOM 5585 O O . GLN C 1 34 ? 5.566 8.303 -3.237 1.00 12.94 34 GLN C O 1
ATOM 5591 N N . THR C 1 35 ? 4.771 10.371 -2.814 1.00 12.31 35 THR C N 1
ATOM 5592 C CA . THR C 1 35 ? 6.043 11.055 -2.980 1.00 12.63 35 THR C CA 1
ATOM 5593 C C . THR C 1 35 ? 6.076 12.129 -1.909 1.00 13.23 35 THR C C 1
ATOM 5594 O O . THR C 1 35 ? 5.065 12.785 -1.646 1.00 12.91 35 THR C O 1
ATOM 5598 N N . ALA C 1 36 ? 7.226 12.295 -1.274 1.00 13.50 36 ALA C N 1
ATOM 5599 C CA . ALA C 1 36 ? 7.356 13.287 -0.222 1.00 14.54 36 ALA C CA 1
ATOM 5600 C C . ALA C 1 36 ? 7.528 14.677 -0.806 1.00 15.27 36 ALA C C 1
ATOM 5601 O O . ALA C 1 36 ? 7.110 15.668 -0.202 1.00 16.14 36 ALA C O 1
ATOM 5603 N N . THR C 1 37 ? 8.128 14.746 -1.988 1.00 15.90 37 THR C N 1
ATOM 5604 C CA . THR C 1 37 ? 8.380 16.034 -2.615 1.00 16.84 37 THR C CA 1
ATOM 5605 C C . THR C 1 37 ? 8.107 16.084 -4.112 1.00 16.11 37 THR C C 1
ATOM 5606 O O . THR C 1 37 ? 8.015 15.055 -4.796 1.00 15.94 37 THR C O 1
ATOM 5610 N N . PHE C 1 38 ? 7.978 17.308 -4.609 1.00 15.69 38 PHE C N 1
ATOM 5611 C CA . PHE C 1 38 ? 7.753 17.560 -6.023 1.00 15.45 38 PHE C CA 1
ATOM 5612 C C . PHE C 1 38 ? 8.834 18.534 -6.474 1.00 16.05 38 PHE C C 1
ATOM 5613 O O . PHE C 1 38 ? 9.458 19.203 -5.649 1.00 15.56 38 PHE C O 1
ATOM 5621 N N . THR C 1 39 ? 9.059 18.603 -7.778 1.00 17.43 39 THR C N 1
ATOM 5622 C CA . THR C 1 39 ? 10.041 19.533 -8.322 1.00 19.09 39 THR C CA 1
ATOM 5623 C C . THR C 1 39 ? 9.562 20.926 -7.908 1.00 20.06 39 THR C C 1
ATOM 5624 O O . THR C 1 39 ? 8.360 21.167 -7.821 1.00 20.22 39 THR C O 1
ATOM 5628 N N . PHE C 1 40 ? 10.491 21.835 -7.642 1.00 21.34 40 PHE C N 1
ATOM 5629 C CA . PHE C 1 40 ? 10.117 23.182 -7.237 1.00 23.05 40 PHE C CA 1
ATOM 5630 C C . PHE C 1 40 ? 9.446 23.883 -8.414 1.00 24.09 40 PHE C C 1
ATOM 5631 O O . PHE C 1 40 ? 9.934 23.827 -9.540 1.00 24.24 40 PHE C O 1
ATOM 5639 N N . PRO C 1 41 ? 8.311 24.555 -8.164 1.00 25.16 41 PRO C N 1
ATOM 5640 C CA . PRO C 1 41 ? 7.567 25.265 -9.211 1.00 26.29 41 PRO C CA 1
ATOM 5641 C C . PRO C 1 41 ? 8.377 26.279 -10.018 1.00 27.30 41 PRO C C 1
ATOM 5642 O O . PRO C 1 41 ? 9.341 26.860 -9.519 1.00 27.39 41 PRO C O 1
ATOM 5646 N N . THR C 1 42 ? 7.963 26.472 -11.268 1.00 28.35 42 THR C N 1
ATOM 5647 C CA . THR C 1 42 ? 8.607 27.395 -12.202 1.00 29.41 42 THR C CA 1
ATOM 5648 C C . THR C 1 42 ? 10.058 27.695 -11.847 1.00 29.70 42 THR C C 1
ATOM 5649 O O . THR C 1 42 ? 10.931 26.839 -12.006 1.00 30.28 42 THR C O 1
ATOM 5653 N N . SER C 1 63 ? 1.852 20.968 -4.373 1.00 20.74 63 SER C N 1
ATOM 5654 C CA . SER C 1 63 ? 0.673 20.324 -3.807 1.00 20.06 63 SER C CA 1
ATOM 5655 C C . SER C 1 63 ? 0.565 18.882 -4.285 1.00 18.78 63 SER C C 1
ATOM 5656 O O . SER C 1 63 ? 0.838 18.578 -5.446 1.00 19.68 63 SER C O 1
ATOM 5659 N N . ASN C 1 64 ? 0.159 17.997 -3.381 1.00 17.04 64 ASN C N 1
ATOM 5660 C CA . ASN C 1 64 ? 0.012 16.583 -3.696 1.00 14.72 64 ASN C CA 1
ATOM 5661 C C . ASN C 1 64 ? -1.373 16.347 -4.301 1.00 13.53 64 ASN C C 1
ATOM 5662 O O . ASN C 1 64 ? -2.386 16.547 -3.635 1.00 12.91 64 ASN C O 1
ATOM 5667 N N . PRO C 1 65 ? -1.433 15.908 -5.570 1.00 12.62 65 PRO C N 1
ATOM 5668 C CA . PRO C 1 65 ? -2.709 15.657 -6.249 1.00 11.88 65 PRO C CA 1
ATOM 5669 C C . PRO C 1 65 ? -3.658 14.705 -5.524 1.00 11.28 65 PRO C C 1
ATOM 5670 O O . PRO C 1 65 ? -4.877 14.859 -5.604 1.00 11.16 65 PRO C O 1
ATOM 5674 N N . THR C 1 66 ? -3.102 13.725 -4.816 1.00 9.99 66 THR C N 1
ATOM 5675 C CA . THR C 1 66 ? -3.933 12.761 -4.108 1.00 9.69 66 THR C CA 1
ATOM 5676 C C . THR C 1 66 ? -4.637 13.446 -2.945 1.00 9.30 66 THR C C 1
ATOM 5677 O O . THR C 1 66 ? -5.838 13.271 -2.747 1.00 8.85 66 THR C O 1
ATOM 5681 N N . LEU C 1 67 ? -3.880 14.228 -2.182 1.00 9.69 67 LEU C N 1
ATOM 5682 C CA . LEU C 1 67 ? -4.447 14.952 -1.050 1.00 10.70 67 LEU C CA 1
ATOM 5683 C C . LEU C 1 67 ? -5.393 16.037 -1.553 1.00 11.04 67 LEU C C 1
ATOM 5684 O O . LEU C 1 67 ? -6.467 16.251 -0.985 1.00 11.22 67 LEU C O 1
ATOM 5689 N N . ASN C 1 68 ? -4.995 16.722 -2.621 1.00 11.49 68 ASN C N 1
ATOM 5690 C CA . ASN C 1 68 ? -5.831 17.785 -3.181 1.00 11.66 68 ASN C CA 1
ATOM 5691 C C . ASN C 1 68 ? -7.194 17.250 -3.612 1.00 10.75 68 ASN C C 1
ATOM 5692 O O . ASN C 1 68 ? -8.226 17.893 -3.389 1.00 10.63 68 ASN C O 1
ATOM 5697 N N . LEU C 1 69 ? -7.197 16.081 -4.242 1.00 9.62 69 LEU C N 1
ATOM 5698 C CA . LEU C 1 69 ? -8.441 15.478 -4.706 1.00 9.43 69 LEU C CA 1
ATOM 5699 C C . LEU C 1 69 ? -9.342 15.124 -3.534 1.00 9.13 69 LEU C C 1
ATOM 5700 O O . LEU C 1 69 ? -10.545 15.375 -3.572 1.00 9.50 69 LEU C O 1
ATOM 5705 N N . LEU C 1 70 ? -8.759 14.531 -2.497 1.00 8.66 70 LEU C N 1
ATOM 5706 C CA . LEU C 1 70 ? -9.524 14.156 -1.312 1.00 8.32 70 LEU C CA 1
ATOM 5707 C C . LEU C 1 70 ? -10.150 15.404 -0.691 1.00 8.45 70 LEU C C 1
ATOM 5708 O O . LEU C 1 70 ? -11.328 15.416 -0.323 1.00 8.70 70 LEU C O 1
ATOM 5713 N N . GLU C 1 71 ? -9.349 16.457 -0.593 1.00 8.83 71 GLU C N 1
ATOM 5714 C CA . GLU C 1 71 ? -9.800 17.711 -0.015 1.00 9.34 71 GLU C CA 1
ATOM 5715 C C . GLU C 1 71 ? -10.921 18.358 -0.826 1.00 9.50 71 GLU C C 1
ATOM 5716 O O . GLU C 1 71 ? -11.918 18.822 -0.263 1.00 9.47 71 GLU C O 1
ATOM 5722 N N . ALA C 1 72 ? -10.775 18.372 -2.144 1.00 9.32 72 ALA C N 1
ATOM 5723 C CA . ALA C 1 72 ? -11.797 18.970 -2.994 1.00 9.40 72 ALA C CA 1
ATOM 5724 C C . ALA C 1 72 ? -13.096 18.181 -2.935 1.00 9.63 72 ALA C C 1
ATOM 5725 O O . ALA C 1 72 ? -14.186 18.750 -2.920 1.00 9.81 72 ALA C O 1
ATOM 5727 N N . ARG C 1 73 ? -12.978 16.861 -2.911 1.00 9.69 73 ARG C N 1
ATOM 5728 C CA . ARG C 1 73 ? -14.155 16.015 -2.874 1.00 9.97 73 ARG C CA 1
ATOM 5729 C C . ARG C 1 73 ? -14.895 16.193 -1.548 1.00 10.16 73 ARG C C 1
ATOM 5730 O O . ARG C 1 73 ? -16.117 16.363 -1.536 1.00 9.79 73 ARG C O 1
ATOM 5738 N N . MET C 1 74 ? -14.162 16.173 -0.435 1.00 9.77 74 MET C N 1
ATOM 5739 C CA . MET C 1 74 ? -14.792 16.366 0.868 1.00 9.76 74 MET C CA 1
ATOM 5740 C C . MET C 1 74 ? -15.440 17.739 0.965 1.00 9.85 74 MET C C 1
ATOM 5741 O O . MET C 1 74 ? -16.499 17.881 1.574 1.00 9.72 74 MET C O 1
ATOM 5746 N N . ALA C 1 75 ? -14.809 18.748 0.368 1.00 9.53 75 ALA C N 1
ATOM 5747 C CA . ALA C 1 75 ? -15.376 20.092 0.403 1.00 10.32 75 ALA C CA 1
ATOM 5748 C C . ALA C 1 75 ? -16.702 20.076 -0.350 1.00 10.43 75 ALA C C 1
ATOM 5749 O O . ALA C 1 75 ? -17.696 20.646 0.100 1.00 10.41 75 ALA C O 1
ATOM 5751 N N . SER C 1 76 ? -16.720 19.407 -1.498 1.00 10.48 76 SER C N 1
ATOM 5752 C CA . SER C 1 76 ? -17.936 19.323 -2.291 1.00 10.95 76 SER C CA 1
ATOM 5753 C C . SER C 1 76 ? -19.057 18.644 -1.513 1.00 10.95 76 SER C C 1
ATOM 5754 O O . SER C 1 76 ? -20.196 19.109 -1.519 1.00 10.83 76 SER C O 1
ATOM 5757 N N . LEU C 1 77 ? -18.737 17.543 -0.838 1.00 10.77 77 LEU C N 1
ATOM 5758 C CA . LEU C 1 77 ? -19.758 16.822 -0.090 1.00 11.52 77 LEU C CA 1
ATOM 5759 C C . LEU C 1 77 ? -20.325 17.624 1.082 1.00 11.73 77 LEU C C 1
ATOM 5760 O O . LEU C 1 77 ? -21.500 17.478 1.415 1.00 11.97 77 LEU C O 1
ATOM 5765 N N . GLU C 1 78 ? -19.500 18.467 1.696 1.00 12.30 78 GLU C N 1
ATOM 5766 C CA . GLU C 1 78 ? -19.949 19.288 2.827 1.00 12.82 78 GLU C CA 1
ATOM 5767 C C . GLU C 1 78 ? -20.516 20.628 2.362 1.00 13.16 78 GLU C C 1
ATOM 5768 O O . GLU C 1 78 ? -21.030 21.407 3.167 1.00 13.45 78 GLU C O 1
ATOM 5774 N N . GLY C 1 79 ? -20.425 20.899 1.065 1.00 13.26 79 GLY C N 1
ATOM 5775 C CA . GLY C 1 79 ? -20.936 22.160 0.552 1.00 13.70 79 GLY C CA 1
ATOM 5776 C C . GLY C 1 79 ? -20.030 23.322 0.915 1.00 13.70 79 GLY C C 1
ATOM 5777 O O . GLY C 1 79 ? -20.470 24.478 0.983 1.00 14.23 79 GLY C O 1
ATOM 5778 N N . GLY C 1 80 ? -18.756 23.016 1.147 1.00 13.05 80 GLY C N 1
ATOM 5779 C CA . GLY C 1 80 ? -17.791 24.037 1.506 1.00 12.79 80 GLY C CA 1
ATOM 5780 C C . GLY C 1 80 ? -16.865 24.398 0.363 1.00 12.53 80 GLY C C 1
ATOM 5781 O O . GLY C 1 80 ? -16.793 23.693 -0.645 1.00 12.31 80 GLY C O 1
ATOM 5782 N N . GLU C 1 81 ? -16.136 25.494 0.525 1.00 12.59 81 GLU C N 1
ATOM 5783 C CA . GLU C 1 81 ? -15.233 25.962 -0.515 1.00 12.66 81 GLU C CA 1
ATOM 5784 C C . GLU C 1 81 ? -13.903 25.218 -0.610 1.00 12.03 81 GLU C C 1
ATOM 5785 O O . GLU C 1 81 ? -13.416 24.947 -1.714 1.00 12.17 81 GLU C O 1
ATOM 5791 N N . ALA C 1 82 ? -13.325 24.879 0.538 1.00 11.34 82 ALA C N 1
ATOM 5792 C CA . ALA C 1 82 ? -12.031 24.206 0.560 1.00 10.73 82 ALA C CA 1
ATOM 5793 C C . ALA C 1 82 ? -11.915 23.136 1.642 1.00 10.56 82 ALA C C 1
ATOM 5794 O O . ALA C 1 82 ? -12.604 23.185 2.658 1.00 9.79 82 ALA C O 1
ATOM 5796 N N . GLY C 1 83 ? -11.019 22.178 1.419 1.00 10.34 83 GLY C N 1
ATOM 5797 C CA . GLY C 1 83 ? -10.829 21.113 2.389 1.00 9.85 83 GLY C CA 1
ATOM 5798 C C . GLY C 1 83 ? -9.370 20.935 2.754 1.00 10.13 83 GLY C C 1
ATOM 5799 O O . GLY C 1 83 ? -8.481 21.399 2.038 1.00 9.95 83 GLY C O 1
ATOM 5800 N N . LEU C 1 84 ? -9.130 20.279 3.885 1.00 9.70 84 LEU C N 1
ATOM 5801 C CA . LEU C 1 84 ? -7.777 20.008 4.356 1.00 9.97 84 LEU C CA 1
ATOM 5802 C C . LEU C 1 84 ? -7.773 18.614 4.976 1.00 9.93 84 LEU C C 1
ATOM 5803 O O . LEU C 1 84 ? -8.641 18.289 5.782 1.00 9.59 84 LEU C O 1
ATOM 5808 N N . ALA C 1 85 ? -6.809 17.787 4.582 1.00 9.79 85 ALA C N 1
ATOM 5809 C CA . ALA C 1 85 ? -6.707 16.435 5.124 1.00 9.52 85 ALA C CA 1
ATOM 5810 C C . ALA C 1 85 ? -5.574 16.395 6.144 1.00 9.33 85 ALA C C 1
ATOM 5811 O O . ALA C 1 85 ? -4.501 16.954 5.909 1.00 9.59 85 ALA C O 1
ATOM 5813 N N . LEU C 1 86 ? -5.832 15.733 7.272 1.00 9.41 86 LEU C N 1
ATOM 5814 C CA . LEU C 1 86 ? -4.875 15.612 8.364 1.00 9.30 86 LEU C CA 1
ATOM 5815 C C . LEU C 1 86 ? -4.663 14.151 8.779 1.00 8.47 86 LEU C C 1
ATOM 5816 O O . LEU C 1 86 ? -5.444 13.268 8.426 1.00 8.39 86 LEU C O 1
ATOM 5821 N N . ALA C 1 87 ? -3.599 13.918 9.542 1.00 8.66 87 ALA C N 1
ATOM 5822 C CA . ALA C 1 87 ? -3.240 12.580 10.006 1.00 8.92 87 ALA C CA 1
ATOM 5823 C C . ALA C 1 87 ? -4.281 11.889 10.882 1.00 9.01 87 ALA C C 1
ATOM 5824 O O . ALA C 1 87 ? -4.316 10.665 10.956 1.00 8.28 87 ALA C O 1
ATOM 5826 N N . SER C 1 88 ? -5.125 12.669 11.548 1.00 8.84 88 SER C N 1
ATOM 5827 C CA . SER C 1 88 ? -6.142 12.100 12.419 1.00 9.05 88 SER C CA 1
ATOM 5828 C C . SER C 1 88 ? -7.193 13.154 12.713 1.00 8.99 88 SER C C 1
ATOM 5829 O O . SER C 1 88 ? -7.004 14.326 12.396 1.00 9.08 88 SER C O 1
ATOM 5832 N N . GLY C 1 89 ? -8.292 12.722 13.321 1.00 9.70 89 GLY C N 1
ATOM 5833 C CA . GLY C 1 89 ? -9.336 13.654 13.707 1.00 9.97 89 GLY C CA 1
ATOM 5834 C C . GLY C 1 89 ? -8.760 14.638 14.711 1.00 10.65 89 GLY C C 1
ATOM 5835 O O . GLY C 1 89 ? -9.094 15.818 14.688 1.00 10.21 89 GLY C O 1
ATOM 5836 N N . MET C 1 90 ? -7.892 14.161 15.604 1.00 11.17 90 MET C N 1
ATOM 5837 C CA . MET C 1 90 ? -7.277 15.051 16.588 1.00 11.90 90 MET C CA 1
ATOM 5838 C C . MET C 1 90 ? -6.371 16.048 15.866 1.00 11.52 90 MET C C 1
ATOM 5839 O O . MET C 1 90 ? -6.220 17.191 16.294 1.00 11.59 90 MET C O 1
ATOM 5844 N N . GLY C 1 91 ? -5.767 15.608 14.766 1.00 11.07 91 GLY C N 1
ATOM 5845 C CA . GLY C 1 91 ? -4.915 16.500 14.001 1.00 10.40 91 GLY C CA 1
ATOM 5846 C C . GLY C 1 91 ? -5.755 17.620 13.406 1.00 10.25 91 GLY C C 1
ATOM 5847 O O . GLY C 1 91 ? -5.315 18.766 13.314 1.00 9.50 91 GLY C O 1
ATOM 5848 N N . ALA C 1 92 ? -6.972 17.283 12.999 1.00 10.05 92 ALA C N 1
ATOM 5849 C CA . ALA C 1 92 ? -7.880 18.266 12.417 1.00 10.55 92 ALA C CA 1
ATOM 5850 C C . ALA C 1 92 ? -8.318 19.282 13.473 1.00 11.18 92 ALA C C 1
ATOM 5851 O O . ALA C 1 92 ? -8.308 20.490 13.225 1.00 11.14 92 ALA C O 1
ATOM 5853 N N . ILE C 1 93 ? -8.679 18.782 14.655 1.00 11.57 93 ILE C N 1
ATOM 5854 C CA . ILE C 1 93 ? -9.142 19.634 15.750 1.00 12.66 93 ILE C CA 1
ATOM 5855 C C . ILE C 1 93 ? -8.044 20.549 16.275 1.00 12.16 93 ILE C C 1
ATOM 5856 O O . ILE C 1 93 ? -8.241 21.763 16.389 1.00 12.26 93 ILE C O 1
ATOM 5861 N N . THR C 1 94 ? -6.886 19.976 16.589 1.00 11.52 94 THR C N 1
ATOM 5862 C CA . THR C 1 94 ? -5.772 20.769 17.104 1.00 11.49 94 THR C CA 1
ATOM 5863 C C . THR C 1 94 ? -5.234 21.781 16.089 1.00 11.41 94 THR C C 1
ATOM 5864 O O . THR C 1 94 ? -4.965 22.931 16.436 1.00 11.19 94 THR C O 1
ATOM 5868 N N . SER C 1 95 ? -5.078 21.365 14.835 1.00 10.79 95 SER C N 1
ATOM 5869 C CA . SER C 1 95 ? -4.569 22.277 13.816 1.00 10.76 95 SER C CA 1
ATOM 5870 C C . SER C 1 95 ? -5.486 23.480 13.675 1.00 10.85 95 SER C C 1
ATOM 5871 O O . SER C 1 95 ? -5.029 24.606 13.492 1.00 11.09 95 SER C O 1
ATOM 5874 N N . THR C 1 96 ? -6.783 23.218 13.753 1.00 10.54 96 THR C N 1
ATOM 5875 C CA . THR C 1 96 ? -7.791 24.264 13.627 1.00 11.20 96 THR C CA 1
ATOM 5876 C C . THR C 1 96 ? -7.777 25.225 14.812 1.00 11.98 96 THR C C 1
ATOM 5877 O O . THR C 1 96 ? -7.722 26.441 14.627 1.00 12.29 96 THR C O 1
ATOM 5881 N N . LEU C 1 97 ? -7.816 24.683 16.026 1.00 12.12 97 LEU C N 1
ATOM 5882 C CA . LEU C 1 97 ? -7.832 25.522 17.221 1.00 12.84 97 LEU C CA 1
ATOM 5883 C C . LEU C 1 97 ? -6.532 26.276 17.468 1.00 13.07 97 LEU C C 1
ATOM 5884 O O . LEU C 1 97 ? -6.561 27.426 17.911 1.00 13.51 97 LEU C O 1
ATOM 5889 N N . TRP C 1 98 ? -5.389 25.648 17.189 1.00 13.36 98 TRP C N 1
ATOM 5890 C CA . TRP C 1 98 ? -4.104 26.318 17.372 1.00 13.68 98 TRP C CA 1
ATOM 5891 C C . TRP C 1 98 ? -4.042 27.535 16.449 1.00 13.91 98 TRP C C 1
ATOM 5892 O O . TRP C 1 98 ? -3.452 28.550 16.791 1.00 14.47 98 TRP C O 1
ATOM 5903 N N . THR C 1 99 ? -4.658 27.422 15.277 1.00 13.56 99 THR C N 1
ATOM 5904 C CA . THR C 1 99 ? -4.663 28.509 14.306 1.00 13.81 99 THR C CA 1
ATOM 5905 C C . THR C 1 99 ? -5.523 29.692 14.736 1.00 14.11 99 THR C C 1
ATOM 5906 O O . THR C 1 99 ? -5.102 30.846 14.647 1.00 13.98 99 THR C O 1
ATOM 5910 N N . LEU C 1 100 ? -6.726 29.385 15.205 1.00 14.72 100 LEU C N 1
ATOM 5911 C CA . LEU C 1 100 ? -7.705 30.397 15.587 1.00 15.50 100 LEU C CA 1
ATOM 5912 C C . LEU C 1 100 ? -7.592 31.068 16.948 1.00 16.10 100 LEU C C 1
ATOM 5913 O O . LEU C 1 100 ? -8.152 32.147 17.142 1.00 16.21 100 LEU C O 1
ATOM 5918 N N . LEU C 1 101 ? -6.880 30.450 17.884 1.00 16.32 101 LEU C N 1
ATOM 5919 C CA . LEU C 1 101 ? -6.774 31.011 19.231 1.00 16.62 101 LEU C CA 1
ATOM 5920 C C . LEU C 1 101 ? -5.384 31.445 19.671 1.00 16.70 101 LEU C C 1
ATOM 5921 O O . LEU C 1 101 ? -4.370 30.928 19.205 1.00 16.45 101 LEU C O 1
ATOM 5926 N N . ARG C 1 102 ? -5.359 32.406 20.589 1.00 16.61 102 ARG C N 1
ATOM 5927 C CA . ARG C 1 102 ? -4.121 32.924 21.158 1.00 16.32 102 ARG C CA 1
ATOM 5928 C C . ARG C 1 102 ? -4.420 33.285 22.612 1.00 16.57 102 ARG C C 1
ATOM 5929 O O . ARG C 1 102 ? -5.584 33.423 22.989 1.00 16.66 102 ARG C O 1
ATOM 5937 N N . PRO C 1 103 ? -3.379 33.422 23.451 1.00 17.00 103 PRO C N 1
ATOM 5938 C CA . PRO C 1 103 ? -3.583 33.764 24.864 1.00 17.25 103 PRO C CA 1
ATOM 5939 C C . PRO C 1 103 ? -4.553 34.924 25.047 1.00 17.62 103 PRO C C 1
ATOM 5940 O O . PRO C 1 103 ? -4.429 35.953 24.388 1.00 17.85 103 PRO C O 1
ATOM 5944 N N . GLY C 1 104 ? -5.515 34.753 25.946 1.00 17.90 104 GLY C N 1
ATOM 5945 C CA . GLY C 1 104 ? -6.486 35.805 26.178 1.00 18.60 104 GLY C CA 1
ATOM 5946 C C . GLY C 1 104 ? -7.803 35.525 25.486 1.00 18.96 104 GLY C C 1
ATOM 5947 O O . GLY C 1 104 ? -8.854 35.999 25.921 1.00 19.21 104 GLY C O 1
ATOM 5948 N N . ASP C 1 105 ? -7.750 34.758 24.400 1.00 19.07 105 ASP C N 1
ATOM 5949 C CA . ASP C 1 105 ? -8.958 34.410 23.662 1.00 19.46 105 ASP C CA 1
ATOM 5950 C C . ASP C 1 105 ? -9.797 33.436 24.472 1.00 19.91 105 ASP C C 1
ATOM 5951 O O . ASP C 1 105 ? -9.279 32.684 25.298 1.00 20.61 105 ASP C O 1
ATOM 5956 N N . GLU C 1 106 ? -11.097 33.452 24.223 1.00 20.56 106 GLU C N 1
ATOM 5957 C CA . GLU C 1 106 ? -12.017 32.571 24.918 1.00 21.34 106 GLU C CA 1
ATOM 5958 C C . GLU C 1 106 ? -12.700 31.626 23.937 1.00 21.33 106 GLU C C 1
ATOM 5959 O O . GLU C 1 106 ? -13.064 32.019 22.828 1.00 20.93 106 GLU C O 1
ATOM 5965 N N . VAL C 1 107 ? -12.855 30.372 24.347 1.00 21.20 107 VAL C N 1
ATOM 5966 C CA . VAL C 1 107 ? -13.510 29.377 23.513 1.00 21.51 107 VAL C CA 1
ATOM 5967 C C . VAL C 1 107 ? -14.711 28.797 24.246 1.00 21.68 107 VAL C C 1
ATOM 5968 O O . VAL C 1 107 ? -14.579 28.293 25.361 1.00 21.52 107 VAL C O 1
ATOM 5972 N N . LEU C 1 108 ? -15.883 28.887 23.627 1.00 22.07 108 LEU C N 1
ATOM 5973 C CA . LEU C 1 108 ? -17.091 28.330 24.219 1.00 22.71 108 LEU C CA 1
ATOM 5974 C C . LEU C 1 108 ? -17.202 26.900 23.706 1.00 23.06 108 LEU C C 1
ATOM 5975 O O . LEU C 1 108 ? -17.132 26.662 22.500 1.00 22.73 108 LEU C O 1
ATOM 5980 N N . LEU C 1 109 ? -17.369 25.955 24.626 1.00 23.79 109 LEU C N 1
ATOM 5981 C CA . LEU C 1 109 ? -17.443 24.539 24.281 1.00 24.84 109 LEU C CA 1
ATOM 5982 C C . LEU C 1 109 ? -18.774 23.882 24.626 1.00 26.07 109 LEU C C 1
ATOM 5983 O O . LEU C 1 109 ? -19.492 24.331 25.519 1.00 25.98 109 LEU C O 1
ATOM 5988 N N . GLY C 1 110 ? -19.095 22.808 23.910 1.00 27.24 110 GLY C N 1
ATOM 5989 C CA . GLY C 1 110 ? -20.323 22.088 24.183 1.00 29.13 110 GLY C CA 1
ATOM 5990 C C . GLY C 1 110 ? -20.192 21.437 25.546 1.00 30.57 110 GLY C C 1
ATOM 5991 O O . GLY C 1 110 ? -19.079 21.154 25.991 1.00 30.45 110 GLY C O 1
ATOM 5992 N N . ASN C 1 111 ? -21.321 21.201 26.210 1.00 32.08 111 ASN C N 1
ATOM 5993 C CA . ASN C 1 111 ? -21.331 20.590 27.536 1.00 33.77 111 ASN C CA 1
ATOM 5994 C C . ASN C 1 111 ? -20.522 19.297 27.582 1.00 34.55 111 ASN C C 1
ATOM 5995 O O . ASN C 1 111 ? -19.731 19.082 28.500 1.00 34.91 111 ASN C O 1
ATOM 6000 N N . THR C 1 112 ? -20.728 18.438 26.590 1.00 35.38 112 THR C N 1
ATOM 6001 C CA . THR C 1 112 ? -20.017 17.168 26.524 1.00 36.22 112 THR C CA 1
ATOM 6002 C C . THR C 1 112 ? -19.220 17.065 25.231 1.00 36.65 112 THR C C 1
ATOM 6003 O O . THR C 1 112 ? -19.763 17.240 24.138 1.00 36.82 112 THR C O 1
ATOM 6007 N N . LEU C 1 113 ? -17.930 16.780 25.366 1.00 37.08 113 LEU C N 1
ATOM 6008 C CA . LEU C 1 113 ? -17.039 16.655 24.219 1.00 37.52 113 LEU C CA 1
ATOM 6009 C C . LEU C 1 113 ? -16.395 15.276 24.190 1.00 37.76 113 LEU C C 1
ATOM 6010 O O . LEU C 1 113 ? -16.428 14.541 25.177 1.00 37.85 113 LEU C O 1
ATOM 6015 N N . TYR C 1 114 ? -15.810 14.930 23.050 1.00 38.11 114 TYR C N 1
ATOM 6016 C CA . TYR C 1 114 ? -15.132 13.651 22.901 1.00 38.30 114 TYR C CA 1
ATOM 6017 C C . TYR C 1 114 ? -13.954 13.632 23.871 1.00 38.10 114 TYR C C 1
ATOM 6018 O O . TYR C 1 114 ? -13.249 14.631 24.024 1.00 38.19 114 TYR C O 1
ATOM 6027 N N . GLY C 1 115 ? -13.758 12.492 24.525 1.00 37.76 115 GLY C N 1
ATOM 6028 C CA . GLY C 1 115 ? -12.686 12.338 25.494 1.00 37.30 115 GLY C CA 1
ATOM 6029 C C . GLY C 1 115 ? -11.391 13.087 25.238 1.00 37.03 115 GLY C C 1
ATOM 6030 O O . GLY C 1 115 ? -11.005 13.957 26.022 1.00 36.91 115 GLY C O 1
ATOM 6031 N N . CYS C 1 116 ? -10.710 12.756 24.146 1.00 36.65 116 CYS C N 1
ATOM 6032 C CA . CYS C 1 116 ? -9.444 13.408 23.839 1.00 36.29 116 CYS C CA 1
ATOM 6033 C C . CYS C 1 116 ? -9.592 14.894 23.528 1.00 35.33 116 CYS C C 1
ATOM 6034 O O . CYS C 1 116 ? -8.710 15.689 23.856 1.00 35.27 116 CYS C O 1
ATOM 6037 N N . THR C 1 117 ? -10.697 15.272 22.890 1.00 34.20 117 THR C N 1
ATOM 6038 C CA . THR C 1 117 ? -10.926 16.677 22.573 1.00 32.96 117 THR C CA 1
ATOM 6039 C C . THR C 1 117 ? -10.978 17.433 23.896 1.00 32.31 117 THR C C 1
ATOM 6040 O O . THR C 1 117 ? -10.360 18.485 24.052 1.00 31.89 117 THR C O 1
ATOM 6044 N N . PHE C 1 118 ? -11.712 16.875 24.853 1.00 31.42 118 PHE C N 1
ATOM 6045 C CA . PHE C 1 118 ? -11.841 17.478 26.172 1.00 30.81 118 PHE C CA 1
ATOM 6046 C C . PHE C 1 118 ? -10.469 17.624 26.825 1.00 30.27 118 PHE C C 1
ATOM 6047 O O . PHE C 1 118 ? -10.213 18.606 27.521 1.00 30.13 118 PHE C O 1
ATOM 6055 N N . ALA C 1 119 ? -9.591 16.651 26.589 1.00 29.72 119 ALA C N 1
ATOM 6056 C CA . ALA C 1 119 ? -8.246 16.669 27.159 1.00 29.33 119 ALA C CA 1
ATOM 6057 C C . ALA C 1 119 ? -7.368 17.732 26.507 1.00 29.09 119 ALA C C 1
ATOM 6058 O O . ALA C 1 119 ? -6.588 18.406 27.182 1.00 29.34 119 ALA C O 1
ATOM 6060 N N . PHE C 1 120 ? -7.491 17.878 25.193 1.00 28.62 120 PHE C N 1
ATOM 6061 C CA . PHE C 1 120 ? -6.713 18.875 24.466 1.00 28.08 120 PHE C CA 1
ATOM 6062 C C . PHE C 1 120 ? -7.064 20.266 24.973 1.00 27.89 120 PHE C C 1
ATOM 6063 O O . PHE C 1 120 ? -6.188 21.080 25.261 1.00 27.66 120 PHE C O 1
ATOM 6071 N N . LEU C 1 121 ? -8.358 20.527 25.089 1.00 27.62 121 LEU C N 1
ATOM 6072 C CA . LEU C 1 121 ? -8.828 21.822 25.543 1.00 27.45 121 LEU C CA 1
ATOM 6073 C C . LEU C 1 121 ? -8.400 22.160 26.970 1.00 27.24 121 LEU C C 1
ATOM 6074 O O . LEU C 1 121 ? -7.951 23.272 27.236 1.00 27.76 121 LEU C O 1
ATOM 6079 N N . HIS C 1 122 ? -8.517 21.204 27.884 1.00 26.59 122 HIS C N 1
ATOM 6080 C CA . HIS C 1 122 ? -8.164 21.464 29.277 1.00 25.82 122 HIS C CA 1
ATOM 6081 C C . HIS C 1 122 ? -6.713 21.217 29.676 1.00 25.42 122 HIS C C 1
ATOM 6082 O O . HIS C 1 122 ? -6.148 21.991 30.451 1.00 25.41 122 HIS C O 1
ATOM 6089 N N . HIS C 1 123 ? -6.103 20.156 29.156 1.00 24.55 123 HIS C N 1
ATOM 6090 C CA . HIS C 1 123 ? -4.717 19.857 29.503 1.00 24.00 123 HIS C CA 1
ATOM 6091 C C . HIS C 1 123 ? -3.731 20.267 28.420 1.00 23.28 123 HIS C C 1
ATOM 6092 O O . HIS C 1 123 ? -2.522 20.084 28.574 1.00 22.90 123 HIS C O 1
ATOM 6099 N N . GLY C 1 124 ? -4.247 20.832 27.332 1.00 22.29 124 GLY C N 1
ATOM 6100 C CA . GLY C 1 124 ? -3.384 21.252 26.244 1.00 21.37 124 GLY C CA 1
ATOM 6101 C C . GLY C 1 124 ? -3.394 22.747 25.987 1.00 21.05 124 GLY C C 1
ATOM 6102 O O . GLY C 1 124 ? -2.759 23.517 26.706 1.00 20.38 124 GLY C O 1
ATOM 6103 N N . ILE C 1 125 ? -4.115 23.163 24.952 1.00 20.79 125 ILE C N 1
ATOM 6104 C CA . ILE C 1 125 ? -4.183 24.575 24.602 1.00 20.57 125 ILE C CA 1
ATOM 6105 C C . ILE C 1 125 ? -4.724 25.408 25.767 1.00 20.65 125 ILE C C 1
ATOM 6106 O O . ILE C 1 125 ? -4.362 26.575 25.929 1.00 20.51 125 ILE C O 1
ATOM 6111 N N . GLY C 1 126 ? -5.578 24.800 26.584 1.00 20.46 126 GLY C N 1
ATOM 6112 C CA . GLY C 1 126 ? -6.137 25.505 27.724 1.00 20.41 126 GLY C CA 1
ATOM 6113 C C . GLY C 1 126 ? -5.083 25.907 28.738 1.00 20.50 126 GLY C C 1
ATOM 6114 O O . GLY C 1 126 ? -5.313 26.797 29.563 1.00 20.48 126 GLY C O 1
ATOM 6115 N N . GLU C 1 127 ? -3.923 25.258 28.684 1.00 20.19 127 GLU C N 1
ATOM 6116 C CA . GLU C 1 127 ? -2.839 25.574 29.611 1.00 20.28 127 GLU C CA 1
ATOM 6117 C C . GLU C 1 127 ? -1.879 26.605 29.027 1.00 20.20 127 GLU C C 1
ATOM 6118 O O . GLU C 1 127 ? -0.831 26.888 29.611 1.00 20.06 127 GLU C O 1
ATOM 6124 N N . PHE C 1 128 ? -2.239 27.170 27.877 1.00 19.67 128 PHE C N 1
ATOM 6125 C CA . PHE C 1 128 ? -1.397 28.176 27.236 1.00 19.99 128 PHE C CA 1
ATOM 6126 C C . PHE C 1 128 ? -2.037 29.564 27.181 1.00 20.64 128 PHE C C 1
ATOM 6127 O O . PHE C 1 128 ? -1.805 30.326 26.241 1.00 21.51 128 PHE C O 1
ATOM 6135 N N . GLY C 1 129 ? -2.844 29.886 28.185 1.00 21.17 129 GLY C N 1
ATOM 6136 C CA . GLY C 1 129 ? -3.471 31.195 28.230 1.00 21.54 129 GLY C CA 1
ATOM 6137 C C . GLY C 1 129 ? -4.830 31.313 27.567 1.00 21.86 129 GLY C C 1
ATOM 6138 O O . GLY C 1 129 ? -5.455 32.376 27.619 1.00 21.57 129 GLY C O 1
ATOM 6139 N N . VAL C 1 130 ? -5.291 30.240 26.933 1.00 22.05 130 VAL C N 1
ATOM 6140 C CA . VAL C 1 130 ? -6.595 30.263 26.278 1.00 22.86 130 VAL C CA 1
ATOM 6141 C C . VAL C 1 130 ? -7.683 29.886 27.276 1.00 23.51 130 VAL C C 1
ATOM 6142 O O . VAL C 1 130 ? -7.613 28.841 27.921 1.00 23.12 130 VAL C O 1
ATOM 6146 N N . LYS C 1 131 ? -8.688 30.747 27.406 1.00 24.45 131 LYS C N 1
ATOM 6147 C CA . LYS C 1 131 ? -9.775 30.501 28.343 1.00 25.74 131 LYS C CA 1
ATOM 6148 C C . LYS C 1 131 ? -10.859 29.603 27.765 1.00 26.35 131 LYS C C 1
ATOM 6149 O O . LYS C 1 131 ? -11.300 29.783 26.630 1.00 26.14 131 LYS C O 1
ATOM 6155 N N . LEU C 1 132 ? -11.279 28.631 28.565 1.00 27.02 132 LEU C N 1
ATOM 6156 C CA . LEU C 1 132 ? -12.313 27.687 28.169 1.00 28.22 132 LEU C CA 1
ATOM 6157 C C . LEU C 1 132 ? -13.538 27.828 29.053 1.00 28.89 132 LEU C C 1
ATOM 6158 O O . LEU C 1 132 ? -13.436 28.193 30.223 1.00 28.98 132 LEU C O 1
ATOM 6163 N N . ARG C 1 133 ? -14.698 27.530 28.484 1.00 29.58 133 ARG C N 1
ATOM 6164 C CA . ARG C 1 133 ? -15.947 27.601 29.222 1.00 30.43 133 ARG C CA 1
ATOM 6165 C C . ARG C 1 133 ? -17.031 26.799 28.519 1.00 30.51 133 ARG C C 1
ATOM 6166 O O . ARG C 1 133 ? -17.360 27.049 27.358 1.00 30.54 133 ARG C O 1
ATOM 6174 N N . HIS C 1 134 ? -17.573 25.822 29.237 1.00 30.66 134 HIS C N 1
ATOM 6175 C CA . HIS C 1 134 ? -18.615 24.953 28.710 1.00 30.89 134 HIS C CA 1
ATOM 6176 C C . HIS C 1 134 ? -19.990 25.603 28.796 1.00 31.28 134 HIS C C 1
ATOM 6177 O O . HIS C 1 134 ? -20.318 26.269 29.778 1.00 31.02 134 HIS C O 1
ATOM 6184 N N . VAL C 1 135 ? -20.788 25.405 27.753 1.00 31.64 135 VAL C N 1
ATOM 6185 C CA . VAL C 1 135 ? -22.128 25.976 27.684 1.00 32.16 135 VAL C CA 1
ATOM 6186 C C . VAL C 1 135 ? -23.066 25.021 26.950 1.00 32.62 135 VAL C C 1
ATOM 6187 O O . VAL C 1 135 ? -22.646 24.301 26.045 1.00 32.46 135 VAL C O 1
ATOM 6191 N N . ASP C 1 136 ? -24.334 25.015 27.348 1.00 33.27 136 ASP C N 1
ATOM 6192 C CA . ASP C 1 136 ? -25.329 24.165 26.708 1.00 34.01 136 ASP C CA 1
ATOM 6193 C C . ASP C 1 136 ? -25.730 24.828 25.393 1.00 34.47 136 ASP C C 1
ATOM 6194 O O . ASP C 1 136 ? -26.532 25.759 25.380 1.00 34.35 136 ASP C O 1
ATOM 6199 N N . MET C 1 137 ? -25.163 24.347 24.290 1.00 35.18 137 MET C N 1
ATOM 6200 C CA . MET C 1 137 ? -25.451 24.909 22.975 1.00 35.85 137 MET C CA 1
ATOM 6201 C C . MET C 1 137 ? -26.936 24.839 22.635 1.00 35.93 137 MET C C 1
ATOM 6202 O O . MET C 1 137 ? -27.433 25.632 21.833 1.00 35.78 137 MET C O 1
ATOM 6207 N N . ALA C 1 138 ? -27.639 23.887 23.240 1.00 35.99 138 ALA C N 1
ATOM 6208 C CA . ALA C 1 138 ? -29.068 23.727 22.997 1.00 36.15 138 ALA C CA 1
ATOM 6209 C C . ALA C 1 138 ? -29.835 24.880 23.632 1.00 36.25 138 ALA C C 1
ATOM 6210 O O . ALA C 1 138 ? -31.000 25.118 23.312 1.00 36.47 138 ALA C O 1
ATOM 6212 N N . ASP C 1 139 ? -29.172 25.596 24.534 1.00 36.37 139 ASP C N 1
ATOM 6213 C CA . ASP C 1 139 ? -29.784 26.725 25.219 1.00 36.54 139 ASP C CA 1
ATOM 6214 C C . ASP C 1 139 ? -29.159 28.040 24.761 1.00 36.44 139 ASP C C 1
ATOM 6215 O O . ASP C 1 139 ? -28.188 28.521 25.347 1.00 36.46 139 ASP C O 1
ATOM 6220 N N . LEU C 1 140 ? -29.734 28.614 23.708 1.00 36.35 140 LEU C N 1
ATOM 6221 C CA . LEU C 1 140 ? -29.246 29.861 23.130 1.00 36.29 140 LEU C CA 1
ATOM 6222 C C . LEU C 1 140 ? -29.166 31.019 24.117 1.00 36.27 140 LEU C C 1
ATOM 6223 O O . LEU C 1 140 ? -28.302 31.886 23.989 1.00 36.19 140 LEU C O 1
ATOM 6228 N N . GLN C 1 141 ? -30.070 31.041 25.092 1.00 36.26 141 GLN C N 1
ATOM 6229 C CA . GLN C 1 141 ? -30.073 32.104 26.091 1.00 36.09 141 GLN C CA 1
ATOM 6230 C C . GLN C 1 141 ? -28.774 32.076 26.887 1.00 35.68 141 GLN C C 1
ATOM 6231 O O . GLN C 1 141 ? -28.164 33.116 27.136 1.00 35.62 141 GLN C O 1
ATOM 6237 N N . ALA C 1 142 ? -28.355 30.879 27.283 1.00 35.20 142 ALA C N 1
ATOM 6238 C CA . ALA C 1 142 ? -27.123 30.717 28.045 1.00 34.92 142 ALA C CA 1
ATOM 6239 C C . ALA C 1 142 ? -25.913 31.007 27.166 1.00 34.57 142 ALA C C 1
ATOM 6240 O O . ALA C 1 142 ? -24.935 31.599 27.618 1.00 34.54 142 ALA C O 1
ATOM 6242 N N . LEU C 1 143 ? -25.982 30.585 25.908 1.00 34.34 143 LEU C N 1
ATOM 6243 C CA . LEU C 1 143 ? -24.885 30.809 24.975 1.00 34.06 143 LEU C CA 1
ATOM 6244 C C . LEU C 1 143 ? -24.688 32.299 24.727 1.00 34.04 143 LEU C C 1
ATOM 6245 O O . LEU C 1 143 ? -23.570 32.808 24.800 1.00 33.89 143 LEU C O 1
ATOM 6250 N N . GLU C 1 144 ? -25.781 32.996 24.437 1.00 34.06 144 GLU C N 1
ATOM 6251 C CA . GLU C 1 144 ? -25.713 34.428 24.180 1.00 34.12 144 GLU C CA 1
ATOM 6252 C C . GLU C 1 144 ? -25.210 35.166 25.418 1.00 33.73 144 GLU C C 1
ATOM 6253 O O . GLU C 1 144 ? -24.508 36.172 25.308 1.00 33.72 144 GLU C O 1
ATOM 6259 N N . ALA C 1 145 ? -25.559 34.654 26.594 1.00 33.35 145 ALA C N 1
ATOM 6260 C CA . ALA C 1 145 ? -25.141 35.268 27.851 1.00 32.86 145 ALA C CA 1
ATOM 6261 C C . ALA C 1 145 ? -23.683 34.950 28.163 1.00 32.52 145 ALA C C 1
ATOM 6262 O O . ALA C 1 145 ? -23.046 35.634 28.966 1.00 32.46 145 ALA C O 1
ATOM 6264 N N . ALA C 1 146 ? -23.158 33.909 27.523 1.00 31.85 146 ALA C N 1
ATOM 6265 C CA . ALA C 1 146 ? -21.776 33.495 27.733 1.00 31.02 146 ALA C CA 1
ATOM 6266 C C . ALA C 1 146 ? -20.819 34.204 26.779 1.00 30.38 146 ALA C C 1
ATOM 6267 O O . ALA C 1 146 ? -19.604 34.117 26.937 1.00 30.33 146 ALA C O 1
ATOM 6269 N N . MET C 1 147 ? -21.372 34.901 25.791 1.00 29.80 147 MET C N 1
ATOM 6270 C CA . MET C 1 147 ? -20.563 35.623 24.814 1.00 29.17 147 MET C CA 1
ATOM 6271 C C . MET C 1 147 ? -19.873 36.833 25.431 1.00 28.95 147 MET C C 1
ATOM 6272 O O . MET C 1 147 ? -20.515 37.659 26.081 1.00 29.18 147 MET C O 1
ATOM 6277 N N . THR C 1 148 ? -18.565 36.934 25.225 1.00 28.29 148 THR C N 1
ATOM 6278 C CA . THR C 1 148 ? -17.795 38.058 25.743 1.00 27.67 148 THR C CA 1
ATOM 6279 C C . THR C 1 148 ? -16.968 38.619 24.596 1.00 27.11 148 THR C C 1
ATOM 6280 O O . THR C 1 148 ? -16.784 37.953 23.574 1.00 27.06 148 THR C O 1
ATOM 6284 N N . PRO C 1 149 ? -16.464 39.854 24.743 1.00 26.48 149 PRO C N 1
ATOM 6285 C CA . PRO C 1 149 ? -15.654 40.469 23.687 1.00 25.85 149 PRO C CA 1
ATOM 6286 C C . PRO C 1 149 ? -14.407 39.643 23.367 1.00 25.04 149 PRO C C 1
ATOM 6287 O O . PRO C 1 149 ? -13.735 39.884 22.366 1.00 25.15 149 PRO C O 1
ATOM 6291 N N . ALA C 1 150 ? -14.107 38.669 24.222 1.00 23.93 150 ALA C N 1
ATOM 6292 C CA . ALA C 1 150 ? -12.934 37.823 24.028 1.00 22.81 150 ALA C CA 1
ATOM 6293 C C . ALA C 1 150 ? -13.248 36.505 23.327 1.00 22.21 150 ALA C C 1
ATOM 6294 O O . ALA C 1 150 ? -12.337 35.797 22.901 1.00 21.65 150 ALA C O 1
ATOM 6296 N N . THR C 1 151 ? -14.532 36.179 23.207 1.00 21.60 151 THR C N 1
ATOM 6297 C CA . THR C 1 151 ? -14.954 34.937 22.559 1.00 21.33 151 THR C CA 1
ATOM 6298 C C . THR C 1 151 ? -14.537 34.915 21.092 1.00 20.85 151 THR C C 1
ATOM 6299 O O . THR C 1 151 ? -14.952 35.771 20.312 1.00 20.85 151 THR C O 1
ATOM 6303 N N . ARG C 1 152 ? -13.730 33.927 20.714 1.00 20.28 152 ARG C N 1
ATOM 6304 C CA . ARG C 1 152 ? -13.256 33.820 19.336 1.00 19.67 152 ARG C CA 1
ATOM 6305 C C . ARG C 1 152 ? -13.695 32.544 18.635 1.00 19.13 152 ARG C C 1
ATOM 6306 O O . ARG C 1 152 ? -13.791 32.507 17.406 1.00 18.90 152 ARG C O 1
ATOM 6314 N N . VAL C 1 153 ? -13.960 31.500 19.411 1.00 18.35 153 VAL C N 1
ATOM 6315 C CA . VAL C 1 153 ? -14.374 30.228 18.838 1.00 17.98 153 VAL C CA 1
ATOM 6316 C C . VAL C 1 153 ? -15.481 29.560 19.640 1.00 17.90 153 VAL C C 1
ATOM 6317 O O . VAL C 1 153 ? -15.480 29.590 20.867 1.00 17.79 153 VAL C O 1
ATOM 6321 N N . ILE C 1 154 ? -16.439 28.986 18.926 1.00 17.81 154 ILE C N 1
ATOM 6322 C CA . ILE C 1 154 ? -17.535 28.248 19.534 1.00 17.95 154 ILE C CA 1
ATOM 6323 C C . ILE C 1 154 ? -17.359 26.863 18.927 1.00 18.13 154 ILE C C 1
ATOM 6324 O O . ILE C 1 154 ? -17.505 26.691 17.718 1.00 17.61 154 ILE C O 1
ATOM 6329 N N . TYR C 1 155 ? -17.034 25.885 19.765 1.00 18.41 155 TYR C N 1
ATOM 6330 C CA . TYR C 1 155 ? -16.790 24.529 19.285 1.00 18.96 155 TYR C CA 1
ATOM 6331 C C . TYR C 1 155 ? -17.675 23.479 19.942 1.00 19.30 155 TYR C C 1
ATOM 6332 O O . TYR C 1 155 ? -17.772 23.415 21.167 1.00 19.18 155 TYR C O 1
ATOM 6341 N N . PHE C 1 156 ? -18.307 22.644 19.122 1.00 19.94 156 PHE C N 1
ATOM 6342 C CA . PHE C 1 156 ? -19.183 21.600 19.639 1.00 20.88 156 PHE C CA 1
ATOM 6343 C C . PHE C 1 156 ? -19.456 20.493 18.628 1.00 22.01 156 PHE C C 1
ATOM 6344 O O . PHE C 1 156 ? -19.216 20.648 17.429 1.00 21.27 156 PHE C O 1
ATOM 6352 N N . GLU C 1 157 ? -19.953 19.372 19.134 1.00 23.53 157 GLU C N 1
ATOM 6353 C CA . GLU C 1 157 ? -20.301 18.225 18.309 1.00 25.53 157 GLU C CA 1
ATOM 6354 C C . GLU C 1 157 ? -21.813 18.268 18.122 1.00 26.82 157 GLU C C 1
ATOM 6355 O O . GLU C 1 157 ? -22.544 18.610 19.053 1.00 26.79 157 GLU C O 1
ATOM 6361 N N . SER C 1 158 ? -22.277 17.935 16.922 1.00 28.06 158 SER C N 1
ATOM 6362 C CA . SER C 1 158 ? -23.706 17.931 16.626 1.00 29.67 158 SER C CA 1
ATOM 6363 C C . SER C 1 158 ? -24.069 16.726 15.769 1.00 30.54 158 SER C C 1
ATOM 6364 O O . SER C 1 158 ? -23.674 16.641 14.607 1.00 30.82 158 SER C O 1
ATOM 6367 N N . PRO C 1 159 ? -24.823 15.772 16.334 1.00 31.62 159 PRO C N 1
ATOM 6368 C CA . PRO C 1 159 ? -25.333 15.783 17.709 1.00 32.50 159 PRO C CA 1
ATOM 6369 C C . PRO C 1 159 ? -24.256 15.426 18.731 1.00 33.28 159 PRO C C 1
ATOM 6370 O O . PRO C 1 159 ? -23.156 15.005 18.368 1.00 33.27 159 PRO C O 1
ATOM 6374 N N . ALA C 1 160 ? -24.578 15.595 20.009 1.00 34.27 160 ALA C N 1
ATOM 6375 C CA . ALA C 1 160 ? -23.630 15.293 21.074 1.00 35.21 160 ALA C CA 1
ATOM 6376 C C . ALA C 1 160 ? -24.292 14.518 22.208 1.00 35.96 160 ALA C C 1
ATOM 6377 O O . ALA C 1 160 ? -25.515 14.542 22.359 1.00 36.00 160 ALA C O 1
ATOM 6379 N N . ASN C 1 161 ? -23.475 13.830 23.000 1.00 36.70 161 ASN C N 1
ATOM 6380 C CA . ASN C 1 161 ? -23.975 13.056 24.129 1.00 37.57 161 ASN C CA 1
ATOM 6381 C C . ASN C 1 161 ? -24.741 13.992 25.059 1.00 38.09 161 ASN C C 1
ATOM 6382 O O . ASN C 1 161 ? -24.625 15.211 24.949 1.00 38.25 161 ASN C O 1
ATOM 6387 N N . PRO C 1 162 ? -25.530 13.437 25.994 1.00 38.60 162 PRO C N 1
ATOM 6388 C CA . PRO C 1 162 ? -25.755 12.007 26.240 1.00 38.94 162 PRO C CA 1
ATOM 6389 C C . PRO C 1 162 ? -26.901 11.416 25.419 1.00 39.23 162 PRO C C 1
ATOM 6390 O O . PRO C 1 162 ? -26.953 10.208 25.195 1.00 39.22 162 PRO C O 1
ATOM 6394 N N . ASN C 1 163 ? -27.819 12.270 24.978 1.00 39.58 163 ASN C N 1
ATOM 6395 C CA . ASN C 1 163 ? -28.973 11.817 24.209 1.00 40.03 163 ASN C CA 1
ATOM 6396 C C . ASN C 1 163 ? -28.852 12.079 22.713 1.00 40.14 163 ASN C C 1
ATOM 6397 O O . ASN C 1 163 ? -29.794 11.846 21.954 1.00 40.05 163 ASN C O 1
ATOM 6402 N N . MET C 1 164 ? -27.688 12.567 22.298 1.00 40.31 164 MET C N 1
ATOM 6403 C CA . MET C 1 164 ? -27.428 12.849 20.894 1.00 40.40 164 MET C CA 1
ATOM 6404 C C . MET C 1 164 ? -28.459 13.811 20.307 1.00 40.45 164 MET C C 1
ATOM 6405 O O . MET C 1 164 ? -28.998 13.576 19.223 1.00 40.51 164 MET C O 1
ATOM 6410 N N . HIS C 1 165 ? -28.731 14.894 21.029 1.00 40.51 165 HIS C N 1
ATOM 6411 C CA . HIS C 1 165 ? -29.689 15.897 20.574 1.00 40.48 165 HIS C CA 1
ATOM 6412 C C . HIS C 1 165 ? -29.017 16.898 19.642 1.00 40.23 165 HIS C C 1
ATOM 6413 O O . HIS C 1 165 ? -27.942 17.418 19.939 1.00 40.25 165 HIS C O 1
ATOM 6420 N N . MET C 1 166 ? -29.660 17.162 18.511 1.00 39.94 166 MET C N 1
ATOM 6421 C CA . MET C 1 166 ? -29.131 18.100 17.529 1.00 39.53 166 MET C CA 1
ATOM 6422 C C . MET C 1 166 ? -29.176 19.528 18.067 1.00 38.71 166 MET C C 1
ATOM 6423 O O . MET C 1 166 ? -30.139 19.925 18.727 1.00 38.84 166 MET C O 1
ATOM 6428 N N . ALA C 1 167 ? -28.128 20.295 17.788 1.00 37.55 167 ALA C N 1
ATOM 6429 C CA . ALA C 1 167 ? -28.057 21.681 18.234 1.00 36.26 167 ALA C CA 1
ATOM 6430 C C . ALA C 1 167 ? -28.531 22.587 17.108 1.00 35.22 167 ALA C C 1
ATOM 6431 O O . ALA C 1 167 ? -28.459 22.214 15.938 1.00 35.27 167 ALA C O 1
ATOM 6433 N N . ASP C 1 168 ? -29.027 23.771 17.457 1.00 33.86 168 ASP C N 1
ATOM 6434 C CA . ASP C 1 168 ? -29.493 24.711 16.446 1.00 32.40 168 ASP C CA 1
ATOM 6435 C C . ASP C 1 168 ? -28.273 25.443 15.907 1.00 31.17 168 ASP C C 1
ATOM 6436 O O . ASP C 1 168 ? -27.938 26.537 16.362 1.00 30.91 168 ASP C O 1
ATOM 6441 N N . ILE C 1 169 ? -27.606 24.826 14.940 1.00 29.68 169 ILE C N 1
ATOM 6442 C CA . ILE C 1 169 ? -26.416 25.413 14.344 1.00 28.19 169 ILE C CA 1
ATOM 6443 C C . ILE C 1 169 ? -26.658 26.827 13.822 1.00 27.44 169 ILE C C 1
ATOM 6444 O O . ILE C 1 169 ? -25.862 27.727 14.081 1.00 27.11 169 ILE C O 1
ATOM 6449 N N . ALA C 1 170 ? -27.754 27.024 13.096 1.00 26.58 170 ALA C N 1
ATOM 6450 C CA . ALA C 1 170 ? -28.066 28.343 12.554 1.00 25.91 170 ALA C CA 1
ATOM 6451 C C . ALA C 1 170 ? -28.241 29.349 13.686 1.00 25.63 170 ALA C C 1
ATOM 6452 O O . ALA C 1 170 ? -27.836 30.509 13.569 1.00 25.10 170 ALA C O 1
ATOM 6454 N N . GLY C 1 171 ? -28.844 28.893 14.781 1.00 25.39 171 GLY C N 1
ATOM 6455 C CA . GLY C 1 171 ? -29.062 29.758 15.929 1.00 24.89 171 GLY C CA 1
ATOM 6456 C C . GLY C 1 171 ? -27.752 30.149 16.580 1.00 24.67 171 GLY C C 1
ATOM 6457 O O . GLY C 1 171 ? -27.551 31.309 16.948 1.00 24.47 171 GLY C O 1
ATOM 6458 N N . VAL C 1 172 ? -26.859 29.175 16.731 1.00 24.19 172 VAL C N 1
ATOM 6459 C CA . VAL C 1 172 ? -25.557 29.425 17.326 1.00 23.87 172 VAL C CA 1
ATOM 6460 C C . VAL C 1 172 ? -24.791 30.385 16.423 1.00 23.78 172 VAL C C 1
ATOM 6461 O O . VAL C 1 172 ? -24.103 31.284 16.900 1.00 23.75 172 VAL C O 1
ATOM 6465 N N . ALA C 1 173 ? -24.929 30.192 15.115 1.00 23.98 173 ALA C N 1
ATOM 6466 C CA . ALA C 1 173 ? -24.248 31.037 14.140 1.00 24.34 173 ALA C CA 1
ATOM 6467 C C . ALA C 1 173 ? -24.688 32.493 14.252 1.00 25.01 173 ALA C C 1
ATOM 6468 O O . ALA C 1 173 ? -23.871 33.408 14.140 1.00 24.64 173 ALA C O 1
ATOM 6470 N N . LYS C 1 174 ? -25.981 32.701 14.478 1.00 25.60 174 LYS C N 1
ATOM 6471 C CA . LYS C 1 174 ? -26.522 34.050 14.594 1.00 26.44 174 LYS C CA 1
ATOM 6472 C C . LYS C 1 174 ? -25.894 34.785 15.775 1.00 26.62 174 LYS C C 1
ATOM 6473 O O . LYS C 1 174 ? -25.556 35.966 15.674 1.00 26.76 174 LYS C O 1
ATOM 6479 N N . ILE C 1 175 ? -25.728 34.082 16.890 1.00 26.88 175 ILE C N 1
ATOM 6480 C CA . ILE C 1 175 ? -25.130 34.675 18.081 1.00 27.43 175 ILE C CA 1
ATOM 6481 C C . ILE C 1 175 ? -23.639 34.913 17.871 1.00 27.85 175 ILE C C 1
ATOM 6482 O O . ILE C 1 175 ? -23.126 35.997 18.154 1.00 27.77 175 ILE C O 1
ATOM 6487 N N . ALA C 1 176 ? -22.953 33.892 17.364 1.00 28.05 176 ALA C N 1
ATOM 6488 C CA . ALA C 1 176 ? -21.518 33.961 17.108 1.00 28.53 176 ALA C CA 1
ATOM 6489 C C . ALA C 1 176 ? -21.104 35.258 16.420 1.00 29.01 176 ALA C C 1
ATOM 6490 O O . ALA C 1 176 ? -20.131 35.897 16.819 1.00 29.15 176 ALA C O 1
ATOM 6492 N N . ARG C 1 177 ? -21.844 35.644 15.386 1.00 29.68 177 ARG C N 1
ATOM 6493 C CA . ARG C 1 177 ? -21.537 36.861 14.643 1.00 30.53 177 ARG C CA 1
ATOM 6494 C C . ARG C 1 177 ? -21.451 38.109 15.520 1.00 30.42 177 ARG C C 1
ATOM 6495 O O . ARG C 1 177 ? -20.916 39.134 15.095 1.00 30.68 177 ARG C O 1
ATOM 6503 N N . LYS C 1 178 ? -21.967 38.018 16.743 1.00 30.25 178 LYS C N 1
ATOM 6504 C CA . LYS C 1 178 ? -21.934 39.142 17.677 1.00 29.96 178 LYS C CA 1
ATOM 6505 C C . LYS C 1 178 ? -20.521 39.707 17.776 1.00 29.35 178 LYS C C 1
ATOM 6506 O O . LYS C 1 178 ? -20.317 40.923 17.731 1.00 29.38 178 LYS C O 1
ATOM 6512 N N . HIS C 1 179 ? -19.548 38.815 17.924 1.00 28.29 179 HIS C N 1
ATOM 6513 C CA . HIS C 1 179 ? -18.153 39.220 18.022 1.00 27.26 179 HIS C CA 1
ATOM 6514 C C . HIS C 1 179 ? -17.310 38.493 16.989 1.00 26.27 179 HIS C C 1
ATOM 6515 O O . HIS C 1 179 ? -16.131 38.216 17.216 1.00 26.31 179 HIS C O 1
ATOM 6522 N N . GLY C 1 180 ? -17.929 38.186 15.853 1.00 25.06 180 GLY C N 1
ATOM 6523 C CA . GLY C 1 180 ? -17.224 37.504 14.784 1.00 23.64 180 GLY C CA 1
ATOM 6524 C C . GLY C 1 180 ? -16.584 36.202 15.218 1.00 22.61 180 GLY C C 1
ATOM 6525 O O . GLY C 1 180 ? -15.526 35.824 14.710 1.00 22.37 180 GLY C O 1
ATOM 6526 N N . ALA C 1 181 ? -17.222 35.511 16.156 1.00 21.27 181 ALA C N 1
ATOM 6527 C CA . ALA C 1 181 ? -16.699 34.242 16.644 1.00 20.19 181 ALA C CA 1
ATOM 6528 C C . ALA C 1 181 ? -16.814 33.194 15.549 1.00 19.27 181 ALA C C 1
ATOM 6529 O O . ALA C 1 181 ? -17.799 33.156 14.818 1.00 19.66 181 ALA C O 1
ATOM 6531 N N . THR C 1 182 ? -15.802 32.344 15.441 1.00 17.91 182 THR C N 1
ATOM 6532 C CA . THR C 1 182 ? -15.800 31.296 14.429 1.00 16.90 182 THR C CA 1
ATOM 6533 C C . THR C 1 182 ? -16.459 30.048 14.992 1.00 16.10 182 THR C C 1
ATOM 6534 O O . THR C 1 182 ? -16.050 29.539 16.038 1.00 16.00 182 THR C O 1
ATOM 6538 N N . VAL C 1 183 ? -17.483 29.569 14.294 1.00 15.03 183 VAL C N 1
ATOM 6539 C CA . VAL C 1 183 ? -18.223 28.386 14.703 1.00 14.48 183 VAL C CA 1
ATOM 6540 C C . VAL C 1 183 ? -17.639 27.134 14.059 1.00 14.00 183 VAL C C 1
ATOM 6541 O O . VAL C 1 183 ? -17.623 27.006 12.837 1.00 13.88 183 VAL C O 1
ATOM 6545 N N . VAL C 1 184 ? -17.167 26.216 14.896 1.00 13.82 184 VAL C N 1
ATOM 6546 C CA . VAL C 1 184 ? -16.571 24.965 14.433 1.00 13.64 184 VAL C CA 1
ATOM 6547 C C . VAL C 1 184 ? -17.422 23.790 14.908 1.00 13.41 184 VAL C C 1
ATOM 6548 O O . VAL C 1 184 ? -17.666 23.630 16.101 1.00 13.43 184 VAL C O 1
ATOM 6552 N N . VAL C 1 185 ? -17.859 22.957 13.971 1.00 13.63 185 VAL C N 1
ATOM 6553 C CA . VAL C 1 185 ? -18.699 21.824 14.316 1.00 13.36 185 VAL C CA 1
ATOM 6554 C C . VAL C 1 185 ? -18.065 20.486 13.967 1.00 13.51 185 VAL C C 1
ATOM 6555 O O . VAL C 1 185 ? -17.633 20.285 12.838 1.00 12.47 185 VAL C O 1
ATOM 6559 N N . ASP C 1 186 ? -18.014 19.581 14.942 1.00 13.34 186 ASP C N 1
ATOM 6560 C CA . ASP C 1 186 ? -17.475 18.241 14.710 1.00 13.55 186 ASP C CA 1
ATOM 6561 C C . ASP C 1 186 ? -18.658 17.476 14.116 1.00 13.50 186 ASP C C 1
ATOM 6562 O O . ASP C 1 186 ? -19.656 17.236 14.802 1.00 13.39 186 ASP C O 1
ATOM 6567 N N . ASN C 1 187 ? -18.548 17.099 12.843 1.00 12.93 187 ASN C N 1
ATOM 6568 C CA . ASN C 1 187 ? -19.628 16.406 12.138 1.00 13.04 187 ASN C CA 1
ATOM 6569 C C . ASN C 1 187 ? -19.326 14.924 11.902 1.00 12.88 187 ASN C C 1
ATOM 6570 O O . ASN C 1 187 ? -19.918 14.290 11.022 1.00 12.46 187 ASN C O 1
ATOM 6575 N N . THR C 1 188 ? -18.414 14.379 12.702 1.00 12.61 188 THR C N 1
ATOM 6576 C CA . THR C 1 188 ? -18.012 12.979 12.584 1.00 12.90 188 THR C CA 1
ATOM 6577 C C . THR C 1 188 ? -19.168 11.979 12.603 1.00 13.41 188 THR C C 1
ATOM 6578 O O . THR C 1 188 ? -19.266 11.122 11.726 1.00 13.77 188 THR C O 1
ATOM 6582 N N . TYR C 1 189 ? -20.046 12.095 13.596 1.00 14.17 189 TYR C N 1
ATOM 6583 C CA . TYR C 1 189 ? -21.169 11.171 13.752 1.00 15.49 189 TYR C CA 1
ATOM 6584 C C . TYR C 1 189 ? -22.139 11.095 12.578 1.00 15.17 189 TYR C C 1
ATOM 6585 O O . TYR C 1 189 ? -22.630 10.018 12.242 1.00 15.55 189 TYR C O 1
ATOM 6594 N N . CYS C 1 190 ? -22.420 12.239 11.961 1.00 14.72 190 CYS C N 1
ATOM 6595 C CA . CYS C 1 190 ? -23.373 12.302 10.861 1.00 14.48 190 CYS C CA 1
ATOM 6596 C C . CYS C 1 190 ? -22.802 12.098 9.467 1.00 13.10 190 CYS C C 1
ATOM 6597 O O . CYS C 1 190 ? -23.421 11.442 8.635 1.00 12.87 190 CYS C O 1
ATOM 6600 N N . THR C 1 191 ? -21.623 12.667 9.235 1.00 12.66 191 THR C N 1
ATOM 6601 C CA . THR C 1 191 ? -20.947 12.662 7.930 1.00 12.34 191 THR C CA 1
ATOM 6602 C C . THR C 1 191 ? -21.729 13.659 7.071 1.00 12.63 191 THR C C 1
ATOM 6603 O O . THR C 1 191 ? -22.876 13.978 7.374 1.00 12.53 191 THR C O 1
ATOM 6607 N N . PRO C 1 192 ? -21.114 14.181 6.002 1.00 12.86 192 PRO C N 1
ATOM 6608 C CA . PRO C 1 192 ? -21.832 15.141 5.151 1.00 13.00 192 PRO C CA 1
ATOM 6609 C C . PRO C 1 192 ? -23.072 14.569 4.462 1.00 13.05 192 PRO C C 1
ATOM 6610 O O . PRO C 1 192 ? -23.878 15.309 3.892 1.00 12.73 192 PRO C O 1
ATOM 6614 N N . TYR C 1 193 ? -23.228 13.251 4.515 1.00 13.03 193 TYR C N 1
ATOM 6615 C CA . TYR C 1 193 ? -24.374 12.606 3.893 1.00 13.06 193 TYR C CA 1
ATOM 6616 C C . TYR C 1 193 ? -25.652 12.869 4.681 1.00 13.32 193 TYR C C 1
ATOM 6617 O O . TYR C 1 193 ? -26.730 12.990 4.098 1.00 14.05 193 TYR C O 1
ATOM 6626 N N . LEU C 1 194 ? -25.521 12.973 6.002 1.00 13.42 194 LEU C N 1
ATOM 6627 C CA . LEU C 1 194 ? -26.670 13.192 6.879 1.00 13.61 194 LEU C CA 1
ATOM 6628 C C . LEU C 1 194 ? -26.808 14.606 7.430 1.00 14.13 194 LEU C C 1
ATOM 6629 O O . LEU C 1 194 ? -27.905 15.016 7.813 1.00 14.74 194 LEU C O 1
ATOM 6634 N N . GLN C 1 195 ? -25.706 15.345 7.488 1.00 13.98 195 GLN C N 1
ATOM 6635 C CA . GLN C 1 195 ? -25.742 16.709 8.007 1.00 14.84 195 GLN C CA 1
ATOM 6636 C C . GLN C 1 195 ? -24.622 17.548 7.414 1.00 14.82 195 GLN C C 1
ATOM 6637 O O . GLN C 1 195 ? -23.490 17.085 7.269 1.00 14.58 195 GLN C O 1
ATOM 6643 N N . ARG C 1 196 ? -24.947 18.786 7.064 1.00 14.68 196 ARG C N 1
ATOM 6644 C CA . ARG C 1 196 ? -23.963 19.692 6.496 1.00 14.99 196 ARG C CA 1
ATOM 6645 C C . ARG C 1 196 ? -23.993 21.024 7.239 1.00 15.04 196 ARG C C 1
ATOM 6646 O O . ARG C 1 196 ? -24.651 21.973 6.809 1.00 14.64 196 ARG C O 1
ATOM 6654 N N . PRO C 1 197 ? -23.279 21.104 8.375 1.00 14.55 197 PRO C N 1
ATOM 6655 C CA . PRO C 1 197 ? -23.196 22.301 9.218 1.00 14.81 197 PRO C CA 1
ATOM 6656 C C . PRO C 1 197 ? -22.880 23.607 8.491 1.00 15.20 197 PRO C C 1
ATOM 6657 O O . PRO C 1 197 ? -23.354 24.667 8.892 1.00 15.06 197 PRO C O 1
ATOM 6661 N N . LEU C 1 198 ? -22.084 23.542 7.427 1.00 15.33 198 LEU C N 1
ATOM 6662 C CA . LEU C 1 198 ? -21.727 24.755 6.698 1.00 16.14 198 LEU C CA 1
ATOM 6663 C C . LEU C 1 198 ? -22.924 25.396 6.007 1.00 17.14 198 LEU C C 1
ATOM 6664 O O . LEU C 1 198 ? -22.976 26.617 5.848 1.00 17.48 198 LEU C O 1
ATOM 6669 N N . GLU C 1 199 ? -23.881 24.574 5.594 1.00 18.37 199 GLU C N 1
ATOM 6670 C CA . GLU C 1 199 ? -25.065 25.083 4.912 1.00 19.73 199 GLU C CA 1
ATOM 6671 C C . GLU C 1 199 ? -26.072 25.592 5.937 1.00 20.26 199 GLU C C 1
ATOM 6672 O O . GLU C 1 199 ? -27.130 26.114 5.583 1.00 20.45 199 GLU C O 1
ATOM 6678 N N . LEU C 1 200 ? -25.719 25.452 7.212 1.00 20.91 200 LEU C N 1
ATOM 6679 C CA . LEU C 1 200 ? -26.573 25.902 8.307 1.00 21.26 200 LEU C CA 1
ATOM 6680 C C . LEU C 1 200 ? -25.977 27.123 9.005 1.00 21.08 200 LEU C C 1
ATOM 6681 O O . LEU C 1 200 ? -26.580 27.676 9.925 1.00 21.30 200 LEU C O 1
ATOM 6686 N N . GLY C 1 201 ? -24.788 27.538 8.574 1.00 20.42 201 GLY C N 1
ATOM 6687 C CA . GLY C 1 201 ? -24.170 28.707 9.176 1.00 19.61 201 GLY C CA 1
ATOM 6688 C C . GLY C 1 201 ? -22.812 28.508 9.824 1.00 18.99 201 GLY C C 1
ATOM 6689 O O . GLY C 1 201 ? -22.139 29.485 10.158 1.00 18.86 201 GLY C O 1
ATOM 6690 N N . ALA C 1 20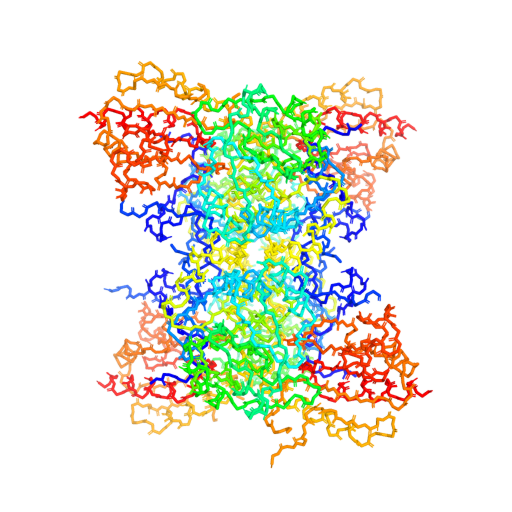2 ? -22.401 27.260 10.022 1.00 18.21 202 ALA C N 1
ATOM 6691 C CA . ALA C 1 202 ? -21.098 26.999 10.628 1.00 17.42 202 ALA C CA 1
ATOM 6692 C C . ALA C 1 202 ? -20.001 27.536 9.715 1.00 16.65 202 ALA C C 1
ATOM 6693 O O . ALA C 1 202 ? -20.191 27.645 8.506 1.00 16.50 202 ALA C O 1
ATOM 6695 N N . ASP C 1 203 ? -18.855 27.869 10.302 1.00 15.60 203 ASP C N 1
ATOM 6696 C CA . ASP C 1 203 ? -17.718 28.393 9.551 1.00 15.34 203 ASP C CA 1
ATOM 6697 C C . ASP C 1 203 ? -16.805 27.257 9.119 1.00 14.59 203 ASP C C 1
ATOM 6698 O O . ASP C 1 203 ? -16.253 27.264 8.018 1.00 14.29 203 ASP C O 1
ATOM 6703 N N . LEU C 1 204 ? -16.646 26.285 10.007 1.00 13.66 204 LEU C N 1
ATOM 6704 C CA . LEU C 1 204 ? -15.773 25.150 9.741 1.00 13.39 204 LEU C CA 1
ATOM 6705 C C . LEU C 1 204 ? -16.348 23.850 10.268 1.00 13.40 204 LEU C C 1
ATOM 6706 O O . LEU C 1 204 ? -17.040 23.829 11.283 1.00 12.97 204 LEU C O 1
ATOM 6711 N N . VAL C 1 205 ? -16.064 22.760 9.569 1.00 13.31 205 VAL C N 1
ATOM 6712 C CA . VAL C 1 205 ? -16.509 21.458 10.030 1.00 13.23 205 VAL C CA 1
ATOM 6713 C C . VAL C 1 205 ? -15.275 20.575 10.092 1.00 12.71 205 VAL C C 1
ATOM 6714 O O . VAL C 1 205 ? -14.398 20.663 9.232 1.00 12.60 205 VAL C O 1
ATOM 6718 N N . VAL C 1 206 ? -15.194 19.761 11.137 1.00 11.87 206 VAL C N 1
ATOM 6719 C CA . VAL C 1 206 ? -14.074 18.848 11.310 1.00 11.28 206 VAL C CA 1
ATOM 6720 C C . VAL C 1 206 ? -14.610 17.430 11.389 1.00 10.81 206 VAL C C 1
ATOM 6721 O O . VAL C 1 206 ? -15.735 17.201 11.841 1.00 10.65 206 VAL C O 1
ATOM 6725 N N . HIS C 1 207 ? -13.795 16.477 10.945 1.00 10.49 207 HIS C N 1
ATOM 6726 C CA . HIS C 1 207 ? -14.175 15.071 10.947 1.00 10.87 207 HIS C CA 1
ATOM 6727 C C . HIS C 1 207 ? -13.050 14.159 11.390 1.00 10.71 207 HIS C C 1
ATOM 6728 O O . HIS C 1 207 ? -11.884 14.415 11.100 1.00 10.20 207 HIS C O 1
ATOM 6735 N N . SER C 1 208 ? -13.410 13.089 12.090 1.00 11.01 208 SER C N 1
ATOM 6736 C CA . SER C 1 208 ? -12.434 12.053 12.395 1.00 10.35 208 SER C CA 1
ATOM 6737 C C . SER C 1 208 ? -12.823 11.127 11.239 1.00 9.74 208 SER C C 1
ATOM 6738 O O . SER C 1 208 ? -13.793 10.369 11.343 1.00 10.21 208 SER C O 1
ATOM 6741 N N . ALA C 1 209 ? -12.106 11.218 10.121 1.00 9.50 209 ALA C N 1
ATOM 6742 C CA . ALA C 1 209 ? -12.423 10.403 8.950 1.00 9.12 209 ALA C CA 1
ATOM 6743 C C . ALA C 1 209 ? -12.125 8.937 9.231 1.00 9.28 209 ALA C C 1
ATOM 6744 O O . ALA C 1 209 ? -12.483 8.052 8.461 1.00 9.22 209 ALA C O 1
ATOM 6746 N N . THR C 1 210 ? -11.467 8.714 10.363 1.00 9.08 210 THR C N 1
ATOM 6747 C CA . THR C 1 210 ? -11.114 7.393 10.859 1.00 9.42 210 THR C CA 1
ATOM 6748 C C . THR C 1 210 ? -12.386 6.562 11.024 1.00 9.53 210 THR C C 1
ATOM 6749 O O . THR C 1 210 ? -12.363 5.327 10.958 1.00 9.71 210 THR C O 1
ATOM 6777 N N . TYR C 1 212 ? -16.778 6.838 10.074 1.00 9.25 212 TYR C N 1
ATOM 6778 C CA . TYR C 1 212 ? -17.640 6.583 8.920 1.00 9.31 212 TYR C CA 1
ATOM 6779 C C . TYR C 1 212 ? -17.090 6.877 7.533 1.00 8.59 212 TYR C C 1
ATOM 6780 O O . TYR C 1 212 ? -17.312 6.098 6.612 1.00 8.43 212 TYR C O 1
ATOM 6789 N N . LEU C 1 213 ? -16.389 7.995 7.369 1.00 8.52 213 LEU C N 1
ATOM 6790 C CA . LEU C 1 213 ? -15.878 8.351 6.046 1.00 8.81 213 LEU C CA 1
ATOM 6791 C C . LEU C 1 213 ? -15.030 7.222 5.469 1.00 9.23 213 LEU C C 1
ATOM 6792 O O . LEU C 1 213 ? -15.233 6.817 4.319 1.00 9.24 213 LEU C O 1
ATOM 6797 N N . SER C 1 214 ? -14.089 6.714 6.264 1.00 8.94 214 SER C N 1
ATOM 6798 C CA . SER C 1 214 ? -13.266 5.582 5.828 1.00 9.28 214 SER C CA 1
ATOM 6799 C C . SER C 1 214 ? -14.196 4.381 5.734 1.00 9.03 214 SER C C 1
ATOM 6800 O O . SER C 1 214 ? -14.238 3.670 4.720 1.00 9.16 214 SER C O 1
ATOM 6803 N N . GLY C 1 215 ? -14.913 4.143 6.831 1.00 8.80 215 GLY C N 1
ATOM 6804 C CA . GLY C 1 215 ? -15.875 3.061 6.899 1.00 9.13 215 GLY C CA 1
ATOM 6805 C C . GLY C 1 215 ? -15.362 1.644 7.060 1.00 9.29 215 GLY C C 1
ATOM 6806 O O . GLY C 1 215 ? -16.149 0.737 7.318 1.00 9.69 215 GLY C O 1
ATOM 6807 N N . HIS C 1 216 ? -14.057 1.436 6.923 1.00 9.72 216 HIS C N 1
ATOM 6808 C CA . HIS C 1 216 ? -13.527 0.083 7.018 1.00 9.92 216 HIS C CA 1
ATOM 6809 C C . HIS C 1 216 ? -12.472 -0.152 8.103 1.00 10.33 216 HIS C C 1
ATOM 6810 O O . HIS C 1 216 ? -11.801 -1.187 8.101 1.00 10.53 216 HIS C O 1
ATOM 6817 N N . GLY C 1 217 ? -12.330 0.815 9.010 1.00 10.07 217 GLY C N 1
ATOM 6818 C CA . GLY C 1 217 ? -11.408 0.706 10.135 1.00 10.47 217 GLY C CA 1
ATOM 6819 C C . GLY C 1 217 ? -9.939 0.421 9.891 1.00 11.08 217 GLY C C 1
ATOM 6820 O O . GLY C 1 217 ? -9.244 -0.048 10.804 1.00 11.05 217 GLY C O 1
ATOM 6821 N N . ASP C 1 218 ? -9.448 0.716 8.691 1.00 11.26 218 ASP C N 1
ATOM 6822 C CA . ASP C 1 218 ? -8.045 0.457 8.378 1.00 11.96 218 ASP C CA 1
ATOM 6823 C C . ASP C 1 218 ? -7.159 1.690 8.281 1.00 12.61 218 ASP C C 1
ATOM 6824 O O . ASP C 1 218 ? -5.961 1.581 8.006 1.00 14.10 218 ASP C O 1
ATOM 6829 N N . ILE C 1 219 ? -7.732 2.867 8.494 1.00 12.33 219 ILE C N 1
ATOM 6830 C CA . ILE C 1 219 ? -6.930 4.074 8.439 1.00 12.03 219 ILE C CA 1
ATOM 6831 C C . ILE C 1 219 ? -7.338 5.079 9.505 1.00 11.38 219 ILE C C 1
ATOM 6832 O O . ILE C 1 219 ? -8.435 5.016 10.057 1.00 11.27 219 ILE C O 1
ATOM 6837 N N . THR C 1 220 ? -6.427 5.994 9.793 1.00 10.72 220 THR C N 1
ATOM 6838 C CA . THR C 1 220 ? -6.688 7.060 10.742 1.00 10.55 220 THR C CA 1
ATOM 6839 C C . THR C 1 220 ? -6.533 8.319 9.892 1.00 9.77 220 THR C C 1
ATOM 6840 O O . THR C 1 220 ? -5.587 8.430 9.111 1.00 9.94 220 THR C O 1
ATOM 6844 N N . ALA C 1 221 ? -7.471 9.253 10.015 1.00 9.48 221 ALA C N 1
ATOM 6845 C CA . ALA C 1 221 ? -7.405 10.479 9.225 1.00 8.95 221 ALA C CA 1
ATOM 6846 C C . ALA C 1 221 ? -8.371 11.538 9.742 1.00 8.88 221 ALA C C 1
ATOM 6847 O O . ALA C 1 221 ? -9.364 11.222 10.387 1.00 8.61 221 ALA C O 1
ATOM 6849 N N . GLY C 1 222 ? -8.067 12.792 9.431 1.00 9.00 222 GLY C N 1
ATOM 6850 C CA . GLY C 1 222 ? -8.921 13.894 9.840 1.00 8.60 222 GLY C CA 1
ATOM 6851 C C . GLY C 1 222 ? -9.192 14.795 8.651 1.00 8.79 222 GLY C C 1
ATOM 6852 O O . GLY C 1 222 ? -8.404 14.837 7.709 1.00 8.72 222 GLY C O 1
ATOM 6853 N N . ILE C 1 223 ? -10.313 15.508 8.687 1.00 8.84 223 ILE C N 1
ATOM 6854 C CA . ILE C 1 223 ? -10.672 16.421 7.606 1.00 9.59 223 ILE C CA 1
ATOM 6855 C C . ILE C 1 223 ? -11.214 17.726 8.189 1.00 9.85 223 ILE C C 1
ATOM 6856 O O . ILE C 1 223 ? -11.851 17.723 9.238 1.00 10.71 223 ILE C O 1
ATOM 6861 N N . VAL C 1 224 ? -10.924 18.837 7.519 1.00 10.14 224 VAL C N 1
ATOM 6862 C CA . VAL C 1 224 ? -11.455 20.139 7.915 1.00 10.78 224 VAL C CA 1
ATOM 6863 C C . VAL C 1 224 ? -12.008 20.747 6.631 1.00 10.69 224 VAL C C 1
ATOM 6864 O O . VAL C 1 224 ? -11.352 20.699 5.591 1.00 10.62 224 VAL C O 1
ATOM 6868 N N . VAL C 1 225 ? -13.225 21.278 6.682 1.00 10.58 225 VAL C N 1
ATOM 6869 C CA . VAL C 1 225 ? -13.801 21.916 5.501 1.00 11.36 225 VAL C CA 1
ATOM 6870 C C . VAL C 1 225 ? -14.372 23.268 5.901 1.00 11.58 225 VAL C C 1
ATOM 6871 O O . VAL C 1 225 ? -14.985 23.406 6.956 1.00 11.59 225 VAL C O 1
ATOM 6875 N N . GLY C 1 226 ? -14.147 24.266 5.054 1.00 11.72 226 GLY C N 1
ATOM 6876 C CA . GLY C 1 226 ? -14.647 25.600 5.326 1.00 12.80 226 GLY C CA 1
ATOM 6877 C C . GLY C 1 226 ? -14.297 26.518 4.175 1.00 12.70 226 GLY C C 1
ATOM 6878 O O . GLY C 1 226 ? -14.052 26.058 3.059 1.00 12.65 226 GLY C O 1
ATOM 6879 N N . SER C 1 227 ? -14.264 27.818 4.438 1.00 13.29 227 SER C N 1
ATOM 6880 C CA . SER C 1 227 ? -13.928 28.780 3.400 1.00 13.30 227 SER C CA 1
ATOM 6881 C C . SER C 1 227 ? -12.456 28.648 3.025 1.00 13.69 227 SER C C 1
ATOM 6882 O O . SER C 1 227 ? -11.644 28.165 3.816 1.00 13.11 227 SER C O 1
ATOM 6885 N N . GLN C 1 228 ? -12.112 29.082 1.819 1.00 13.49 228 GLN C N 1
ATOM 6886 C CA . GLN C 1 228 ? -10.727 29.021 1.374 1.00 14.27 228 GLN C CA 1
ATOM 6887 C C . GLN C 1 228 ? -9.867 29.835 2.342 1.00 13.81 228 GLN C C 1
ATOM 6888 O O . GLN C 1 228 ? -8.758 29.436 2.691 1.00 13.87 228 GLN C O 1
ATOM 6894 N N . ALA C 1 229 ? -10.394 30.973 2.788 1.00 13.54 229 ALA C N 1
ATOM 6895 C CA . ALA C 1 229 ? -9.675 31.845 3.713 1.00 12.88 229 ALA C CA 1
ATOM 6896 C C . ALA C 1 229 ? -9.279 31.150 5.019 1.00 12.50 229 ALA C C 1
ATOM 6897 O O . ALA C 1 229 ? -8.127 31.213 5.433 1.00 12.52 229 ALA C O 1
ATOM 6899 N N . LEU C 1 230 ? -10.239 30.501 5.666 1.00 12.46 230 LEU C N 1
ATOM 6900 C CA . LEU C 1 230 ? -9.976 29.808 6.926 1.00 12.63 230 LEU C CA 1
ATOM 6901 C C . LEU C 1 230 ? -9.102 28.571 6.732 1.00 12.98 230 LEU C C 1
ATOM 6902 O O . LEU C 1 230 ? -8.143 28.348 7.476 1.00 12.97 230 LEU C O 1
ATOM 6907 N N . VAL C 1 231 ? -9.430 27.763 5.732 1.00 12.82 231 VAL C N 1
ATOM 6908 C CA . VAL C 1 231 ? -8.648 26.560 5.484 1.00 13.13 231 VAL C CA 1
ATOM 6909 C C . VAL C 1 231 ? -7.193 26.884 5.145 1.00 13.33 231 VAL C C 1
ATOM 6910 O O . VAL C 1 231 ? -6.283 26.188 5.592 1.00 12.56 231 VAL C O 1
ATOM 6914 N N . ASP C 1 232 ? -6.967 27.935 4.360 1.00 13.59 232 ASP C N 1
ATOM 6915 C CA . ASP C 1 232 ? -5.601 28.328 4.003 1.00 14.33 232 ASP C CA 1
ATOM 6916 C C . ASP C 1 232 ? -4.786 28.624 5.253 1.00 14.06 232 ASP C C 1
ATOM 6917 O O . ASP C 1 232 ? -3.620 28.234 5.357 1.00 14.35 232 ASP C O 1
ATOM 6922 N N . ARG C 1 233 ? -5.406 29.325 6.196 1.00 13.58 233 ARG C N 1
ATOM 6923 C CA . ARG C 1 233 ? -4.749 29.680 7.448 1.00 13.47 233 ARG C CA 1
ATOM 6924 C C . ARG C 1 233 ? -4.421 28.441 8.272 1.00 13.01 233 ARG C C 1
ATOM 6925 O O . ARG C 1 233 ? -3.318 28.318 8.803 1.00 12.51 233 ARG C O 1
ATOM 6933 N N . ILE C 1 234 ? -5.377 27.523 8.377 1.00 12.31 234 ILE C N 1
ATOM 6934 C CA . ILE C 1 234 ? -5.154 26.303 9.150 1.00 11.71 234 ILE C CA 1
ATOM 6935 C C . ILE C 1 234 ? -4.035 25.493 8.497 1.00 11.87 234 ILE C C 1
ATOM 6936 O O . ILE C 1 234 ? -3.158 24.968 9.181 1.00 10.89 234 ILE C O 1
ATOM 6941 N N . ARG C 1 235 ? -4.058 25.411 7.171 1.00 11.81 235 ARG C N 1
ATOM 6942 C CA . ARG C 1 235 ? -3.030 24.679 6.436 1.00 12.81 235 ARG C CA 1
ATOM 6943 C C . ARG C 1 235 ? -1.626 25.251 6.644 1.00 13.44 235 ARG C C 1
ATOM 6944 O O . ARG C 1 235 ? -0.673 24.515 6.917 1.00 13.19 235 ARG C O 1
ATOM 6952 N N . LEU C 1 236 ? -1.509 26.570 6.519 1.00 14.01 236 LEU C N 1
ATOM 6953 C CA . LEU C 1 236 ? -0.221 27.254 6.625 1.00 14.52 236 LEU C CA 1
ATOM 6954 C C . LEU C 1 236 ? 0.218 27.699 8.014 1.00 14.96 236 LEU C C 1
ATOM 6955 O O . LEU C 1 236 ? 1.314 28.235 8.178 1.00 15.38 236 LEU C O 1
ATOM 6960 N N . GLN C 1 237 ? -0.630 27.495 9.010 1.00 14.99 237 GLN C N 1
ATOM 6961 C CA . GLN C 1 237 ? -0.282 27.887 10.368 1.00 15.50 237 GLN C CA 1
ATOM 6962 C C . GLN C 1 237 ? -0.413 26.695 11.312 1.00 15.32 237 GLN C C 1
ATOM 6963 O O . GLN C 1 237 ? 0.593 26.104 11.715 1.00 15.55 237 GLN C O 1
ATOM 6969 N N . GLY C 1 238 ? -1.643 26.324 11.644 1.00 15.32 238 GLY C N 1
ATOM 6970 C CA . GLY C 1 238 ? -1.851 25.198 12.539 1.00 15.10 238 GLY C CA 1
ATOM 6971 C C . GLY C 1 238 ? -1.159 23.921 12.093 1.00 14.92 238 GLY C C 1
ATOM 6972 O O . GLY C 1 238 ? -0.427 23.297 12.867 1.00 15.11 238 GLY C O 1
ATOM 6973 N N . LEU C 1 239 ? -1.380 23.521 10.847 1.00 15.00 239 LEU C N 1
ATOM 6974 C CA . LEU C 1 239 ? -0.767 22.298 10.345 1.00 14.82 239 LEU C CA 1
ATOM 6975 C C . LEU C 1 239 ? 0.718 22.455 10.047 1.00 15.36 239 LEU C C 1
ATOM 6976 O O . LEU C 1 239 ? 1.554 21.728 10.583 1.00 15.09 239 LEU C O 1
ATOM 6981 N N . LYS C 1 240 ? 1.041 23.415 9.192 1.00 15.85 240 LYS C N 1
ATOM 6982 C CA . LYS C 1 240 ? 2.423 23.646 8.789 1.00 17.43 240 LYS C CA 1
ATOM 6983 C C . LYS C 1 240 ? 3.393 23.950 9.926 1.00 17.91 240 LYS C C 1
ATOM 6984 O O . LYS C 1 240 ? 4.491 23.385 9.981 1.00 18.51 240 LYS C O 1
ATOM 6990 N N . ASP C 1 241 ? 2.983 24.826 10.837 1.00 18.12 241 ASP C N 1
ATOM 6991 C CA . ASP C 1 241 ? 3.844 25.239 11.936 1.00 18.49 241 ASP C CA 1
ATOM 6992 C C . ASP C 1 241 ? 3.597 24.637 13.313 1.00 17.87 241 ASP C C 1
ATOM 6993 O O . ASP C 1 241 ? 4.530 24.534 14.106 1.00 18.87 241 ASP C O 1
ATOM 6998 N N . MET C 1 242 ? 2.370 24.231 13.617 1.00 16.85 242 MET C N 1
ATOM 6999 C CA . MET C 1 242 ? 2.111 23.743 14.964 1.00 15.34 242 MET C CA 1
ATOM 7000 C C . MET C 1 242 ? 1.765 22.280 15.238 1.00 14.07 242 MET C C 1
ATOM 7001 O O . MET C 1 242 ? 1.751 21.877 16.399 1.00 13.43 242 MET C O 1
ATOM 7006 N N . THR C 1 243 ? 1.495 21.480 14.209 1.00 12.37 243 THR C N 1
ATOM 7007 C CA . THR C 1 243 ? 1.183 20.070 14.458 1.00 11.36 243 THR C CA 1
ATOM 7008 C C . THR C 1 243 ? 1.936 19.098 13.554 1.00 10.85 243 THR C C 1
ATOM 7009 O O . THR C 1 243 ? 2.336 18.019 13.995 1.00 11.35 243 THR C O 1
ATOM 7013 N N . GLY C 1 244 ? 2.122 19.478 12.294 1.00 10.22 244 GLY C N 1
ATOM 7014 C CA . GLY C 1 244 ? 2.794 18.603 11.349 1.00 9.74 244 GLY C CA 1
ATOM 7015 C C . GLY C 1 244 ? 2.003 17.322 11.147 1.00 9.13 244 GLY C C 1
ATOM 7016 O O . GLY C 1 244 ? 2.553 16.299 10.743 1.00 9.25 244 GLY C O 1
ATOM 7017 N N . ALA C 1 245 ? 0.703 17.377 11.423 1.00 8.92 245 ALA C N 1
ATOM 7018 C CA . ALA C 1 245 ? -0.168 16.211 11.300 1.00 8.40 245 ALA C CA 1
ATOM 7019 C C . ALA C 1 245 ? -0.624 15.985 9.863 1.00 8.78 245 ALA C C 1
ATOM 7020 O O . ALA C 1 245 ? -1.807 16.112 9.551 1.00 8.79 245 ALA C O 1
ATOM 7022 N N . VAL C 1 246 ? 0.318 15.641 8.997 1.00 8.94 246 VAL C N 1
ATOM 7023 C CA . VAL C 1 246 ? 0.007 15.404 7.590 1.00 9.95 246 VAL C CA 1
ATOM 7024 C C . VAL C 1 246 ? -0.513 13.991 7.339 1.00 10.24 246 VAL C C 1
ATOM 7025 O O . VAL C 1 246 ? -0.139 13.038 8.034 1.00 10.26 246 VAL C O 1
ATOM 7029 N N . LEU C 1 247 ? -1.372 13.861 6.335 1.00 9.89 247 LEU C N 1
ATOM 7030 C CA . LEU C 1 247 ? -1.960 12.570 5.988 1.00 10.14 247 LEU C CA 1
ATOM 7031 C C . LEU C 1 247 ? -1.193 11.903 4.851 1.00 10.21 247 LEU C C 1
ATOM 7032 O O . LEU C 1 247 ? -0.851 12.551 3.860 1.00 10.87 247 LEU C O 1
ATOM 7037 N N . SER C 1 248 ? -0.927 10.609 5.003 1.00 10.44 248 SER C N 1
ATOM 7038 C CA . SER C 1 248 ? -0.218 9.846 3.977 1.00 10.47 248 SER C CA 1
ATOM 7039 C C . SER C 1 248 ? -1.077 9.719 2.722 1.00 10.08 248 SER C C 1
ATOM 7040 O O . SER C 1 248 ? -2.284 9.493 2.812 1.00 8.98 248 SER C O 1
ATOM 7043 N N . PRO C 1 249 ? -0.463 9.867 1.533 1.00 9.61 249 PRO C N 1
ATOM 7044 C CA . PRO C 1 249 ? -1.223 9.748 0.287 1.00 9.46 249 PRO C CA 1
ATOM 7045 C C . PRO C 1 249 ? -1.877 8.371 0.204 1.00 9.39 249 PRO C C 1
ATOM 7046 O O . PRO C 1 249 ? -2.971 8.226 -0.335 1.00 9.13 249 PRO C O 1
ATOM 7050 N N . HIS C 1 250 ? -1.194 7.358 0.738 1.00 9.75 250 HIS C N 1
ATOM 7051 C CA . HIS C 1 250 ? -1.720 5.996 0.740 1.00 10.50 250 HIS C CA 1
ATOM 7052 C C . HIS C 1 250 ? -3.027 5.933 1.522 1.00 10.21 250 HIS C C 1
ATOM 7053 O O . HIS C 1 250 ? -3.995 5.323 1.069 1.00 9.90 250 HIS C O 1
ATOM 7060 N N . ASP C 1 251 ? -3.046 6.558 2.698 1.00 10.12 251 ASP C N 1
ATOM 7061 C CA . ASP C 1 251 ? -4.248 6.581 3.531 1.00 10.41 251 ASP C CA 1
ATOM 7062 C C . ASP C 1 251 ? -5.324 7.451 2.886 1.00 9.45 251 ASP C C 1
ATOM 7063 O O . ASP C 1 251 ? -6.515 7.146 2.975 1.00 9.27 251 ASP C O 1
ATOM 7068 N N . ALA C 1 252 ? -4.907 8.542 2.248 1.00 8.95 252 ALA C N 1
ATOM 7069 C CA . ALA C 1 252 ? -5.859 9.433 1.585 1.00 8.50 252 ALA C CA 1
ATOM 7070 C C . ALA C 1 252 ? -6.574 8.682 0.466 1.00 8.33 252 ALA C C 1
ATOM 7071 O O . ALA C 1 252 ? -7.772 8.856 0.249 1.00 8.03 252 ALA C O 1
ATOM 7073 N N . ALA C 1 253 ? -5.829 7.849 -0.252 1.00 8.39 253 ALA C N 1
ATOM 7074 C CA . ALA C 1 253 ? -6.418 7.079 -1.341 1.00 8.52 253 ALA C CA 1
ATOM 7075 C C . ALA C 1 253 ? -7.419 6.067 -0.785 1.00 8.79 253 ALA C C 1
ATOM 7076 O O . ALA C 1 253 ? -8.487 5.846 -1.368 1.00 8.91 253 ALA C O 1
ATOM 7078 N N . LEU C 1 254 ? -7.088 5.460 0.349 1.00 8.96 254 LEU C N 1
ATOM 7079 C CA . LEU C 1 254 ? -7.995 4.495 0.963 1.00 8.91 254 LEU C CA 1
ATOM 7080 C C . LEU C 1 254 ? -9.243 5.198 1.474 1.00 8.53 254 LEU C C 1
ATOM 7081 O O . LEU C 1 254 ? -10.339 4.653 1.410 1.00 8.47 254 LEU C O 1
ATOM 7086 N N . LEU C 1 255 ? -9.069 6.405 1.996 1.00 8.30 255 LEU C N 1
ATOM 7087 C CA . LEU C 1 255 ? -10.201 7.170 2.495 1.00 8.28 255 LEU C CA 1
ATOM 7088 C C . LEU C 1 255 ? -11.137 7.477 1.325 1.00 8.52 255 LEU C C 1
ATOM 7089 O O . LEU C 1 255 ? -12.355 7.351 1.447 1.00 8.49 255 LEU C O 1
ATOM 7094 N N . MET C 1 256 ? -10.576 7.876 0.186 1.00 8.59 256 MET C N 1
ATOM 7095 C CA . MET C 1 256 ? -11.415 8.160 -0.971 1.00 8.96 256 MET C CA 1
ATOM 7096 C C . MET C 1 256 ? -12.138 6.900 -1.434 1.00 8.73 256 MET C C 1
ATOM 7097 O O . MET C 1 256 ? -13.290 6.964 -1.868 1.00 9.27 256 MET C O 1
ATOM 7102 N N . ARG C 1 257 ? -11.475 5.750 -1.326 1.00 8.57 257 ARG C N 1
ATOM 7103 C CA . ARG C 1 257 ? -12.093 4.487 -1.727 1.00 8.46 257 ARG C CA 1
ATOM 7104 C C . ARG C 1 257 ? -13.317 4.276 -0.846 1.00 8.48 257 ARG C C 1
ATOM 7105 O O . ARG C 1 257 ? -14.387 3.905 -1.326 1.00 8.92 257 ARG C O 1
ATOM 7113 N N . GLY C 1 258 ? -13.148 4.532 0.448 1.00 8.71 258 GLY C N 1
ATOM 7114 C CA . GLY C 1 258 ? -14.244 4.368 1.383 1.00 8.42 258 GLY C CA 1
ATOM 7115 C C . GLY C 1 258 ? -15.399 5.316 1.121 1.00 8.29 258 GLY C C 1
ATOM 7116 O O . GLY C 1 258 ? -16.560 4.925 1.185 1.00 8.54 258 GLY C O 1
ATOM 7117 N N . ILE C 1 259 ? -15.082 6.567 0.808 1.00 8.92 259 ILE C N 1
ATOM 7118 C CA . ILE C 1 259 ? -16.114 7.569 0.561 1.00 8.73 259 ILE C CA 1
ATOM 7119 C C . ILE C 1 259 ? -17.035 7.199 -0.608 1.00 9.15 259 ILE C C 1
ATOM 7120 O O . ILE C 1 259 ? -18.202 7.592 -0.638 1.00 9.39 259 ILE C O 1
ATOM 7125 N N . LYS C 1 260 ? -16.527 6.409 -1.549 1.00 9.30 260 LYS C N 1
ATOM 7126 C CA . LYS C 1 260 ? -17.324 6.006 -2.702 1.00 9.36 260 LYS C CA 1
ATOM 7127 C C . LYS C 1 260 ? -18.572 5.186 -2.367 1.00 9.46 260 LYS C C 1
ATOM 7128 O O . LYS C 1 260 ? -19.492 5.092 -3.177 1.00 9.60 260 LYS C O 1
ATOM 7134 N N . THR C 1 261 ? -18.611 4.598 -1.174 1.00 9.66 261 THR C N 1
ATOM 7135 C CA . THR C 1 261 ? -19.772 3.817 -0.758 1.00 9.99 261 THR C CA 1
ATOM 7136 C C . THR C 1 261 ? -20.433 4.433 0.479 1.00 9.89 261 THR C C 1
ATOM 7137 O O . THR C 1 261 ? -21.296 3.815 1.095 1.00 10.42 261 THR C O 1
ATOM 7141 N N . LEU C 1 262 ? -20.044 5.658 0.818 1.00 9.67 262 LEU C N 1
ATOM 7142 C CA . LEU C 1 262 ? -20.586 6.329 1.997 1.00 9.37 262 LEU C CA 1
ATOM 7143 C C . LEU C 1 262 ? -22.106 6.325 2.091 1.00 9.57 262 LEU C C 1
ATOM 7144 O O . LEU C 1 262 ? -22.661 5.936 3.117 1.00 9.16 262 LEU C O 1
ATOM 7149 N N . ASN C 1 263 ? -22.786 6.761 1.034 1.00 10.15 263 ASN C N 1
ATOM 7150 C CA . ASN C 1 263 ? -24.246 6.796 1.084 1.00 10.40 263 ASN C CA 1
ATOM 7151 C C . ASN C 1 263 ? -24.852 5.421 1.349 1.00 10.50 263 ASN C C 1
ATOM 7152 O O . ASN C 1 263 ? -25.761 5.289 2.170 1.00 10.43 263 ASN C O 1
ATOM 7157 N N . LEU C 1 264 ? -24.332 4.397 0.674 1.00 9.78 264 LEU C N 1
ATOM 7158 C CA . LEU C 1 264 ? -24.844 3.042 0.838 1.00 9.51 264 LEU C CA 1
ATOM 7159 C C . LEU C 1 264 ? -24.580 2.496 2.235 1.00 8.94 264 LEU C C 1
ATOM 7160 O O . LEU C 1 264 ? -25.442 1.849 2.826 1.00 8.92 264 LEU C O 1
ATOM 7165 N N . ARG C 1 265 ? -23.390 2.749 2.762 1.00 8.47 265 ARG C N 1
ATOM 7166 C CA . ARG C 1 265 ? -23.060 2.261 4.093 1.00 8.45 265 ARG C CA 1
ATOM 7167 C C . ARG C 1 265 ? -23.888 2.969 5.157 1.00 8.80 265 ARG C C 1
ATOM 7168 O O . ARG C 1 265 ? -24.440 2.320 6.048 1.00 8.78 265 ARG C O 1
ATOM 7176 N N . MET C 1 266 ? -24.000 4.289 5.056 1.00 9.47 266 MET C N 1
ATOM 7177 C CA . MET C 1 266 ? -24.780 5.024 6.043 1.00 10.32 266 MET C CA 1
ATOM 7178 C C . MET C 1 266 ? -26.235 4.557 6.048 1.00 10.72 266 MET C C 1
ATOM 7179 O O . MET C 1 266 ? -26.844 4.421 7.112 1.00 11.39 266 MET C O 1
ATOM 7184 N N . ASP C 1 267 ? -26.788 4.291 4.868 1.00 10.98 267 ASP C N 1
ATOM 7185 C CA . ASP C 1 267 ? -28.167 3.818 4.780 1.00 11.60 267 ASP C CA 1
ATOM 7186 C C . ASP C 1 267 ? -28.342 2.513 5.557 1.00 11.74 267 ASP C C 1
ATOM 7187 O O . ASP C 1 267 ? -29.336 2.332 6.264 1.00 12.23 267 ASP C O 1
ATOM 7192 N N . ARG C 1 268 ? -27.371 1.610 5.431 1.00 11.51 268 ARG C N 1
ATOM 7193 C CA . ARG C 1 268 ? -27.438 0.321 6.112 1.00 11.98 268 ARG C CA 1
ATOM 7194 C C . ARG C 1 268 ? -27.163 0.456 7.610 1.00 11.72 268 ARG C C 1
ATOM 7195 O O . ARG C 1 268 ? -27.801 -0.215 8.422 1.00 11.71 268 ARG C O 1
ATOM 7203 N N . HIS C 1 269 ? -26.218 1.317 7.975 1.00 11.98 269 HIS C N 1
ATOM 7204 C CA . HIS C 1 269 ? -25.904 1.544 9.386 1.00 12.27 269 HIS C CA 1
ATOM 7205 C C . HIS C 1 269 ? -27.171 2.019 10.082 1.00 12.99 269 HIS C C 1
ATOM 7206 O O . HIS C 1 269 ? -27.543 1.526 11.152 1.00 13.32 269 HIS C O 1
ATOM 7213 N N . CYS C 1 270 ? -27.832 2.985 9.456 1.00 13.17 270 CYS C N 1
ATOM 7214 C CA . CYS C 1 270 ? -29.059 3.546 10.006 1.00 13.80 270 CYS C CA 1
ATOM 7215 C C . CYS C 1 270 ? -30.177 2.518 10.135 1.00 13.51 270 CYS C C 1
ATOM 7216 O O . CYS C 1 270 ? -30.836 2.443 11.175 1.00 13.47 270 CYS C O 1
ATOM 7219 N N . ALA C 1 271 ? -30.391 1.734 9.083 1.00 12.95 271 ALA C N 1
ATOM 7220 C CA . ALA C 1 271 ? -31.440 0.716 9.087 1.00 13.30 271 ALA C CA 1
ATOM 7221 C C . ALA C 1 271 ? -31.173 -0.336 10.163 1.00 13.67 271 ALA C C 1
ATOM 7222 O O . ALA C 1 271 ? -32.074 -0.714 10.914 1.00 13.69 271 ALA C O 1
ATOM 7224 N N . ASN C 1 272 ? -29.934 -0.813 10.238 1.00 13.38 272 ASN C N 1
ATOM 7225 C CA . ASN C 1 272 ? -29.584 -1.808 11.248 1.00 13.43 272 ASN C CA 1
ATOM 7226 C C . ASN C 1 272 ? -29.758 -1.252 12.658 1.00 13.79 272 ASN C C 1
ATOM 7227 O O . ASN C 1 272 ? -30.291 -1.931 13.538 1.00 14.26 272 ASN C O 1
ATOM 7232 N N . ALA C 1 273 ? -29.300 -0.023 12.873 1.00 14.32 273 ALA C N 1
ATOM 7233 C CA . ALA C 1 273 ? -29.393 0.607 14.187 1.00 15.12 273 ALA C CA 1
ATOM 7234 C C . ALA C 1 273 ? -30.842 0.815 14.618 1.00 16.09 273 ALA C C 1
ATOM 7235 O O . ALA C 1 273 ? -31.170 0.648 15.793 1.00 16.11 273 ALA C O 1
ATOM 7237 N N . GLN C 1 274 ? -31.707 1.174 13.672 1.00 16.88 274 GLN C N 1
ATOM 7238 C CA . GLN C 1 274 ? -33.115 1.397 13.996 1.00 18.07 274 GLN C CA 1
ATOM 7239 C C . GLN C 1 274 ? -33.771 0.106 14.484 1.00 17.99 274 GLN C C 1
ATOM 7240 O O . GLN C 1 274 ? -34.498 0.104 15.479 1.00 17.94 274 GLN C O 1
ATOM 7246 N N . VAL C 1 275 ? -33.507 -0.994 13.787 1.00 17.50 275 VAL C N 1
ATOM 7247 C CA . VAL C 1 275 ? -34.078 -2.279 14.168 1.00 17.75 275 VAL C CA 1
ATOM 7248 C C . VAL C 1 275 ? -33.556 -2.726 15.530 1.00 18.11 275 VAL C C 1
ATOM 7249 O O . VAL C 1 275 ? -34.313 -3.232 16.358 1.00 17.94 275 VAL C O 1
ATOM 7253 N N . LEU C 1 276 ? -32.263 -2.528 15.768 1.00 18.43 276 LEU C N 1
ATOM 7254 C CA . LEU C 1 276 ? -31.671 -2.933 17.038 1.00 19.24 276 LEU C CA 1
ATOM 7255 C C . LEU C 1 276 ? -32.157 -2.048 18.187 1.00 19.45 276 LEU C C 1
ATOM 7256 O O . LEU C 1 276 ? -32.367 -2.529 19.301 1.00 19.69 276 LEU C O 1
ATOM 7261 N N . ALA C 1 277 ? -32.340 -0.760 17.916 1.00 19.79 277 ALA C N 1
ATOM 7262 C CA . ALA C 1 277 ? -32.805 0.174 18.938 1.00 20.55 277 ALA C CA 1
ATOM 7263 C C . ALA C 1 277 ? -34.215 -0.183 19.405 1.00 21.27 277 ALA C C 1
ATOM 7264 O O . ALA C 1 277 ? -34.515 -0.126 20.600 1.00 21.30 277 ALA C O 1
ATOM 7266 N N . GLU C 1 278 ? -35.078 -0.540 18.460 1.00 22.01 278 GLU C N 1
ATOM 7267 C CA . GLU C 1 278 ? -36.451 -0.906 18.790 1.00 23.16 278 GLU C CA 1
ATOM 7268 C C . GLU C 1 278 ? -36.469 -2.199 19.599 1.00 23.02 278 GLU C C 1
ATOM 7269 O O . GLU C 1 278 ? -37.280 -2.359 20.515 1.00 23.13 278 GLU C O 1
ATOM 7275 N N . PHE C 1 279 ? -35.566 -3.116 19.260 1.00 22.76 279 PHE C N 1
ATOM 7276 C CA . PHE C 1 279 ? -35.464 -4.389 19.964 1.00 22.60 279 PHE C CA 1
ATOM 7277 C C . PHE C 1 279 ? -35.024 -4.137 21.402 1.00 22.67 279 PHE C C 1
ATOM 7278 O O . PHE C 1 279 ? -35.634 -4.639 22.349 1.00 22.33 279 PHE C O 1
ATOM 7286 N N . LEU C 1 280 ? -33.957 -3.359 21.554 1.00 22.63 280 LEU C N 1
ATOM 7287 C CA . LEU C 1 280 ? -33.419 -3.038 22.872 1.00 23.00 280 LEU C CA 1
ATOM 7288 C C . LEU C 1 280 ? -34.438 -2.352 23.774 1.00 23.65 280 LEU C C 1
ATOM 7289 O O . LEU C 1 280 ? -34.470 -2.597 24.982 1.00 23.83 280 LEU C O 1
ATOM 7294 N N . ALA C 1 281 ? -35.269 -1.498 23.186 1.00 24.43 281 ALA C N 1
ATOM 7295 C CA . ALA C 1 281 ? -36.278 -0.768 23.946 1.00 25.49 281 ALA C CA 1
ATOM 7296 C C . ALA C 1 281 ? -37.331 -1.684 24.565 1.00 26.16 281 ALA C C 1
ATOM 7297 O O . ALA C 1 281 ? -38.008 -1.300 25.520 1.00 26.73 281 ALA C O 1
ATOM 7299 N N . ARG C 1 282 ? -37.458 -2.895 24.031 1.00 26.67 282 ARG C N 1
ATOM 7300 C CA . ARG C 1 282 ? -38.445 -3.851 24.528 1.00 27.30 282 ARG C CA 1
ATOM 7301 C C . ARG C 1 282 ? -37.868 -4.926 25.443 1.00 27.22 282 ARG C C 1
ATOM 7302 O O . ARG C 1 282 ? -38.593 -5.817 25.883 1.00 27.35 282 ARG C O 1
ATOM 7310 N N . GLN C 1 283 ? -36.573 -4.846 25.734 1.00 26.71 283 GLN C N 1
ATOM 7311 C CA . GLN C 1 283 ? -35.937 -5.846 26.586 1.00 26.42 283 GLN C CA 1
ATOM 7312 C C . GLN C 1 283 ? -35.977 -5.493 28.069 1.00 26.17 283 GLN C C 1
ATOM 7313 O O . GLN C 1 283 ? -35.757 -4.347 28.453 1.00 25.94 283 GLN C O 1
ATOM 7319 N N . PRO C 1 284 ? -36.248 -6.492 28.924 1.00 26.27 284 PRO C N 1
ATOM 7320 C CA . PRO C 1 284 ? -36.325 -6.309 30.377 1.00 26.14 284 PRO C CA 1
ATOM 7321 C C . PRO C 1 284 ? -35.005 -5.920 31.040 1.00 26.12 284 PRO C C 1
ATOM 7322 O O . PRO C 1 284 ? -35.002 -5.301 32.101 1.00 26.32 284 PRO C O 1
ATOM 7326 N N . GLN C 1 285 ? -33.885 -6.279 30.415 1.00 25.85 285 GLN C N 1
ATOM 7327 C CA . GLN C 1 285 ? -32.576 -5.956 30.971 1.00 25.87 285 GLN C CA 1
ATOM 7328 C C . GLN C 1 285 ? -32.183 -4.500 30.724 1.00 25.95 285 GLN C C 1
ATOM 7329 O O . GLN C 1 285 ? -31.246 -3.992 31.337 1.00 25.70 285 GLN C O 1
ATOM 7335 N N . VAL C 1 286 ? -32.907 -3.834 29.831 1.00 26.21 286 VAL C N 1
ATOM 7336 C CA . VAL C 1 286 ? -32.620 -2.447 29.480 1.00 26.68 286 VAL C CA 1
ATOM 7337 C C . VAL C 1 286 ? -33.507 -1.441 30.204 1.00 27.33 286 VAL C C 1
ATOM 7338 O O . VAL C 1 286 ? -34.732 -1.526 30.143 1.00 27.44 286 VAL C O 1
ATOM 7342 N N . GLU C 1 287 ? -32.880 -0.480 30.876 1.00 28.07 287 GLU C N 1
ATOM 7343 C CA . GLU C 1 287 ? -33.619 0.549 31.602 1.00 29.25 287 GLU C CA 1
ATOM 7344 C C . GLU C 1 287 ? -34.209 1.559 30.625 1.00 29.50 287 GLU C C 1
ATOM 7345 O O . GLU C 1 287 ? -35.361 1.968 30.764 1.00 29.74 287 GLU C O 1
ATOM 7351 N N . LEU C 1 288 ? -33.414 1.960 29.637 1.00 29.81 288 LEU C N 1
ATOM 7352 C CA . LEU C 1 288 ? -33.868 2.918 28.637 1.00 30.20 288 LEU C CA 1
ATOM 7353 C C . LEU C 1 288 ? -32.835 3.103 27.535 1.00 30.43 288 LEU C C 1
ATOM 7354 O O . LEU C 1 288 ? -31.674 2.720 27.687 1.00 30.15 288 LEU C O 1
ATOM 7359 N N . ILE C 1 289 ? -33.273 3.700 26.432 1.00 30.75 289 ILE C N 1
ATOM 7360 C CA . ILE C 1 289 ? -32.411 3.959 25.285 1.00 31.41 289 ILE C CA 1
ATOM 7361 C C . ILE C 1 289 ? -32.106 5.454 25.218 1.00 32.04 289 ILE C C 1
ATOM 7362 O O . ILE C 1 289 ? -33.011 6.262 25.005 1.00 32.22 289 ILE C O 1
ATOM 7367 N N . HIS C 1 290 ? -30.842 5.825 25.406 1.00 32.67 290 HIS C N 1
ATOM 7368 C CA . HIS C 1 290 ? -30.461 7.235 25.351 1.00 33.34 290 HIS C CA 1
ATOM 7369 C C . HIS C 1 290 ? -30.658 7.767 23.935 1.00 33.61 290 HIS C C 1
ATOM 7370 O O . HIS C 1 290 ? -31.099 8.900 23.741 1.00 33.73 290 HIS C O 1
ATOM 7377 N N . TYR C 1 291 ? -30.323 6.938 22.951 1.00 33.76 291 TYR C N 1
ATOM 7378 C CA . TYR C 1 291 ? -30.472 7.293 21.545 1.00 34.08 291 TYR C CA 1
ATOM 7379 C C . TYR C 1 291 ? -30.230 6.064 20.673 1.00 34.68 291 TYR C C 1
ATOM 7380 O O . TYR C 1 291 ? -29.519 5.144 21.074 1.00 34.29 291 TYR C O 1
ATOM 7389 N N . PRO C 1 292 ? -30.824 6.030 19.468 1.00 35.32 292 PRO C N 1
ATOM 7390 C CA . PRO C 1 292 ? -31.691 7.064 18.893 1.00 36.19 292 PRO C CA 1
ATOM 7391 C C . PRO C 1 292 ? -33.059 7.136 19.568 1.00 37.15 292 PRO C C 1
ATOM 7392 O O . PRO C 1 292 ? -33.384 6.311 20.419 1.00 37.25 292 PRO C O 1
ATOM 7396 N N . GLY C 1 293 ? -33.853 8.129 19.179 1.00 38.13 293 GLY C N 1
ATOM 7397 C CA . GLY C 1 293 ? -35.179 8.286 19.750 1.00 39.49 293 GLY C CA 1
ATOM 7398 C C . GLY C 1 293 ? -36.270 8.015 18.731 1.00 40.47 293 GLY C C 1
ATOM 7399 O O . GLY C 1 293 ? -36.656 8.908 17.976 1.00 40.74 293 GLY C O 1
ATOM 7400 N N . LEU C 1 294 ? -36.765 6.781 18.714 1.00 41.29 294 LEU C N 1
ATOM 7401 C CA . LEU C 1 294 ? -37.813 6.359 17.787 1.00 42.21 294 LEU C CA 1
ATOM 7402 C C . LEU C 1 294 ? -37.534 6.794 16.349 1.00 42.77 294 LEU C C 1
ATOM 7403 O O . LEU C 1 294 ? -36.456 7.303 16.041 1.00 42.86 294 LEU C O 1
ATOM 7408 N N . ALA C 1 295 ? -38.509 6.582 15.470 1.00 43.34 295 ALA C N 1
ATOM 7409 C CA . ALA C 1 295 ? -38.365 6.950 14.066 1.00 43.83 295 ALA C CA 1
ATOM 7410 C C . ALA C 1 295 ? -38.571 8.450 13.873 1.00 44.15 295 ALA C C 1
ATOM 7411 O O . ALA C 1 295 ? -37.715 9.254 14.244 1.00 44.36 295 ALA C O 1
ATOM 7413 N N . SER C 1 296 ? -39.710 8.819 13.295 1.00 44.47 296 SER C N 1
ATOM 7414 C CA . SER C 1 296 ? -40.028 10.222 13.051 1.00 44.60 296 SER C CA 1
ATOM 7415 C C . SER C 1 296 ? -41.537 10.451 13.046 1.00 44.66 296 SER C C 1
ATOM 7416 O O . SER C 1 296 ? -42.277 9.769 12.336 1.00 44.70 296 SER C O 1
ATOM 7419 N N . GLN C 1 306 ? -34.513 14.085 19.998 1.00 47.30 306 GLN C N 1
ATOM 7420 C CA . GLN C 1 306 ? -34.008 12.748 19.705 1.00 47.16 306 GLN C CA 1
ATOM 7421 C C . GLN C 1 306 ? -34.241 12.395 18.240 1.00 46.95 306 GLN C C 1
ATOM 7422 O O . GLN C 1 306 ? -34.031 11.256 17.824 1.00 47.09 306 GLN C O 1
ATOM 7428 N N . MET C 1 307 ? -34.676 13.383 17.465 1.00 46.56 307 MET C N 1
ATOM 7429 C CA . MET C 1 307 ? -34.940 13.192 16.043 1.00 46.03 307 MET C CA 1
ATOM 7430 C C . MET C 1 307 ? -33.630 13.182 15.260 1.00 45.27 307 MET C C 1
ATOM 7431 O O . MET C 1 307 ? -32.583 13.563 15.788 1.00 45.29 307 MET C O 1
ATOM 7436 N N . SER C 1 308 ? -33.696 12.751 14.003 1.00 44.24 308 SER C N 1
ATOM 7437 C CA . SER C 1 308 ? -32.517 12.671 13.143 1.00 43.09 308 SER C CA 1
ATOM 7438 C C . SER C 1 308 ? -31.572 11.603 13.686 1.00 42.02 308 SER C C 1
ATOM 7439 O O . SER C 1 308 ? -30.677 11.892 14.482 1.00 42.16 308 SER C O 1
ATOM 7442 N N . GLN C 1 309 ? -31.783 10.367 13.245 1.00 40.54 309 GLN C N 1
ATOM 7443 C CA . GLN C 1 309 ? -30.981 9.228 13.680 1.00 38.81 309 GLN C CA 1
ATOM 7444 C C . GLN C 1 309 ? -29.475 9.481 13.584 1.00 37.10 309 GLN C C 1
ATOM 7445 O O . GLN C 1 309 ? -28.968 9.890 12.539 1.00 37.10 309 GLN C O 1
ATOM 7451 N N . PRO C 1 310 ? -28.743 9.242 14.686 1.00 35.23 310 PRO C N 1
ATOM 7452 C CA . PRO C 1 310 ? -27.289 9.428 14.776 1.00 33.44 310 PRO C CA 1
ATOM 7453 C C . PRO C 1 310 ? -26.512 8.332 14.046 1.00 31.53 310 PRO C C 1
ATOM 7454 O O . PRO C 1 310 ? -25.696 7.632 14.651 1.00 31.29 310 PRO C O 1
ATOM 7458 N N . GLY C 1 311 ? -26.762 8.187 12.749 1.00 29.27 311 GLY C N 1
ATOM 7459 C CA . GLY C 1 311 ? -26.074 7.161 11.989 1.00 26.39 311 GLY C CA 1
ATOM 7460 C C . GLY C 1 311 ? -26.412 5.790 12.539 1.00 24.50 311 GLY C C 1
ATOM 7461 O O . GLY C 1 311 ? -27.584 5.469 12.741 1.00 24.14 311 GLY C O 1
ATOM 7462 N N . GLY C 1 312 ? -25.390 4.979 12.786 1.00 22.61 312 GLY C N 1
ATOM 7463 C CA . GLY C 1 312 ? -25.624 3.650 13.319 1.00 20.56 312 GLY C CA 1
ATOM 7464 C C . GLY C 1 312 ? -25.276 3.576 14.793 1.00 19.45 312 GLY C C 1
ATOM 7465 O O . GLY C 1 312 ? -25.013 2.501 15.321 1.00 18.18 312 GLY C O 1
ATOM 7466 N N . MET C 1 313 ? -25.284 4.723 15.465 1.00 18.86 313 MET C N 1
ATOM 7467 C CA . MET C 1 313 ? -24.946 4.769 16.885 1.00 18.57 313 MET C CA 1
ATOM 7468 C C . MET C 1 313 ? -26.129 4.563 17.820 1.00 17.91 313 MET C C 1
ATOM 7469 O O . MET C 1 313 ? -27.216 5.091 17.595 1.00 17.33 313 MET C O 1
ATOM 7474 N N . ILE C 1 314 ? -25.896 3.793 18.878 1.00 17.25 314 ILE C N 1
ATOM 7475 C CA . ILE C 1 314 ? -26.920 3.529 19.885 1.00 16.87 314 ILE C CA 1
ATOM 7476 C C . ILE C 1 314 ? -26.277 3.559 21.261 1.00 16.60 314 ILE C C 1
ATOM 7477 O O . ILE C 1 314 ? -25.136 3.148 21.434 1.00 16.44 314 ILE C O 1
ATOM 7482 N N . ALA C 1 315 ? -27.009 4.064 22.242 1.00 16.30 315 ALA C N 1
ATOM 7483 C CA . ALA C 1 315 ? -26.510 4.081 23.604 1.00 16.27 315 ALA C CA 1
ATOM 7484 C C . ALA C 1 315 ? -27.710 3.712 24.447 1.00 16.31 315 ALA C C 1
ATOM 7485 O O . ALA C 1 315 ? -28.802 4.240 24.241 1.00 16.21 315 ALA C O 1
ATOM 7487 N N . PHE C 1 316 ? -27.519 2.775 25.363 1.00 16.11 316 PHE C N 1
ATOM 7488 C CA . PHE C 1 316 ? -28.605 2.361 26.231 1.00 16.63 316 PHE C CA 1
ATOM 7489 C C . PHE C 1 316 ? -28.062 2.104 27.618 1.00 17.03 316 PHE C C 1
ATOM 7490 O O . PHE C 1 316 ? -26.851 2.043 27.819 1.00 16.72 316 PHE C O 1
ATOM 7498 N N . GLU C 1 317 ? -28.966 1.969 28.579 1.00 17.64 317 GLU C N 1
ATOM 7499 C CA . GLU C 1 317 ? -28.579 1.736 29.958 1.00 18.43 317 GLU C CA 1
ATOM 7500 C C . GLU C 1 317 ? -29.013 0.346 30.418 1.00 18.28 317 GLU C C 1
ATOM 7501 O O . GLU C 1 317 ? -30.151 -0.065 30.191 1.00 18.26 317 GLU C O 1
ATOM 7507 N N . LEU C 1 318 ? -28.092 -0.378 31.045 1.00 18.50 318 LEU C N 1
ATOM 7508 C CA . LEU C 1 318 ? -28.388 -1.704 31.580 1.00 18.99 318 LEU C CA 1
ATOM 7509 C C . LEU C 1 318 ? -28.805 -1.531 33.037 1.00 19.20 318 LEU C C 1
ATOM 7510 O O . LEU C 1 318 ? -28.117 -0.868 33.806 1.00 19.37 318 LEU C O 1
ATOM 7515 N N . LYS C 1 319 ? -29.930 -2.128 33.413 1.00 19.80 319 LYS C N 1
ATOM 7516 C CA . LYS C 1 319 ? -30.417 -2.020 34.787 1.00 20.08 319 LYS C CA 1
ATOM 7517 C C . LYS C 1 319 ? -29.395 -2.514 35.808 1.00 19.87 319 LYS C C 1
ATOM 7518 O O . LYS C 1 319 ? -29.235 -1.916 36.877 1.00 20.07 319 LYS C O 1
ATOM 7524 N N . GLY C 1 320 ? -28.709 -3.604 35.474 1.00 19.54 320 GLY C N 1
ATOM 7525 C CA . GLY C 1 320 ? -27.727 -4.187 36.375 1.00 18.84 320 GLY C CA 1
ATOM 7526 C C . GLY C 1 320 ? -26.418 -3.446 36.593 1.00 18.32 320 GLY C C 1
ATOM 7527 O O . GLY C 1 320 ? -25.505 -3.979 37.222 1.00 17.69 320 GLY C O 1
ATOM 7528 N N . GLY C 1 321 ? -26.307 -2.232 36.066 1.00 17.80 321 GLY C N 1
ATOM 7529 C CA . GLY C 1 321 ? -25.094 -1.457 36.271 1.00 17.76 321 GLY C CA 1
ATOM 7530 C C . GLY C 1 321 ? -23.784 -2.005 35.733 1.00 17.68 321 GLY C C 1
ATOM 7531 O O . GLY C 1 321 ? -23.751 -2.710 34.722 1.00 17.71 321 GLY C O 1
ATOM 7532 N N . ILE C 1 322 ? -22.697 -1.679 36.427 1.00 17.44 322 ILE C N 1
ATOM 7533 C CA . ILE C 1 322 ? -21.355 -2.086 36.023 1.00 17.29 322 ILE C CA 1
ATOM 7534 C C . ILE C 1 322 ? -21.159 -3.601 35.909 1.00 17.17 322 ILE C C 1
ATOM 7535 O O . ILE C 1 322 ? -20.467 -4.076 35.003 1.00 16.94 322 ILE C O 1
ATOM 7540 N N . GLY C 1 323 ? -21.778 -4.360 36.810 1.00 16.47 323 GLY C N 1
ATOM 7541 C CA . GLY C 1 323 ? -21.648 -5.806 36.763 1.00 16.40 323 GLY C CA 1
ATOM 7542 C C . GLY C 1 323 ? -22.309 -6.379 35.526 1.00 16.23 323 GLY C C 1
ATOM 7543 O O . GLY C 1 323 ? -21.737 -7.232 34.841 1.00 16.45 323 GLY C O 1
ATOM 7544 N N . ALA C 1 324 ? -23.520 -5.910 35.233 1.00 15.83 324 ALA C N 1
ATOM 7545 C CA . ALA C 1 324 ? -24.256 -6.374 34.062 1.00 15.65 324 ALA C CA 1
ATOM 7546 C C . ALA C 1 324 ? -23.507 -5.971 32.797 1.00 15.69 324 ALA C C 1
ATOM 7547 O O . ALA C 1 324 ? -23.489 -6.715 31.813 1.00 15.97 324 ALA C O 1
ATOM 7549 N N . GLY C 1 325 ? -22.905 -4.784 32.829 1.00 15.36 325 GLY C N 1
ATOM 7550 C CA . GLY C 1 325 ? -22.153 -4.294 31.685 1.00 15.76 325 GLY C CA 1
ATOM 7551 C C . GLY C 1 325 ? -20.990 -5.210 31.357 1.00 15.93 325 GLY C C 1
ATOM 7552 O O . GLY C 1 325 ? -20.756 -5.545 30.192 1.00 15.78 325 GLY C O 1
ATOM 7553 N N . ARG C 1 326 ? -20.253 -5.617 32.384 1.00 16.23 326 ARG C N 1
ATOM 7554 C CA . ARG C 1 326 ? -19.116 -6.511 32.195 1.00 16.66 326 ARG C CA 1
ATOM 7555 C C . ARG C 1 326 ? -19.551 -7.858 31.615 1.00 16.51 326 ARG C C 1
ATOM 7556 O O . ARG C 1 326 ? -18.931 -8.377 30.678 1.00 16.51 326 ARG C O 1
ATOM 7564 N N . ARG C 1 327 ? -20.617 -8.428 32.166 1.00 16.23 327 ARG C N 1
ATOM 7565 C CA . ARG C 1 327 ? -21.103 -9.717 31.687 1.00 16.08 327 ARG C CA 1
ATOM 7566 C C . ARG C 1 327 ? -21.646 -9.611 30.271 1.00 15.52 327 ARG C C 1
ATOM 7567 O O . ARG C 1 327 ? -21.468 -10.520 29.463 1.00 15.13 327 ARG C O 1
ATOM 7575 N N . PHE C 1 328 ? -22.311 -8.500 29.976 1.00 15.25 328 PHE C N 1
ATOM 7576 C CA . PHE C 1 328 ? -22.856 -8.279 28.639 1.00 14.94 328 PHE C CA 1
ATOM 7577 C C . PHE C 1 328 ? -21.700 -8.279 27.644 1.00 14.97 328 PHE C C 1
ATOM 7578 O O . PHE C 1 328 ? -21.743 -8.982 26.631 1.00 14.66 328 PHE C O 1
ATOM 7586 N N . MET C 1 329 ? -20.671 -7.490 27.947 1.00 15.11 329 MET C N 1
ATOM 7587 C CA . MET C 1 329 ? -19.500 -7.381 27.075 1.00 15.28 329 MET C CA 1
ATOM 7588 C C . MET C 1 329 ? -18.773 -8.709 26.903 1.00 15.58 329 MET C C 1
ATOM 7589 O O . MET C 1 329 ? -18.365 -9.063 25.795 1.00 15.24 329 MET C O 1
ATOM 7594 N N . ASN C 1 330 ? -18.610 -9.444 27.998 1.00 15.67 330 ASN C N 1
ATOM 7595 C CA . ASN C 1 330 ? -17.928 -10.733 27.953 1.00 16.26 330 ASN C CA 1
ATOM 7596 C C . ASN C 1 330 ? -18.665 -11.734 27.071 1.00 15.84 330 ASN C C 1
ATOM 7597 O O . ASN C 1 330 ? -18.044 -12.584 26.437 1.00 16.41 330 ASN C O 1
ATOM 7602 N N . ALA C 1 331 ? -19.989 -11.624 27.029 1.00 15.43 331 ALA C N 1
ATOM 7603 C CA . ALA C 1 331 ? -20.813 -12.551 26.260 1.00 15.53 331 ALA C CA 1
ATOM 7604 C C . ALA C 1 331 ? -20.878 -12.329 24.754 1.00 15.49 331 ALA C C 1
ATOM 7605 O O . ALA C 1 331 ? -21.133 -13.273 24.007 1.00 15.78 331 ALA C O 1
ATOM 7607 N N . LEU C 1 332 ? -20.659 -11.098 24.303 1.00 15.47 332 LEU C N 1
ATOM 7608 C CA . LEU C 1 332 ? -20.730 -10.799 22.871 1.00 15.34 332 LEU C CA 1
ATOM 7609 C C . LEU C 1 332 ? -19.820 -11.695 22.034 1.00 15.84 332 LEU C C 1
ATOM 7610 O O . LEU C 1 332 ? -18.648 -11.886 22.365 1.00 16.06 332 LEU C O 1
ATOM 7615 N N . GLN C 1 333 ? -20.365 -12.229 20.943 1.00 15.94 333 GLN C N 1
ATOM 7616 C CA . GLN C 1 333 ? -19.609 -13.110 20.058 1.00 16.38 333 GLN C CA 1
ATOM 7617 C C . GLN C 1 333 ? -19.458 -12.551 18.646 1.00 15.84 333 GLN C C 1
ATOM 7618 O O . GLN C 1 333 ? -18.596 -12.999 17.892 1.00 16.32 333 GLN C O 1
ATOM 7624 N N . LEU C 1 334 ? -20.300 -11.587 18.283 1.00 15.02 334 LEU C N 1
ATOM 7625 C CA . LEU C 1 334 ? -20.227 -10.980 16.954 1.00 14.08 334 LEU C CA 1
ATOM 7626 C C . LEU C 1 334 ? -19.751 -9.541 17.104 1.00 13.68 334 LEU C C 1
ATOM 7627 O O . LEU C 1 334 ? -18.814 -9.123 16.427 1.00 13.41 334 LEU C O 1
ATOM 7632 N N . PHE C 1 335 ? -20.402 -8.778 17.983 1.00 13.27 335 PHE C N 1
ATOM 7633 C CA . PHE C 1 335 ? -19.972 -7.410 18.247 1.00 13.16 335 PHE C CA 1
ATOM 7634 C C . PHE C 1 335 ? -18.569 -7.515 18.823 1.00 13.38 335 PHE C C 1
ATOM 7635 O O . PHE C 1 335 ? -18.278 -8.441 19.576 1.00 13.70 335 PHE C O 1
ATOM 7643 N N . SER C 1 336 ? -17.703 -6.570 18.476 1.00 13.43 336 SER C N 1
ATOM 7644 C CA . SER C 1 336 ? -16.340 -6.568 18.992 1.00 13.90 336 SER C CA 1
ATOM 7645 C C . SER C 1 336 ? -16.215 -5.604 20.170 1.00 14.10 336 SER C C 1
ATOM 7646 O O . SER C 1 336 ? -16.801 -4.520 20.161 1.00 13.88 336 SER C O 1
ATOM 7649 N N . ARG C 1 337 ? -15.448 -6.003 21.180 1.00 14.62 337 ARG C N 1
ATOM 7650 C CA . ARG C 1 337 ? -15.223 -5.161 22.346 1.00 15.71 337 ARG C CA 1
ATOM 7651 C C . ARG C 1 337 ? -14.090 -4.207 21.985 1.00 15.69 337 ARG C C 1
ATOM 7652 O O . ARG C 1 337 ? -12.914 -4.552 22.082 1.00 15.50 337 ARG C O 1
ATOM 7660 N N . ALA C 1 338 ? -14.453 -3.003 21.563 1.00 15.59 338 ALA C N 1
ATOM 7661 C CA . ALA C 1 338 ? -13.458 -2.029 21.147 1.00 16.24 338 ALA C CA 1
ATOM 7662 C C . ALA C 1 338 ? -14.002 -0.610 21.191 1.00 16.69 338 ALA C C 1
ATOM 7663 O O . ALA C 1 338 ? -15.215 -0.401 21.197 1.00 17.17 338 ALA C O 1
ATOM 7665 N N . VAL C 1 339 ? -13.094 0.358 21.206 1.00 17.17 339 VAL C N 1
ATOM 7666 C CA . VAL C 1 339 ? -13.466 1.763 21.257 1.00 17.77 339 VAL C CA 1
ATOM 7667 C C . VAL C 1 339 ? -13.234 2.498 19.941 1.00 17.97 339 VAL C C 1
ATOM 7668 O O . VAL C 1 339 ? -12.129 2.951 19.646 1.00 18.55 339 VAL C O 1
ATOM 7672 N N . SER C 1 340 ? -14.294 2.600 19.157 1.00 17.41 340 SER C N 1
ATOM 7673 C CA . SER C 1 340 ? -14.270 3.310 17.887 1.00 17.41 340 SER C CA 1
ATOM 7674 C C . SER C 1 340 ? -15.686 3.247 17.348 1.00 17.14 340 SER C C 1
ATOM 7675 O O . SER C 1 340 ? -16.608 2.851 18.062 1.00 17.23 340 SER C O 1
ATOM 7678 N N . LEU C 1 341 ? -15.870 3.650 16.098 1.00 16.50 341 LEU C N 1
ATOM 7679 C CA . LEU C 1 341 ? -17.190 3.612 15.499 1.00 16.09 341 LEU C CA 1
ATOM 7680 C C . LEU C 1 341 ? -17.095 3.878 14.012 1.00 15.70 341 LEU C C 1
ATOM 7681 O O . LEU C 1 341 ? -16.068 4.346 13.525 1.00 15.33 341 LEU C O 1
ATOM 7686 N N . GLY C 1 342 ? -18.161 3.552 13.293 1.00 15.08 342 GLY C N 1
ATOM 7687 C CA . GLY C 1 342 ? -18.181 3.782 11.861 1.00 14.57 342 GLY C CA 1
ATOM 7688 C C . GLY C 1 342 ? -17.531 2.698 11.024 1.00 14.60 342 GLY C C 1
ATOM 7689 O O . GLY C 1 342 ? -17.301 2.902 9.832 1.00 14.41 342 GLY C O 1
ATOM 7690 N N . ASP C 1 343 ? -17.229 1.554 11.635 1.00 13.97 343 ASP C N 1
ATOM 7691 C CA . ASP C 1 343 ? -16.609 0.440 10.916 1.00 14.00 343 ASP C CA 1
ATOM 7692 C C . ASP C 1 343 ? -17.666 -0.490 10.334 1.00 13.36 343 ASP C C 1
ATOM 7693 O O . ASP C 1 343 ? -18.829 -0.454 10.735 1.00 12.91 343 ASP C O 1
ATOM 7698 N N . ALA C 1 344 ? -17.256 -1.326 9.384 1.00 13.13 344 ALA C N 1
ATOM 7699 C CA . ALA C 1 344 ? -18.165 -2.290 8.778 1.00 12.99 344 ALA C CA 1
ATOM 7700 C C . ALA C 1 344 ? -18.549 -3.284 9.871 1.00 12.71 344 ALA C C 1
ATOM 7701 O O . ALA C 1 344 ? -19.659 -3.815 9.885 1.00 12.49 344 ALA C O 1
ATOM 7703 N N . GLU C 1 345 ? -17.610 -3.523 10.783 1.00 12.89 345 GLU C N 1
ATOM 7704 C CA . GLU C 1 345 ? -17.823 -4.440 11.898 1.00 12.98 345 GLU C CA 1
ATOM 7705 C C . GLU C 1 345 ? -18.518 -3.702 13.031 1.00 12.39 345 GLU C C 1
ATOM 7706 O O . GLU C 1 345 ? -18.190 -2.553 13.316 1.00 12.20 345 GLU C O 1
ATOM 7712 N N . SER C 1 346 ? -19.474 -4.364 13.675 1.00 11.72 346 SER C N 1
ATOM 7713 C CA . SER C 1 346 ? -20.187 -3.763 14.799 1.00 11.62 346 SER C CA 1
ATOM 7714 C C . SER C 1 346 ? -19.284 -3.759 16.027 1.00 11.46 346 SER C C 1
ATOM 7715 O O . SER C 1 346 ? -18.587 -4.740 16.307 1.00 11.17 346 SER C O 1
ATOM 7718 N N . LEU C 1 347 ? -19.310 -2.656 16.768 1.00 11.50 347 LEU C N 1
ATOM 7719 C CA . LEU C 1 347 ? -18.475 -2.513 17.953 1.00 11.90 347 LEU C CA 1
ATOM 7720 C C . LEU C 1 347 ? -19.332 -2.183 19.169 1.00 12.39 347 LEU C C 1
ATOM 7721 O O . LEU C 1 347 ? -20.417 -1.613 19.046 1.00 12.30 347 LEU C O 1
ATOM 7726 N N . ALA C 1 348 ? -18.836 -2.543 20.344 1.00 12.81 348 ALA C N 1
ATOM 7727 C CA . ALA C 1 348 ? -19.559 -2.274 21.578 1.00 13.15 348 ALA C CA 1
ATOM 7728 C C . ALA C 1 348 ? -18.587 -1.881 22.674 1.00 13.51 348 ALA C C 1
ATOM 7729 O O . ALA C 1 348 ? -17.452 -2.355 22.714 1.00 13.06 348 ALA C O 1
ATOM 7731 N N . GLN C 1 349 ? -19.031 -0.997 23.558 1.00 14.37 349 GLN C N 1
ATOM 7732 C CA . GLN C 1 349 ? -18.204 -0.579 24.675 1.00 15.28 349 GLN C CA 1
ATOM 7733 C C . GLN C 1 349 ? -19.069 -0.277 25.887 1.00 15.19 349 GLN C C 1
ATOM 7734 O O . GLN C 1 349 ? -20.223 0.134 25.763 1.00 14.80 349 GLN C O 1
ATOM 7740 N N . HIS C 1 350 ? -18.491 -0.510 27.056 1.00 15.08 350 HIS C N 1
ATOM 7741 C CA . HIS C 1 350 ? -19.137 -0.265 28.340 1.00 15.38 350 HIS C CA 1
ATOM 7742 C C . HIS C 1 350 ? -18.101 0.568 29.089 1.0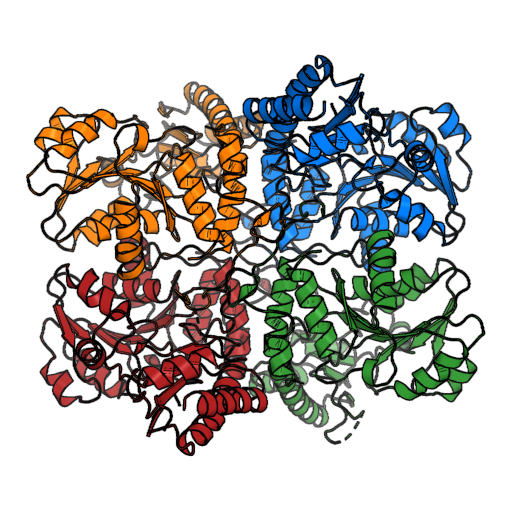0 15.94 350 HIS C C 1
ATOM 7743 O O . HIS C 1 350 ? -17.264 0.037 29.820 1.00 15.81 350 HIS C O 1
ATOM 7750 N N . PRO C 1 351 ? -18.138 1.896 28.896 1.00 16.99 351 PRO C N 1
ATOM 7751 C CA . PRO C 1 351 ? -17.214 2.846 29.520 1.00 17.35 351 PRO C CA 1
ATOM 7752 C C . PRO C 1 351 ? -16.811 2.574 30.965 1.00 17.64 351 PRO C C 1
ATOM 7753 O O . PRO C 1 351 ? -15.626 2.622 31.300 1.00 17.87 351 PRO C O 1
ATOM 7757 N N . ALA C 1 352 ? -17.793 2.287 31.814 1.00 17.68 352 ALA C N 1
ATOM 7758 C CA . ALA C 1 352 ? -17.533 2.031 33.229 1.00 18.07 352 ALA C CA 1
ATOM 7759 C C . ALA C 1 352 ? -16.517 0.923 33.495 1.00 18.31 352 ALA C C 1
ATOM 7760 O O . ALA C 1 352 ? -15.803 0.963 34.497 1.00 18.44 352 ALA C O 1
ATOM 7762 N N . SER C 1 353 ? -16.448 -0.066 32.611 1.00 18.36 353 SER C N 1
ATOM 7763 C CA . SER C 1 353 ? -15.504 -1.162 32.795 1.00 18.81 353 SER C CA 1
ATOM 7764 C C . SER C 1 353 ? -14.382 -1.115 31.767 1.00 19.15 353 SER C C 1
ATOM 7765 O O . SER C 1 353 ? -13.480 -1.950 31.783 1.00 19.29 353 SER C O 1
ATOM 7768 N N . MET C 1 354 ? -14.442 -0.137 30.873 1.00 19.53 354 MET C N 1
ATOM 7769 C CA . MET C 1 354 ? -13.426 -0.005 29.841 1.00 20.01 354 MET C CA 1
ATOM 7770 C C . MET C 1 354 ? -12.661 1.318 29.908 1.00 20.49 354 MET C C 1
ATOM 7771 O O . MET C 1 354 ? -11.730 1.448 30.705 1.00 20.80 354 MET C O 1
ATOM 7776 N N . THR C 1 355 ? -13.051 2.300 29.099 1.00 21.11 355 THR C N 1
ATOM 7777 C CA . THR C 1 355 ? -12.353 3.585 29.079 1.00 22.00 355 THR C CA 1
ATOM 7778 C C . THR C 1 355 ? -12.300 4.344 30.404 1.00 22.75 355 THR C C 1
ATOM 7779 O O . THR C 1 355 ? -11.306 5.008 30.697 1.00 22.78 355 THR C O 1
ATOM 7783 N N . HIS C 1 356 ? -13.356 4.245 31.204 1.00 23.39 356 HIS C N 1
ATOM 7784 C CA . HIS C 1 356 ? -13.402 4.958 32.479 1.00 24.34 356 HIS C CA 1
ATOM 7785 C C . HIS C 1 356 ? -13.368 4.049 33.707 1.00 24.82 356 HIS C C 1
ATOM 7786 O O . HIS C 1 356 ? -13.869 4.418 34.771 1.00 24.64 356 HIS C O 1
ATOM 7793 N N . SER C 1 357 ? -12.762 2.876 33.567 1.00 25.33 357 SER C N 1
ATOM 7794 C CA . SER C 1 357 ? -12.681 1.918 34.667 1.00 26.11 357 SER C CA 1
ATOM 7795 C C . SER C 1 357 ? -11.846 2.390 35.862 1.00 26.47 357 SER C C 1
ATOM 7796 O O . SER C 1 357 ? -12.091 1.973 36.996 1.00 26.53 357 SER C O 1
ATOM 7799 N N . SER C 1 358 ? -10.866 3.254 35.616 1.00 26.73 358 SER C N 1
ATOM 7800 C CA . SER C 1 358 ? -10.005 3.746 36.692 1.00 26.99 358 SER C CA 1
ATOM 7801 C C . SER C 1 358 ? -10.687 4.774 37.590 1.00 26.86 358 SER C C 1
ATOM 7802 O O . SER C 1 358 ? -10.318 4.931 38.755 1.00 27.17 358 SER C O 1
ATOM 7805 N N . TYR C 1 359 ? -11.682 5.469 37.047 1.00 26.47 359 TYR C N 1
ATOM 7806 C CA . TYR C 1 359 ? -12.410 6.485 37.800 1.00 26.11 359 TYR C CA 1
ATOM 7807 C C . TYR C 1 359 ? -13.359 5.869 38.819 1.00 25.33 359 TYR C C 1
ATOM 7808 O O . TYR C 1 359 ? -13.622 4.667 38.796 1.00 25.14 359 TYR C O 1
ATOM 7817 N N . THR C 1 360 ? -13.863 6.703 39.722 1.00 24.21 360 THR C N 1
ATOM 7818 C CA . THR C 1 360 ? -14.813 6.243 40.724 1.00 23.57 360 THR C CA 1
ATOM 7819 C C . THR C 1 360 ? -16.202 6.483 40.150 1.00 22.99 360 THR C C 1
ATOM 7820 O O . THR C 1 360 ? -16.373 7.263 39.213 1.00 22.73 360 THR C O 1
ATOM 7824 N N . PRO C 1 361 ? -17.219 5.812 40.704 1.00 22.64 361 PRO C N 1
ATOM 7825 C CA . PRO C 1 361 ? -18.583 5.994 40.207 1.00 22.72 361 PRO C CA 1
ATOM 7826 C C . PRO C 1 361 ? -19.004 7.462 40.108 1.00 22.98 361 PRO C C 1
ATOM 7827 O O . PRO C 1 361 ? -19.633 7.863 39.132 1.00 22.87 361 PRO C O 1
ATOM 7831 N N . GLU C 1 362 ? -18.653 8.263 41.111 1.00 23.56 362 GLU C N 1
ATOM 7832 C CA . GLU C 1 362 ? -19.021 9.676 41.099 1.00 24.39 362 GLU C CA 1
ATOM 7833 C C . GLU C 1 362 ? -18.276 10.434 40.003 1.00 24.64 362 GLU C C 1
ATOM 7834 O O . GLU C 1 362 ? -18.858 11.280 39.325 1.00 24.48 362 GLU C O 1
ATOM 7840 N N . GLU C 1 363 ? -16.994 10.127 39.831 1.00 24.70 363 GLU C N 1
ATOM 7841 C CA . GLU C 1 363 ? -16.195 10.781 38.800 1.00 25.24 363 GLU C CA 1
ATOM 7842 C C . GLU C 1 363 ? -16.757 10.441 37.423 1.00 25.17 363 GLU C C 1
ATOM 7843 O O . GLU C 1 363 ? -16.830 11.301 36.548 1.00 25.08 363 GLU C O 1
ATOM 7849 N N . ARG C 1 364 ? -17.165 9.188 37.229 1.00 25.07 364 ARG C N 1
ATOM 7850 C CA . ARG C 1 364 ? -17.736 8.789 35.948 1.00 25.30 364 ARG C CA 1
ATOM 7851 C C . ARG C 1 364 ? -18.999 9.598 35.681 1.00 25.82 364 ARG C C 1
ATOM 7852 O O . ARG C 1 364 ? -19.214 10.086 34.571 1.00 25.92 364 ARG C O 1
ATOM 7860 N N . ALA C 1 365 ? -19.833 9.741 36.707 1.00 26.42 365 ALA C N 1
ATOM 7861 C CA . ALA C 1 365 ? -21.070 10.501 36.580 1.00 27.44 365 ALA C CA 1
ATOM 7862 C C . ALA C 1 365 ? -20.742 11.924 36.139 1.00 28.28 365 ALA C C 1
ATOM 7863 O O . ALA C 1 365 ? -21.461 12.517 35.334 1.00 28.18 365 ALA C O 1
ATOM 7865 N N . HIS C 1 366 ? -19.648 12.457 36.674 1.00 29.15 366 HIS C N 1
ATOM 7866 C CA . HIS C 1 366 ? -19.196 13.804 36.347 1.00 30.39 366 HIS C CA 1
ATOM 7867 C C . HIS C 1 366 ? -18.851 13.898 34.860 1.00 30.71 366 HIS C C 1
ATOM 7868 O O . HIS C 1 366 ? -18.919 14.973 34.261 1.00 31.02 366 HIS C O 1
ATOM 7875 N N . TYR C 1 367 ? -18.489 12.763 34.270 1.00 30.88 367 TYR C N 1
ATOM 7876 C CA . TYR C 1 367 ? -18.130 12.707 32.857 1.00 30.89 367 TYR C CA 1
ATOM 7877 C C . TYR C 1 367 ? -19.293 12.235 31.991 1.00 30.24 367 TYR C C 1
ATOM 7878 O O . TYR C 1 367 ? -19.127 11.977 30.797 1.00 30.40 367 TYR C O 1
ATOM 7887 N N . GLY C 1 368 ? -20.469 12.124 32.601 1.00 29.23 368 GLY C N 1
ATOM 7888 C CA . GLY C 1 368 ? -21.646 11.688 31.872 1.00 27.90 368 GLY C CA 1
ATOM 7889 C C . GLY C 1 368 ? -21.651 10.200 31.586 1.00 26.70 368 GLY C C 1
ATOM 7890 O O . GLY C 1 368 ? -22.248 9.749 30.605 1.00 26.94 368 GLY C O 1
ATOM 7891 N N . ILE C 1 369 ? -20.987 9.430 32.440 1.00 25.31 369 ILE C N 1
ATOM 7892 C CA . ILE C 1 369 ? -20.928 7.986 32.263 1.00 24.00 369 ILE C CA 1
ATOM 7893 C C . ILE C 1 369 ? -21.667 7.254 33.380 1.00 23.12 369 ILE C C 1
ATOM 7894 O O . ILE C 1 369 ? -21.269 7.314 34.544 1.00 22.92 369 ILE C O 1
ATOM 7899 N N . SER C 1 370 ? -22.746 6.568 33.018 1.00 22.23 370 SER C N 1
ATOM 7900 C CA . SER C 1 370 ? -23.531 5.805 33.983 1.00 21.27 370 SER C CA 1
ATOM 7901 C C . SER C 1 370 ? -22.894 4.430 34.136 1.00 20.22 370 SER C C 1
ATOM 7902 O O . SER C 1 370 ? -22.204 3.956 33.233 1.00 20.12 370 SER C O 1
ATOM 7905 N N . GLU C 1 371 ? -23.134 3.786 35.273 1.00 18.71 371 GLU C N 1
ATOM 7906 C CA . GLU C 1 371 ? -22.562 2.472 35.526 1.00 17.47 371 GLU C CA 1
ATOM 7907 C C . GLU C 1 371 ? -23.005 1.410 34.526 1.00 16.52 371 GLU C C 1
ATOM 7908 O O . GLU C 1 371 ? -22.268 0.463 34.264 1.00 16.30 371 GLU C O 1
ATOM 7914 N N . GLY C 1 372 ? -24.205 1.566 33.972 1.00 15.85 372 GLY C N 1
ATOM 7915 C CA . GLY C 1 372 ? -24.706 0.593 33.015 1.00 15.17 372 GLY C CA 1
ATOM 7916 C C . GLY C 1 372 ? -24.759 1.087 31.580 1.00 14.67 372 GLY C C 1
ATOM 7917 O O . GLY C 1 372 ? -25.364 0.443 30.724 1.00 14.01 372 GLY C O 1
ATOM 7918 N N . LEU C 1 373 ? -24.123 2.223 31.315 1.00 14.61 373 LEU C N 1
ATOM 7919 C CA . LEU C 1 373 ? -24.107 2.789 29.969 1.00 14.70 373 LEU C CA 1
ATOM 7920 C C . LEU C 1 373 ? -23.359 1.903 28.982 1.00 14.86 373 LEU C C 1
ATOM 7921 O O . LEU C 1 373 ? -22.218 1.517 29.226 1.00 15.32 373 LEU C O 1
ATOM 7926 N N . VAL C 1 374 ? -24.013 1.589 27.868 1.00 14.77 374 VAL C N 1
ATOM 7927 C CA . VAL C 1 374 ? -23.410 0.786 26.812 1.00 14.43 374 VAL C CA 1
ATOM 7928 C C . VAL C 1 374 ? -23.607 1.529 25.496 1.00 14.48 374 VAL C C 1
ATOM 7929 O O . VAL C 1 374 ? -24.713 1.984 25.179 1.00 14.25 374 VAL C O 1
ATOM 7933 N N . ARG C 1 375 ? -22.523 1.658 24.737 1.00 14.03 375 ARG C N 1
ATOM 7934 C CA . ARG C 1 375 ? -22.570 2.339 23.455 1.00 14.34 375 ARG C CA 1
ATOM 7935 C C . ARG C 1 375 ? -22.286 1.330 22.364 1.00 13.47 375 ARG C C 1
ATOM 7936 O O . ARG C 1 375 ? -21.375 0.507 22.490 1.00 13.28 375 ARG C O 1
ATOM 7944 N N . LEU C 1 376 ? -23.076 1.394 21.300 1.00 12.93 376 LEU C N 1
ATOM 7945 C CA . LEU C 1 376 ? -22.918 0.479 20.183 1.00 12.45 376 LEU C CA 1
ATOM 7946 C C . LEU C 1 376 ? -22.720 1.220 18.880 1.00 12.21 376 LEU C C 1
ATOM 7947 O O . LEU C 1 376 ? -23.385 2.220 18.622 1.00 12.28 376 LEU C O 1
ATOM 7952 N N . SER C 1 377 ? -21.783 0.734 18.074 1.00 11.88 377 SER C N 1
ATOM 7953 C CA . SER C 1 377 ? -21.580 1.280 16.742 1.00 11.56 377 SER C CA 1
ATOM 7954 C C . SER C 1 377 ? -22.112 0.113 15.932 1.00 11.33 377 SER C C 1
ATOM 7955 O O . SER C 1 377 ? -21.419 -0.888 15.748 1.00 11.53 377 SER C O 1
ATOM 7958 N N . VAL C 1 378 ? -23.361 0.216 15.491 1.00 10.84 378 VAL C N 1
ATOM 7959 C CA . VAL C 1 378 ? -23.967 -0.866 14.740 1.00 11.18 378 VAL C CA 1
ATOM 7960 C C . VAL C 1 378 ? -23.382 -0.909 13.344 1.00 11.05 378 VAL C C 1
ATOM 7961 O O . VAL C 1 378 ? -23.436 0.077 12.616 1.00 11.13 378 VAL C O 1
ATOM 7965 N N . GLY C 1 379 ? -22.834 -2.067 12.989 1.00 10.89 379 GLY C N 1
ATOM 7966 C CA . GLY C 1 379 ? -22.201 -2.245 11.692 1.00 11.09 379 GLY C CA 1
ATOM 7967 C C . GLY C 1 379 ? -23.085 -2.628 10.523 1.00 10.85 379 GLY C C 1
ATOM 7968 O O . GLY C 1 379 ? -24.294 -2.414 10.536 1.00 10.96 379 GLY C O 1
ATOM 7969 N N . LEU C 1 380 ? -22.467 -3.225 9.509 1.00 10.43 380 LEU C N 1
ATOM 7970 C CA . LEU C 1 380 ? -23.158 -3.614 8.287 1.00 10.67 380 LEU C CA 1
ATOM 7971 C C . LEU C 1 380 ? -23.545 -5.090 8.183 1.00 11.23 380 LEU C C 1
ATOM 7972 O O . LEU C 1 380 ? -24.040 -5.525 7.143 1.00 11.65 380 LEU C O 1
ATOM 7977 N N . GLU C 1 381 ? -23.326 -5.859 9.247 1.00 11.30 381 GLU C N 1
ATOM 7978 C CA . GLU C 1 381 ? -23.667 -7.278 9.232 1.00 11.71 381 GLU C CA 1
ATOM 7979 C C . GLU C 1 381 ? -25.174 -7.488 9.115 1.00 12.13 381 GLU C C 1
ATOM 7980 O O . GLU C 1 381 ? -25.950 -6.539 9.204 1.00 12.47 381 GLU C O 1
ATOM 7986 N N . ASP C 1 382 ? -25.571 -8.738 8.903 1.00 13.10 382 ASP C N 1
ATOM 7987 C CA . ASP C 1 382 ? -26.980 -9.106 8.784 1.00 14.25 382 ASP C CA 1
ATOM 7988 C C . ASP C 1 382 ? -27.648 -8.779 10.118 1.00 14.51 382 ASP C C 1
ATOM 7989 O O . ASP C 1 382 ? -27.212 -9.262 11.156 1.00 14.34 382 ASP C O 1
ATOM 7994 N N . ILE C 1 383 ? -28.704 -7.973 10.087 1.00 14.69 383 ILE C N 1
ATOM 7995 C CA . ILE C 1 383 ? -29.391 -7.578 11.313 1.00 15.21 383 ILE C CA 1
ATOM 7996 C C . ILE C 1 383 ? -29.830 -8.763 12.175 1.00 15.16 383 ILE C C 1
ATOM 7997 O O . ILE C 1 383 ? -29.813 -8.675 13.397 1.00 15.09 383 ILE C O 1
ATOM 8002 N N . ASP C 1 384 ? -30.211 -9.874 11.555 1.00 15.40 384 ASP C N 1
ATOM 8003 C CA . ASP C 1 384 ? -30.643 -11.026 12.343 1.00 16.09 384 ASP C CA 1
ATOM 8004 C C . ASP C 1 384 ? -29.517 -11.610 13.188 1.00 15.64 384 ASP C C 1
ATOM 8005 O O . ASP C 1 384 ? -29.759 -12.146 14.271 1.00 15.61 384 ASP C O 1
ATOM 8010 N N . ASP C 1 385 ? -28.285 -11.506 12.698 1.00 15.00 385 ASP C N 1
ATOM 8011 C CA . ASP C 1 385 ? -27.138 -12.020 13.438 1.00 14.47 385 ASP C CA 1
ATOM 8012 C C . ASP C 1 385 ? -26.792 -11.068 14.576 1.00 14.26 385 ASP C C 1
ATOM 8013 O O . ASP C 1 385 ? -26.374 -11.495 15.654 1.00 14.28 385 ASP C O 1
ATOM 8018 N N . LEU C 1 386 ? -26.970 -9.773 14.331 1.00 14.06 386 LEU C N 1
ATOM 8019 C CA . LEU C 1 386 ? -26.687 -8.761 15.339 1.00 13.93 386 LEU C CA 1
ATOM 8020 C C . LEU C 1 386 ? -27.713 -8.868 16.461 1.00 14.37 386 LEU C C 1
ATOM 8021 O O . LEU C 1 386 ? -27.367 -8.774 17.640 1.00 13.93 386 LEU C O 1
ATOM 8026 N N . LEU C 1 387 ? -28.973 -9.071 16.085 1.00 14.71 387 LEU C N 1
ATOM 8027 C CA . LEU C 1 387 ? -30.044 -9.211 17.066 1.00 15.50 387 LEU C CA 1
ATOM 8028 C C . LEU C 1 387 ? -29.805 -10.432 17.939 1.00 15.76 387 LEU C C 1
ATOM 8029 O O . LEU C 1 387 ? -29.961 -10.371 19.158 1.00 16.36 387 LEU C O 1
ATOM 8034 N N . ALA C 1 388 ? -29.424 -11.541 17.314 1.00 15.73 388 ALA C N 1
ATOM 8035 C CA . ALA C 1 388 ? -29.176 -12.772 18.048 1.00 15.52 388 ALA C CA 1
ATOM 8036 C C . ALA C 1 388 ? -28.034 -12.604 19.037 1.00 15.54 388 ALA C C 1
ATOM 8037 O O . ALA C 1 388 ? -28.091 -13.121 20.154 1.00 15.27 388 ALA C O 1
ATOM 8039 N N . ASP C 1 389 ? -26.996 -11.878 18.631 1.00 15.08 389 ASP C N 1
ATOM 8040 C CA . ASP C 1 389 ? -25.843 -11.664 19.500 1.00 15.25 389 ASP C CA 1
ATOM 8041 C C . ASP C 1 389 ? -26.234 -10.805 20.698 1.00 15.59 389 ASP C C 1
ATOM 8042 O O . ASP C 1 389 ? -25.899 -11.124 21.837 1.00 15.75 389 ASP C O 1
ATOM 8047 N N . VAL C 1 390 ? -26.939 -9.710 20.442 1.00 16.04 390 VAL C N 1
ATOM 8048 C CA . VAL C 1 390 ? -27.353 -8.830 21.527 1.00 16.68 390 VAL C CA 1
ATOM 8049 C C . VAL C 1 390 ? -28.329 -9.556 22.446 1.00 17.21 390 VAL C C 1
ATOM 8050 O O . VAL C 1 390 ? -28.258 -9.422 23.669 1.00 17.10 390 VAL C O 1
ATOM 8054 N N . GLN C 1 391 ? -29.224 -10.336 21.855 1.00 17.82 391 GLN C N 1
ATOM 8055 C CA . GLN C 1 391 ? -30.209 -11.080 22.630 1.00 18.88 391 GLN C CA 1
ATOM 8056 C C . GLN C 1 391 ? -29.553 -12.001 23.653 1.00 18.64 391 GLN C C 1
ATOM 8057 O O . GLN C 1 391 ? -29.891 -11.964 24.837 1.00 18.56 391 GLN C O 1
ATOM 8063 N N . GLN C 1 392 ? -28.612 -12.827 23.205 1.00 18.22 392 GLN C N 1
ATOM 8064 C CA . GLN C 1 392 ? -27.958 -13.758 24.119 1.00 17.99 392 GLN C CA 1
ATOM 8065 C C . GLN C 1 392 ? -27.043 -13.080 25.133 1.00 18.06 392 GLN C C 1
ATOM 8066 O O . GLN C 1 392 ? -26.913 -13.551 26.267 1.00 17.96 392 GLN C O 1
ATOM 8072 N N . ALA C 1 393 ? -26.422 -11.969 24.743 1.00 18.05 393 ALA C N 1
ATOM 8073 C CA . ALA C 1 393 ? -25.539 -11.251 25.656 1.00 18.10 393 ALA C CA 1
ATOM 8074 C C . ALA C 1 393 ? -26.380 -10.599 26.750 1.00 18.48 393 ALA C C 1
ATOM 8075 O O . ALA C 1 393 ? -25.960 -10.514 27.903 1.00 17.99 393 ALA C O 1
ATOM 8077 N N . LEU C 1 394 ? -27.570 -10.142 26.375 1.00 19.09 394 LEU C N 1
ATOM 8078 C CA . LEU C 1 394 ? -28.490 -9.508 27.316 1.00 20.25 394 LEU C CA 1
ATOM 8079 C C . LEU C 1 394 ? -28.941 -10.538 28.355 1.00 20.67 394 LEU C C 1
ATOM 8080 O O . LEU C 1 394 ? -29.039 -10.239 29.547 1.00 20.61 394 LEU C O 1
ATOM 8085 N N . LYS C 1 395 ? -29.218 -11.754 27.900 1.00 21.00 395 LYS C N 1
ATOM 8086 C CA . LYS C 1 395 ? -29.644 -12.813 28.806 1.00 21.77 395 LYS C CA 1
ATOM 8087 C C . LYS C 1 395 ? -28.484 -13.202 29.714 1.00 22.07 395 LYS C C 1
ATOM 8088 O O . LYS C 1 395 ? -28.678 -13.554 30.877 1.00 21.80 395 LYS C O 1
ATOM 8094 N N . ALA C 1 396 ? -27.271 -13.120 29.177 1.00 22.09 396 ALA C N 1
ATOM 8095 C CA . ALA C 1 396 ? -26.076 -13.459 29.935 1.00 22.78 396 ALA C CA 1
ATOM 8096 C C . ALA C 1 396 ? -25.730 -12.360 30.933 1.00 23.13 396 ALA C C 1
ATOM 8097 O O . ALA C 1 396 ? -25.044 -12.610 31.923 1.00 23.16 396 ALA C O 1
ATOM 8099 N N . SER C 1 397 ? -26.209 -11.146 30.675 1.00 23.79 397 SER C N 1
ATOM 8100 C CA . SER C 1 397 ? -25.926 -10.018 31.556 1.00 24.45 397 SER C CA 1
ATOM 8101 C C . SER C 1 397 ? -26.614 -10.170 32.908 1.00 25.09 397 SER C C 1
ATOM 8102 O O . SER C 1 397 ? -26.181 -9.582 33.899 1.00 24.92 397 SER C O 1
ATOM 8105 N N . ALA C 1 398 ? -27.689 -10.952 32.942 1.00 25.64 398 ALA C N 1
ATOM 8106 C CA . ALA C 1 398 ? -28.422 -11.177 34.184 1.00 26.67 398 ALA C CA 1
ATOM 8107 C C . ALA C 1 398 ? -27.536 -11.917 35.179 1.00 26.90 398 ALA C C 1
ATOM 8108 O O . ALA C 1 398 ? -27.357 -11.402 36.301 1.00 28.04 398 ALA C O 1
ATOM 8111 N N . LEU D 1 7 ? -25.990 -20.805 10.347 1.00 22.33 7 LEU D N 1
ATOM 8112 C CA . LEU D 1 7 ? -25.075 -20.140 9.376 1.00 21.36 7 LEU D CA 1
ATOM 8113 C C . LEU D 1 7 ? -25.351 -18.637 9.322 1.00 20.51 7 LEU D C 1
ATOM 8114 O O . LEU D 1 7 ? -26.461 -18.206 8.997 1.00 20.66 7 LEU D O 1
ATOM 8119 N N . PRO D 1 8 ? -24.340 -17.819 9.653 1.00 19.03 8 PRO D N 1
ATOM 8120 C CA . PRO D 1 8 ? -24.485 -16.360 9.637 1.00 17.72 8 PRO D CA 1
ATOM 8121 C C . PRO D 1 8 ? -24.915 -15.877 8.253 1.00 16.47 8 PRO D C 1
ATOM 8122 O O . PRO D 1 8 ? -24.688 -16.560 7.256 1.00 16.24 8 PRO D O 1
ATOM 8126 N N . GLY D 1 9 ? -25.530 -14.700 8.199 1.00 15.16 9 GLY D N 1
ATOM 8127 C CA . GLY D 1 9 ? -25.980 -14.157 6.928 1.00 13.94 9 GLY D CA 1
ATOM 8128 C C . GLY D 1 9 ? -24.826 -13.803 6.012 1.00 13.00 9 GLY D C 1
ATOM 8129 O O . GLY D 1 9 ? -23.691 -13.663 6.459 1.00 12.32 9 GLY D O 1
ATOM 8130 N N . PHE D 1 10 ? -25.129 -13.661 4.726 1.00 12.21 10 PHE D N 1
ATOM 8131 C CA . PHE D 1 10 ? -24.133 -13.323 3.714 1.00 11.77 10 PHE D CA 1
ATOM 8132 C C . PHE D 1 10 ? -23.310 -12.094 4.094 1.00 11.31 10 PHE D C 1
ATOM 8133 O O . PHE D 1 10 ? -22.075 -12.122 4.037 1.00 10.53 10 PHE D O 1
ATOM 8141 N N . ALA D 1 11 ? -23.990 -11.014 4.475 1.00 10.49 11 ALA D N 1
ATOM 8142 C CA . ALA D 1 11 ? -23.302 -9.780 4.842 1.00 10.62 11 ALA D CA 1
ATOM 8143 C C . ALA D 1 11 ? -22.370 -9.993 6.025 1.00 10.41 11 ALA D C 1
ATOM 8144 O O . ALA D 1 11 ? -21.272 -9.441 6.080 1.00 10.86 11 ALA D O 1
ATOM 8146 N N . THR D 1 12 ? -22.818 -10.788 6.985 1.00 10.17 12 THR D N 1
ATOM 8147 C CA . THR D 1 12 ? -22.005 -11.067 8.152 1.00 9.98 12 THR D CA 1
ATOM 8148 C C . THR D 1 12 ? -20.742 -11.817 7.747 1.00 9.81 12 THR D C 1
ATOM 8149 O O . THR D 1 12 ? -19.641 -11.464 8.166 1.00 9.27 12 THR D O 1
ATOM 8153 N N . ARG D 1 13 ? -20.900 -12.847 6.924 1.00 9.95 13 ARG D N 1
ATOM 8154 C CA . ARG D 1 13 ? -19.749 -13.629 6.497 1.00 10.39 13 ARG D CA 1
ATOM 8155 C C . ARG D 1 13 ? -18.786 -12.834 5.614 1.00 10.25 13 ARG D C 1
ATOM 8156 O O . ARG D 1 13 ? -17.572 -13.019 5.693 1.00 10.58 13 ARG D O 1
ATOM 8164 N N . ALA D 1 14 ? -19.318 -11.932 4.793 1.00 10.08 14 ALA D N 1
ATOM 8165 C CA . ALA D 1 14 ? -18.472 -11.134 3.915 1.00 10.23 14 ALA D CA 1
ATOM 8166 C C . ALA D 1 14 ? -17.594 -10.180 4.716 1.00 10.38 14 ALA D C 1
ATOM 8167 O O . ALA D 1 14 ? -16.594 -9.665 4.219 1.00 10.61 14 ALA D O 1
ATOM 8169 N N . ILE D 1 15 ? -17.966 -9.952 5.970 1.00 10.13 15 ILE D N 1
ATOM 8170 C CA . ILE D 1 15 ? -17.208 -9.047 6.821 1.00 10.08 15 ILE D CA 1
ATOM 8171 C C . ILE D 1 15 ? -16.344 -9.777 7.851 1.00 10.09 15 ILE D C 1
ATOM 8172 O O . ILE D 1 15 ? -15.250 -9.320 8.185 1.00 10.32 15 ILE D O 1
ATOM 8177 N N . HIS D 1 16 ? -16.814 -10.937 8.305 1.00 10.71 16 HIS D N 1
ATOM 8178 C CA . HIS D 1 16 ? -16.139 -11.684 9.365 1.00 11.00 16 HIS D CA 1
ATOM 8179 C C . HIS D 1 16 ? -15.585 -13.076 9.122 1.00 11.41 16 HIS D C 1
ATOM 8180 O O . HIS D 1 16 ? -14.652 -13.495 9.816 1.00 11.16 16 HIS D O 1
ATOM 8187 N N . HIS D 1 17 ? -16.157 -13.812 8.179 1.00 12.01 17 HIS D N 1
ATOM 8188 C CA . HIS D 1 17 ? -15.731 -15.189 8.011 1.00 12.57 17 HIS D CA 1
ATOM 8189 C C . HIS D 1 17 ? -14.245 -15.481 7.970 1.00 12.78 17 HIS D C 1
ATOM 8190 O O . HIS D 1 17 ? -13.504 -14.901 7.181 1.00 12.37 17 HIS D O 1
ATOM 8197 N N . GLY D 1 18 ? -13.834 -16.403 8.837 1.00 13.03 18 GLY D N 1
ATOM 8198 C CA . GLY D 1 18 ? -12.451 -16.837 8.890 1.00 13.70 18 GLY D CA 1
ATOM 8199 C C . GLY D 1 18 ? -11.473 -16.041 9.727 1.00 14.04 18 GLY D C 1
ATOM 8200 O O . GLY D 1 18 ? -10.326 -16.465 9.884 1.00 14.45 18 GLY D O 1
ATOM 8201 N N . TYR D 1 19 ? -11.906 -14.907 10.271 1.00 14.30 19 TYR D N 1
ATOM 8202 C CA . TYR D 1 19 ? -11.015 -14.061 11.060 1.00 15.62 19 TYR D CA 1
ATOM 8203 C C . TYR D 1 19 ? -11.416 -13.834 12.510 1.00 17.45 19 TYR D C 1
ATOM 8204 O O . TYR D 1 19 ? -12.572 -13.568 12.815 1.00 17.81 19 TYR D O 1
ATOM 8213 N N . ASP D 1 20 ? -10.433 -13.928 13.395 1.00 19.48 20 ASP D N 1
ATOM 8214 C CA . ASP D 1 20 ? -10.636 -13.693 14.817 1.00 21.40 20 ASP D CA 1
ATOM 8215 C C . ASP D 1 20 ? -9.457 -12.836 15.267 1.00 21.69 20 ASP D C 1
ATOM 8216 O O . ASP D 1 20 ? -8.306 -13.267 15.209 1.00 21.77 20 ASP D O 1
ATOM 8221 N N . PRO D 1 21 ? -9.735 -11.603 15.709 1.00 22.71 21 PRO D N 1
ATOM 8222 C CA . PRO D 1 21 ? -8.722 -10.650 16.169 1.00 23.15 21 PRO D CA 1
ATOM 8223 C C . PRO D 1 21 ? -7.652 -11.189 17.123 1.00 23.95 21 PRO D C 1
ATOM 8224 O O . PRO D 1 21 ? -6.496 -10.779 17.053 1.00 23.48 21 PRO D O 1
ATOM 8228 N N . GLN D 1 22 ? -8.018 -12.116 18.002 1.00 24.91 22 GLN D N 1
ATOM 8229 C CA . GLN D 1 22 ? -7.042 -12.629 18.958 1.00 25.75 22 GLN D CA 1
ATOM 8230 C C . GLN D 1 22 ? -5.898 -13.469 18.388 1.00 25.84 22 GLN D C 1
ATOM 8231 O O . GLN D 1 22 ? -4.883 -13.677 19.054 1.00 26.19 22 GLN D O 1
ATOM 8237 N N . ASP D 1 23 ? -6.039 -13.938 17.155 1.00 25.98 23 ASP D N 1
ATOM 8238 C CA . ASP D 1 23 ? -4.975 -14.716 16.534 1.00 26.03 23 ASP D CA 1
ATOM 8239 C C . ASP D 1 23 ? -3.987 -13.776 15.846 1.00 25.46 23 ASP D C 1
ATOM 8240 O O . ASP D 1 23 ? -2.961 -14.209 15.312 1.00 25.34 23 ASP D O 1
ATOM 8245 N N . HIS D 1 24 ? -4.301 -12.484 15.871 1.00 24.30 24 HIS D N 1
ATOM 8246 C CA . HIS D 1 24 ? -3.457 -11.481 15.234 1.00 23.41 24 HIS D CA 1
ATOM 8247 C C . HIS D 1 24 ? -3.327 -10.204 16.060 1.00 22.78 24 HIS D C 1
ATOM 8248 O O . HIS D 1 24 ? -3.559 -9.096 15.567 1.00 22.69 24 HIS D O 1
ATOM 8255 N N . GLY D 1 25 ? -2.958 -10.376 17.326 1.00 21.83 25 GLY D N 1
ATOM 8256 C CA . GLY D 1 25 ? -2.765 -9.246 18.220 1.00 20.67 25 GLY D CA 1
ATOM 8257 C C . GLY D 1 25 ? -3.959 -8.368 18.559 1.00 19.71 25 GLY D C 1
ATOM 8258 O O . GLY D 1 25 ? -3.776 -7.251 19.042 1.00 19.83 25 GLY D O 1
ATOM 8259 N N . GLY D 1 26 ? -5.173 -8.855 18.321 1.00 18.42 26 GLY D N 1
ATOM 8260 C CA . GLY D 1 26 ? -6.353 -8.066 18.627 1.00 16.78 26 GLY D CA 1
ATOM 8261 C C . GLY D 1 26 ? -6.728 -7.057 17.552 1.00 15.70 26 GLY D C 1
ATOM 8262 O O . GLY D 1 26 ? -7.645 -6.257 17.736 1.00 15.32 26 GLY D O 1
ATOM 8263 N N . ALA D 1 27 ? -6.029 -7.094 16.423 1.00 14.54 27 ALA D N 1
ATOM 8264 C CA . ALA D 1 27 ? -6.312 -6.165 15.333 1.00 13.49 27 ALA D CA 1
ATOM 8265 C C . ALA D 1 27 ? -7.725 -6.363 14.782 1.00 13.14 27 ALA D C 1
ATOM 8266 O O . ALA D 1 27 ? -8.105 -7.474 14.416 1.00 12.28 27 ALA D O 1
ATOM 8268 N N . LEU D 1 28 ? -8.499 -5.284 14.715 1.00 12.69 28 LEU D N 1
ATOM 8269 C CA . LEU D 1 28 ? -9.862 -5.363 14.196 1.00 13.26 28 LEU D CA 1
ATOM 8270 C C . LEU D 1 28 ? -9.825 -5.707 12.712 1.00 12.22 28 LEU D C 1
ATOM 8271 O O . LEU D 1 28 ? -10.633 -6.500 12.234 1.00 12.82 28 LEU D O 1
ATOM 8276 N N . VAL D 1 29 ? -8.893 -5.092 11.991 1.00 12.02 29 VAL D N 1
ATOM 8277 C CA . VAL D 1 29 ? -8.712 -5.370 10.569 1.00 11.68 29 VAL D CA 1
ATOM 8278 C C . VAL D 1 29 ? -7.483 -6.273 10.527 1.00 11.09 29 VAL D C 1
ATOM 8279 O O . VAL D 1 29 ? -6.484 -5.990 11.179 1.00 11.08 29 VAL D O 1
ATOM 8283 N N . PRO D 1 30 ? -7.550 -7.378 9.772 1.00 11.16 30 PRO D N 1
ATOM 8284 C CA . PRO D 1 30 ? -6.429 -8.319 9.664 1.00 11.12 30 PRO D CA 1
ATOM 8285 C C . PRO D 1 30 ? -5.146 -7.664 9.155 1.00 10.97 30 PRO D C 1
ATOM 8286 O O . PRO D 1 30 ? -5.178 -6.914 8.180 1.00 10.79 30 PRO D O 1
ATOM 8290 N N . PRO D 1 31 ? -4.002 -7.930 9.808 1.00 11.24 31 PRO D N 1
ATOM 8291 C CA . PRO D 1 31 ? -2.750 -7.324 9.340 1.00 11.17 31 PRO D CA 1
ATOM 8292 C C . PRO D 1 31 ? -2.417 -7.878 7.963 1.00 10.70 31 PRO D C 1
ATOM 8293 O O . PRO D 1 31 ? -2.778 -9.012 7.649 1.00 10.37 31 PRO D O 1
ATOM 8297 N N . VAL D 1 32 ? -1.731 -7.083 7.149 1.00 10.31 32 VAL D N 1
ATOM 8298 C CA . VAL D 1 32 ? -1.379 -7.512 5.805 1.00 10.06 32 VAL D CA 1
ATOM 8299 C C . VAL D 1 32 ? -0.021 -8.196 5.810 1.00 9.81 32 VAL D C 1
ATOM 8300 O O . VAL D 1 32 ? 0.994 -7.578 6.133 1.00 9.41 32 VAL D O 1
ATOM 8304 N N . TYR D 1 33 ? -0.014 -9.475 5.455 1.00 10.08 33 TYR D N 1
ATOM 8305 C CA . TYR D 1 33 ? 1.217 -10.244 5.425 1.00 10.45 33 TYR D CA 1
ATOM 8306 C C . TYR D 1 33 ? 1.968 -10.064 4.121 1.00 10.64 33 TYR D C 1
ATOM 8307 O O . TYR D 1 33 ? 2.028 -10.967 3.285 1.00 10.70 33 TYR D O 1
ATOM 8316 N N . GLN D 1 34 ? 2.526 -8.874 3.956 1.00 11.04 34 GLN D N 1
ATOM 8317 C CA . GLN D 1 34 ? 3.286 -8.545 2.768 1.00 12.30 34 GLN D CA 1
ATOM 8318 C C . GLN D 1 34 ? 4.691 -9.090 3.002 1.00 12.34 34 GLN D C 1
ATOM 8319 O O . GLN D 1 34 ? 5.620 -8.353 3.333 1.00 12.86 34 GLN D O 1
ATOM 8325 N N . THR D 1 35 ? 4.818 -10.404 2.869 1.00 12.58 35 THR D N 1
ATOM 8326 C CA . THR D 1 35 ? 6.095 -11.087 3.047 1.00 12.64 35 THR D CA 1
ATOM 8327 C C . THR D 1 35 ? 6.133 -12.177 1.998 1.00 13.02 35 THR D C 1
ATOM 8328 O O . THR D 1 35 ? 5.149 -12.881 1.789 1.00 12.93 35 THR D O 1
ATOM 8332 N N . ALA D 1 36 ? 7.267 -12.313 1.330 1.00 13.12 36 ALA D N 1
ATOM 8333 C CA . ALA D 1 36 ? 7.388 -13.319 0.294 1.00 14.11 36 ALA D CA 1
ATOM 8334 C C . ALA D 1 36 ? 7.607 -14.693 0.899 1.00 14.87 36 ALA D C 1
ATOM 8335 O O . ALA D 1 36 ? 7.188 -15.704 0.332 1.00 15.76 36 ALA D O 1
ATOM 8337 N N . THR D 1 37 ? 8.243 -14.727 2.064 1.00 15.68 37 THR D N 1
ATOM 8338 C CA . THR D 1 37 ? 8.540 -16.000 2.700 1.00 16.92 37 THR D CA 1
ATOM 8339 C C . THR D 1 37 ? 8.235 -16.066 4.191 1.00 16.28 37 THR D C 1
ATOM 8340 O O . THR D 1 37 ? 8.123 -15.044 4.879 1.00 15.94 37 THR D O 1
ATOM 8344 N N . PHE D 1 38 ? 8.106 -17.296 4.676 1.00 16.09 38 PHE D N 1
ATOM 8345 C CA . PHE D 1 38 ? 7.860 -17.561 6.084 1.00 15.90 38 PHE D CA 1
ATOM 8346 C C . PHE D 1 38 ? 8.924 -18.552 6.527 1.00 16.64 38 PHE D C 1
ATOM 8347 O O . PHE D 1 38 ? 9.523 -19.239 5.699 1.00 16.48 38 PHE D O 1
ATOM 8355 N N . THR D 1 39 ? 9.166 -18.611 7.830 1.00 17.85 39 THR D N 1
ATOM 8356 C CA . THR D 1 39 ? 10.139 -19.548 8.371 1.00 19.44 39 THR D CA 1
ATOM 8357 C C . THR D 1 39 ? 9.671 -20.939 7.944 1.00 20.17 39 THR D C 1
ATOM 8358 O O . THR D 1 39 ? 8.472 -21.180 7.808 1.00 20.45 39 THR D O 1
ATOM 8362 N N . PHE D 1 40 ? 10.609 -21.849 7.714 1.00 20.98 40 PHE D N 1
ATOM 8363 C CA . PHE D 1 40 ? 10.245 -23.195 7.302 1.00 22.17 40 PHE D CA 1
ATOM 8364 C C . PHE D 1 40 ? 9.612 -23.935 8.479 1.00 22.82 40 PHE D C 1
ATOM 8365 O O . PHE D 1 40 ? 10.109 -23.877 9.603 1.00 23.02 40 PHE D O 1
ATOM 8373 N N . PRO D 1 41 ? 8.498 -24.641 8.233 1.00 23.46 41 PRO D N 1
ATOM 8374 C CA . PRO D 1 41 ? 7.813 -25.383 9.296 1.00 24.00 41 PRO D CA 1
ATOM 8375 C C . PRO D 1 41 ? 8.654 -26.496 9.920 1.00 24.45 41 PRO D C 1
ATOM 8376 O O . PRO D 1 41 ? 9.714 -26.856 9.406 1.00 24.94 41 PRO D O 1
ATOM 8380 N N . SER D 1 63 ? 1.740 -21.166 4.309 1.00 20.01 63 SER D N 1
ATOM 8381 C CA . SER D 1 63 ? 0.742 -20.364 3.608 1.00 19.27 63 SER D CA 1
ATOM 8382 C C . SER D 1 63 ? 0.663 -18.949 4.178 1.00 18.14 63 SER D C 1
ATOM 8383 O O . SER D 1 63 ? 0.979 -18.714 5.342 1.00 18.73 63 SER D O 1
ATOM 8386 N N . ASN D 1 64 ? 0.225 -18.017 3.340 1.00 16.53 64 ASN D N 1
ATOM 8387 C CA . ASN D 1 64 ? 0.104 -16.610 3.712 1.00 14.35 64 ASN D CA 1
ATOM 8388 C C . ASN D 1 64 ? -1.258 -16.364 4.369 1.00 13.49 64 ASN D C 1
ATOM 8389 O O . ASN D 1 64 ? -2.293 -16.573 3.745 1.00 13.60 64 ASN D O 1
ATOM 8394 N N . PRO D 1 65 ? -1.273 -15.906 5.634 1.00 12.79 65 PRO D N 1
ATOM 8395 C CA . PRO D 1 65 ? -2.545 -15.656 6.323 1.00 12.29 65 PRO D CA 1
ATOM 8396 C C . PRO D 1 65 ? -3.520 -14.725 5.602 1.00 11.66 65 PRO D C 1
ATOM 8397 O O . PRO D 1 65 ? -4.736 -14.898 5.706 1.00 11.90 65 PRO D O 1
ATOM 8401 N N . THR D 1 66 ? -2.997 -13.741 4.874 1.00 10.62 66 THR D N 1
ATOM 8402 C CA . THR D 1 66 ? -3.857 -12.802 4.162 1.00 10.21 66 THR D CA 1
ATOM 8403 C C . THR D 1 66 ? -4.566 -13.484 2.997 1.00 9.90 66 THR D C 1
ATOM 8404 O O . THR D 1 66 ? -5.770 -13.320 2.808 1.00 9.21 66 THR D O 1
ATOM 8408 N N . LEU D 1 67 ? -3.822 -14.269 2.227 1.00 10.33 67 LEU D N 1
ATOM 8409 C CA . LEU D 1 67 ? -4.423 -14.972 1.102 1.00 11.01 67 LEU D CA 1
ATOM 8410 C C . LEU D 1 67 ? -5.346 -16.073 1.618 1.00 10.91 67 LEU D C 1
ATOM 8411 O O . LEU D 1 67 ? -6.421 -16.295 1.068 1.00 10.67 67 LEU D O 1
ATOM 8416 N N . ASN D 1 68 ? -4.927 -16.755 2.681 1.00 11.09 68 ASN D N 1
ATOM 8417 C CA . ASN D 1 68 ? -5.742 -17.826 3.256 1.00 11.38 68 ASN D CA 1
ATOM 8418 C C . ASN D 1 68 ? -7.110 -17.287 3.675 1.00 10.60 68 ASN D C 1
ATOM 8419 O O . ASN D 1 68 ? -8.137 -17.925 3.442 1.00 10.62 68 ASN D O 1
ATOM 8424 N N . LEU D 1 69 ? -7.115 -16.116 4.302 1.00 9.66 69 LEU D N 1
ATOM 8425 C CA . LEU D 1 69 ? -8.364 -15.507 4.759 1.00 9.10 69 LEU D CA 1
ATOM 8426 C C . LEU D 1 69 ? -9.265 -15.171 3.582 1.00 8.59 69 LEU D C 1
ATOM 8427 O O . LEU D 1 69 ? -10.458 -15.459 3.605 1.00 8.82 69 LEU D O 1
ATOM 8432 N N . LEU D 1 70 ? -8.696 -14.544 2.557 1.00 8.40 70 LEU D N 1
ATOM 8433 C CA . LEU D 1 70 ? -9.468 -14.190 1.370 1.00 7.98 70 LEU D CA 1
ATOM 8434 C C . LEU D 1 70 ? -10.092 -15.445 0.762 1.00 8.30 70 LEU D C 1
ATOM 8435 O O . LEU D 1 70 ? -11.268 -15.467 0.406 1.00 7.90 70 LEU D O 1
ATOM 8440 N N . GLU D 1 71 ? -9.283 -16.490 0.645 1.00 8.94 71 GLU D N 1
ATOM 8441 C CA . GLU D 1 71 ? -9.737 -17.746 0.081 1.00 9.26 71 GLU D CA 1
ATOM 8442 C C . GLU D 1 71 ? -10.853 -18.385 0.898 1.00 9.57 71 GLU D C 1
ATOM 8443 O O . GLU D 1 71 ? -11.853 -18.844 0.341 1.00 9.63 71 GLU D O 1
ATOM 8449 N N . ALA D 1 72 ? -10.690 -18.405 2.216 1.00 9.71 72 ALA D N 1
ATOM 8450 C CA . ALA D 1 72 ? -11.705 -18.999 3.077 1.00 9.85 72 ALA D CA 1
ATOM 8451 C C . ALA D 1 72 ? -13.001 -18.212 3.003 1.00 10.00 72 ALA D C 1
ATOM 8452 O O . ALA D 1 72 ? -14.085 -18.782 2.945 1.00 10.00 72 ALA D O 1
ATOM 8454 N N . ARG D 1 73 ? -12.885 -16.890 3.003 1.00 9.95 73 ARG D N 1
ATOM 8455 C CA . ARG D 1 73 ? -14.063 -16.046 2.952 1.00 10.11 73 ARG D CA 1
ATOM 8456 C C . ARG D 1 73 ? -14.811 -16.203 1.624 1.00 10.37 73 ARG D C 1
ATOM 8457 O O . ARG D 1 73 ? -16.033 -16.328 1.608 1.00 10.11 73 ARG D O 1
ATOM 8465 N N . MET D 1 74 ? -14.085 -16.227 0.509 1.00 10.32 74 MET D N 1
ATOM 8466 C CA . MET D 1 74 ? -14.743 -16.383 -0.779 1.00 10.62 74 MET D CA 1
ATOM 8467 C C . MET D 1 74 ? -15.367 -17.773 -0.894 1.00 10.21 74 MET D C 1
ATOM 8468 O O . MET D 1 74 ? -16.407 -17.944 -1.530 1.00 9.76 74 MET D O 1
ATOM 8473 N N . ALA D 1 75 ? -14.738 -18.767 -0.274 1.00 9.69 75 ALA D N 1
ATOM 8474 C CA . ALA D 1 75 ? -15.288 -20.119 -0.312 1.00 10.30 75 ALA D CA 1
ATOM 8475 C C . ALA D 1 75 ? -16.624 -20.095 0.426 1.00 10.35 75 ALA D C 1
ATOM 8476 O O . ALA D 1 75 ? -17.614 -20.654 -0.034 1.00 10.87 75 ALA D O 1
ATOM 8478 N N . SER D 1 76 ? -16.647 -19.433 1.576 1.00 10.72 76 SER D N 1
ATOM 8479 C CA . SER D 1 76 ? -17.871 -19.341 2.365 1.00 11.03 76 SER D CA 1
ATOM 8480 C C . SER D 1 76 ? -18.995 -18.686 1.572 1.00 11.12 76 SER D C 1
ATOM 8481 O O . SER D 1 76 ? -20.122 -19.181 1.540 1.00 11.35 76 SER D O 1
ATOM 8484 N N . LEU D 1 77 ? -18.689 -17.565 0.929 1.00 10.84 77 LEU D N 1
ATOM 8485 C CA . LEU D 1 77 ? -19.706 -16.852 0.166 1.00 11.27 77 LEU D CA 1
ATOM 8486 C C . LEU D 1 77 ? -20.270 -17.659 -1.008 1.00 11.20 77 LEU D C 1
ATOM 8487 O O . LEU D 1 77 ? -21.443 -17.514 -1.349 1.00 11.20 77 LEU D O 1
ATOM 8492 N N . GLU D 1 78 ? -19.447 -18.508 -1.618 1.00 11.73 78 GLU D N 1
ATOM 8493 C CA . GLU D 1 78 ? -19.903 -19.334 -2.740 1.00 12.34 78 GLU D CA 1
ATOM 8494 C C . GLU D 1 78 ? -20.475 -20.675 -2.283 1.00 12.49 78 GLU D C 1
ATOM 8495 O O . GLU D 1 78 ? -21.009 -21.436 -3.094 1.00 12.91 78 GLU D O 1
ATOM 8501 N N . GLY D 1 79 ? -20.369 -20.965 -0.991 1.00 13.00 79 GLY D N 1
ATOM 8502 C CA . GLY D 1 79 ? -20.873 -22.232 -0.486 1.00 13.08 79 GLY D CA 1
ATOM 8503 C C . GLY D 1 79 ? -19.955 -23.382 -0.868 1.00 13.01 79 GLY D C 1
ATOM 8504 O O . GLY D 1 79 ? -20.390 -24.534 -0.997 1.00 13.69 79 GLY D O 1
ATOM 8505 N N . GLY D 1 80 ? -18.676 -23.065 -1.049 1.00 12.45 80 GLY D N 1
ATOM 8506 C CA . GLY D 1 80 ? -17.694 -24.064 -1.421 1.00 12.67 80 GLY D CA 1
ATOM 8507 C C . GLY D 1 80 ? -16.781 -24.428 -0.269 1.00 12.41 80 GLY D C 1
ATOM 8508 O O . GLY D 1 80 ? -16.743 -23.743 0.751 1.00 11.98 80 GLY D O 1
ATOM 8509 N N . GLU D 1 81 ? -16.033 -25.511 -0.438 1.00 12.63 81 GLU D N 1
ATOM 8510 C CA . GLU D 1 81 ? -15.131 -25.982 0.601 1.00 12.83 81 GLU D CA 1
ATOM 8511 C C . GLU D 1 81 ? -13.816 -25.215 0.693 1.00 12.63 81 GLU D C 1
ATOM 8512 O O . GLU D 1 81 ? -13.338 -24.917 1.792 1.00 12.52 81 GLU D O 1
ATOM 8518 N N . ALA D 1 82 ? -13.233 -24.895 -0.458 1.00 12.07 82 ALA D N 1
ATOM 8519 C CA . ALA D 1 82 ? -11.952 -24.200 -0.480 1.00 11.51 82 ALA D CA 1
ATOM 8520 C C . ALA D 1 82 ? -11.855 -23.138 -1.566 1.00 11.10 82 ALA D C 1
ATOM 8521 O O . ALA D 1 82 ? -12.575 -23.180 -2.561 1.00 10.74 82 ALA D O 1
ATOM 8523 N N . GLY D 1 83 ? -10.947 -22.190 -1.365 1.00 10.63 83 GLY D N 1
ATOM 8524 C CA . GLY D 1 83 ? -10.767 -21.135 -2.345 1.00 10.01 83 GLY D CA 1
ATOM 8525 C C . GLY D 1 83 ? -9.311 -20.952 -2.709 1.00 10.14 83 GLY D C 1
ATOM 8526 O O . GLY D 1 83 ? -8.416 -21.403 -1.993 1.00 9.94 83 GLY D O 1
ATOM 8527 N N . LEU D 1 84 ? -9.074 -20.303 -3.842 1.00 9.31 84 LEU D N 1
ATOM 8528 C CA . LEU D 1 84 ? -7.721 -20.035 -4.296 1.00 9.49 84 LEU D CA 1
ATOM 8529 C C . LEU D 1 84 ? -7.722 -18.644 -4.911 1.00 9.54 84 LEU D C 1
ATOM 8530 O O . LEU D 1 84 ? -8.581 -18.328 -5.735 1.00 9.82 84 LEU D O 1
ATOM 8535 N N . ALA D 1 85 ? -6.769 -17.817 -4.498 1.00 9.56 85 ALA D N 1
ATOM 8536 C CA . ALA D 1 85 ? -6.657 -16.459 -5.021 1.00 9.72 85 ALA D CA 1
ATOM 8537 C C . ALA D 1 85 ? -5.547 -16.426 -6.068 1.00 9.77 85 ALA D C 1
ATOM 8538 O O . ALA D 1 85 ? -4.478 -16.997 -5.854 1.00 10.34 85 ALA D O 1
ATOM 8540 N N . LEU D 1 86 ? -5.813 -15.750 -7.185 1.00 9.63 86 LEU D N 1
ATOM 8541 C CA . LEU D 1 86 ? -4.866 -15.631 -8.286 1.00 10.00 86 LEU D CA 1
ATOM 8542 C C . LEU D 1 86 ? -4.670 -14.173 -8.701 1.00 9.50 86 LEU D C 1
ATOM 8543 O O . LEU D 1 86 ? -5.467 -13.296 -8.360 1.00 8.77 86 LEU D O 1
ATOM 8548 N N . ALA D 1 87 ? -3.606 -13.930 -9.457 1.00 9.17 87 ALA D N 1
ATOM 8549 C CA . ALA D 1 87 ? -3.270 -12.587 -9.919 1.00 9.12 87 ALA D CA 1
ATOM 8550 C C . ALA D 1 87 ? -4.324 -11.910 -10.800 1.00 8.92 87 ALA D C 1
ATOM 8551 O O . ALA D 1 87 ? -4.364 -10.682 -10.881 1.00 9.12 87 ALA D O 1
ATOM 8553 N N . SER D 1 88 ? -5.165 -12.699 -11.463 1.00 8.75 88 SER D N 1
ATOM 8554 C CA . SER D 1 88 ? -6.195 -12.152 -12.339 1.00 8.73 88 SER D CA 1
ATOM 8555 C C . SER D 1 88 ? -7.252 -13.193 -12.647 1.00 8.54 88 SER D C 1
ATOM 8556 O O . SER D 1 88 ? -7.069 -14.373 -12.357 1.00 8.86 88 SER D O 1
ATOM 8559 N N . GLY D 1 89 ? -8.351 -12.747 -13.244 1.00 8.95 89 GLY D N 1
ATOM 8560 C CA . GLY D 1 89 ? -9.406 -13.666 -13.631 1.00 9.44 89 GLY D CA 1
ATOM 8561 C C . GLY D 1 89 ? -8.833 -14.668 -14.617 1.00 10.36 89 GLY D C 1
ATOM 8562 O O . GLY D 1 89 ? -9.165 -15.847 -14.571 1.00 10.00 89 GLY D O 1
ATOM 8563 N N . MET D 1 90 ? -7.968 -14.203 -15.516 1.00 11.10 90 MET D N 1
ATOM 8564 C CA . MET D 1 90 ? -7.351 -15.100 -16.492 1.00 12.57 90 MET D CA 1
ATOM 8565 C C . MET D 1 90 ? -6.418 -16.079 -15.783 1.00 12.26 90 MET D C 1
ATOM 8566 O O . MET D 1 90 ? -6.256 -17.224 -16.213 1.00 12.40 90 MET D O 1
ATOM 8571 N N . GLY D 1 91 ? -5.804 -15.627 -14.694 1.00 11.90 91 GLY D N 1
ATOM 8572 C CA . GLY D 1 91 ? -4.931 -16.499 -13.929 1.00 11.41 91 GLY D CA 1
ATOM 8573 C C . GLY D 1 91 ? -5.768 -17.619 -13.330 1.00 11.45 91 GLY D C 1
ATOM 8574 O O . GLY D 1 91 ? -5.334 -18.770 -13.235 1.00 11.22 91 GLY D O 1
ATOM 8575 N N . ALA D 1 92 ? -6.987 -17.280 -12.927 1.00 10.96 92 ALA D N 1
ATOM 8576 C CA . ALA D 1 92 ? -7.891 -18.265 -12.342 1.00 11.02 92 ALA D CA 1
ATOM 8577 C C . ALA D 1 92 ? -8.335 -19.293 -13.389 1.00 11.37 92 ALA D C 1
ATOM 8578 O O . ALA D 1 92 ? -8.311 -20.496 -13.133 1.00 11.14 92 ALA D O 1
ATOM 8580 N N . ILE D 1 93 ? -8.716 -18.811 -14.571 1.00 11.44 93 ILE D N 1
ATOM 8581 C CA . ILE D 1 93 ? -9.187 -19.679 -15.649 1.00 12.52 93 ILE D CA 1
ATOM 8582 C C . ILE D 1 93 ? -8.087 -20.584 -16.193 1.00 11.77 93 ILE D C 1
ATOM 8583 O O . ILE D 1 93 ? -8.276 -21.795 -16.321 1.00 11.75 93 ILE D O 1
ATOM 8588 N N . THR D 1 94 ? -6.935 -20.004 -16.506 1.00 11.59 94 THR D N 1
ATOM 8589 C CA . THR D 1 94 ? -5.828 -20.792 -17.032 1.00 11.33 94 THR D CA 1
ATOM 8590 C C . THR D 1 94 ? -5.274 -21.794 -16.016 1.00 11.17 94 THR D C 1
ATOM 8591 O O . THR D 1 94 ? -4.994 -22.938 -16.367 1.00 11.42 94 THR D O 1
ATOM 8595 N N . SER D 1 95 ? -5.121 -21.381 -14.760 1.00 10.27 95 SER D N 1
ATOM 8596 C CA . SER D 1 95 ? -4.588 -22.293 -13.749 1.00 10.16 95 SER D CA 1
ATOM 8597 C C . SER D 1 95 ? -5.504 -23.499 -13.603 1.00 10.38 95 SER D C 1
ATOM 8598 O O . SER D 1 95 ? -5.045 -24.623 -13.404 1.00 10.53 95 SER D O 1
ATOM 8601 N N . THR D 1 96 ? -6.803 -23.244 -13.694 1.00 10.19 96 THR D N 1
ATOM 8602 C CA . THR D 1 96 ? -7.810 -24.292 -13.568 1.00 11.04 96 THR D CA 1
ATOM 8603 C C . THR D 1 96 ? -7.789 -25.257 -14.753 1.00 11.87 96 THR D C 1
ATOM 8604 O O . THR D 1 96 ? -7.696 -26.471 -14.568 1.00 12.27 96 THR D O 1
ATOM 8608 N N . LEU D 1 97 ? -7.858 -24.722 -15.966 1.00 12.17 97 LEU D N 1
ATOM 8609 C CA . LEU D 1 97 ? -7.869 -25.569 -17.156 1.00 12.70 97 LEU D CA 1
ATOM 8610 C C . LEU D 1 97 ? -6.566 -26.328 -17.401 1.00 12.78 97 LEU D C 1
ATOM 8611 O O . LEU D 1 97 ? -6.599 -27.480 -17.847 1.00 13.02 97 LEU D O 1
ATOM 8616 N N . TRP D 1 98 ? -5.425 -25.699 -17.123 1.00 13.03 98 TRP D N 1
ATOM 8617 C CA . TRP D 1 98 ? -4.135 -26.367 -17.304 1.00 13.50 98 TRP D CA 1
ATOM 8618 C C . TRP D 1 98 ? -4.062 -27.575 -16.374 1.00 13.78 98 TRP D C 1
ATOM 8619 O O . TRP D 1 98 ? -3.438 -28.578 -16.694 1.00 13.88 98 TRP D O 1
ATOM 8630 N N . THR D 1 99 ? -4.699 -27.461 -15.213 1.00 13.30 99 THR D N 1
ATOM 8631 C CA . THR D 1 99 ? -4.697 -28.535 -14.229 1.00 13.62 99 THR D CA 1
ATOM 8632 C C . THR D 1 99 ? -5.563 -29.725 -14.626 1.00 13.89 99 THR D C 1
ATOM 8633 O O . THR D 1 99 ? -5.149 -30.882 -14.495 1.00 14.40 99 THR D O 1
ATOM 8637 N N . LEU D 1 100 ? -6.759 -29.433 -15.119 1.00 14.27 100 LEU D N 1
ATOM 8638 C CA . LEU D 1 100 ? -7.723 -30.472 -15.471 1.00 14.92 100 LEU D CA 1
ATOM 8639 C C . LEU D 1 100 ? -7.622 -31.122 -16.843 1.00 15.30 100 LEU D C 1
ATOM 8640 O O . LEU D 1 100 ? -8.193 -32.192 -17.056 1.00 15.29 100 LEU D O 1
ATOM 8645 N N . LEU D 1 101 ? -6.900 -30.502 -17.768 1.00 15.27 101 LEU D N 1
ATOM 8646 C CA . LEU D 1 101 ? -6.817 -31.044 -19.123 1.00 15.56 101 LEU D CA 1
ATOM 8647 C C . LEU D 1 101 ? -5.434 -31.468 -19.587 1.00 15.49 101 LEU D C 1
ATOM 8648 O O . LEU D 1 101 ? -4.425 -30.935 -19.148 1.00 15.63 101 LEU D O 1
ATOM 8653 N N . ARG D 1 102 ? -5.409 -32.442 -20.492 1.00 15.66 102 ARG D N 1
ATOM 8654 C CA . ARG D 1 102 ? -4.166 -32.942 -21.073 1.00 15.62 102 ARG D CA 1
ATOM 8655 C C . ARG D 1 102 ? -4.464 -33.288 -22.530 1.00 15.88 102 ARG D C 1
ATOM 8656 O O . ARG D 1 102 ? -5.625 -33.383 -22.917 1.00 15.70 102 ARG D O 1
ATOM 8664 N N . PRO D 1 103 ? -3.423 -33.466 -23.360 1.00 16.40 103 PRO D N 1
ATOM 8665 C CA . PRO D 1 103 ? -3.635 -33.798 -24.774 1.00 17.09 103 PRO D CA 1
ATOM 8666 C C . PRO D 1 103 ? -4.624 -34.943 -24.977 1.00 17.53 103 PRO D C 1
ATOM 8667 O O . PRO D 1 103 ? -4.505 -35.992 -24.348 1.00 17.99 103 PRO D O 1
ATOM 8671 N N . GLY D 1 104 ? -5.599 -34.736 -25.857 1.00 17.88 104 GLY D N 1
ATOM 8672 C CA . GLY D 1 104 ? -6.584 -35.772 -26.108 1.00 18.64 104 GLY D CA 1
ATOM 8673 C C . GLY D 1 104 ? -7.906 -35.522 -25.411 1.00 19.03 104 GLY D C 1
ATOM 8674 O O . GLY D 1 104 ? -8.949 -36.009 -25.851 1.00 19.32 104 GLY D O 1
ATOM 8675 N N . ASP D 1 105 ? -7.866 -34.775 -24.312 1.00 19.22 105 ASP D N 1
ATOM 8676 C CA . ASP D 1 105 ? -9.076 -34.452 -23.564 1.00 19.65 105 ASP D CA 1
ATOM 8677 C C . ASP D 1 105 ? -9.911 -33.458 -24.362 1.00 20.00 105 ASP D C 1
ATOM 8678 O O . ASP D 1 105 ? -9.380 -32.691 -25.165 1.00 20.13 105 ASP D O 1
ATOM 8683 N N . GLU D 1 106 ? -11.218 -33.471 -24.135 1.00 20.26 106 GLU D N 1
ATOM 8684 C CA . GLU D 1 106 ? -12.111 -32.554 -24.827 1.00 20.81 106 GLU D CA 1
ATOM 8685 C C . GLU D 1 106 ? -12.774 -31.603 -23.843 1.00 20.85 106 GLU D C 1
ATOM 8686 O O . GLU D 1 106 ? -13.073 -31.974 -22.710 1.00 20.34 106 GLU D O 1
ATOM 8692 N N . VAL D 1 107 ? -13.000 -30.373 -24.285 1.00 20.99 107 VAL D N 1
ATOM 8693 C CA . VAL D 1 107 ? -13.651 -29.377 -23.450 1.00 21.20 107 VAL D CA 1
ATOM 8694 C C . VAL D 1 107 ? -14.842 -28.807 -24.202 1.00 21.47 107 VAL D C 1
ATOM 8695 O O . VAL D 1 107 ? -14.703 -28.353 -25.338 1.00 21.45 107 VAL D O 1
ATOM 8699 N N . LEU D 1 108 ? -16.016 -28.855 -23.582 1.00 21.85 108 LEU D N 1
ATOM 8700 C CA . LEU D 1 108 ? -17.213 -28.295 -24.200 1.00 22.60 108 LEU D CA 1
ATOM 8701 C C . LEU D 1 108 ? -17.334 -26.876 -23.670 1.00 22.86 108 LEU D C 1
ATOM 8702 O O . LEU D 1 108 ? -17.288 -26.654 -22.462 1.00 22.36 108 LEU D O 1
ATOM 8707 N N . LEU D 1 109 ? -17.490 -25.924 -24.583 1.00 23.43 109 LEU D N 1
ATOM 8708 C CA . LEU D 1 109 ? -17.568 -24.511 -24.232 1.00 24.47 109 LEU D CA 1
ATOM 8709 C C . LEU D 1 109 ? -18.895 -23.856 -24.605 1.00 25.60 109 LEU D C 1
ATOM 8710 O O . LEU D 1 109 ? -19.533 -24.238 -25.583 1.00 25.24 109 LEU D O 1
ATOM 8715 N N . GLY D 1 110 ? -19.309 -22.866 -23.819 1.00 27.08 110 GLY D N 1
ATOM 8716 C CA . GLY D 1 110 ? -20.542 -22.166 -24.131 1.00 29.03 110 GLY D CA 1
ATOM 8717 C C . GLY D 1 110 ? -20.340 -21.486 -25.474 1.00 30.54 110 GLY D C 1
ATOM 8718 O O . GLY D 1 110 ? -19.202 -21.276 -25.886 1.00 30.57 110 GLY D O 1
ATOM 8719 N N . ASN D 1 111 ? -21.421 -21.142 -26.166 1.00 32.14 111 ASN D N 1
ATOM 8720 C CA . ASN D 1 111 ? -21.291 -20.496 -27.470 1.00 33.85 111 ASN D CA 1
ATOM 8721 C C . ASN D 1 111 ? -20.630 -19.122 -27.415 1.00 34.74 111 ASN D C 1
ATOM 8722 O O . ASN D 1 111 ? -19.954 -18.716 -28.362 1.00 35.06 111 ASN D O 1
ATOM 8727 N N . THR D 1 112 ? -20.825 -18.408 -26.312 1.00 35.62 112 THR D N 1
ATOM 8728 C CA . THR D 1 112 ? -20.247 -17.077 -26.165 1.00 36.70 112 THR D CA 1
ATOM 8729 C C . THR D 1 112 ? -19.358 -16.965 -24.933 1.00 37.21 112 THR D C 1
ATOM 8730 O O . THR D 1 112 ? -19.789 -17.249 -23.815 1.00 37.41 112 THR D O 1
ATOM 8734 N N . LEU D 1 113 ? -18.114 -16.546 -25.150 1.00 37.79 113 LEU D N 1
ATOM 8735 C CA . LEU D 1 113 ? -17.150 -16.384 -24.066 1.00 38.34 113 LEU D CA 1
ATOM 8736 C C . LEU D 1 113 ? -16.514 -14.998 -24.086 1.00 38.64 113 LEU D C 1
ATOM 8737 O O . LEU D 1 113 ? -16.508 -14.321 -25.114 1.00 38.67 113 LEU D O 1
ATOM 8742 N N . TYR D 1 114 ? -15.983 -14.597 -22.934 1.00 38.96 114 TYR D N 1
ATOM 8743 C CA . TYR D 1 114 ? -15.320 -13.308 -22.746 1.00 39.35 114 TYR D CA 1
ATOM 8744 C C . TYR D 1 114 ? -14.611 -12.815 -24.011 1.00 39.33 114 TYR D C 1
ATOM 8745 O O . TYR D 1 114 ? -15.235 -12.264 -24.919 1.00 39.66 114 TYR D O 1
ATOM 8754 N N . GLY D 1 115 ? -13.298 -13.014 -24.050 1.00 39.02 115 GLY D N 1
ATOM 8755 C CA . GLY D 1 115 ? -12.499 -12.598 -25.186 1.00 38.58 115 GLY D CA 1
ATOM 8756 C C . GLY D 1 115 ? -11.148 -13.275 -25.087 1.00 38.29 115 GLY D C 1
ATOM 8757 O O . GLY D 1 115 ? -10.758 -14.040 -25.971 1.00 38.06 115 GLY D O 1
ATOM 8758 N N . CYS D 1 116 ? -10.431 -12.995 -24.003 1.00 37.97 116 CYS D N 1
ATOM 8759 C CA . CYS D 1 116 ? -9.129 -13.607 -23.789 1.00 37.68 116 CYS D CA 1
ATOM 8760 C C . CYS D 1 116 ? -9.339 -15.072 -23.419 1.00 36.98 116 CYS D C 1
ATOM 8761 O O . CYS D 1 116 ? -8.445 -15.900 -23.590 1.00 36.97 116 CYS D O 1
ATOM 8764 N N . THR D 1 117 ? -10.529 -15.387 -22.910 1.00 36.21 117 THR D N 1
ATOM 8765 C CA . THR D 1 117 ? -10.857 -16.762 -22.553 1.00 35.41 117 THR D CA 1
ATOM 8766 C C . THR D 1 117 ? -10.985 -17.522 -23.867 1.00 34.61 117 THR D C 1
ATOM 8767 O O . THR D 1 117 ? -10.448 -18.617 -24.023 1.00 34.31 117 THR D O 1
ATOM 8771 N N . PHE D 1 118 ? -11.706 -16.921 -24.809 1.00 33.76 118 PHE D N 1
ATOM 8772 C CA . PHE D 1 118 ? -11.902 -17.514 -26.126 1.00 33.05 118 PHE D CA 1
ATOM 8773 C C . PHE D 1 118 ? -10.537 -17.677 -26.781 1.00 32.48 118 PHE D C 1
ATOM 8774 O O . PHE D 1 118 ? -10.271 -18.677 -27.447 1.00 32.28 118 PHE D O 1
ATOM 8782 N N . ALA D 1 119 ? -9.677 -16.682 -26.579 1.00 31.83 119 ALA D N 1
ATOM 8783 C CA . ALA D 1 119 ? -8.333 -16.689 -27.143 1.00 31.27 119 ALA D CA 1
ATOM 8784 C C . ALA D 1 119 ? -7.465 -17.751 -26.483 1.00 30.89 119 ALA D C 1
ATOM 8785 O O . ALA D 1 119 ? -6.735 -18.474 -27.160 1.00 31.08 119 ALA D O 1
ATOM 8787 N N . PHE D 1 120 ? -7.542 -17.842 -25.160 1.00 30.23 120 PHE D N 1
ATOM 8788 C CA . PHE D 1 120 ? -6.763 -18.828 -24.421 1.00 29.38 120 PHE D CA 1
ATOM 8789 C C . PHE D 1 120 ? -7.116 -20.223 -24.906 1.00 28.93 120 PHE D C 1
ATOM 8790 O O . PHE D 1 120 ? -6.242 -21.054 -25.143 1.00 28.77 120 PHE D O 1
ATOM 8798 N N . LEU D 1 121 ? -8.408 -20.469 -25.056 1.00 28.25 121 LEU D N 1
ATOM 8799 C CA . LEU D 1 121 ? -8.878 -21.768 -25.494 1.00 27.83 121 LEU D CA 1
ATOM 8800 C C . LEU D 1 121 ? -8.404 -22.113 -26.904 1.00 27.35 121 LEU D C 1
ATOM 8801 O O . LEU D 1 121 ? -7.773 -23.146 -27.112 1.00 27.83 121 LEU D O 1
ATOM 8806 N N . HIS D 1 122 ? -8.685 -21.242 -27.865 1.00 26.49 122 HIS D N 1
ATOM 8807 C CA . HIS D 1 122 ? -8.306 -21.499 -29.252 1.00 25.56 122 HIS D CA 1
ATOM 8808 C C . HIS D 1 122 ? -6.854 -21.236 -29.630 1.00 24.92 122 HIS D C 1
ATOM 8809 O O . HIS D 1 122 ? -6.264 -22.010 -30.386 1.00 24.97 122 HIS D O 1
ATOM 8816 N N . HIS D 1 123 ? -6.270 -20.159 -29.114 1.00 23.92 123 HIS D N 1
ATOM 8817 C CA . HIS D 1 123 ? -4.883 -19.836 -29.438 1.00 23.17 123 HIS D CA 1
ATOM 8818 C C . HIS D 1 123 ? -3.888 -20.260 -28.362 1.00 22.27 123 HIS D C 1
ATOM 8819 O O . HIS D 1 123 ? -2.684 -20.048 -28.508 1.00 21.66 123 HIS D O 1
ATOM 8826 N N . GLY D 1 124 ? -4.388 -20.867 -27.291 1.00 21.12 124 GLY D N 1
ATOM 8827 C CA . GLY D 1 124 ? -3.510 -21.292 -26.215 1.00 20.32 124 GLY D CA 1
ATOM 8828 C C . GLY D 1 124 ? -3.533 -22.783 -25.937 1.00 19.85 124 GLY D C 1
ATOM 8829 O O . GLY D 1 124 ? -2.917 -23.567 -26.658 1.00 19.48 124 GLY D O 1
ATOM 8830 N N . ILE D 1 125 ? -4.240 -23.176 -24.882 1.00 19.50 125 ILE D N 1
ATOM 8831 C CA . ILE D 1 125 ? -4.324 -24.581 -24.507 1.00 19.12 125 ILE D CA 1
ATOM 8832 C C . ILE D 1 125 ? -4.833 -25.431 -25.672 1.00 19.18 125 ILE D C 1
ATOM 8833 O O . ILE D 1 125 ? -4.449 -26.593 -25.817 1.00 18.69 125 ILE D O 1
ATOM 8838 N N . GLY D 1 126 ? -5.690 -24.843 -26.502 1.00 19.08 126 GLY D N 1
ATOM 8839 C CA . GLY D 1 126 ? -6.232 -25.557 -27.645 1.00 19.10 126 GLY D CA 1
ATOM 8840 C C . GLY D 1 126 ? -5.179 -25.966 -28.660 1.00 19.14 126 GLY D C 1
ATOM 8841 O O . GLY D 1 126 ? -5.402 -26.882 -29.458 1.00 19.20 126 GLY D O 1
ATOM 8842 N N . GLU D 1 127 ? -4.031 -25.295 -28.638 1.00 18.74 127 GLU D N 1
ATOM 8843 C CA . GLU D 1 127 ? -2.954 -25.621 -29.568 1.00 18.86 127 GLU D CA 1
ATOM 8844 C C . GLU D 1 127 ? -1.985 -26.644 -28.980 1.00 18.86 127 GLU D C 1
ATOM 8845 O O . GLU D 1 127 ? -0.953 -26.948 -29.580 1.00 19.03 127 GLU D O 1
ATOM 8851 N N . PHE D 1 128 ? -2.319 -27.180 -27.809 1.00 18.36 128 PHE D N 1
ATOM 8852 C CA . PHE D 1 128 ? -1.465 -28.179 -27.172 1.00 18.55 128 PHE D CA 1
ATOM 8853 C C . PHE D 1 128 ? -2.112 -29.565 -27.129 1.00 19.07 128 PHE D C 1
ATOM 8854 O O . PHE D 1 128 ? -1.823 -30.364 -26.240 1.00 19.87 128 PHE D O 1
ATOM 8862 N N . GLY D 1 129 ? -2.991 -29.842 -28.085 1.00 19.68 129 GLY D N 1
ATOM 8863 C CA . GLY D 1 129 ? -3.630 -31.146 -28.141 1.00 20.25 129 GLY D CA 1
ATOM 8864 C C . GLY D 1 129 ? -5.002 -31.270 -27.506 1.00 20.70 129 GLY D C 1
ATOM 8865 O O . GLY D 1 129 ? -5.659 -32.308 -27.634 1.00 20.59 129 GLY D O 1
ATOM 8866 N N . VAL D 1 130 ? -5.443 -30.231 -26.808 1.00 20.91 130 VAL D N 1
ATOM 8867 C CA . VAL D 1 130 ? -6.756 -30.268 -26.173 1.00 21.59 130 VAL D CA 1
ATOM 8868 C C . VAL D 1 130 ? -7.829 -29.914 -27.193 1.00 22.16 130 VAL D C 1
ATOM 8869 O O . VAL D 1 130 ? -7.724 -28.907 -27.888 1.00 21.89 130 VAL D O 1
ATOM 8873 N N . LYS D 1 131 ? -8.856 -30.751 -27.290 1.00 23.15 131 LYS D N 1
ATOM 8874 C CA . LYS D 1 131 ? -9.940 -30.518 -28.239 1.00 24.43 131 LYS D CA 1
ATOM 8875 C C . LYS D 1 131 ? -11.011 -29.589 -27.681 1.00 25.13 131 LYS D C 1
ATOM 8876 O O . LYS D 1 131 ? -11.409 -29.707 -26.523 1.00 24.86 131 LYS D O 1
ATOM 8882 N N . LEU D 1 132 ? -11.474 -28.667 -28.520 1.00 26.01 132 LEU D N 1
ATOM 8883 C CA . LEU D 1 132 ? -12.494 -27.702 -28.124 1.00 27.18 132 LEU D CA 1
ATOM 8884 C C . LEU D 1 132 ? -13.749 -27.811 -28.976 1.00 27.85 132 LEU D C 1
ATOM 8885 O O . LEU D 1 132 ? -13.676 -27.980 -30.193 1.00 28.03 132 LEU D O 1
ATOM 8890 N N . ARG D 1 133 ? -14.902 -27.706 -28.327 1.00 28.41 133 ARG D N 1
ATOM 8891 C CA . ARG D 1 133 ? -16.179 -27.767 -29.019 1.00 29.21 133 ARG D CA 1
ATOM 8892 C C . ARG D 1 133 ? -17.191 -26.846 -28.361 1.00 29.22 133 ARG D C 1
ATOM 8893 O O . ARG D 1 133 ? -17.470 -26.961 -27.167 1.00 28.99 133 ARG D O 1
ATOM 8901 N N . HIS D 1 134 ? -17.733 -25.927 -29.150 1.00 29.27 134 HIS D N 1
ATOM 8902 C CA . HIS D 1 134 ? -18.724 -24.983 -28.660 1.00 29.51 134 HIS D CA 1
ATOM 8903 C C . HIS D 1 134 ? -20.110 -25.596 -28.788 1.00 29.91 134 HIS D C 1
ATOM 8904 O O . HIS D 1 134 ? -20.448 -26.177 -29.818 1.00 29.67 134 HIS D O 1
ATOM 8911 N N . VAL D 1 135 ? -20.906 -25.475 -27.731 1.00 30.36 135 VAL D N 1
ATOM 8912 C CA . VAL D 1 135 ? -22.259 -26.015 -27.732 1.00 31.01 135 VAL D CA 1
ATOM 8913 C C . VAL D 1 135 ? -23.201 -25.082 -26.976 1.00 31.32 135 VAL D C 1
ATOM 8914 O O . VAL D 1 135 ? -22.787 -24.387 -26.045 1.00 31.16 135 VAL D O 1
ATOM 8918 N N . ASP D 1 136 ? -24.464 -25.062 -27.386 1.00 31.85 136 ASP D N 1
ATOM 8919 C CA . ASP D 1 136 ? -25.460 -24.220 -26.735 1.00 32.38 136 ASP D CA 1
ATOM 8920 C C . ASP D 1 136 ? -25.831 -24.848 -25.396 1.00 32.60 136 ASP D C 1
ATOM 8921 O O . ASP D 1 136 ? -26.616 -25.793 -25.341 1.00 32.60 136 ASP D O 1
ATOM 8926 N N . MET D 1 137 ? -25.255 -24.321 -24.319 1.00 32.93 137 MET D N 1
ATOM 8927 C CA . MET D 1 137 ? -25.519 -24.837 -22.979 1.00 33.25 137 MET D CA 1
ATOM 8928 C C . MET D 1 137 ? -26.990 -24.716 -22.592 1.00 33.71 137 MET D C 1
ATOM 8929 O O . MET D 1 137 ? -27.426 -25.292 -21.594 1.00 33.79 137 MET D O 1
ATOM 8934 N N . ALA D 1 138 ? -27.751 -23.965 -23.382 1.00 34.14 138 ALA D N 1
ATOM 8935 C CA . ALA D 1 138 ? -29.174 -23.782 -23.119 1.00 34.56 138 ALA D CA 1
ATOM 8936 C C . ALA D 1 138 ? -29.967 -24.972 -23.649 1.00 34.80 138 ALA D C 1
ATOM 8937 O O . ALA D 1 138 ? -31.119 -25.181 -23.270 1.00 34.89 138 ALA D O 1
ATOM 8939 N N . ASP D 1 139 ? -29.346 -25.750 -24.528 1.00 35.17 139 ASP D N 1
ATOM 8940 C CA . ASP D 1 139 ? -30.000 -26.920 -25.102 1.00 35.45 139 ASP D CA 1
ATOM 8941 C C . ASP D 1 139 ? -29.352 -28.204 -24.600 1.00 35.46 139 ASP D C 1
ATOM 8942 O O . ASP D 1 139 ? -28.377 -28.690 -25.175 1.00 35.37 139 ASP D O 1
ATOM 8947 N N . LEU D 1 140 ? -29.908 -28.746 -23.522 1.00 35.47 140 LEU D N 1
ATOM 8948 C CA . LEU D 1 140 ? -29.396 -29.968 -22.914 1.00 35.54 140 LEU D CA 1
ATOM 8949 C C . LEU D 1 140 ? -29.323 -31.119 -23.909 1.00 35.49 140 LEU D C 1
ATOM 8950 O O . LEU D 1 140 ? -28.496 -32.020 -23.765 1.00 35.36 140 LEU D O 1
ATOM 8955 N N . GLN D 1 141 ? -30.190 -31.087 -24.917 1.00 35.46 141 GLN D N 1
ATOM 8956 C CA . GLN D 1 141 ? -30.212 -32.128 -25.936 1.00 35.28 141 GLN D CA 1
ATOM 8957 C C . GLN D 1 141 ? -28.910 -32.116 -26.728 1.00 34.90 141 GLN D C 1
ATOM 8958 O O . GLN D 1 141 ? -28.304 -33.160 -26.959 1.00 34.80 141 GLN D O 1
ATOM 8964 N N . ALA D 1 142 ? -28.484 -30.926 -27.141 1.00 34.47 142 ALA D N 1
ATOM 8965 C CA . ALA D 1 142 ? -27.249 -30.784 -27.901 1.00 34.19 142 ALA D CA 1
ATOM 8966 C C . ALA D 1 142 ? -26.040 -31.078 -27.020 1.00 33.89 142 ALA D C 1
ATOM 8967 O O . ALA D 1 142 ? -25.072 -31.696 -27.464 1.00 33.86 142 ALA D O 1
ATOM 8969 N N . LEU D 1 143 ? -26.100 -30.635 -25.768 1.00 33.57 143 LEU D N 1
ATOM 8970 C CA . LEU D 1 143 ? -25.000 -30.857 -24.837 1.00 33.32 143 LEU D CA 1
ATOM 8971 C C . LEU D 1 143 ? -24.751 -32.343 -24.607 1.00 33.24 143 LEU D C 1
ATOM 8972 O O . LEU D 1 143 ? -23.609 -32.801 -24.653 1.00 33.33 143 LEU D O 1
ATOM 8977 N N . GLU D 1 144 ? -25.815 -33.096 -24.352 1.00 33.38 144 GLU D N 1
ATOM 8978 C CA . GLU D 1 144 ? -25.671 -34.527 -24.126 1.00 33.43 144 GLU D CA 1
ATOM 8979 C C . GLU D 1 144 ? -25.209 -35.203 -25.411 1.00 32.93 144 GLU D C 1
ATOM 8980 O O . GLU D 1 144 ? -24.491 -36.202 -25.376 1.00 32.83 144 GLU D O 1
ATOM 8986 N N . ALA D 1 145 ? -25.617 -34.642 -26.544 1.00 32.42 145 ALA D N 1
ATOM 8987 C CA . ALA D 1 145 ? -25.245 -35.181 -27.847 1.00 31.78 145 ALA D CA 1
ATOM 8988 C C . ALA D 1 145 ? -23.764 -34.942 -28.128 1.00 31.34 145 ALA D C 1
ATOM 8989 O O . ALA D 1 145 ? -23.128 -35.717 -28.841 1.00 31.22 145 ALA D O 1
ATOM 8991 N N . ALA D 1 146 ? -23.222 -33.868 -27.560 1.00 30.63 146 ALA D N 1
ATOM 8992 C CA . ALA D 1 146 ? -21.819 -33.520 -27.753 1.00 29.85 146 ALA D CA 1
ATOM 8993 C C . ALA D 1 146 ? -20.901 -34.212 -26.748 1.00 29.36 146 ALA D C 1
ATOM 8994 O O . ALA D 1 146 ? -19.679 -34.126 -26.856 1.00 29.44 146 ALA D O 1
ATOM 8996 N N . MET D 1 147 ? -21.489 -34.893 -25.768 1.00 28.82 147 MET D N 1
ATOM 8997 C CA . MET D 1 147 ? -20.704 -35.597 -24.760 1.00 28.27 147 MET D CA 1
ATOM 8998 C C . MET D 1 147 ? -19.998 -36.808 -25.358 1.00 28.06 147 MET D C 1
ATOM 8999 O O . MET D 1 147 ? -20.628 -37.653 -25.996 1.00 28.33 147 MET D O 1
ATOM 9004 N N . THR D 1 148 ? -18.687 -36.885 -25.150 1.00 27.43 148 THR D N 1
ATOM 9005 C CA . THR D 1 148 ? -17.891 -37.996 -25.655 1.00 26.89 148 THR D CA 1
ATOM 9006 C C . THR D 1 148 ? -17.078 -38.572 -24.502 1.00 26.41 148 THR D C 1
ATOM 9007 O O . THR D 1 148 ? -16.881 -37.910 -23.482 1.00 26.14 148 THR D O 1
ATOM 9011 N N . PRO D 1 149 ? -16.602 -39.818 -24.643 1.00 25.85 149 PRO D N 1
ATOM 9012 C CA . PRO D 1 149 ? -15.810 -40.423 -23.569 1.00 25.22 149 PRO D CA 1
ATOM 9013 C C . PRO D 1 149 ? -14.530 -39.638 -23.275 1.00 24.54 149 PRO D C 1
ATOM 9014 O O . PRO D 1 149 ? -13.848 -39.898 -22.283 1.00 24.57 149 PRO D O 1
ATOM 9018 N N . ALA D 1 150 ? -14.214 -38.677 -24.138 1.00 23.39 150 ALA D N 1
ATOM 9019 C CA . ALA D 1 150 ? -13.017 -37.857 -23.967 1.00 22.60 150 ALA D CA 1
ATOM 9020 C C . ALA D 1 150 ? -13.315 -36.534 -23.262 1.00 22.11 150 ALA D C 1
ATOM 9021 O O . ALA D 1 150 ? -12.398 -35.830 -22.842 1.00 21.64 150 ALA D O 1
ATOM 9023 N N . THR D 1 151 ? -14.594 -36.197 -23.138 1.00 21.54 151 THR D N 1
ATOM 9024 C CA . THR D 1 151 ? -14.992 -34.950 -22.484 1.00 21.04 151 THR D CA 1
ATOM 9025 C C . THR D 1 151 ? -14.580 -34.939 -21.016 1.00 20.58 151 THR D C 1
ATOM 9026 O O . THR D 1 151 ? -14.999 -35.799 -20.244 1.00 20.62 151 THR D O 1
ATOM 9030 N N . ARG D 1 152 ? -13.770 -33.956 -20.629 1.00 19.88 152 ARG D N 1
ATOM 9031 C CA . ARG D 1 152 ? -13.299 -33.857 -19.250 1.00 19.46 152 ARG D CA 1
ATOM 9032 C C . ARG D 1 152 ? -13.723 -32.580 -18.545 1.00 18.83 152 ARG D C 1
ATOM 9033 O O . ARG D 1 152 ? -13.777 -32.536 -17.314 1.00 18.41 152 ARG D O 1
ATOM 9041 N N . VAL D 1 153 ? -14.018 -31.543 -19.319 1.00 18.24 153 VAL D N 1
ATOM 9042 C CA . VAL D 1 153 ? -14.424 -30.270 -18.744 1.00 17.99 153 VAL D CA 1
ATOM 9043 C C . VAL D 1 153 ? -15.549 -29.605 -19.526 1.00 17.81 153 VAL D C 1
ATOM 9044 O O . VAL D 1 153 ? -15.576 -29.639 -20.753 1.00 17.80 153 VAL D O 1
ATOM 9048 N N . ILE D 1 154 ? -16.492 -29.025 -18.793 1.00 17.88 154 ILE D N 1
ATOM 9049 C CA . ILE D 1 154 ? -17.599 -28.293 -19.386 1.00 18.03 154 ILE D CA 1
ATOM 9050 C C . ILE D 1 154 ? -17.418 -26.900 -18.794 1.00 18.23 154 ILE D C 1
ATOM 9051 O O . ILE D 1 154 ? -17.548 -26.718 -17.584 1.00 17.86 154 ILE D O 1
ATOM 9056 N N . TYR D 1 155 ? -17.104 -25.926 -19.644 1.00 18.54 155 TYR D N 1
ATOM 9057 C CA . TYR D 1 155 ? -16.868 -24.566 -19.178 1.00 19.06 155 TYR D CA 1
ATOM 9058 C C . TYR D 1 155 ? -17.747 -23.525 -19.855 1.00 19.54 155 TYR D C 1
ATOM 9059 O O . TYR D 1 155 ? -17.860 -23.487 -21.080 1.00 19.22 155 TYR D O 1
ATOM 9068 N N . PHE D 1 156 ? -18.357 -22.666 -19.044 1.00 20.25 156 PHE D N 1
ATOM 9069 C CA . PHE D 1 156 ? -19.224 -21.622 -19.565 1.00 21.52 156 PHE D CA 1
ATOM 9070 C C . PHE D 1 156 ? -19.482 -20.550 -18.519 1.00 22.70 156 PHE D C 1
ATOM 9071 O O . PHE D 1 156 ? -19.172 -20.723 -17.341 1.00 21.94 156 PHE D O 1
ATOM 9079 N N . GLU D 1 157 ? -20.037 -19.432 -18.964 1.00 24.54 157 GLU D N 1
ATOM 9080 C CA . GLU D 1 157 ? -20.364 -18.348 -18.058 1.00 26.68 157 GLU D CA 1
ATOM 9081 C C . GLU D 1 157 ? -21.879 -18.323 -17.953 1.00 28.00 157 GLU D C 1
ATOM 9082 O O . GLU D 1 157 ? -22.580 -18.632 -18.920 1.00 27.89 157 GLU D O 1
ATOM 9088 N N . SER D 1 158 ? -22.378 -17.976 -16.772 1.00 29.41 158 SER D N 1
ATOM 9089 C CA . SER D 1 158 ? -23.812 -17.908 -16.531 1.00 31.18 158 SER D CA 1
ATOM 9090 C C . SER D 1 158 ? -24.113 -16.646 -15.736 1.00 32.18 158 SER D C 1
ATOM 9091 O O . SER D 1 158 ? -23.685 -16.513 -14.590 1.00 32.44 158 SER D O 1
ATOM 9094 N N . PRO D 1 159 ? -24.858 -15.702 -16.332 1.00 33.44 159 PRO D N 1
ATOM 9095 C CA . PRO D 1 159 ? -25.423 -15.754 -17.684 1.00 34.44 159 PRO D CA 1
ATOM 9096 C C . PRO D 1 159 ? -24.405 -15.487 -18.791 1.00 35.46 159 PRO D C 1
ATOM 9097 O O . PRO D 1 159 ? -23.265 -15.101 -18.524 1.00 35.45 159 PRO D O 1
ATOM 9101 N N . ALA D 1 160 ? -24.834 -15.690 -20.035 1.00 36.72 160 ALA D N 1
ATOM 9102 C CA . ALA D 1 160 ? -23.978 -15.485 -21.200 1.00 38.12 160 ALA D CA 1
ATOM 9103 C C . ALA D 1 160 ? -24.182 -14.099 -21.813 1.00 39.03 160 ALA D C 1
ATOM 9104 O O . ALA D 1 160 ? -25.252 -13.506 -21.687 1.00 39.26 160 ALA D O 1
ATOM 9106 N N . ASN D 1 161 ? -23.151 -13.600 -22.488 1.00 39.92 161 ASN D N 1
ATOM 9107 C CA . ASN D 1 161 ? -23.179 -12.278 -23.112 1.00 40.90 161 ASN D CA 1
ATOM 9108 C C . ASN D 1 161 ? -24.410 -11.925 -23.949 1.00 41.27 161 ASN D C 1
ATOM 9109 O O . ASN D 1 161 ? -24.977 -10.844 -23.786 1.00 41.48 161 ASN D O 1
ATOM 9114 N N . PRO D 1 162 ? -24.837 -12.824 -24.857 1.00 41.60 162 PRO D N 1
ATOM 9115 C CA . PRO D 1 162 ? -26.006 -12.563 -25.706 1.00 41.67 162 PRO D CA 1
ATOM 9116 C C . PRO D 1 162 ? -27.131 -11.780 -25.026 1.00 41.79 162 PRO D C 1
ATOM 9117 O O . PRO D 1 162 ? -27.140 -10.549 -25.043 1.00 41.71 162 PRO D O 1
ATOM 9121 N N . ASN D 1 163 ? -28.082 -12.497 -24.438 1.00 41.89 163 ASN D N 1
ATOM 9122 C CA . ASN D 1 163 ? -29.199 -11.861 -23.751 1.00 42.07 163 ASN D CA 1
ATOM 9123 C C . ASN D 1 163 ? -29.115 -12.150 -22.261 1.00 42.06 163 ASN D C 1
ATOM 9124 O O . ASN D 1 163 ? -30.080 -11.953 -21.521 1.00 42.06 163 ASN D O 1
ATOM 9129 N N . MET D 1 164 ? -27.946 -12.617 -21.833 1.00 41.99 164 MET D N 1
ATOM 9130 C CA . MET D 1 164 ? -27.709 -12.948 -20.438 1.00 41.86 164 MET D CA 1
ATOM 9131 C C . MET D 1 164 ? -28.703 -13.975 -19.915 1.00 41.89 164 MET D C 1
ATOM 9132 O O . MET D 1 164 ? -29.333 -13.774 -18.874 1.00 41.80 164 MET D O 1
ATOM 9137 N N . HIS D 1 165 ? -28.840 -15.074 -20.649 1.00 41.89 165 HIS D N 1
ATOM 9138 C CA . HIS D 1 165 ? -29.738 -16.151 -20.253 1.00 41.89 165 HIS D CA 1
ATOM 9139 C C . HIS D 1 165 ? -29.034 -16.980 -19.182 1.00 41.64 165 HIS D C 1
ATOM 9140 O O . HIS D 1 165 ? -27.859 -17.320 -19.317 1.00 41.60 165 HIS D O 1
ATOM 9147 N N . MET D 1 166 ? -29.766 -17.293 -18.119 1.00 41.39 166 MET D N 1
ATOM 9148 C CA . MET D 1 166 ? -29.242 -18.046 -16.983 1.00 40.92 166 MET D CA 1
ATOM 9149 C C . MET D 1 166 ? -28.629 -19.422 -17.260 1.00 40.13 166 MET D C 1
ATOM 9150 O O . MET D 1 166 ? -27.579 -19.748 -16.709 1.00 40.24 166 MET D O 1
ATOM 9155 N N . ALA D 1 167 ? -29.275 -20.229 -18.097 1.00 38.94 167 ALA D N 1
ATOM 9156 C CA . ALA D 1 167 ? -28.774 -21.572 -18.409 1.00 37.59 167 ALA D CA 1
ATOM 9157 C C . ALA D 1 167 ? -28.944 -22.495 -17.202 1.00 36.39 167 ALA D C 1
ATOM 9158 O O . ALA D 1 167 ? -28.681 -22.101 -16.066 1.00 36.41 167 ALA D O 1
ATOM 9160 N N . ASP D 1 168 ? -29.376 -23.728 -17.458 1.00 34.81 168 ASP D N 1
ATOM 9161 C CA . ASP D 1 168 ? -29.613 -24.701 -16.395 1.00 33.11 168 ASP D CA 1
ATOM 9162 C C . ASP D 1 168 ? -28.337 -25.387 -15.917 1.00 31.71 168 ASP D C 1
ATOM 9163 O O . ASP D 1 168 ? -27.916 -26.398 -16.480 1.00 31.41 168 ASP D O 1
ATOM 9168 N N . ILE D 1 169 ? -27.732 -24.841 -14.868 1.00 30.01 169 ILE D N 1
ATOM 9169 C CA . ILE D 1 169 ? -26.508 -25.406 -14.316 1.00 28.41 169 ILE D CA 1
ATOM 9170 C C . ILE D 1 169 ? -26.729 -26.810 -13.756 1.00 27.64 169 ILE D C 1
ATOM 9171 O O . ILE D 1 169 ? -25.891 -27.689 -13.937 1.00 27.31 169 ILE D O 1
ATOM 9176 N N . ALA D 1 170 ? -27.853 -27.019 -13.076 1.00 26.74 170 ALA D N 1
ATOM 9177 C CA . ALA D 1 170 ? -28.154 -28.329 -12.504 1.00 26.10 170 ALA D CA 1
ATOM 9178 C C . ALA D 1 170 ? -28.327 -29.355 -13.619 1.00 25.77 170 ALA D C 1
ATOM 9179 O O . ALA D 1 170 ? -27.915 -30.510 -13.486 1.00 25.57 170 ALA D O 1
ATOM 9181 N N . GLY D 1 171 ? -28.941 -28.920 -14.717 1.00 25.42 171 GLY D N 1
ATOM 9182 C CA . GLY D 1 171 ? -29.157 -29.801 -15.851 1.00 24.90 171 GLY D CA 1
ATOM 9183 C C . GLY D 1 171 ? -27.847 -30.188 -16.506 1.00 24.60 171 GLY D C 1
ATOM 9184 O O . GLY D 1 171 ? -27.660 -31.337 -16.912 1.00 24.40 171 GLY D O 1
ATOM 9185 N N . VAL D 1 172 ? -26.937 -29.224 -16.617 1.00 24.16 172 VAL D N 1
ATOM 9186 C CA . VAL D 1 172 ? -25.630 -29.471 -17.214 1.00 23.90 172 VAL D CA 1
ATOM 9187 C C . VAL D 1 172 ? -24.844 -30.439 -16.337 1.00 23.86 172 VAL D C 1
ATOM 9188 O O . VAL D 1 172 ? -24.185 -31.353 -16.836 1.00 23.78 172 VAL D O 1
ATOM 9192 N N . ALA D 1 173 ? -24.920 -30.227 -15.027 1.00 23.99 173 ALA D N 1
ATOM 9193 C CA . ALA D 1 173 ? -24.218 -31.072 -14.071 1.00 24.25 173 ALA D CA 1
ATOM 9194 C C . ALA D 1 173 ? -24.669 -32.523 -14.200 1.00 24.90 173 ALA D C 1
ATOM 9195 O O . ALA D 1 173 ? -23.861 -33.446 -14.096 1.00 24.69 173 ALA D O 1
ATOM 9197 N N . LYS D 1 174 ? -25.964 -32.711 -14.428 1.00 25.56 174 LYS D N 1
ATOM 9198 C CA . LYS D 1 174 ? -26.537 -34.045 -14.575 1.00 26.54 174 LYS D CA 1
ATOM 9199 C C . LYS D 1 174 ? -25.902 -34.774 -15.753 1.00 26.64 174 LYS D C 1
ATOM 9200 O O . LYS D 1 174 ? -25.547 -35.950 -15.653 1.00 27.01 174 LYS D O 1
ATOM 9206 N N . ILE D 1 175 ? -25.760 -34.071 -16.870 1.00 26.98 175 ILE D N 1
ATOM 9207 C CA . ILE D 1 175 ? -25.169 -34.649 -18.069 1.00 27.36 175 ILE D CA 1
ATOM 9208 C C . ILE D 1 175 ? -23.671 -34.851 -17.897 1.00 27.78 175 ILE D C 1
ATOM 9209 O O . ILE D 1 175 ? -23.116 -35.871 -18.311 1.00 27.62 175 ILE D O 1
ATOM 9214 N N . ALA D 1 176 ? -23.023 -33.870 -17.278 1.00 27.94 176 ALA D N 1
ATOM 9215 C CA . ALA D 1 176 ? -21.584 -33.907 -17.052 1.00 28.60 176 ALA D CA 1
ATOM 9216 C C . ALA D 1 176 ? -21.087 -35.194 -16.400 1.00 29.14 176 ALA D C 1
ATOM 9217 O O . ALA D 1 176 ? -20.156 -35.829 -16.897 1.00 29.19 176 ALA D O 1
ATOM 9219 N N . ARG D 1 177 ? -21.707 -35.583 -15.291 1.00 29.86 177 ARG D N 1
ATOM 9220 C CA . ARG D 1 177 ? -21.280 -36.783 -14.584 1.00 30.76 177 ARG D CA 1
ATOM 9221 C C . ARG D 1 177 ? -21.359 -38.079 -15.393 1.00 30.76 177 ARG D C 1
ATOM 9222 O O . ARG D 1 177 ? -20.997 -39.145 -14.892 1.00 31.00 177 ARG D O 1
ATOM 9230 N N . LYS D 1 178 ? -21.813 -37.993 -16.641 1.00 30.60 178 LYS D N 1
ATOM 9231 C CA . LYS D 1 178 ? -21.902 -39.179 -17.488 1.00 30.46 178 LYS D CA 1
ATOM 9232 C C . LYS D 1 178 ? -20.506 -39.757 -17.688 1.00 29.84 178 LYS D C 1
ATOM 9233 O O . LYS D 1 178 ? -20.324 -40.974 -17.743 1.00 29.98 178 LYS D O 1
ATOM 9239 N N . HIS D 1 179 ? -19.524 -38.871 -17.804 1.00 28.90 179 HIS D N 1
ATOM 9240 C CA . HIS D 1 179 ? -18.138 -39.276 -17.983 1.00 28.04 179 HIS D CA 1
ATOM 9241 C C . HIS D 1 179 ? -17.266 -38.588 -16.948 1.00 27.00 179 HIS D C 1
ATOM 9242 O O . HIS D 1 179 ? -16.071 -38.380 -17.162 1.00 27.07 179 HIS D O 1
ATOM 9249 N N . GLY D 1 180 ? -17.879 -38.237 -15.822 1.00 25.81 180 GLY D N 1
ATOM 9250 C CA . GLY D 1 180 ? -17.152 -37.580 -14.753 1.00 24.17 180 GLY D CA 1
ATOM 9251 C C . GLY D 1 180 ? -16.521 -36.270 -15.176 1.00 23.11 180 GLY D C 1
ATOM 9252 O O . GLY D 1 180 ? -15.455 -35.906 -14.684 1.00 23.26 180 GLY D O 1
ATOM 9253 N N . ALA D 1 181 ? -17.179 -35.556 -16.084 1.00 21.81 181 ALA D N 1
ATOM 9254 C CA . ALA D 1 181 ? -16.665 -34.279 -16.564 1.00 20.35 181 ALA D CA 1
ATOM 9255 C C . ALA D 1 181 ? -16.823 -33.206 -15.495 1.00 19.40 181 ALA D C 1
ATOM 9256 O O . ALA D 1 181 ? -17.854 -33.122 -14.831 1.00 19.52 181 ALA D O 1
ATOM 9258 N N . THR D 1 182 ? -15.794 -32.383 -15.343 1.00 17.89 182 THR D N 1
ATOM 9259 C CA . THR D 1 182 ? -15.804 -31.313 -14.354 1.00 16.89 182 THR D CA 1
ATOM 9260 C C . THR D 1 182 ? -16.474 -30.069 -14.924 1.00 16.19 182 THR D C 1
ATOM 9261 O O . THR D 1 182 ? -16.084 -29.573 -15.983 1.00 16.04 182 THR D O 1
ATOM 9265 N N . VAL D 1 183 ? -17.484 -29.571 -14.215 1.00 15.28 183 VAL D N 1
ATOM 9266 C CA . VAL D 1 183 ? -18.227 -28.391 -14.645 1.00 14.52 183 VAL D CA 1
ATOM 9267 C C . VAL D 1 183 ? -17.667 -27.126 -14.006 1.00 14.09 183 VAL D C 1
ATOM 9268 O O . VAL D 1 183 ? -17.702 -26.969 -12.785 1.00 13.70 183 VAL D O 1
ATOM 9272 N N . VAL D 1 184 ? -17.156 -26.227 -14.843 1.00 13.82 184 VAL D N 1
ATOM 9273 C CA . VAL D 1 184 ? -16.575 -24.973 -14.382 1.00 13.46 184 VAL D CA 1
ATOM 9274 C C . VAL D 1 184 ? -17.442 -23.814 -14.851 1.00 13.47 184 VAL D C 1
ATOM 9275 O O . VAL D 1 184 ? -17.703 -23.671 -16.039 1.00 13.17 184 VAL D O 1
ATOM 9279 N N . VAL D 1 185 ? -17.876 -22.978 -13.915 1.00 13.42 185 VAL D N 1
ATOM 9280 C CA . VAL D 1 185 ? -18.727 -21.852 -14.257 1.00 13.24 185 VAL D CA 1
ATOM 9281 C C . VAL D 1 185 ? -18.100 -20.516 -13.884 1.00 13.17 185 VAL D C 1
ATOM 9282 O O . VAL D 1 185 ? -17.679 -20.325 -12.747 1.00 12.04 185 VAL D O 1
ATOM 9286 N N . ASP D 1 186 ? -18.036 -19.604 -14.853 1.00 13.03 186 ASP D N 1
ATOM 9287 C CA . ASP D 1 186 ? -17.502 -18.262 -14.623 1.00 13.13 186 ASP D CA 1
ATOM 9288 C C . ASP D 1 186 ? -18.672 -17.481 -14.015 1.00 13.21 186 ASP D C 1
ATOM 9289 O O . ASP D 1 186 ? -19.658 -17.201 -14.699 1.00 13.42 186 ASP D O 1
ATOM 9294 N N . ASN D 1 187 ? -18.563 -17.136 -12.734 1.00 12.35 187 ASN D N 1
ATOM 9295 C CA . ASN D 1 187 ? -19.636 -16.430 -12.028 1.00 12.50 187 ASN D CA 1
ATOM 9296 C C . ASN D 1 187 ? -19.330 -14.951 -11.796 1.00 12.16 187 ASN D C 1
ATOM 9297 O O . ASN D 1 187 ? -19.879 -14.328 -10.884 1.00 11.75 187 ASN D O 1
ATOM 9302 N N . THR D 1 188 ? -18.473 -14.391 -12.641 1.00 12.07 188 THR D N 1
ATOM 9303 C CA . THR D 1 188 ? -18.068 -12.992 -12.523 1.00 12.36 188 THR D CA 1
ATOM 9304 C C . THR D 1 188 ? -19.221 -11.988 -12.525 1.00 13.29 188 THR D C 1
ATOM 9305 O O . THR D 1 188 ? -19.308 -11.132 -11.641 1.00 13.49 188 THR D O 1
ATOM 9309 N N . TYR D 1 189 ? -20.105 -12.102 -13.511 1.00 14.24 189 TYR D N 1
ATOM 9310 C CA . TYR D 1 189 ? -21.236 -11.189 -13.669 1.00 15.57 189 TYR D CA 1
ATOM 9311 C C . TYR D 1 189 ? -22.198 -11.097 -12.487 1.00 15.48 189 TYR D C 1
ATOM 9312 O O . TYR D 1 189 ? -22.665 -10.010 -12.146 1.00 15.68 189 TYR D O 1
ATOM 9321 N N . CYS D 1 190 ? -22.496 -12.235 -11.868 1.00 14.52 190 CYS D N 1
ATOM 9322 C CA . CYS D 1 190 ? -23.449 -12.277 -10.762 1.00 14.49 190 CYS D CA 1
ATOM 9323 C C . CYS D 1 190 ? -22.868 -12.090 -9.370 1.00 13.16 190 CYS D C 1
ATOM 9324 O O . CYS D 1 190 ? -23.491 -11.449 -8.520 1.00 13.30 190 CYS D O 1
ATOM 9327 N N . THR D 1 191 ? -21.678 -12.652 -9.156 1.00 12.57 191 THR D N 1
ATOM 9328 C CA . THR D 1 191 ? -20.984 -12.666 -7.858 1.00 11.99 191 THR D CA 1
ATOM 9329 C C . THR D 1 191 ? -21.752 -13.664 -6.992 1.00 12.07 191 THR D C 1
ATOM 9330 O O . THR D 1 191 ? -22.912 -13.962 -7.266 1.00 11.80 191 THR D O 1
ATOM 9334 N N . PRO D 1 192 ? -21.115 -14.203 -5.942 1.00 12.08 192 PRO D N 1
ATOM 9335 C CA . PRO D 1 192 ? -21.834 -15.164 -5.093 1.00 12.48 192 PRO D CA 1
ATOM 9336 C C . PRO D 1 192 ? -23.065 -14.577 -4.397 1.00 12.94 192 PRO D C 1
ATOM 9337 O O . PRO D 1 192 ? -23.859 -15.309 -3.810 1.00 13.23 192 PRO D O 1
ATOM 9341 N N . TYR D 1 193 ? -23.218 -13.258 -4.456 1.00 12.98 193 TYR D N 1
ATOM 9342 C CA . TYR D 1 193 ? -24.365 -12.603 -3.833 1.00 13.29 193 TYR D CA 1
ATOM 9343 C C . TYR D 1 193 ? -25.651 -12.857 -4.621 1.00 13.56 193 TYR D C 1
ATOM 9344 O O . TYR D 1 193 ? -26.732 -12.938 -4.036 1.00 13.87 193 TYR D O 1
ATOM 9353 N N . LEU D 1 194 ? -25.528 -13.003 -5.940 1.00 13.68 194 LEU D N 1
ATOM 9354 C CA . LEU D 1 194 ? -26.690 -13.228 -6.803 1.00 13.83 194 LEU D CA 1
ATOM 9355 C C . LEU D 1 194 ? -26.819 -14.642 -7.363 1.00 14.13 194 LEU D C 1
ATOM 9356 O O . LEU D 1 194 ? -27.908 -15.051 -7.762 1.00 14.90 194 LEU D O 1
ATOM 9361 N N . GLN D 1 195 ? -25.719 -15.384 -7.408 1.00 14.24 195 GLN D N 1
ATOM 9362 C CA . GLN D 1 195 ? -25.754 -16.752 -7.924 1.00 14.81 195 GLN D CA 1
ATOM 9363 C C . GLN D 1 195 ? -24.615 -17.575 -7.346 1.00 14.73 195 GLN D C 1
ATOM 9364 O O . GLN D 1 195 ? -23.488 -17.099 -7.229 1.00 14.26 195 GLN D O 1
ATOM 9370 N N . ARG D 1 196 ? -24.919 -18.812 -6.973 1.00 14.93 196 ARG D N 1
ATOM 9371 C CA . ARG D 1 196 ? -23.912 -19.703 -6.417 1.00 15.26 196 ARG D CA 1
ATOM 9372 C C . ARG D 1 196 ? -23.958 -21.031 -7.163 1.00 15.25 196 ARG D C 1
ATOM 9373 O O . ARG D 1 196 ? -24.622 -21.977 -6.741 1.00 15.18 196 ARG D O 1
ATOM 9381 N N . PRO D 1 197 ? -23.246 -21.109 -8.299 1.00 14.73 197 PRO D N 1
ATOM 9382 C CA . PRO D 1 197 ? -23.180 -22.304 -9.147 1.00 15.00 197 PRO D CA 1
ATOM 9383 C C . PRO D 1 197 ? -22.865 -23.613 -8.426 1.00 15.21 197 PRO D C 1
ATOM 9384 O O . PRO D 1 197 ? -23.351 -24.669 -8.825 1.00 14.86 197 PRO D O 1
ATOM 9388 N N . LEU D 1 198 ? -22.054 -23.552 -7.373 1.00 15.32 198 LEU D N 1
ATOM 9389 C CA . LEU D 1 198 ? -21.693 -24.765 -6.644 1.00 16.04 198 LEU D CA 1
ATOM 9390 C C . LEU D 1 198 ? -22.898 -25.410 -5.970 1.00 17.12 198 LEU D C 1
ATOM 9391 O O . LEU D 1 198 ? -22.975 -26.638 -5.858 1.00 17.24 198 LEU D O 1
ATOM 9396 N N . GLU D 1 199 ? -23.837 -24.586 -5.521 1.00 18.22 199 GLU D N 1
ATOM 9397 C CA . GLU D 1 199 ? -25.027 -25.099 -4.850 1.00 19.57 199 GLU D CA 1
ATOM 9398 C C . GLU D 1 199 ? -26.015 -25.657 -5.873 1.00 19.99 199 GLU D C 1
ATOM 9399 O O . GLU D 1 199 ? -27.024 -26.262 -5.513 1.00 20.13 199 GLU D O 1
ATOM 9405 N N . LEU D 1 200 ? -25.702 -25.469 -7.152 1.00 20.53 200 LEU D N 1
ATOM 9406 C CA . LEU D 1 200 ? -26.556 -25.949 -8.235 1.00 20.66 200 LEU D CA 1
ATOM 9407 C C . LEU D 1 200 ? -25.960 -27.161 -8.949 1.00 20.29 200 LEU D C 1
ATOM 9408 O O . LEU D 1 200 ? -26.565 -27.700 -9.877 1.00 20.27 200 LEU D O 1
ATOM 9413 N N . GLY D 1 201 ? -24.769 -27.581 -8.527 1.00 19.57 201 GLY D N 1
ATOM 9414 C CA . GLY D 1 201 ? -24.149 -28.746 -9.139 1.00 18.75 201 GLY D CA 1
ATOM 9415 C C . GLY D 1 201 ? -22.782 -28.557 -9.768 1.00 18.16 201 GLY D C 1
ATOM 9416 O O . GLY D 1 201 ? -22.108 -29.536 -10.095 1.00 18.09 201 GLY D O 1
ATOM 9417 N N . ALA D 1 202 ? -22.363 -27.310 -9.952 1.00 17.04 202 ALA D N 1
ATOM 9418 C CA . ALA D 1 202 ? -21.057 -27.046 -10.547 1.00 16.10 202 ALA D CA 1
ATOM 9419 C C . ALA D 1 202 ? -19.947 -27.546 -9.627 1.00 15.25 202 ALA D C 1
ATOM 9420 O O . ALA D 1 202 ? -20.111 -27.585 -8.412 1.00 14.90 202 ALA D O 1
ATOM 9422 N N . ASP D 1 203 ? -18.817 -27.927 -10.219 1.00 14.38 203 ASP D N 1
ATOM 9423 C CA . ASP D 1 203 ? -17.666 -28.416 -9.464 1.00 14.05 203 ASP D CA 1
ATOM 9424 C C . ASP D 1 203 ? -16.773 -27.252 -9.050 1.00 13.59 203 ASP D C 1
ATOM 9425 O O . ASP D 1 203 ? -16.231 -27.221 -7.944 1.00 12.94 203 ASP D O 1
ATOM 9430 N N . LEU D 1 204 ? -16.624 -26.297 -9.957 1.00 12.95 204 LEU D N 1
ATOM 9431 C CA . LEU D 1 204 ? -15.778 -25.143 -9.702 1.00 12.77 204 LEU D CA 1
ATOM 9432 C C . LEU D 1 204 ? -16.388 -23.860 -10.223 1.00 12.92 204 LEU D C 1
ATOM 9433 O O . LEU D 1 204 ? -17.094 -23.860 -11.228 1.00 12.99 204 LEU D O 1
ATOM 9438 N N . VAL D 1 205 ? -16.116 -22.763 -9.525 1.00 13.04 205 VAL D N 1
ATOM 9439 C CA . VAL D 1 205 ? -16.583 -21.459 -9.966 1.00 13.25 205 VAL D CA 1
ATOM 9440 C C . VAL D 1 205 ? -15.340 -20.583 -10.039 1.00 12.66 205 VAL D C 1
ATOM 9441 O O . VAL D 1 205 ? -14.455 -20.677 -9.187 1.00 12.39 205 VAL D O 1
ATOM 9445 N N . VAL D 1 206 ? -15.263 -19.764 -11.077 1.00 12.03 206 VAL D N 1
ATOM 9446 C CA . VAL D 1 206 ? -14.134 -18.861 -11.251 1.00 11.68 206 VAL D CA 1
ATOM 9447 C C . VAL D 1 206 ? -14.649 -17.435 -11.340 1.00 11.15 206 VAL D C 1
ATOM 9448 O O . VAL D 1 206 ? -15.771 -17.193 -11.792 1.00 11.10 206 VAL D O 1
ATOM 9452 N N . HIS D 1 207 ? -13.824 -16.495 -10.897 1.00 10.94 207 HIS D N 1
ATOM 9453 C CA . HIS D 1 207 ? -14.181 -15.083 -10.922 1.00 11.27 207 HIS D CA 1
ATOM 9454 C C . HIS D 1 207 ? -13.053 -14.176 -11.345 1.00 11.18 207 HIS D C 1
ATOM 9455 O O . HIS D 1 207 ? -11.891 -14.425 -11.034 1.00 11.15 207 HIS D O 1
ATOM 9462 N N . SER D 1 208 ? -13.414 -13.105 -12.039 1.00 11.15 208 SER D N 1
ATOM 9463 C CA . SER D 1 208 ? -12.451 -12.062 -12.324 1.00 10.63 208 SER D CA 1
ATOM 9464 C C . SER D 1 208 ? -12.857 -11.155 -11.156 1.00 10.34 208 SER D C 1
ATOM 9465 O O . SER D 1 208 ? -13.853 -10.426 -11.245 1.00 10.66 208 SER D O 1
ATOM 9468 N N . ALA D 1 209 ? -12.127 -11.233 -10.047 1.00 9.85 209 ALA D N 1
ATOM 9469 C CA . ALA D 1 209 ? -12.448 -10.432 -8.867 1.00 9.56 209 ALA D CA 1
ATOM 9470 C C . ALA D 1 209 ? -12.163 -8.958 -9.149 1.00 9.55 209 ALA D C 1
ATOM 9471 O O . ALA D 1 209 ? -12.499 -8.067 -8.367 1.00 9.59 209 ALA D O 1
ATOM 9473 N N . THR D 1 210 ? -11.542 -8.732 -10.299 1.00 9.08 210 THR D N 1
ATOM 9474 C CA . THR D 1 210 ? -11.207 -7.406 -10.796 1.00 9.48 210 THR D CA 1
ATOM 9475 C C . THR D 1 210 ? -12.482 -6.582 -10.965 1.00 9.86 210 THR D C 1
ATOM 9476 O O . THR D 1 210 ? -12.458 -5.347 -10.910 1.00 10.07 210 THR D O 1
ATOM 9504 N N . TYR D 1 212 ? -16.853 -6.868 -9.995 1.00 9.81 212 TYR D N 1
ATOM 9505 C CA . TYR D 1 212 ? -17.704 -6.595 -8.833 1.00 9.73 212 TYR D CA 1
ATOM 9506 C C . TYR D 1 212 ? -17.146 -6.899 -7.453 1.00 9.47 212 TYR D C 1
ATOM 9507 O O . TYR D 1 212 ? -17.372 -6.129 -6.526 1.00 9.19 212 TYR D O 1
ATOM 9516 N N . LEU D 1 213 ? -16.436 -8.011 -7.301 1.00 9.51 213 LEU D N 1
ATOM 9517 C CA . LEU D 1 213 ? -15.912 -8.367 -5.984 1.00 9.65 213 LEU D CA 1
ATOM 9518 C C . LEU D 1 213 ? -15.060 -7.241 -5.411 1.00 9.80 213 LEU D C 1
ATOM 9519 O O . LEU D 1 213 ? -15.258 -6.836 -4.261 1.00 9.75 213 LEU D O 1
ATOM 9524 N N . SER D 1 214 ? -14.116 -6.738 -6.202 1.00 9.19 214 SER D N 1
ATOM 9525 C CA . SER D 1 214 ? -13.282 -5.614 -5.773 1.00 9.62 214 SER D CA 1
ATOM 9526 C C . SER D 1 214 ? -14.199 -4.406 -5.679 1.00 9.21 214 SER D C 1
ATOM 9527 O O . SER D 1 214 ? -14.204 -3.678 -4.681 1.00 9.25 214 SER D O 1
ATOM 9530 N N . GLY D 1 215 ? -14.944 -4.194 -6.761 1.00 8.91 215 GLY D N 1
ATOM 9531 C CA . GLY D 1 215 ? -15.907 -3.113 -6.839 1.00 8.76 215 GLY D CA 1
ATOM 9532 C C . GLY D 1 215 ? -15.394 -1.699 -7.006 1.00 8.77 215 GLY D C 1
ATOM 9533 O O . GLY D 1 215 ? -16.178 -0.801 -7.301 1.00 8.97 215 GLY D O 1
ATOM 9534 N N . HIS D 1 216 ? -14.094 -1.485 -6.849 1.00 8.69 216 HIS D N 1
ATOM 9535 C CA . HIS D 1 216 ? -13.573 -0.128 -6.943 1.00 9.13 216 HIS D CA 1
ATOM 9536 C C . HIS D 1 216 ? -12.531 0.120 -8.033 1.00 9.50 216 HIS D C 1
ATOM 9537 O O . HIS D 1 216 ? -11.888 1.170 -8.057 1.00 9.88 216 HIS D O 1
ATOM 9544 N N . GLY D 1 217 ? -12.379 -0.858 -8.920 1.00 9.63 217 GLY D N 1
ATOM 9545 C CA . GLY D 1 217 ? -11.475 -0.743 -10.053 1.00 10.22 217 GLY D CA 1
ATOM 9546 C C . GLY D 1 217 ? -10.014 -0.447 -9.811 1.00 10.56 217 GLY D C 1
ATOM 9547 O O . GLY D 1 217 ? -9.331 0.018 -10.726 1.00 10.72 217 GLY D O 1
ATOM 9548 N N . ASP D 1 218 ? -9.519 -0.722 -8.609 1.00 10.70 218 ASP D N 1
ATOM 9549 C CA . ASP D 1 218 ? -8.118 -0.454 -8.317 1.00 11.53 218 ASP D CA 1
ATOM 9550 C C . ASP D 1 218 ? -7.227 -1.686 -8.268 1.00 12.28 218 ASP D C 1
ATOM 9551 O O . ASP D 1 218 ? -6.016 -1.561 -8.110 1.00 13.43 218 ASP D O 1
ATOM 9556 N N . ILE D 1 219 ? -7.809 -2.872 -8.401 1.00 12.38 219 ILE D N 1
ATOM 9557 C CA . ILE D 1 219 ? -6.999 -4.081 -8.377 1.00 12.45 219 ILE D CA 1
ATOM 9558 C C . ILE D 1 219 ? -7.412 -5.098 -9.429 1.00 11.74 219 ILE D C 1
ATOM 9559 O O . ILE D 1 219 ? -8.527 -5.071 -9.953 1.00 11.81 219 ILE D O 1
ATOM 9564 N N . THR D 1 220 ? -6.485 -5.991 -9.740 1.00 11.01 220 THR D N 1
ATOM 9565 C CA . THR D 1 220 ? -6.746 -7.066 -10.683 1.00 10.71 220 THR D CA 1
ATOM 9566 C C . THR D 1 220 ? -6.583 -8.318 -9.832 1.00 10.02 220 THR D C 1
ATOM 9567 O O . THR D 1 220 ? -5.639 -8.416 -9.047 1.00 10.28 220 THR D O 1
ATOM 9571 N N . ALA D 1 221 ? -7.518 -9.255 -9.952 1.00 9.45 221 ALA D N 1
ATOM 9572 C CA . ALA D 1 221 ? -7.446 -10.475 -9.162 1.00 8.77 221 ALA D CA 1
ATOM 9573 C C . ALA D 1 221 ? -8.407 -11.537 -9.666 1.00 8.70 221 ALA D C 1
ATOM 9574 O O . ALA D 1 221 ? -9.401 -11.238 -10.328 1.00 8.37 221 ALA D O 1
ATOM 9576 N N . GLY D 1 222 ? -8.100 -12.783 -9.332 1.00 8.49 222 GLY D N 1
ATOM 9577 C CA . GLY D 1 222 ? -8.946 -13.885 -9.739 1.00 8.33 222 GLY D CA 1
ATOM 9578 C C . GLY D 1 222 ? -9.210 -14.795 -8.557 1.00 8.26 222 GLY D C 1
ATOM 9579 O O . GLY D 1 222 ? -8.413 -14.851 -7.618 1.00 8.31 222 GLY D O 1
ATOM 9580 N N . ILE D 1 223 ? -10.337 -15.494 -8.599 1.00 8.53 223 ILE D N 1
ATOM 9581 C CA . ILE D 1 223 ? -10.709 -16.419 -7.533 1.00 9.01 223 ILE D CA 1
ATOM 9582 C C . ILE D 1 223 ? -11.248 -17.721 -8.115 1.00 9.21 223 ILE D C 1
ATOM 9583 O O . ILE D 1 223 ? -11.944 -17.714 -9.130 1.00 9.73 223 ILE D O 1
ATOM 9588 N N . VAL D 1 224 ? -10.911 -18.833 -7.472 1.00 9.47 224 VAL D N 1
ATOM 9589 C CA . VAL D 1 224 ? -11.436 -20.138 -7.856 1.00 10.03 224 VAL D CA 1
ATOM 9590 C C . VAL D 1 224 ? -11.976 -20.746 -6.565 1.00 9.81 224 VAL D C 1
ATOM 9591 O O . VAL D 1 224 ? -11.336 -20.649 -5.519 1.00 9.90 224 VAL D O 1
ATOM 9595 N N . VAL D 1 225 ? -13.166 -21.334 -6.621 1.00 10.10 225 VAL D N 1
ATOM 9596 C CA . VAL D 1 225 ? -13.734 -21.972 -5.437 1.00 10.29 225 VAL D CA 1
ATOM 9597 C C . VAL D 1 225 ? -14.333 -23.309 -5.833 1.00 10.69 225 VAL D C 1
ATOM 9598 O O . VAL D 1 225 ? -14.951 -23.431 -6.886 1.00 10.63 225 VAL D O 1
ATOM 9602 N N . GLY D 1 226 ? -14.140 -24.303 -4.974 1.00 10.90 226 GLY D N 1
ATOM 9603 C CA . GLY D 1 226 ? -14.666 -25.631 -5.230 1.00 11.82 226 GLY D CA 1
ATOM 9604 C C . GLY D 1 226 ? -14.266 -26.556 -4.103 1.00 11.96 226 GLY D C 1
ATOM 9605 O O . GLY D 1 226 ? -13.988 -26.105 -2.995 1.00 11.81 226 GLY D O 1
ATOM 9606 N N . SER D 1 227 ? -14.221 -27.855 -4.379 1.00 12.38 227 SER D N 1
ATOM 9607 C CA . SER D 1 227 ? -13.844 -28.825 -3.364 1.00 12.90 227 SER D CA 1
ATOM 9608 C C . SER D 1 227 ? -12.371 -28.684 -2.995 1.00 13.23 227 SER D C 1
ATOM 9609 O O . SER D 1 227 ? -11.557 -28.249 -3.809 1.00 13.23 227 SER D O 1
ATOM 9612 N N . GLN D 1 228 ? -12.030 -29.056 -1.767 1.00 13.15 228 GLN D N 1
ATOM 9613 C CA . GLN D 1 228 ? -10.648 -28.975 -1.324 1.00 13.77 228 GLN D CA 1
ATOM 9614 C C . GLN D 1 228 ? -9.795 -29.812 -2.274 1.00 13.59 228 GLN D C 1
ATOM 9615 O O . GLN D 1 228 ? -8.668 -29.446 -2.592 1.00 13.96 228 GLN D O 1
ATOM 9621 N N . ALA D 1 229 ? -10.349 -30.934 -2.727 1.00 13.37 229 ALA D N 1
ATOM 9622 C CA . ALA D 1 229 ? -9.636 -31.831 -3.634 1.00 12.80 229 ALA D CA 1
ATOM 9623 C C . ALA D 1 229 ? -9.233 -31.150 -4.940 1.00 12.51 229 ALA D C 1
ATOM 9624 O O . ALA D 1 229 ? -8.071 -31.206 -5.339 1.00 12.18 229 ALA D O 1
ATOM 9626 N N . LEU D 1 230 ? -10.194 -30.517 -5.602 1.00 11.77 230 LEU D N 1
ATOM 9627 C CA . LEU D 1 230 ? -9.929 -29.830 -6.862 1.00 11.75 230 LEU D CA 1
ATOM 9628 C C . LEU D 1 230 ? -9.056 -28.594 -6.669 1.00 11.86 230 LEU D C 1
ATOM 9629 O O . LEU D 1 230 ? -8.100 -28.377 -7.413 1.00 11.72 230 LEU D O 1
ATOM 9634 N N . VAL D 1 231 ? -9.377 -27.781 -5.670 1.00 11.54 231 VAL D N 1
ATOM 9635 C CA . VAL D 1 231 ? -8.594 -26.575 -5.431 1.00 11.73 231 VAL D CA 1
ATOM 9636 C C . VAL D 1 231 ? -7.144 -26.904 -5.087 1.00 11.95 231 VAL D C 1
ATOM 9637 O O . VAL D 1 231 ? -6.230 -26.218 -5.536 1.00 11.78 231 VAL D O 1
ATOM 9641 N N . ASP D 1 232 ? -6.926 -27.952 -4.297 1.00 12.33 232 ASP D N 1
ATOM 9642 C CA . ASP D 1 232 ? -5.560 -28.345 -3.951 1.00 13.28 232 ASP D CA 1
ATOM 9643 C C . ASP D 1 232 ? -4.763 -28.658 -5.212 1.00 12.96 232 ASP D C 1
ATOM 9644 O O . ASP D 1 232 ? -3.596 -28.286 -5.325 1.00 12.86 232 ASP D O 1
ATOM 9649 N N . ARG D 1 233 ? -5.394 -29.363 -6.144 1.00 12.86 233 ARG D N 1
ATOM 9650 C CA . ARG D 1 233 ? -4.741 -29.721 -7.401 1.00 13.05 233 ARG D CA 1
ATOM 9651 C C . ARG D 1 233 ? -4.409 -28.479 -8.216 1.00 12.64 233 ARG D C 1
ATOM 9652 O O . ARG D 1 233 ? -3.301 -28.345 -8.735 1.00 12.59 233 ARG D O 1
ATOM 9660 N N . ILE D 1 234 ? -5.370 -27.567 -8.326 1.00 12.05 234 ILE D N 1
ATOM 9661 C CA . ILE D 1 234 ? -5.144 -26.343 -9.089 1.00 11.46 234 ILE D CA 1
ATOM 9662 C C . ILE D 1 234 ? -4.033 -25.526 -8.430 1.00 11.53 234 ILE D C 1
ATOM 9663 O O . ILE D 1 234 ? -3.165 -24.982 -9.114 1.00 10.68 234 ILE D O 1
ATOM 9668 N N . ARG D 1 235 ? -4.045 -25.454 -7.101 1.00 11.32 235 ARG D N 1
ATOM 9669 C CA . ARG D 1 235 ? -3.017 -24.713 -6.372 1.00 11.95 235 ARG D CA 1
ATOM 9670 C C . ARG D 1 235 ? -1.613 -25.291 -6.579 1.00 12.64 235 ARG D C 1
ATOM 9671 O O . ARG D 1 235 ? -0.665 -24.561 -6.857 1.00 12.84 235 ARG D O 1
ATOM 9679 N N . LEU D 1 236 ? -1.490 -26.609 -6.448 1.00 13.22 236 LEU D N 1
ATOM 9680 C CA . LEU D 1 236 ? -0.196 -27.278 -6.560 1.00 13.86 236 LEU D CA 1
ATOM 9681 C C . LEU D 1 236 ? 0.239 -27.700 -7.954 1.00 14.42 236 LEU D C 1
ATOM 9682 O O . LEU D 1 236 ? 1.346 -28.218 -8.130 1.00 14.91 236 LEU D O 1
ATOM 9687 N N . GLN D 1 237 ? -0.623 -27.497 -8.942 1.00 14.57 237 GLN D N 1
ATOM 9688 C CA . GLN D 1 237 ? -0.291 -27.869 -10.309 1.00 15.06 237 GLN D CA 1
ATOM 9689 C C . GLN D 1 237 ? -0.447 -26.675 -11.246 1.00 15.01 237 GLN D C 1
ATOM 9690 O O . GLN D 1 237 ? 0.546 -26.075 -11.657 1.00 15.23 237 GLN D O 1
ATOM 9696 N N . GLY D 1 238 ? -1.682 -26.312 -11.565 1.00 14.74 238 GLY D N 1
ATOM 9697 C CA . GLY D 1 238 ? -1.900 -25.182 -12.452 1.00 14.41 238 GLY D CA 1
ATOM 9698 C C . GLY D 1 238 ? -1.170 -23.924 -12.012 1.00 14.35 238 GLY D C 1
ATOM 9699 O O . GLY D 1 238 ? -0.414 -23.332 -12.785 1.00 14.39 238 GLY D O 1
ATOM 9700 N N . LEU D 1 239 ? -1.382 -23.512 -10.768 1.00 14.40 239 LEU D N 1
ATOM 9701 C CA . LEU D 1 239 ? -0.737 -22.303 -10.268 1.00 14.58 239 LEU D CA 1
ATOM 9702 C C . LEU D 1 239 ? 0.751 -22.477 -9.974 1.00 15.07 239 LEU D C 1
ATOM 9703 O O . LEU D 1 239 ? 1.590 -21.772 -10.527 1.00 14.33 239 LEU D O 1
ATOM 9708 N N . LYS D 1 240 ? 1.073 -23.425 -9.104 1.00 15.72 240 LYS D N 1
ATOM 9709 C CA . LYS D 1 240 ? 2.455 -23.670 -8.707 1.00 17.42 240 LYS D CA 1
ATOM 9710 C C . LYS D 1 240 ? 3.434 -23.952 -9.843 1.00 17.73 240 LYS D C 1
ATOM 9711 O O . LYS D 1 240 ? 4.537 -23.392 -9.879 1.00 18.26 240 LYS D O 1
ATOM 9717 N N . ASP D 1 241 ? 3.029 -24.811 -10.770 1.00 18.11 241 ASP D N 1
ATOM 9718 C CA . ASP D 1 241 ? 3.890 -25.204 -11.875 1.00 18.23 241 ASP D CA 1
ATOM 9719 C C . ASP D 1 241 ? 3.635 -24.582 -13.240 1.00 17.70 241 ASP D C 1
ATOM 9720 O O . ASP D 1 241 ? 4.579 -24.367 -13.996 1.00 18.40 241 ASP D O 1
ATOM 9725 N N . MET D 1 242 ? 2.382 -24.286 -13.569 1.00 16.55 242 MET D N 1
ATOM 9726 C CA . MET D 1 242 ? 2.094 -23.782 -14.904 1.00 15.25 242 MET D CA 1
ATOM 9727 C C . MET D 1 242 ? 1.750 -22.316 -15.169 1.00 14.03 242 MET D C 1
ATOM 9728 O O . MET D 1 242 ? 1.765 -21.905 -16.325 1.00 13.09 242 MET D O 1
ATOM 9733 N N . THR D 1 243 ? 1.440 -21.522 -14.143 1.00 12.53 243 THR D N 1
ATOM 9734 C CA . THR D 1 243 ? 1.139 -20.107 -14.397 1.00 11.79 243 THR D CA 1
ATOM 9735 C C . THR D 1 243 ? 1.883 -19.131 -13.484 1.00 11.26 243 THR D C 1
ATOM 9736 O O . THR D 1 243 ? 2.259 -18.041 -13.921 1.00 11.59 243 THR D O 1
ATOM 9740 N N . GLY D 1 244 ? 2.087 -19.509 -12.225 1.00 10.58 244 GLY D N 1
ATOM 9741 C CA . GLY D 1 244 ? 2.766 -18.625 -11.290 1.00 10.29 244 GLY D CA 1
ATOM 9742 C C . GLY D 1 244 ? 1.981 -17.343 -11.075 1.00 9.76 244 GLY D C 1
ATOM 9743 O O . GLY D 1 244 ? 2.528 -16.327 -10.658 1.00 9.69 244 GLY D O 1
ATOM 9744 N N . ALA D 1 245 ? 0.682 -17.402 -11.348 1.00 9.41 245 ALA D N 1
ATOM 9745 C CA . ALA D 1 245 ? -0.190 -16.239 -11.221 1.00 9.30 245 ALA D CA 1
ATOM 9746 C C . ALA D 1 245 ? -0.622 -16.003 -9.782 1.00 9.51 245 ALA D C 1
ATOM 9747 O O . ALA D 1 245 ? -1.801 -16.106 -9.460 1.00 9.49 245 ALA D O 1
ATOM 9749 N N . VAL D 1 246 ? 0.332 -15.677 -8.923 1.00 9.91 246 VAL D N 1
ATOM 9750 C CA . VAL D 1 246 ? 0.015 -15.437 -7.520 1.00 11.17 246 VAL D CA 1
ATOM 9751 C C . VAL D 1 246 ? -0.507 -14.023 -7.273 1.00 11.29 246 VAL D C 1
ATOM 9752 O O . VAL D 1 246 ? -0.142 -13.069 -7.975 1.00 11.49 246 VAL D O 1
ATOM 9756 N N . LEU D 1 247 ? -1.362 -13.894 -6.263 1.00 10.67 247 LEU D N 1
ATOM 9757 C CA . LEU D 1 247 ? -1.943 -12.603 -5.911 1.00 10.59 247 LEU D CA 1
ATOM 9758 C C . LEU D 1 247 ? -1.167 -11.933 -4.779 1.00 10.54 247 LEU D C 1
ATOM 9759 O O . LEU D 1 247 ? -0.807 -12.574 -3.793 1.00 10.56 247 LEU D O 1
ATOM 9764 N N . SER D 1 248 ? -0.911 -10.639 -4.933 1.00 10.04 248 SER D N 1
ATOM 9765 C CA . SER D 1 248 ? -0.197 -9.870 -3.923 1.00 10.30 248 SER D CA 1
ATOM 9766 C C . SER D 1 248 ? -1.052 -9.754 -2.666 1.00 10.00 248 SER D C 1
ATOM 9767 O O . SER D 1 248 ? -2.265 -9.552 -2.757 1.00 9.26 248 SER D O 1
ATOM 9770 N N . PRO D 1 249 ? -0.434 -9.895 -1.481 1.00 9.94 249 PRO D N 1
ATOM 9771 C CA . PRO D 1 249 ? -1.193 -9.785 -0.232 1.00 10.02 249 PRO D CA 1
ATOM 9772 C C . PRO D 1 249 ? -1.858 -8.413 -0.138 1.00 10.38 249 PRO D C 1
ATOM 9773 O O . PRO D 1 249 ? -2.962 -8.284 0.389 1.00 10.54 249 PRO D O 1
ATOM 9777 N N . HIS D 1 250 ? -1.175 -7.386 -0.641 1.00 10.60 250 HIS D N 1
ATOM 9778 C CA . HIS D 1 250 ? -1.726 -6.029 -0.634 1.00 11.09 250 HIS D CA 1
ATOM 9779 C C . HIS D 1 250 ? -3.017 -5.983 -1.448 1.00 10.76 250 HIS D C 1
ATOM 9780 O O . HIS D 1 250 ? -4.007 -5.385 -1.024 1.00 10.39 250 HIS D O 1
ATOM 9787 N N . ASP D 1 251 ? -3.012 -6.611 -2.620 1.00 10.38 251 ASP D N 1
ATOM 9788 C CA . ASP D 1 251 ? -4.209 -6.630 -3.452 1.00 10.35 251 ASP D CA 1
ATOM 9789 C C . ASP D 1 251 ? -5.295 -7.487 -2.810 1.00 9.54 251 ASP D C 1
ATOM 9790 O O . ASP D 1 251 ? -6.482 -7.177 -2.899 1.00 9.48 251 ASP D O 1
ATOM 9795 N N . ALA D 1 252 ? -4.887 -8.581 -2.174 1.00 9.01 252 ALA D N 1
ATOM 9796 C CA . ALA D 1 252 ? -5.846 -9.461 -1.515 1.00 8.47 252 ALA D CA 1
ATOM 9797 C C . ALA D 1 252 ? -6.553 -8.695 -0.399 1.00 8.33 252 ALA D C 1
ATOM 9798 O O . ALA D 1 252 ? -7.752 -8.862 -0.176 1.00 8.05 252 ALA D O 1
ATOM 9800 N N . ALA D 1 253 ? -5.796 -7.865 0.306 1.00 8.75 253 ALA D N 1
ATOM 9801 C CA . ALA D 1 253 ? -6.355 -7.081 1.403 1.00 9.14 253 ALA D CA 1
ATOM 9802 C C . ALA D 1 253 ? -7.384 -6.088 0.862 1.00 9.52 253 ALA D C 1
ATOM 9803 O O . ALA D 1 253 ? -8.452 -5.904 1.458 1.00 9.27 253 ALA D O 1
ATOM 9805 N N . LEU D 1 254 ? -7.072 -5.454 -0.265 1.00 9.35 254 LEU D N 1
ATOM 9806 C CA . LEU D 1 254 ? -8.001 -4.504 -0.876 1.00 9.43 254 LEU D CA 1
ATOM 9807 C C . LEU D 1 254 ? -9.241 -5.218 -1.390 1.00 8.97 254 LEU D C 1
ATOM 9808 O O . LEU D 1 254 ? -10.347 -4.680 -1.333 1.00 8.92 254 LEU D O 1
ATOM 9813 N N . LEU D 1 255 ? -9.058 -6.420 -1.921 1.00 8.59 255 LEU D N 1
ATOM 9814 C CA . LEU D 1 255 ? -10.189 -7.186 -2.420 1.00 8.40 255 LEU D CA 1
ATOM 9815 C C . LEU D 1 255 ? -11.122 -7.501 -1.254 1.00 8.63 255 LEU D C 1
ATOM 9816 O O . LEU D 1 255 ? -12.343 -7.370 -1.375 1.00 8.91 255 LEU D O 1
ATOM 9821 N N . MET D 1 256 ? -10.560 -7.907 -0.118 1.00 8.74 256 MET D N 1
ATOM 9822 C CA . MET D 1 256 ? -11.401 -8.194 1.040 1.00 9.03 256 MET D CA 1
ATOM 9823 C C . MET D 1 256 ? -12.117 -6.928 1.494 1.00 9.01 256 MET D C 1
ATOM 9824 O O . MET D 1 256 ? -13.272 -6.985 1.919 1.00 9.51 256 MET D O 1
ATOM 9829 N N . ARG D 1 257 ? -11.447 -5.782 1.391 1.00 9.02 257 ARG D N 1
ATOM 9830 C CA . ARG D 1 257 ? -12.076 -4.520 1.790 1.00 8.61 257 ARG D CA 1
ATOM 9831 C C . ARG D 1 257 ? -13.305 -4.307 0.910 1.00 8.69 257 ARG D C 1
ATOM 9832 O O . ARG D 1 257 ? -14.369 -3.919 1.394 1.00 8.65 257 ARG D O 1
ATOM 9840 N N . GLY D 1 258 ? -13.152 -4.567 -0.386 1.00 8.33 258 GLY D N 1
ATOM 9841 C CA . GLY D 1 258 ? -14.261 -4.395 -1.304 1.00 8.19 258 GLY D CA 1
ATOM 9842 C C . GLY D 1 258 ? -15.405 -5.356 -1.044 1.00 8.58 258 GLY D C 1
ATOM 9843 O O . GLY D 1 258 ? -16.572 -4.981 -1.105 1.00 8.43 258 GLY D O 1
ATOM 9844 N N . ILE D 1 259 ? -15.076 -6.603 -0.733 1.00 8.55 259 ILE D N 1
ATOM 9845 C CA . ILE D 1 259 ? -16.102 -7.606 -0.492 1.00 8.94 259 ILE D CA 1
ATOM 9846 C C . ILE D 1 259 ? -17.008 -7.224 0.687 1.00 9.29 259 ILE D C 1
ATOM 9847 O O . ILE D 1 259 ? -18.173 -7.621 0.734 1.00 9.98 259 ILE D O 1
ATOM 9852 N N . LYS D 1 260 ? -16.486 -6.423 1.613 1.00 9.70 260 LYS D N 1
ATOM 9853 C CA . LYS D 1 260 ? -17.272 -6.011 2.775 1.00 9.82 260 LYS D CA 1
ATOM 9854 C C . LYS D 1 260 ? -18.526 -5.197 2.435 1.00 10.10 260 LYS D C 1
ATOM 9855 O O . LYS D 1 260 ? -19.445 -5.100 3.251 1.00 10.93 260 LYS D O 1
ATOM 9861 N N . THR D 1 261 ? -18.576 -4.617 1.238 1.00 9.97 261 THR D N 1
ATOM 9862 C CA . THR D 1 261 ? -19.755 -3.854 0.829 1.00 9.95 261 THR D CA 1
ATOM 9863 C C . THR D 1 261 ? -20.424 -4.463 -0.407 1.00 10.11 261 THR D C 1
ATOM 9864 O O . THR D 1 261 ? -21.286 -3.832 -1.028 1.00 9.81 261 THR D O 1
ATOM 9868 N N . LEU D 1 262 ? -20.044 -5.692 -0.749 1.00 9.88 262 LEU D N 1
ATOM 9869 C CA . LEU D 1 262 ? -20.593 -6.363 -1.927 1.00 10.02 262 LEU D CA 1
ATOM 9870 C C . LEU D 1 262 ? -22.116 -6.347 -2.010 1.00 9.88 262 LEU D C 1
ATOM 9871 O O . LEU D 1 262 ? -22.683 -5.932 -3.020 1.00 9.57 262 LEU D O 1
ATOM 9876 N N . ASN D 1 263 ? -22.787 -6.802 -0.957 1.00 10.54 263 ASN D N 1
ATOM 9877 C CA . ASN D 1 263 ? -24.244 -6.829 -0.990 1.00 10.71 263 ASN D CA 1
ATOM 9878 C C . ASN D 1 263 ? -24.848 -5.449 -1.263 1.00 10.58 263 ASN D C 1
ATOM 9879 O O . ASN D 1 263 ? -25.746 -5.326 -2.099 1.00 10.84 263 ASN D O 1
ATOM 9884 N N . LEU D 1 264 ? -24.342 -4.419 -0.584 1.00 10.14 264 LEU D N 1
ATOM 9885 C CA . LEU D 1 264 ? -24.856 -3.057 -0.755 1.00 9.80 264 LEU D CA 1
ATOM 9886 C C . LEU D 1 264 ? -24.601 -2.519 -2.152 1.00 9.48 264 LEU D C 1
ATOM 9887 O O . LEU D 1 264 ? -25.465 -1.872 -2.745 1.00 8.94 264 LEU D O 1
ATOM 9892 N N . ARG D 1 265 ? -23.410 -2.774 -2.676 1.00 9.06 265 ARG D N 1
ATOM 9893 C CA . ARG D 1 265 ? -23.079 -2.296 -4.011 1.00 9.19 265 ARG D CA 1
ATOM 9894 C C . ARG D 1 265 ? -23.905 -2.989 -5.090 1.00 9.33 265 ARG D C 1
ATOM 9895 O O . ARG D 1 265 ? -24.439 -2.328 -5.985 1.00 9.40 265 ARG D O 1
ATOM 9903 N N . MET D 1 266 ? -24.028 -4.309 -5.005 1.00 9.78 266 MET D N 1
ATOM 9904 C CA . MET D 1 266 ? -24.805 -5.040 -5.997 1.00 10.64 266 MET D CA 1
ATOM 9905 C C . MET D 1 266 ? -26.255 -4.573 -5.985 1.00 10.87 266 MET D C 1
ATOM 9906 O O . MET D 1 266 ? -26.881 -4.441 -7.036 1.00 11.27 266 MET D O 1
ATOM 9911 N N . ASP D 1 267 ? -26.791 -4.305 -4.800 1.00 11.18 267 ASP D N 1
ATOM 9912 C CA . ASP D 1 267 ? -28.171 -3.840 -4.713 1.00 11.87 267 ASP D CA 1
ATOM 9913 C C . ASP D 1 267 ? -28.336 -2.543 -5.508 1.00 11.78 267 ASP D C 1
ATOM 9914 O O . ASP D 1 267 ? -29.291 -2.395 -6.276 1.00 12.42 267 ASP D O 1
ATOM 9919 N N . ARG D 1 268 ? -27.398 -1.613 -5.334 1.00 11.73 268 ARG D N 1
ATOM 9920 C CA . ARG D 1 268 ? -27.455 -0.331 -6.029 1.00 11.96 268 ARG D CA 1
ATOM 9921 C C . ARG D 1 268 ? -27.193 -0.482 -7.529 1.00 11.96 268 ARG D C 1
ATOM 9922 O O . ARG D 1 268 ? -27.840 0.182 -8.333 1.00 11.64 268 ARG D O 1
ATOM 9930 N N . HIS D 1 269 ? -26.256 -1.351 -7.909 1.00 11.99 269 HIS D N 1
ATOM 9931 C CA . HIS D 1 269 ? -25.970 -1.579 -9.329 1.00 12.22 269 HIS D CA 1
ATOM 9932 C C . HIS D 1 269 ? -27.249 -2.044 -10.030 1.00 12.96 269 HIS D C 1
ATOM 9933 O O . HIS D 1 269 ? -27.616 -1.548 -11.101 1.00 12.99 269 HIS D O 1
ATOM 9940 N N . CYS D 1 270 ? -27.924 -3.011 -9.414 1.00 13.25 270 CYS D N 1
ATOM 9941 C CA . CYS D 1 270 ? -29.149 -3.564 -9.975 1.00 14.14 270 CYS D CA 1
ATOM 9942 C C . CYS D 1 270 ? -30.264 -2.535 -10.096 1.00 14.14 270 CYS D C 1
ATOM 9943 O O . CYS D 1 270 ? -30.901 -2.431 -11.148 1.00 14.02 270 CYS D O 1
ATOM 9946 N N . ALA D 1 271 ? -30.493 -1.772 -9.030 1.00 13.63 271 ALA D N 1
ATOM 9947 C CA . ALA D 1 271 ? -31.540 -0.749 -9.033 1.00 13.89 271 ALA D CA 1
ATOM 9948 C C . ALA D 1 271 ? -31.271 0.307 -10.105 1.00 14.10 271 ALA D C 1
ATOM 9949 O O . ALA D 1 271 ? -32.169 0.678 -10.864 1.00 13.83 271 ALA D O 1
ATOM 9951 N N . ASN D 1 272 ? -30.039 0.800 -10.168 1.00 13.78 272 ASN D N 1
ATOM 9952 C CA . ASN D 1 272 ? -29.691 1.800 -11.176 1.00 13.80 272 ASN D CA 1
ATOM 9953 C C . ASN D 1 272 ? -29.888 1.248 -12.587 1.00 14.22 272 ASN D C 1
ATOM 9954 O O . ASN D 1 272 ? -30.454 1.918 -13.453 1.00 14.06 272 ASN D O 1
ATOM 9959 N N . ALA D 1 273 ? -29.412 0.029 -12.822 1.00 14.58 273 ALA D N 1
ATOM 9960 C CA . ALA D 1 273 ? -29.535 -0.580 -14.144 1.00 15.25 273 ALA D CA 1
ATOM 9961 C C . ALA D 1 273 ? -30.995 -0.789 -14.547 1.00 15.92 273 ALA D C 1
ATOM 9962 O O . ALA D 1 273 ? -31.355 -0.588 -15.707 1.00 15.89 273 ALA D O 1
ATOM 9964 N N . GLN D 1 274 ? -31.834 -1.185 -13.593 1.00 16.57 274 GLN D N 1
ATOM 9965 C CA . GLN D 1 274 ? -33.251 -1.407 -13.878 1.00 17.82 274 GLN D CA 1
ATOM 9966 C C . GLN D 1 274 ? -33.901 -0.124 -14.392 1.00 17.79 274 GLN D C 1
ATOM 9967 O O . GLN D 1 274 ? -34.632 -0.136 -15.385 1.00 17.94 274 GLN D O 1
ATOM 9973 N N . VAL D 1 275 ? -33.627 0.986 -13.717 1.00 17.65 275 VAL D N 1
ATOM 9974 C CA . VAL D 1 275 ? -34.190 2.273 -14.115 1.00 17.82 275 VAL D CA 1
ATOM 9975 C C . VAL D 1 275 ? -33.668 2.708 -15.483 1.00 17.99 275 VAL D C 1
ATOM 9976 O O . VAL D 1 275 ? -34.426 3.197 -16.319 1.00 17.86 275 VAL D O 1
ATOM 9980 N N . LEU D 1 276 ? -32.375 2.514 -15.713 1.00 18.02 276 LEU D N 1
ATOM 9981 C CA . LEU D 1 276 ? -31.768 2.901 -16.980 1.00 18.70 276 LEU D CA 1
ATOM 9982 C C . LEU D 1 276 ? -32.267 2.034 -18.135 1.00 18.96 276 LEU D C 1
ATOM 9983 O O . LEU D 1 276 ? -32.455 2.525 -19.249 1.00 19.16 276 LEU D O 1
ATOM 9988 N N . ALA D 1 277 ? -32.480 0.749 -17.867 1.00 19.28 277 ALA D N 1
ATOM 9989 C CA . ALA D 1 277 ? -32.958 -0.171 -18.893 1.00 20.17 277 ALA D CA 1
ATOM 9990 C C . ALA D 1 277 ? -34.375 0.197 -19.327 1.00 20.85 277 ALA D C 1
ATOM 9991 O O . ALA D 1 277 ? -34.690 0.192 -20.519 1.00 21.07 277 ALA D O 1
ATOM 9993 N N . GLU D 1 278 ? -35.224 0.520 -18.359 1.00 21.62 278 GLU D N 1
ATOM 9994 C CA . GLU D 1 278 ? -36.603 0.887 -18.659 1.00 22.68 278 GLU D CA 1
ATOM 9995 C C . GLU D 1 278 ? -36.643 2.175 -19.471 1.00 22.49 278 GLU D C 1
ATOM 9996 O O . GLU D 1 278 ? -37.497 2.345 -20.344 1.00 22.59 278 GLU D O 1
ATOM 10002 N N . PHE D 1 279 ? -35.713 3.080 -19.180 1.00 22.15 279 PHE D N 1
ATOM 10003 C CA . PHE D 1 279 ? -35.626 4.347 -19.893 1.00 22.05 279 PHE D CA 1
ATOM 10004 C C . PHE D 1 279 ? -35.209 4.080 -21.332 1.00 22.18 279 PHE D C 1
ATOM 10005 O O . PHE D 1 279 ? -35.857 4.538 -22.276 1.00 21.83 279 PHE D O 1
ATOM 10013 N N . LEU D 1 280 ? -34.122 3.333 -21.491 1.00 22.04 280 LEU D N 1
ATOM 10014 C CA . LEU D 1 280 ? -33.600 3.008 -22.813 1.00 22.63 280 LEU D CA 1
ATOM 10015 C C . LEU D 1 280 ? -34.626 2.340 -23.721 1.00 23.25 280 LEU D C 1
ATOM 10016 O O . LEU D 1 280 ? -34.648 2.589 -24.925 1.00 23.61 280 LEU D O 1
ATOM 10021 N N . ALA D 1 281 ? -35.477 1.500 -23.142 1.00 24.22 281 ALA D N 1
ATOM 10022 C CA . ALA D 1 281 ? -36.490 0.786 -23.914 1.00 25.29 281 ALA D CA 1
ATOM 10023 C C . ALA D 1 281 ? -37.517 1.697 -24.583 1.00 25.95 281 ALA D C 1
ATOM 10024 O O . ALA D 1 281 ? -38.111 1.323 -25.594 1.00 26.59 281 ALA D O 1
ATOM 10026 N N . ARG D 1 282 ? -37.721 2.885 -24.025 1.00 26.56 282 ARG D N 1
ATOM 10027 C CA . ARG D 1 282 ? -38.698 3.829 -24.570 1.00 27.31 282 ARG D CA 1
ATOM 10028 C C . ARG D 1 282 ? -38.107 4.824 -25.560 1.00 27.35 282 ARG D C 1
ATOM 10029 O O . ARG D 1 282 ? -38.846 5.531 -26.244 1.00 27.88 282 ARG D O 1
ATOM 10037 N N . GLN D 1 283 ? -36.783 4.887 -25.639 1.00 27.10 283 GLN D N 1
ATOM 10038 C CA . GLN D 1 283 ? -36.131 5.839 -26.530 1.00 26.76 283 GLN D CA 1
ATOM 10039 C C . GLN D 1 283 ? -36.186 5.451 -28.003 1.00 26.70 283 GLN D C 1
ATOM 10040 O O . GLN D 1 283 ? -35.946 4.301 -28.365 1.00 26.55 283 GLN D O 1
ATOM 10046 N N . PRO D 1 284 ? -36.501 6.425 -28.874 1.00 26.72 284 PRO D N 1
ATOM 10047 C CA . PRO D 1 284 ? -36.602 6.229 -30.324 1.00 26.62 284 PRO D CA 1
ATOM 10048 C C . PRO D 1 284 ? -35.280 5.869 -30.998 1.00 26.62 284 PRO D C 1
ATOM 10049 O O . PRO D 1 284 ? -35.273 5.290 -32.083 1.00 26.91 284 PRO D O 1
ATOM 10053 N N . GLN D 1 285 ? -34.166 6.209 -30.355 1.00 26.36 285 GLN D N 1
ATOM 10054 C CA . GLN D 1 285 ? -32.849 5.908 -30.907 1.00 26.43 285 GLN D CA 1
ATOM 10055 C C . GLN D 1 285 ? -32.444 4.460 -30.645 1.00 26.47 285 GLN D C 1
ATOM 10056 O O . GLN D 1 285 ? -31.506 3.949 -31.255 1.00 26.04 285 GLN D O 1
ATOM 10062 N N . VAL D 1 286 ? -33.159 3.806 -29.737 1.00 26.67 286 VAL D N 1
ATOM 10063 C CA . VAL D 1 286 ? -32.865 2.425 -29.375 1.00 27.09 286 VAL D CA 1
ATOM 10064 C C . VAL D 1 286 ? -33.758 1.431 -30.105 1.00 27.50 286 VAL D C 1
ATOM 10065 O O . VAL D 1 286 ? -34.983 1.533 -30.057 1.00 27.46 286 VAL D O 1
ATOM 10069 N N . GLU D 1 287 ? -33.138 0.462 -30.770 1.00 28.00 287 GLU D N 1
ATOM 10070 C CA . GLU D 1 287 ? -33.883 -0.553 -31.505 1.00 28.87 287 GLU D CA 1
ATOM 10071 C C . GLU D 1 287 ? -34.458 -1.573 -30.534 1.00 29.05 287 GLU D C 1
ATOM 10072 O O . GLU D 1 287 ? -35.632 -1.930 -30.617 1.00 29.17 287 GLU D O 1
ATOM 10078 N N . LEU D 1 288 ? -33.624 -2.033 -29.607 1.00 29.23 288 LEU D N 1
ATOM 10079 C CA . LEU D 1 288 ? -34.055 -3.013 -28.623 1.00 29.38 288 LEU D CA 1
ATOM 10080 C C . LEU D 1 288 ? -33.027 -3.170 -27.514 1.00 29.50 288 LEU D C 1
ATOM 10081 O O . LEU D 1 288 ? -31.888 -2.720 -27.642 1.00 29.00 288 LEU D O 1
ATOM 10086 N N . ILE D 1 289 ? -33.443 -3.815 -26.429 1.00 29.73 289 ILE D N 1
ATOM 10087 C CA . ILE D 1 289 ? -32.575 -4.046 -25.282 1.00 30.36 289 ILE D CA 1
ATOM 10088 C C . ILE D 1 289 ? -32.262 -5.531 -25.158 1.00 30.74 289 ILE D C 1
ATOM 10089 O O . ILE D 1 289 ? -33.152 -6.334 -24.881 1.00 30.98 289 ILE D O 1
ATOM 10094 N N . HIS D 1 290 ? -30.999 -5.889 -25.363 1.00 31.09 290 HIS D N 1
ATOM 10095 C CA . HIS D 1 290 ? -30.575 -7.281 -25.271 1.00 31.42 290 HIS D CA 1
ATOM 10096 C C . HIS D 1 290 ? -30.762 -7.800 -23.850 1.00 31.40 290 HIS D C 1
ATOM 10097 O O . HIS D 1 290 ? -31.153 -8.949 -23.645 1.00 31.72 290 HIS D O 1
ATOM 10104 N N . TYR D 1 291 ? -30.482 -6.945 -22.871 1.00 31.26 291 TYR D N 1
ATOM 10105 C CA . TYR D 1 291 ? -30.635 -7.298 -21.464 1.00 31.15 291 TYR D CA 1
ATOM 10106 C C . TYR D 1 291 ? -30.374 -6.076 -20.587 1.00 31.39 291 TYR D C 1
ATOM 10107 O O . TYR D 1 291 ? -29.646 -5.167 -20.983 1.00 31.24 291 TYR D O 1
ATOM 10116 N N . PRO D 1 292 ? -30.970 -6.037 -19.383 1.00 31.57 292 PRO D N 1
ATOM 10117 C CA . PRO D 1 292 ? -31.854 -7.058 -18.812 1.00 31.98 292 PRO D CA 1
ATOM 10118 C C . PRO D 1 292 ? -33.231 -7.079 -19.470 1.00 32.39 292 PRO D C 1
ATOM 10119 O O . PRO D 1 292 ? -33.565 -6.196 -20.257 1.00 32.61 292 PRO D O 1
ATOM 10123 N N . GLY D 1 293 ? -34.025 -8.092 -19.137 1.00 32.69 293 GLY D N 1
ATOM 10124 C CA . GLY D 1 293 ? -35.357 -8.202 -19.702 1.00 33.04 293 GLY D CA 1
ATOM 10125 C C . GLY D 1 293 ? -36.408 -7.549 -18.822 1.00 33.27 293 GLY D C 1
ATOM 10126 O O . GLY D 1 293 ? -36.165 -7.285 -17.644 1.00 33.53 293 GLY D O 1
ATOM 10127 N N . GLN D 1 309 ? -31.533 -10.658 -12.935 1.00 29.55 309 GLN D N 1
ATOM 10128 C CA . GLN D 1 309 ? -30.917 -9.526 -13.622 1.00 29.32 309 GLN D CA 1
ATOM 10129 C C . GLN D 1 309 ? -29.391 -9.600 -13.518 1.00 28.72 309 GLN D C 1
ATOM 10130 O O . GLN D 1 309 ? -28.845 -9.824 -12.437 1.00 28.98 309 GLN D O 1
ATOM 10136 N N . PRO D 1 310 ? -28.687 -9.412 -14.649 1.00 27.89 310 PRO D N 1
ATOM 10137 C CA . PRO D 1 310 ? -27.222 -9.450 -14.752 1.00 26.94 310 PRO D CA 1
ATOM 10138 C C . PRO D 1 310 ? -26.515 -8.333 -13.988 1.00 25.87 310 PRO D C 1
ATOM 10139 O O . PRO D 1 310 ? -25.723 -7.584 -14.565 1.00 25.65 310 PRO D O 1
ATOM 10143 N N . GLY D 1 311 ? -26.791 -8.228 -12.693 1.00 24.44 311 GLY D N 1
ATOM 10144 C CA . GLY D 1 311 ? -26.165 -7.186 -11.904 1.00 22.62 311 GLY D CA 1
ATOM 10145 C C . GLY D 1 311 ? -26.514 -5.820 -12.464 1.00 21.45 311 GLY D C 1
ATOM 10146 O O . GLY D 1 311 ? -27.687 -5.511 -12.679 1.00 21.06 311 GLY D O 1
ATOM 10147 N N . GLY D 1 312 ? -25.496 -5.002 -12.706 1.00 20.28 312 GLY D N 1
ATOM 10148 C CA . GLY D 1 312 ? -25.735 -3.678 -13.244 1.00 19.05 312 GLY D CA 1
ATOM 10149 C C . GLY D 1 312 ? -25.390 -3.593 -14.719 1.00 18.32 312 GLY D C 1
ATOM 10150 O O . GLY D 1 312 ? -25.140 -2.508 -15.235 1.00 17.47 312 GLY D O 1
ATOM 10151 N N . MET D 1 313 ? -25.386 -4.734 -15.401 1.00 18.10 313 MET D N 1
ATOM 10152 C CA . MET D 1 313 ? -25.054 -4.767 -16.822 1.00 18.22 313 MET D CA 1
ATOM 10153 C C . MET D 1 313 ? -26.252 -4.583 -17.748 1.00 17.71 313 MET D C 1
ATOM 10154 O O . MET D 1 313 ? -27.332 -5.136 -17.518 1.00 17.22 313 MET D O 1
ATOM 10159 N N . ILE D 1 314 ? -26.039 -3.805 -18.805 1.00 16.91 314 ILE D N 1
ATOM 10160 C CA . ILE D 1 314 ? -27.067 -3.555 -19.810 1.00 16.87 314 ILE D CA 1
ATOM 10161 C C . ILE D 1 314 ? -26.429 -3.575 -21.190 1.00 16.62 314 ILE D C 1
ATOM 10162 O O . ILE D 1 314 ? -25.299 -3.132 -21.367 1.00 16.67 314 ILE D O 1
ATOM 10167 N N . ALA D 1 315 ? -27.156 -4.104 -22.164 1.00 16.67 315 ALA D N 1
ATOM 10168 C CA . ALA D 1 315 ? -26.682 -4.120 -23.535 1.00 16.66 315 ALA D CA 1
ATOM 10169 C C . ALA D 1 315 ? -27.890 -3.738 -24.370 1.00 16.65 315 ALA D C 1
ATOM 10170 O O . ALA D 1 315 ? -28.984 -4.265 -24.162 1.00 16.67 315 ALA D O 1
ATOM 10172 N N . PHE D 1 316 ? -27.705 -2.796 -25.286 1.00 16.42 316 PHE D N 1
ATOM 10173 C CA . PHE D 1 316 ? -28.800 -2.383 -26.143 1.00 16.81 316 PHE D CA 1
ATOM 10174 C C . PHE D 1 316 ? -28.283 -2.125 -27.543 1.00 17.23 316 PHE D C 1
ATOM 10175 O O . PHE D 1 316 ? -27.075 -2.090 -27.772 1.00 16.94 316 PHE D O 1
ATOM 10183 N N . GLU D 1 317 ? -29.205 -1.955 -28.481 1.00 17.99 317 GLU D N 1
ATOM 10184 C CA . GLU D 1 317 ? -28.845 -1.724 -29.871 1.00 18.59 317 GLU D CA 1
ATOM 10185 C C . GLU D 1 317 ? -29.294 -0.344 -30.348 1.00 18.45 317 GLU D C 1
ATOM 10186 O O . GLU D 1 317 ? -30.450 0.041 -30.166 1.00 18.33 317 GLU D O 1
ATOM 10192 N N . LEU D 1 318 ? -28.368 0.402 -30.942 1.00 18.46 318 LEU D N 1
ATOM 10193 C CA . LEU D 1 318 ? -28.670 1.723 -31.486 1.00 18.97 318 LEU D CA 1
ATOM 10194 C C . LEU D 1 318 ? -29.092 1.532 -32.935 1.00 19.22 318 LEU D C 1
ATOM 10195 O O . LEU D 1 318 ? -28.415 0.846 -33.692 1.00 19.39 318 LEU D O 1
ATOM 10200 N N . LYS D 1 319 ? -30.209 2.135 -33.319 1.00 19.65 319 LYS D N 1
ATOM 10201 C CA . LYS D 1 319 ? -30.698 2.011 -34.687 1.00 20.04 319 LYS D CA 1
ATOM 10202 C C . LYS D 1 319 ? -29.677 2.514 -35.700 1.00 19.78 319 LYS D C 1
ATOM 10203 O O . LYS D 1 319 ? -29.514 1.924 -36.770 1.00 20.25 319 LYS D O 1
ATOM 10209 N N . GLY D 1 320 ? -28.991 3.599 -35.352 1.00 19.45 320 GLY D N 1
ATOM 10210 C CA . GLY D 1 320 ? -28.009 4.195 -36.243 1.00 19.02 320 GLY D CA 1
ATOM 10211 C C . GLY D 1 320 ? -26.713 3.443 -36.489 1.00 18.40 320 GLY D C 1
ATOM 10212 O O . GLY D 1 320 ? -25.811 3.968 -37.140 1.00 18.23 320 GLY D O 1
ATOM 10213 N N . GLY D 1 321 ? -26.599 2.232 -35.956 1.00 17.91 321 GLY D N 1
ATOM 10214 C CA . GLY D 1 321 ? -25.399 1.443 -36.179 1.00 17.58 321 GLY D CA 1
ATOM 10215 C C . GLY D 1 321 ? -24.079 1.970 -35.642 1.00 17.32 321 GLY D C 1
ATOM 10216 O O . GLY D 1 321 ? -24.028 2.634 -34.606 1.00 17.28 321 GLY D O 1
ATOM 10217 N N . ILE D 1 322 ? -23.003 1.677 -36.366 1.00 17.13 322 ILE D N 1
ATOM 10218 C CA . ILE D 1 322 ? -21.661 2.070 -35.955 1.00 16.69 322 ILE D CA 1
ATOM 10219 C C . ILE D 1 322 ? -21.455 3.582 -35.840 1.00 16.55 322 ILE D C 1
ATOM 10220 O O . ILE D 1 322 ? -20.766 4.049 -34.931 1.00 16.41 322 ILE D O 1
ATOM 10225 N N . GLY D 1 323 ? -22.065 4.349 -36.740 1.00 16.01 323 GLY D N 1
ATOM 10226 C CA . GLY D 1 323 ? -21.924 5.794 -36.685 1.00 15.84 323 GLY D CA 1
ATOM 10227 C C . GLY D 1 323 ? -22.609 6.358 -35.453 1.00 15.56 323 GLY D C 1
ATOM 10228 O O . GLY D 1 323 ? -22.082 7.251 -34.784 1.00 15.86 323 GLY D O 1
ATOM 10229 N N . ALA D 1 324 ? -23.793 5.835 -35.151 1.00 15.31 324 ALA D N 1
ATOM 10230 C CA . ALA D 1 324 ? -24.547 6.285 -33.986 1.00 15.19 324 ALA D CA 1
ATOM 10231 C C . ALA D 1 324 ? -23.783 5.927 -32.715 1.00 15.43 324 ALA D C 1
ATOM 10232 O O . ALA D 1 324 ? -23.745 6.709 -31.761 1.00 15.35 324 ALA D O 1
ATOM 10234 N N . GLY D 1 325 ? -23.182 4.740 -32.712 1.00 15.38 325 GLY D N 1
ATOM 10235 C CA . GLY D 1 325 ? -22.417 4.295 -31.557 1.00 15.62 325 GLY D CA 1
ATOM 10236 C C . GLY D 1 325 ? -21.245 5.212 -31.268 1.00 15.80 325 GLY D C 1
ATOM 10237 O O . GLY D 1 325 ? -20.987 5.563 -30.114 1.00 15.45 325 GLY D O 1
ATOM 10238 N N . ARG D 1 326 ? -20.521 5.599 -32.313 1.00 16.14 326 ARG D N 1
ATOM 10239 C CA . ARG D 1 326 ? -19.382 6.494 -32.150 1.00 16.50 326 ARG D CA 1
ATOM 10240 C C . ARG D 1 326 ? -19.807 7.847 -31.588 1.00 16.41 326 ARG D C 1
ATOM 10241 O O . ARG D 1 326 ? -19.157 8.385 -30.692 1.00 16.58 326 ARG D O 1
ATOM 10249 N N . ARG D 1 327 ? -20.900 8.394 -32.108 1.00 16.10 327 ARG D N 1
ATOM 10250 C CA . ARG D 1 327 ? -21.383 9.686 -31.637 1.00 16.32 327 ARG D CA 1
ATOM 10251 C C . ARG D 1 327 ? -21.905 9.575 -30.210 1.00 15.50 327 ARG D C 1
ATOM 10252 O O . ARG D 1 327 ? -21.724 10.485 -29.403 1.00 15.36 327 ARG D O 1
ATOM 10260 N N . PHE D 1 328 ? -22.550 8.456 -29.902 1.00 15.38 328 PHE D N 1
ATOM 10261 C CA . PHE D 1 328 ? -23.076 8.233 -28.558 1.00 15.10 328 PHE D CA 1
ATOM 10262 C C . PHE D 1 328 ? -21.913 8.226 -27.569 1.00 15.16 328 PHE D C 1
ATOM 10263 O O . PHE D 1 328 ? -21.951 8.921 -26.551 1.00 14.66 328 PHE D O 1
ATOM 10271 N N . MET D 1 329 ? -20.881 7.443 -27.881 1.00 15.25 329 MET D N 1
ATOM 10272 C CA . MET D 1 329 ? -19.705 7.336 -27.016 1.00 15.48 329 MET D CA 1
ATOM 10273 C C . MET D 1 329 ? -18.987 8.672 -26.841 1.00 15.59 329 MET D C 1
ATOM 10274 O O . MET D 1 329 ? -18.571 9.023 -25.737 1.00 15.47 329 MET D O 1
ATOM 10279 N N . ASN D 1 330 ? -18.840 9.415 -27.931 1.00 15.55 330 ASN D N 1
ATOM 10280 C CA . ASN D 1 330 ? -18.172 10.711 -27.889 1.00 15.83 330 ASN D CA 1
ATOM 10281 C C . ASN D 1 330 ? -18.925 11.712 -27.015 1.00 15.45 330 ASN D C 1
ATOM 10282 O O . ASN D 1 330 ? -18.319 12.583 -26.393 1.00 15.37 330 ASN D O 1
ATOM 10287 N N . ALA D 1 331 ? -20.246 11.581 -26.972 1.00 15.20 331 ALA D N 1
ATOM 10288 C CA . ALA D 1 331 ? -21.087 12.499 -26.209 1.00 15.40 331 ALA D CA 1
ATOM 10289 C C . ALA D 1 331 ? -21.151 12.282 -24.699 1.00 15.37 331 ALA D C 1
ATOM 10290 O O . ALA D 1 331 ? -21.439 13.220 -23.957 1.00 15.79 331 ALA D O 1
ATOM 10292 N N . LEU D 1 332 ? -20.888 11.064 -24.237 1.00 15.13 332 LEU D N 1
ATOM 10293 C CA . LEU D 1 332 ? -20.953 10.783 -22.802 1.00 15.05 332 LEU D CA 1
ATOM 10294 C C . LEU D 1 332 ? -20.045 11.690 -21.973 1.00 15.28 332 LEU D C 1
ATOM 10295 O O . LEU D 1 332 ? -18.881 11.914 -22.323 1.00 15.51 332 LEU D O 1
ATOM 10300 N N . GLN D 1 333 ? -20.580 12.206 -20.868 1.00 15.28 333 GLN D N 1
ATOM 10301 C CA . GLN D 1 333 ? -19.822 13.093 -19.990 1.00 15.89 333 GLN D CA 1
ATOM 10302 C C . GLN D 1 333 ? -19.658 12.533 -18.577 1.00 15.34 333 GLN D C 1
ATOM 10303 O O . GLN D 1 333 ? -18.807 12.997 -17.822 1.00 15.79 333 GLN D O 1
ATOM 10309 N N . LEU D 1 334 ? -20.476 11.548 -18.218 1.00 14.92 334 LEU D N 1
ATOM 10310 C CA . LEU D 1 334 ? -20.392 10.940 -16.891 1.00 14.24 334 LEU D CA 1
ATOM 10311 C C . LEU D 1 334 ? -19.910 9.504 -17.045 1.00 13.96 334 LEU D C 1
ATOM 10312 O O . LEU D 1 334 ? -18.965 9.086 -16.374 1.00 13.91 334 LEU D O 1
ATOM 10317 N N . PHE D 1 335 ? -20.567 8.742 -17.919 1.00 13.58 335 PHE D N 1
ATOM 10318 C CA . PHE D 1 335 ? -20.132 7.377 -18.186 1.00 13.56 335 PHE D CA 1
ATOM 10319 C C . PHE D 1 335 ? -18.729 7.500 -18.763 1.00 13.75 335 PHE D C 1
ATOM 10320 O O . PHE D 1 335 ? -18.445 8.438 -19.509 1.00 13.79 335 PHE D O 1
ATOM 10328 N N . SER D 1 336 ? -17.855 6.562 -18.423 1.00 13.75 336 SER D N 1
ATOM 10329 C CA . SER D 1 336 ? -16.496 6.576 -18.940 1.00 14.23 336 SER D CA 1
ATOM 10330 C C . SER D 1 336 ? -16.390 5.615 -20.117 1.00 14.20 336 SER D C 1
ATOM 10331 O O . SER D 1 336 ? -17.009 4.551 -20.116 1.00 14.19 336 SER D O 1
ATOM 10334 N N . ARG D 1 337 ? -15.605 6.000 -21.117 1.00 14.52 337 ARG D N 1
ATOM 10335 C CA . ARG D 1 337 ? -15.383 5.167 -22.292 1.00 15.40 337 ARG D CA 1
ATOM 10336 C C . ARG D 1 337 ? -14.262 4.205 -21.915 1.00 15.10 337 ARG D C 1
ATOM 10337 O O . ARG D 1 337 ? -13.086 4.554 -21.970 1.00 14.76 337 ARG D O 1
ATOM 10345 N N . ALA D 1 338 ? -14.629 2.990 -21.526 1.00 15.05 338 ALA D N 1
ATOM 10346 C CA . ALA D 1 338 ? -13.630 2.018 -21.101 1.00 15.61 338 ALA D CA 1
ATOM 10347 C C . ALA D 1 338 ? -14.163 0.595 -21.151 1.00 16.13 338 ALA D C 1
ATOM 10348 O O . ALA D 1 338 ? -15.369 0.375 -21.225 1.00 16.45 338 ALA D O 1
ATOM 10350 N N . VAL D 1 339 ? -13.253 -0.369 -21.102 1.00 16.82 339 VAL D N 1
ATOM 10351 C CA . VAL D 1 339 ? -13.626 -1.773 -21.151 1.00 17.74 339 VAL D CA 1
ATOM 10352 C C . VAL D 1 339 ? -13.373 -2.507 -19.838 1.00 18.14 339 VAL D C 1
ATOM 10353 O O . VAL D 1 339 ? -12.244 -2.877 -19.518 1.00 18.73 339 VAL D O 1
ATOM 10357 N N . SER D 1 340 ? -14.442 -2.702 -19.085 1.00 17.90 340 SER D N 1
ATOM 10358 C CA . SER D 1 340 ? -14.407 -3.425 -17.820 1.00 17.86 340 SER D CA 1
ATOM 10359 C C . SER D 1 340 ? -15.813 -3.327 -17.272 1.00 17.70 340 SER D C 1
ATOM 10360 O O . SER D 1 340 ? -16.735 -2.952 -17.993 1.00 17.94 340 SER D O 1
ATOM 10363 N N . LEU D 1 341 ? -15.985 -3.676 -16.005 1.00 17.22 341 LEU D N 1
ATOM 10364 C CA . LEU D 1 341 ? -17.291 -3.586 -15.386 1.00 16.82 341 LEU D CA 1
ATOM 10365 C C . LEU D 1 341 ? -17.180 -3.873 -13.904 1.00 16.15 341 LEU D C 1
ATOM 10366 O O . LEU D 1 341 ? -16.133 -4.312 -13.426 1.00 15.14 341 LEU D O 1
ATOM 10371 N N . GLY D 1 342 ? -18.254 -3.592 -13.177 1.00 15.55 342 GLY D N 1
ATOM 10372 C CA . GLY D 1 342 ? -18.260 -3.834 -11.748 1.00 14.85 342 GLY D CA 1
ATOM 10373 C C . GLY D 1 342 ? -17.609 -2.733 -10.935 1.00 14.53 342 GLY D C 1
ATOM 10374 O O . GLY D 1 342 ? -17.356 -2.909 -9.744 1.00 14.65 342 GLY D O 1
ATOM 10375 N N . ASP D 1 343 ? -17.339 -1.597 -11.568 1.00 14.17 343 ASP D N 1
ATOM 10376 C CA . ASP D 1 343 ? -16.712 -0.468 -10.887 1.00 14.00 343 ASP D CA 1
ATOM 10377 C C . ASP D 1 343 ? -17.769 0.452 -10.289 1.00 13.27 343 ASP D C 1
ATOM 10378 O O . ASP D 1 343 ? -18.939 0.401 -10.674 1.00 13.19 343 ASP D O 1
ATOM 10383 N N . ALA D 1 344 ? -17.354 1.289 -9.343 1.00 12.96 344 ALA D N 1
ATOM 10384 C CA . ALA D 1 344 ? -18.268 2.246 -8.728 1.00 12.74 344 ALA D CA 1
ATOM 10385 C C . ALA D 1 344 ? -18.649 3.247 -9.813 1.00 12.35 344 ALA D C 1
ATOM 10386 O O . ALA D 1 344 ? -19.759 3.780 -9.820 1.00 12.26 344 ALA D O 1
ATOM 10388 N N . GLU D 1 345 ? -17.716 3.491 -10.730 1.00 12.47 345 GLU D N 1
ATOM 10389 C CA . GLU D 1 345 ? -17.941 4.417 -11.834 1.00 12.63 345 GLU D CA 1
ATOM 10390 C C . GLU D 1 345 ? -18.642 3.686 -12.971 1.00 11.99 345 GLU D C 1
ATOM 10391 O O . GLU D 1 345 ? -18.328 2.532 -13.253 1.00 11.73 345 GLU D O 1
ATOM 10397 N N . SER D 1 346 ? -19.593 4.357 -13.615 1.00 11.12 346 SER D N 1
ATOM 10398 C CA . SER D 1 346 ? -20.317 3.772 -14.741 1.00 11.25 346 SER D CA 1
ATOM 10399 C C . SER D 1 346 ? -19.417 3.748 -15.965 1.00 11.37 346 SER D C 1
ATOM 10400 O O . SER D 1 346 ? -18.707 4.718 -16.245 1.00 11.18 346 SER D O 1
ATOM 10403 N N . LEU D 1 347 ? -19.465 2.643 -16.697 1.00 11.55 347 LEU D N 1
ATOM 10404 C CA . LEU D 1 347 ? -18.638 2.474 -17.882 1.00 12.32 347 LEU D CA 1
ATOM 10405 C C . LEU D 1 347 ? -19.497 2.147 -19.100 1.00 12.63 347 LEU D C 1
ATOM 10406 O O . LEU D 1 347 ? -20.567 1.553 -18.980 1.00 12.57 347 LEU D O 1
ATOM 10411 N N . ALA D 1 348 ? -19.021 2.536 -20.275 1.00 13.35 348 ALA D N 1
ATOM 10412 C CA . ALA D 1 348 ? -19.748 2.267 -21.505 1.00 13.76 348 ALA D CA 1
ATOM 10413 C C . ALA D 1 348 ? -18.772 1.884 -22.602 1.00 14.10 348 ALA D C 1
ATOM 10414 O O . ALA D 1 348 ? -17.636 2.355 -22.631 1.00 14.17 348 ALA D O 1
ATOM 10416 N N . GLN D 1 349 ? -19.215 1.010 -23.496 1.00 14.93 349 GLN D N 1
ATOM 10417 C CA . GLN D 1 349 ? -18.379 0.604 -24.614 1.00 15.54 349 GLN D CA 1
ATOM 10418 C C . GLN D 1 349 ? -19.242 0.280 -25.821 1.00 15.26 349 GLN D C 1
ATOM 10419 O O . GLN D 1 349 ? -20.387 -0.161 -25.694 1.00 14.90 349 GLN D O 1
ATOM 10425 N N . HIS D 1 350 ? -18.675 0.526 -26.994 1.00 15.12 350 HIS D N 1
ATOM 10426 C CA . HIS D 1 350 ? -19.332 0.262 -28.264 1.00 15.41 350 HIS D CA 1
ATOM 10427 C C . HIS D 1 350 ? -18.317 -0.602 -29.005 1.00 16.20 350 HIS D C 1
ATOM 10428 O O . HIS D 1 350 ? -17.463 -0.088 -29.721 1.00 16.20 350 HIS D O 1
ATOM 10435 N N . PRO D 1 351 ? -18.394 -1.932 -28.823 1.00 17.09 351 PRO D N 1
ATOM 10436 C CA . PRO D 1 351 ? -17.488 -2.902 -29.449 1.00 17.47 351 PRO D CA 1
ATOM 10437 C C . PRO D 1 351 ? -17.068 -2.620 -30.888 1.00 17.67 351 PRO D C 1
ATOM 10438 O O . PRO D 1 351 ? -15.880 -2.657 -31.206 1.00 17.68 351 PRO D O 1
ATOM 10442 N N . ALA D 1 352 ? -18.037 -2.327 -31.750 1.00 17.60 352 ALA D N 1
ATOM 10443 C CA . ALA D 1 352 ? -17.750 -2.065 -33.159 1.00 17.96 352 ALA D CA 1
ATOM 10444 C C . ALA D 1 352 ? -16.739 -0.949 -33.425 1.00 18.19 352 ALA D C 1
ATOM 10445 O O . ALA D 1 352 ? -16.016 -1.000 -34.419 1.00 18.52 352 ALA D O 1
ATOM 10447 N N . SER D 1 353 ? -16.690 0.057 -32.556 1.00 18.12 353 SER D N 1
ATOM 10448 C CA . SER D 1 353 ? -15.748 1.159 -32.738 1.00 18.65 353 SER D CA 1
ATOM 10449 C C . SER D 1 353 ? -14.629 1.124 -31.701 1.00 18.90 353 SER D C 1
ATOM 10450 O O . SER D 1 353 ? -13.747 1.983 -31.694 1.00 19.15 353 SER D O 1
ATOM 10453 N N . MET D 1 354 ? -14.664 0.126 -30.827 1.00 19.31 354 MET D N 1
ATOM 10454 C CA . MET D 1 354 ? -13.651 0.004 -29.790 1.00 19.83 354 MET D CA 1
ATOM 10455 C C . MET D 1 354 ? -12.882 -1.317 -29.857 1.00 20.51 354 MET D C 1
ATOM 10456 O O . MET D 1 354 ? -11.973 -1.461 -30.678 1.00 21.05 354 MET D O 1
ATOM 10461 N N . THR D 1 355 ? -13.247 -2.283 -29.022 1.00 21.12 355 THR D N 1
ATOM 10462 C CA . THR D 1 355 ? -12.551 -3.570 -28.993 1.00 21.83 355 THR D CA 1
ATOM 10463 C C . THR D 1 355 ? -12.515 -4.347 -30.309 1.00 22.63 355 THR D C 1
ATOM 10464 O O . THR D 1 355 ? -11.553 -5.065 -30.581 1.00 22.60 355 THR D O 1
ATOM 10468 N N . HIS D 1 356 ? -13.555 -4.205 -31.125 1.00 23.18 356 HIS D N 1
ATOM 10469 C CA . HIS D 1 356 ? -13.623 -4.932 -32.391 1.00 23.88 356 HIS D CA 1
ATOM 10470 C C . HIS D 1 356 ? -13.618 -4.027 -33.619 1.00 24.27 356 HIS D C 1
ATOM 10471 O O . HIS D 1 356 ? -14.137 -4.398 -34.672 1.00 23.72 356 HIS D O 1
ATOM 10478 N N . SER D 1 357 ? -13.016 -2.850 -33.490 1.00 24.89 357 SER D N 1
ATOM 10479 C CA . SER D 1 357 ? -12.967 -1.897 -34.592 1.00 25.80 357 SER D CA 1
ATOM 10480 C C . SER D 1 357 ? -12.141 -2.360 -35.795 1.00 26.26 357 SER D C 1
ATOM 10481 O O . SER D 1 357 ? -12.396 -1.932 -36.923 1.00 26.44 357 SER D O 1
ATOM 10484 N N . SER D 1 358 ? -11.162 -3.232 -35.565 1.00 26.67 358 SER D N 1
ATOM 10485 C CA . SER D 1 358 ? -10.311 -3.708 -36.657 1.00 27.08 358 SER D CA 1
ATOM 10486 C C . SER D 1 358 ? -10.991 -4.745 -37.546 1.00 26.92 358 SER D C 1
ATOM 10487 O O . SER D 1 358 ? -10.637 -4.891 -38.718 1.00 27.27 358 SER D O 1
ATOM 10490 N N . TYR D 1 359 ? -11.965 -5.458 -36.988 1.00 26.47 359 TYR D N 1
ATOM 10491 C CA . TYR D 1 359 ? -12.694 -6.484 -37.727 1.00 26.02 359 TYR D CA 1
ATOM 10492 C C . TYR D 1 359 ? -13.645 -5.866 -38.746 1.00 25.17 359 TYR D C 1
ATOM 10493 O O . TYR D 1 359 ? -13.918 -4.666 -38.711 1.00 25.14 359 TYR D O 1
ATOM 10502 N N . THR D 1 360 ? -14.140 -6.694 -39.661 1.00 23.96 360 THR D N 1
ATOM 10503 C CA . THR D 1 360 ? -15.093 -6.229 -40.661 1.00 23.04 360 THR D CA 1
ATOM 10504 C C . THR D 1 360 ? -16.478 -6.496 -40.080 1.00 22.33 360 THR D C 1
ATOM 10505 O O . THR D 1 360 ? -16.626 -7.288 -39.148 1.00 22.04 360 THR D O 1
ATOM 10509 N N . PRO D 1 361 ? -17.512 -5.839 -40.622 1.00 21.87 361 PRO D N 1
ATOM 10510 C CA . PRO D 1 361 ? -18.874 -6.042 -40.124 1.00 21.89 361 PRO D CA 1
ATOM 10511 C C . PRO D 1 361 ? -19.288 -7.514 -40.050 1.00 22.21 361 PRO D C 1
ATOM 10512 O O . PRO D 1 361 ? -19.937 -7.933 -39.093 1.00 22.04 361 PRO D O 1
ATOM 10516 N N . GLU D 1 362 ? -18.914 -8.296 -41.059 1.00 22.93 362 GLU D N 1
ATOM 10517 C CA . GLU D 1 362 ? -19.267 -9.712 -41.075 1.00 23.64 362 GLU D CA 1
ATOM 10518 C C . GLU D 1 362 ? -18.506 -10.474 -39.994 1.00 24.07 362 GLU D C 1
ATOM 10519 O O . GLU D 1 362 ? -19.059 -11.370 -39.356 1.00 24.18 362 GLU D O 1
ATOM 10525 N N . GLU D 1 363 ? -17.242 -10.117 -39.790 1.00 24.32 363 GLU D N 1
ATOM 10526 C CA . GLU D 1 363 ? -16.430 -10.772 -38.769 1.00 24.97 363 GLU D CA 1
ATOM 10527 C C . GLU D 1 363 ? -16.989 -10.441 -37.386 1.00 25.07 363 GLU D C 1
ATOM 10528 O O . GLU D 1 363 ? -17.027 -11.296 -36.503 1.00 25.14 363 GLU D O 1
ATOM 10534 N N . ARG D 1 364 ? -17.432 -9.201 -37.199 1.00 25.23 364 ARG D N 1
ATOM 10535 C CA . ARG D 1 364 ? -17.999 -8.810 -35.914 1.00 25.61 364 ARG D CA 1
ATOM 10536 C C . ARG D 1 364 ? -19.249 -9.633 -35.631 1.00 26.08 364 ARG D C 1
ATOM 10537 O O . ARG D 1 364 ? -19.428 -10.149 -34.528 1.00 26.03 364 ARG D O 1
ATOM 10545 N N . ALA D 1 365 ? -20.108 -9.767 -36.637 1.00 26.74 365 ALA D N 1
ATOM 10546 C CA . ALA D 1 365 ? -21.340 -10.533 -36.490 1.00 27.84 365 ALA D CA 1
ATOM 10547 C C . ALA D 1 365 ? -21.031 -11.956 -36.033 1.00 28.74 365 ALA D C 1
ATOM 10548 O O . ALA D 1 365 ? -21.745 -12.520 -35.205 1.00 28.80 365 ALA D O 1
ATOM 10550 N N . HIS D 1 366 ? -19.957 -12.522 -36.577 1.00 29.69 366 HIS D N 1
ATOM 10551 C CA . HIS D 1 366 ? -19.533 -13.876 -36.240 1.00 30.87 366 HIS D CA 1
ATOM 10552 C C . HIS D 1 366 ? -19.181 -13.981 -34.756 1.00 31.13 366 HIS D C 1
ATOM 10553 O O . HIS D 1 366 ? -19.207 -15.069 -34.176 1.00 31.64 366 HIS D O 1
ATOM 10560 N N . TYR D 1 367 ? -18.854 -12.847 -34.146 1.00 31.14 367 TYR D N 1
ATOM 10561 C CA . TYR D 1 367 ? -18.496 -12.813 -32.732 1.00 31.03 367 TYR D CA 1
ATOM 10562 C C . TYR D 1 367 ? -19.626 -12.240 -31.880 1.00 30.36 367 TYR D C 1
ATOM 10563 O O . TYR D 1 367 ? -19.413 -11.833 -30.735 1.00 30.59 367 TYR D O 1
ATOM 10572 N N . GLY D 1 368 ? -20.828 -12.220 -32.448 1.00 29.38 368 GLY D N 1
ATOM 10573 C CA . GLY D 1 368 ? -21.988 -11.712 -31.737 1.00 27.86 368 GLY D CA 1
ATOM 10574 C C . GLY D 1 368 ? -21.934 -10.225 -31.461 1.00 26.64 368 GLY D C 1
ATOM 10575 O O . GLY D 1 368 ? -22.455 -9.754 -30.448 1.00 26.77 368 GLY D O 1
ATOM 10576 N N . ILE D 1 369 ? -21.305 -9.477 -32.362 1.00 25.24 369 ILE D N 1
ATOM 10577 C CA . ILE D 1 369 ? -21.193 -8.036 -32.196 1.00 23.66 369 ILE D CA 1
ATOM 10578 C C . ILE D 1 369 ? -21.884 -7.291 -33.331 1.00 22.75 369 ILE D C 1
ATOM 10579 O O . ILE D 1 369 ? -21.409 -7.294 -34.464 1.00 22.35 369 ILE D O 1
ATOM 10584 N N . SER D 1 370 ? -23.012 -6.661 -33.023 1.00 21.68 370 SER D N 1
ATOM 10585 C CA . SER D 1 370 ? -23.743 -5.892 -34.024 1.00 20.73 370 SER D CA 1
ATOM 10586 C C . SER D 1 370 ? -23.130 -4.502 -34.120 1.00 19.87 370 SER D C 1
ATOM 10587 O O . SER D 1 370 ? -22.440 -4.050 -33.204 1.00 19.72 370 SER D O 1
ATOM 10590 N N . GLU D 1 371 ? -23.383 -3.821 -35.233 1.00 18.36 371 GLU D N 1
ATOM 10591 C CA . GLU D 1 371 ? -22.829 -2.494 -35.447 1.00 17.39 371 GLU D CA 1
ATOM 10592 C C . GLU D 1 371 ? -23.295 -1.444 -34.446 1.00 16.51 371 GLU D C 1
ATOM 10593 O O . GLU D 1 371 ? -22.567 -0.495 -34.163 1.00 16.48 371 GLU D O 1
ATOM 10599 N N . GLY D 1 372 ? -24.502 -1.611 -33.914 1.00 16.15 372 GLY D N 1
ATOM 10600 C CA . GLY D 1 372 ? -25.023 -0.641 -32.963 1.00 15.20 372 GLY D CA 1
ATOM 10601 C C . GLY D 1 372 ? -25.045 -1.100 -31.517 1.00 14.98 372 GLY D C 1
ATOM 10602 O O . GLY D 1 372 ? -25.630 -0.430 -30.666 1.00 14.36 372 GLY D O 1
ATOM 10603 N N . LEU D 1 373 ? -24.406 -2.232 -31.237 1.00 14.58 373 LEU D N 1
ATOM 10604 C CA . LEU D 1 373 ? -24.361 -2.775 -29.877 1.00 14.74 373 LEU D CA 1
ATOM 10605 C C . LEU D 1 373 ? -23.584 -1.891 -28.906 1.00 14.78 373 LEU D C 1
ATOM 10606 O O . LEU D 1 373 ? -22.441 -1.519 -29.164 1.00 14.89 373 LEU D O 1
ATOM 10611 N N . VAL D 1 374 ? -24.220 -1.562 -27.786 1.00 14.86 374 VAL D N 1
ATOM 10612 C CA . VAL D 1 374 ? -23.594 -0.760 -26.746 1.00 14.63 374 VAL D CA 1
ATOM 10613 C C . VAL D 1 374 ? -23.770 -1.524 -25.440 1.00 14.47 374 VAL D C 1
ATOM 10614 O O . VAL D 1 374 ? -24.861 -2.010 -25.138 1.00 14.21 374 VAL D O 1
ATOM 10618 N N . ARG D 1 375 ? -22.685 -1.646 -24.681 1.00 14.21 375 ARG D N 1
ATOM 10619 C CA . ARG D 1 375 ? -22.718 -2.347 -23.405 1.00 14.79 375 ARG D CA 1
ATOM 10620 C C . ARG D 1 375 ? -22.446 -1.350 -22.300 1.00 13.87 375 ARG D C 1
ATOM 10621 O O . ARG D 1 375 ? -21.532 -0.532 -22.408 1.00 14.23 375 ARG D O 1
ATOM 10629 N N . LEU D 1 376 ? -23.240 -1.422 -21.239 1.00 13.52 376 LEU D N 1
ATOM 10630 C CA . LEU D 1 376 ? -23.076 -0.515 -20.116 1.00 13.04 376 LEU D CA 1
ATOM 10631 C C . LEU D 1 376 ? -22.878 -1.257 -18.806 1.00 12.77 376 LEU D C 1
ATOM 10632 O O . LEU D 1 376 ? -23.565 -2.240 -18.531 1.00 13.12 376 LEU D O 1
ATOM 10637 N N . SER D 1 377 ? -21.918 -0.791 -18.015 1.00 12.43 377 SER D N 1
ATOM 10638 C CA . SER D 1 377 ? -21.700 -1.333 -16.681 1.00 12.21 377 SER D CA 1
ATOM 10639 C C . SER D 1 377 ? -22.221 -0.160 -15.866 1.00 11.65 377 SER D C 1
ATOM 10640 O O . SER D 1 377 ? -21.521 0.836 -15.686 1.00 11.72 377 SER D O 1
ATOM 10643 N N . VAL D 1 378 ? -23.464 -0.254 -15.413 1.00 11.42 378 VAL D N 1
ATOM 10644 C CA . VAL D 1 378 ? -24.055 0.832 -14.651 1.00 11.53 378 VAL D CA 1
ATOM 10645 C C . VAL D 1 378 ? -23.464 0.858 -13.254 1.00 11.47 378 VAL D C 1
ATOM 10646 O O . VAL D 1 378 ? -23.509 -0.139 -12.538 1.00 11.98 378 VAL D O 1
ATOM 10650 N N . GLY D 1 379 ? -22.918 2.015 -12.887 1.00 11.33 379 GLY D N 1
ATOM 10651 C CA . GLY D 1 379 ? -22.278 2.187 -11.594 1.00 11.14 379 GLY D CA 1
ATOM 10652 C C . GLY D 1 379 ? -23.169 2.596 -10.441 1.00 10.81 379 GLY D C 1
ATOM 10653 O O . GLY D 1 379 ? -24.382 2.399 -10.472 1.00 10.98 379 GLY D O 1
ATOM 10654 N N . LEU D 1 380 ? -22.548 3.205 -9.435 1.00 10.69 380 LEU D N 1
ATOM 10655 C CA . LEU D 1 380 ? -23.226 3.609 -8.213 1.00 10.85 380 LEU D CA 1
ATOM 10656 C C . LEU D 1 380 ? -23.607 5.082 -8.116 1.00 11.59 380 LEU D C 1
ATOM 10657 O O . LEU D 1 380 ? -24.071 5.533 -7.068 1.00 12.07 380 LEU D O 1
ATOM 10662 N N . GLU D 1 381 ? -23.428 5.834 -9.198 1.00 11.43 381 GLU D N 1
ATOM 10663 C CA . GLU D 1 381 ? -23.772 7.251 -9.175 1.00 11.93 381 GLU D CA 1
ATOM 10664 C C . GLU D 1 381 ? -25.278 7.448 -9.049 1.00 12.13 381 GLU D C 1
ATOM 10665 O O . GLU D 1 381 ? -26.052 6.499 -9.163 1.00 12.34 381 GLU D O 1
ATOM 10671 N N . ASP D 1 382 ? -25.680 8.694 -8.820 1.00 12.99 382 ASP D N 1
ATOM 10672 C CA . ASP D 1 382 ? -27.090 9.045 -8.687 1.00 14.00 382 ASP D CA 1
ATOM 10673 C C . ASP D 1 382 ? -27.759 8.760 -10.030 1.00 14.20 382 ASP D C 1
ATOM 10674 O O . ASP D 1 382 ? -27.327 9.277 -11.055 1.00 13.97 382 ASP D O 1
ATOM 10679 N N . ILE D 1 383 ? -28.813 7.947 -10.022 1.00 14.14 383 ILE D N 1
ATOM 10680 C CA . ILE D 1 383 ? -29.502 7.581 -11.255 1.00 14.70 383 ILE D CA 1
ATOM 10681 C C . ILE D 1 383 ? -29.954 8.768 -12.101 1.00 14.93 383 ILE D C 1
ATOM 10682 O O . ILE D 1 383 ? -29.951 8.688 -13.327 1.00 14.45 383 ILE D O 1
ATOM 10687 N N . ASP D 1 384 ? -30.332 9.870 -11.463 1.00 15.44 384 ASP D N 1
ATOM 10688 C CA . ASP D 1 384 ? -30.781 11.034 -12.224 1.00 16.36 384 ASP D CA 1
ATOM 10689 C C . ASP D 1 384 ? -29.672 11.615 -13.088 1.00 15.95 384 ASP D C 1
ATOM 10690 O O . ASP D 1 384 ? -29.932 12.147 -14.168 1.00 16.30 384 ASP D O 1
ATOM 10695 N N . ASP D 1 385 ? -28.433 11.508 -12.617 1.00 15.27 385 ASP D N 1
ATOM 10696 C CA . ASP D 1 385 ? -27.289 12.017 -13.361 1.00 14.78 385 ASP D CA 1
ATOM 10697 C C . ASP D 1 385 ? -26.963 11.065 -14.506 1.00 14.49 385 ASP D C 1
ATOM 10698 O O . ASP D 1 385 ? -26.579 11.494 -15.591 1.00 14.80 385 ASP D O 1
ATOM 10703 N N . LEU D 1 386 ? -27.123 9.770 -14.258 1.00 14.40 386 LEU D N 1
ATOM 10704 C CA . LEU D 1 386 ? -26.851 8.764 -15.276 1.00 14.35 386 LEU D CA 1
ATOM 10705 C C . LEU D 1 386 ? -27.884 8.853 -16.394 1.00 14.67 386 LEU D C 1
ATOM 10706 O O . LEU D 1 386 ? -27.543 8.762 -17.575 1.00 14.34 386 LEU D O 1
ATOM 10711 N N . LEU D 1 387 ? -29.146 9.037 -16.020 1.00 14.65 387 LEU D N 1
ATOM 10712 C CA . LEU D 1 387 ? -30.212 9.152 -17.009 1.00 15.43 387 LEU D CA 1
ATOM 10713 C C . LEU D 1 387 ? -29.977 10.375 -17.884 1.00 15.38 387 LEU D C 1
ATOM 10714 O O . LEU D 1 387 ? -30.131 10.312 -19.103 1.00 15.72 387 LEU D O 1
ATOM 10719 N N . ALA D 1 388 ? -29.605 11.486 -17.259 1.00 15.59 388 ALA D N 1
ATOM 10720 C CA . ALA D 1 388 ? -29.365 12.723 -17.990 1.00 15.18 388 ALA D CA 1
ATOM 10721 C C . ALA D 1 388 ? -28.223 12.561 -18.980 1.00 15.37 388 ALA D C 1
ATOM 10722 O O . ALA D 1 388 ? -28.295 13.045 -20.113 1.00 14.79 388 ALA D O 1
ATOM 10724 N N . ASP D 1 389 ? -27.168 11.874 -18.555 1.00 15.01 389 ASP D N 1
ATOM 10725 C CA . ASP D 1 389 ? -26.016 11.663 -19.421 1.00 15.61 389 ASP D CA 1
ATOM 10726 C C . ASP D 1 389 ? -26.407 10.816 -20.631 1.00 15.80 389 ASP D C 1
ATOM 10727 O O . ASP D 1 389 ? -26.097 11.168 -21.769 1.00 15.73 389 ASP D O 1
ATOM 10732 N N . VAL D 1 390 ? -27.089 9.700 -20.387 1.00 16.22 390 VAL D N 1
ATOM 10733 C CA . VAL D 1 390 ? -27.505 8.825 -21.479 1.00 16.74 390 VAL D CA 1
ATOM 10734 C C . VAL D 1 390 ? -28.492 9.541 -22.400 1.00 17.47 390 VAL D C 1
ATOM 10735 O O . VAL D 1 390 ? -28.402 9.433 -23.623 1.00 17.14 390 VAL D O 1
ATOM 10739 N N . GLN D 1 391 ? -29.423 10.283 -21.814 1.00 18.51 391 GLN D N 1
ATOM 10740 C CA . GLN D 1 391 ? -30.413 11.009 -22.604 1.00 19.76 391 GLN D CA 1
ATOM 10741 C C . GLN D 1 391 ? -29.737 11.956 -23.592 1.00 19.89 391 GLN D C 1
ATOM 10742 O O . GLN D 1 391 ? -30.053 11.959 -24.785 1.00 19.97 391 GLN D O 1
ATOM 10748 N N . GLN D 1 392 ? -28.803 12.756 -23.088 1.00 19.88 392 GLN D N 1
ATOM 10749 C CA . GLN D 1 392 ? -28.087 13.729 -23.910 1.00 20.10 392 GLN D CA 1
ATOM 10750 C C . GLN D 1 392 ? -27.270 13.048 -25.007 1.00 19.74 392 GLN D C 1
ATOM 10751 O O . GLN D 1 392 ? -27.251 13.502 -26.156 1.00 19.46 392 GLN D O 1
ATOM 10757 N N . ALA D 1 393 ? -26.603 11.953 -24.653 1.00 19.44 393 ALA D N 1
ATOM 10758 C CA . ALA D 1 393 ? -25.787 11.215 -25.613 1.00 19.17 393 ALA D CA 1
ATOM 10759 C C . ALA D 1 393 ? -26.659 10.572 -26.688 1.00 19.43 393 ALA D C 1
ATOM 10760 O O . ALA D 1 393 ? -26.277 10.513 -27.858 1.00 19.11 393 ALA D O 1
ATOM 10762 N N . LEU D 1 394 ? -27.829 10.088 -26.284 1.00 19.56 394 LEU D N 1
ATOM 10763 C CA . LEU D 1 394 ? -28.761 9.455 -27.211 1.00 20.48 394 LEU D CA 1
ATOM 10764 C C . LEU D 1 394 ? -29.236 10.477 -28.244 1.00 20.82 394 LEU D C 1
ATOM 10765 O O . LEU D 1 394 ? -29.368 10.164 -29.428 1.00 20.79 394 LEU D O 1
ATOM 10770 N N . LYS D 1 395 ? -29.487 11.702 -27.796 1.00 21.25 395 LYS D N 1
ATOM 10771 C CA . LYS D 1 395 ? -29.939 12.747 -28.706 1.00 21.90 395 LYS D CA 1
ATOM 10772 C C . LYS D 1 395 ? -28.793 13.172 -29.615 1.00 22.21 395 LYS D C 1
ATOM 10773 O O . LYS D 1 395 ? -29.005 13.545 -30.768 1.00 22.10 395 LYS D O 1
ATOM 10779 N N . ALA D 1 396 ? -27.574 13.103 -29.092 1.00 22.28 396 ALA D N 1
ATOM 10780 C CA . ALA D 1 396 ? -26.397 13.480 -29.861 1.00 22.82 396 ALA D CA 1
ATOM 10781 C C . ALA D 1 396 ? -26.027 12.390 -30.863 1.00 23.21 396 ALA D C 1
ATOM 10782 O O . ALA D 1 396 ? -25.343 12.658 -31.850 1.00 23.06 396 ALA D O 1
ATOM 10784 N N . SER D 1 397 ? -26.487 11.167 -30.612 1.00 23.83 397 SER D N 1
ATOM 10785 C CA . SER D 1 397 ? -26.180 10.045 -31.497 1.00 24.59 397 SER D CA 1
ATOM 10786 C C . SER D 1 397 ? -26.867 10.171 -32.853 1.00 25.41 397 SER D C 1
ATOM 10787 O O . SER D 1 397 ? -26.430 9.570 -33.834 1.00 25.23 397 SER D O 1
ATOM 10790 N N . ALA D 1 398 ? -27.944 10.950 -32.905 1.00 25.97 398 ALA D N 1
ATOM 10791 C CA . ALA D 1 398 ? -28.671 11.151 -34.153 1.00 26.96 398 ALA D CA 1
ATOM 10792 C C . ALA D 1 398 ? -27.769 11.859 -35.157 1.00 27.22 398 ALA D C 1
ATOM 10793 O O . ALA D 1 398 ? -27.569 11.311 -36.261 1.00 28.19 398 ALA D O 1
#

Solvent-accessible surface area: 46937 Å² total

CATH classification: 3.40.640.10 (+1 more: 3.90.1150.10)

GO terms:
  GO:0018826 methionine gamma-lyase activity (F, EXP)
  GO:0047982 homocysteine desulfhydrase activity (F, EXP)

Secondary structure (DSSP, 8-state):
---HHHHHHHTT--GGGGTTBSSPPB---S-B-----HHHHHHHHHHHHHHT-SEEEEESSHHHHHHHHHHHH--TT-EEEEESS--SHHHHIIIIIGGGGT-EEEEE-TT-HHHHHHH--TTEEEEEEESS-TTT-----HHHHHHHHGGGTPEEEEE-TTTHHHH--GGGGT-SEEEEE----S-SSS---EEEEE-HHHHHHIIIIIIIIII--PPPHHHHHHHHHHHTTHHHHHHHHHHHHHHHHHHHHT-TTEEEEEE---TTEEEEEETTHHHHHHHHHHH-SSSEE-S--S-SS-EEE-GGGTTTSSS-HHHHHHTT--TTEEEEE--SS-HHHHHHHHHHHHHHH-/---HHHHHHHTT--GGGGTTBSSPPB---S-BPPP-----HHHHHHHHHHHHHHT-SEEEEESSHHHHHHHHHHHH--TT-EEEEESS--HHHHHIIIIIGGGGT-EEEEE-TT-HHHHHHH--TTEEEEEEESSBTTTTB---HHHHHHHHTTTTPEEEEE-TTTHHHH--GGGGT-SEEEEE----S-SSS---EEEEE-HHHHHHIIIIIIIIII--BPPHHHHHHHHHHHTTHHHHHHHHHHHHHHHHHHHTT-TTEEEEEE--TTEEEEEETTHHHHHHHHHHH-SSSEE-S--S-SS-EEE-GGGTTTTTS-HHHHHHTT--TTEEEEE--SS-HHHHHHHHHHHHHHH-/---HHHHHHHTT--GGGGTTBSSPPB---S-BPPP---HHHHHHHHHHHHHHT-SEEEEESSHHHHHHHHHHHH--TT-EEEEESS--HHHHHHHHHTGGGTT-EEEEE-TT-HHHHHHH--TTEEEEEEESSBTTTTBPP-HHHHHHHHGGGTPEEEEE-TTTHHHH--GGGGT-SEEEEE----S-SSS---EEEEE-HHHHHHIIIIIIIIII--PPPHHHHHHHHHHHTTHHHHHHHHHHHHHHHHHHHHT-TTEEEEEE-------S--TTEEEEEETTHHHHHHHHHHH-SSSEE-S--S-SS-EEE-GGGTTTTTS-HHHHHHTT--TTEEEEE--SS-HHHHHHHHHHHHHHH-/---HHHHHHHTT--GGGGTTBSSPPB---S-B-----HHHHHHHHHHHHHHT-SEEEEESSHHHHHHHHHHHH--TT-EEEE-S---SHHHHHHHHTGGGGT-EEEE--TT-HHHHHHH--TTEEEEEEESS-TTT-----HHHHHHHHTTTTPEEEEE-TTTHHHH--GGGGT-SEEEEE----S-SSS---EEEEE-HHHHHHIIIIIIIIII--PPPHHHHHHHHHHHTTHHHHHHHHHHHHHHHHHHHHH-TTEEEEEE----TTEEEEEETTHHHHHHHHHHH-SSSEE-S--S-SS-EEE-GGGTTTTTS-HHHHHHTT--TTEEEEE--SS-HHHHHHHHHHHHHHT-

Foldseek 3Di:
DDDLLVLLQDPPDDCVVPVNDSAHDQPQDPDDPPVDGPLQQRLFRSLQVLLVADTKGKFQFLVLQVQLQDVLFDDAQAEEEEEQADDPVVVCCCVVNVVVHRYHYHYDHLQDLVGLLVPDDLRYAEYEYEQQGDQLNHGHQLLSSLVSCVVNNHAYEYADAQQRSLGDRSVVSRHAKYKYQLCLLLQANPGTMMMMGHYPVSVVSSVVPSCVPNDVRHHRSVRSSSSSVSSSCSVVFLVLLVVLQVVLQVVLQPDPQWPHWSDDVRRNKTKTFGPVFQLLQVQLQVQFDQADDDDDASYQGKHKYQCCVPVPVVPDQVVCVSNVHTRGMMMIRRHNDDSVVVNVRNVVSNVRSD/DDDLLCLLQDPPDDCVVPVNDSAHDQPQDPDDPDDPVCDGPLQQRLFRSLQVLLVFDTKGKFQFLVLQVQLQDVLFDDAQAEEEEEQADDDVSVCCCVVNPVVHRYHYHYDHLQDLVGLLVPDDLRYAEYEYEQQGDDQNDGGQLLSNLVSCVVNNHAYEYEDALQRSLRDRSVVSRHAKYKYQLCLLLQANPGTMMMMGHYPVSVVSSVVPSCVPNRVRHHRSVRSSSSSVSSSCSVVFLVLLVVLQVVLQVVLQPDPQWPAWSDDGRNKTKTFGPLFQQLQVQLQVQFDQADDDDDASYQGKHKYQCCVPVPVPPDQVVCVSNVHTRGMMMIRRHNDDSVVVNVRNVVSSVRSD/DDDLLCLLQDPPDDCVVPVNDSAHDQPQDPDDDDPCDGPLQQRLFRSLQVLLVFDTKGKFQFLVLQLQLQDVLFDDAQAEEEEEQADDPVSVCCCVVNVVVHRYHYYYDHLQDLVRLLVPDDLRYAEYEYEQQDDDLRHGGQLLSSLVSCVVNVHAYEYADAQQRSLQDRSVVSRHAKYKYQLCLLLQANPGTMMMMGHYPVSVVSSVVPSCVPNRVRHHRSVRSSSSSVSSSCSVVFLVLLQVLLQVLQVVLQPDPQWPHWSDVDHQPCHRHRRNKTKTFGPVFQQLQVQLQVQFDQADDDDDASYQGKHKYQCCVPVPVVPDQVVCVVNVHTRGMMMMRRHNDDSVVVNVRNVVSSVRSD/DDDLLVLLQDPPDDCVVPVNDSAHDQPQDPDDDPVDGPLQQRLFRSLQVLLVFDTKGKFQFLVLQVQLQDVLFDDAQAEEEEEQADDPVSVCCCVVNPVVRRYHYHYDHLQDLPGLLVPDDLRYAEYEYEQQHDQLRHGHQLLSNLVSCCVNNHAYEYADAQQRSLRDRSVVSRHAKYKYQLCLLLQANPGTMMMMGHYPVSVVSSVVPSCVPNRVRHHRSVRSSSSSVSSSCSNVFLVLLVVLQVVLQVLLQPDPQWPFWSDDCPRRNKTKTFGPVFQLLQVQLQVQFDQADDDDDASYQGKHKYQCCVPVPVVPDQVVCVSNVHTRGMMMIRRHNDDSVVVNVRNVRSSVRSD

InterPro domains:
  IPR000277 Cys/Met metabolism, pyridoxal phosphate-dependent enzyme [PF01053] (12-395)
  IPR000277 Cys/Met metabolism, pyridoxal phosphate-dependent enzyme [PIRSF001434] (6-396)
  IPR000277 Cys/Met metabolism, pyridoxal phosphate-dependent enzyme [PTHR11808] (10-396)
  IPR000277 Cys/Met metabolism, pyridoxal phosphate-dependent enzyme [cd00614] (26-395)
  IPR006237 L-methionine gamma-lyase [TIGR01328] (9-395)
  IPR015421 Pyridoxal phosphate-dependent transferase, major domain [G3DSA:3.40.640.10] (8-261)
  IPR015422 Pyridoxal phosphate-dependent transferase, small domain [G3DSA:3.90.1150.10] (262-396)
  IPR015424 Pyridoxal phosphate-dependent transferase [SSF53383] (9-395)
  IPR054542 Cys/Met metabolism enzyme, pyridoxal-phosphate attachment site [PS00868] (203-217)

B-factor: mean 20.75, std 9.84, range [6.57, 62.99]

Organism: Pseudomonas putida (NCBI:txid303)

Radius of gyration: 32.97 Å; Cα contacts (8 Å, |Δi|>4): 3565; chains: 4; bounding box: 79×84×82 Å